Protein AF-0000000087535210 (afdb_homodimer)

Solvent-accessible surface area (backbone atoms only — not comparable to full-atom values): 42787 Å² total; per-residue (Å²): 112,61,63,61,50,54,55,52,67,72,44,55,62,60,44,51,52,52,49,49,52,51,49,53,24,52,53,42,15,54,54,49,54,34,73,76,14,30,31,92,91,56,81,67,54,67,68,58,25,37,41,44,22,41,20,26,31,41,7,11,23,49,53,66,63,44,50,41,72,40,28,27,74,60,23,45,50,48,48,48,48,36,26,51,40,32,22,62,25,63,46,44,47,50,52,48,50,39,50,74,70,70,49,85,81,49,71,66,56,50,51,36,35,25,64,66,44,58,49,93,61,74,80,61,50,68,59,47,48,52,49,50,52,50,52,51,52,49,53,28,50,52,39,16,56,57,36,24,67,60,38,40,77,80,37,56,66,70,57,12,49,52,42,15,45,45,39,18,50,21,27,31,21,10,14,23,52,53,62,78,42,86,78,47,66,44,35,92,48,54,82,39,62,68,57,50,51,52,44,48,50,33,28,52,60,28,18,47,7,52,66,37,51,52,42,47,72,71,52,74,40,80,88,66,40,53,68,64,39,51,47,32,54,50,45,50,49,49,50,36,53,51,35,18,54,51,35,43,72,56,35,100,57,50,72,69,51,18,39,47,54,24,51,19,25,36,4,18,14,51,38,48,60,72,57,58,74,50,41,71,34,36,48,49,51,46,35,55,41,14,41,45,16,11,18,67,37,28,26,25,19,31,40,15,39,47,20,52,49,49,48,53,53,51,55,54,30,62,21,38,51,45,66,60,51,75,66,34,81,55,56,53,70,63,51,49,39,48,30,39,49,47,50,51,49,53,49,48,51,50,51,52,50,33,41,51,41,30,66,69,46,66,86,58,55,57,60,54,46,46,35,42,46,36,15,24,32,9,13,10,15,49,56,56,72,54,65,56,72,51,52,72,69,45,49,51,48,44,46,51,29,26,51,37,22,57,64,28,65,65,45,58,47,36,57,74,21,63,74,74,66,80,78,86,78,80,81,65,72,63,70,62,55,92,111,60,61,60,50,53,55,53,68,72,43,55,64,58,42,51,52,52,49,49,52,51,48,54,25,52,54,41,15,54,56,50,54,34,71,76,14,29,31,92,91,56,81,68,54,68,68,57,24,38,42,44,22,41,21,26,31,41,7,10,24,51,54,66,66,44,50,42,72,40,27,27,73,59,23,46,48,49,48,47,50,36,24,50,42,32,21,63,26,62,46,44,48,49,51,48,50,40,52,74,70,70,47,84,82,50,70,67,58,50,49,37,34,24,64,64,45,58,51,92,62,75,79,60,47,69,59,47,49,52,48,49,50,51,51,53,52,49,53,29,50,53,38,16,57,58,35,25,68,60,39,41,78,81,37,56,65,72,60,12,49,52,43,14,46,46,39,18,49,22,28,30,22,11,15,22,52,52,63,78,41,84,79,46,66,44,35,90,47,55,81,39,62,68,57,49,51,51,44,49,50,32,28,52,60,28,18,48,6,52,65,37,52,52,43,47,70,71,52,74,39,78,88,67,40,52,68,65,39,50,47,32,51,50,46,50,50,49,49,35,53,51,34,18,53,50,35,43,73,56,35,100,58,52,71,69,52,16,39,48,53,24,50,19,26,37,3,19,15,52,39,47,59,71,56,56,74,52,41,71,33,36,49,50,50,44,34,54,42,14,41,44,16,12,18,66,37,29,25,25,22,30,41,15,39,46,19,52,48,48,49,53,54,50,54,53,31,62,21,36,49,46,69,59,52,79,67,34,81,56,56,54,70,64,51,48,39,48,30,39,48,49,50,51,51,52,49,48,50,50,51,53,50,34,41,51,41,29,66,69,46,65,87,56,56,56,58,54,47,46,35,41,46,35,16,25,32,8,13,10,15,48,57,58,71,54,66,56,73,50,52,70,71,45,47,52,50,44,46,52,30,26,50,36,22,56,65,27,64,65,44,59,46,36,55,73,20,60,73,74,65,80,76,86,77,81,81,65,74,62,67,63,59,91

Sequence (868 aa):
MKQIFDSLKKQSPSRIIALGFSAVILVGAVLLMMPFSLKKGVHLSFLNALFTSTSAVCVTGLVVVDTADSFTAIGQAIVAALIQIGGLGIASVGVGFIIAAGKRVSIKSRLMVKEALNVDTYHGMVRLVRIVLAITLGFEAAGAIISFFVFRKDYSPLHAVGISIFHSIAAFNNAGFDNLGGMHNLIPYKDNILLNITTDVLVIVGGIGFLVLVDIVKQKSFKKLCLHSKVAISMTAVLLIGGTLILKATENITWMGAFFQSMTTRTAGFSTYNIGNFSKAGLFAMCILMFIGASPGSTGGGVKTTTIFVMIQALKCMGRKKSAHAFKRSISEENISKAFMITVLSAGILCVATFLMCVFEPEYDFIQIIFEVASALSTAGLSTGITPELGVAARILIILLMFTGRVGAFTLLSVWGKDSTPNARYSEEMISIGMKQIFDSLKKQSPSRIIALGFSAVILVGAVLLMMPFSLKKGVHLSFLNALFTSTSAVCVTGLVVVDTADSFTAIGQAIVAALIQIGGLGIASVGVGFIIAAGKRVSIKSRLMVKEALNVDTYHGMVRLVRIVLAITLGFEAAGAIISFFVFRKDYSPLHAVGISIFHSIAAFNNAGFDNLGGMHNLIPYKDNILLNITTDVLVIVGGIGFLVLVDIVKQKSFKKLCLHSKVAISMTAVLLIGGTLILKATENITWMGAFFQSMTTRTAGFSTYNIGNFSKAGLFAMCILMFIGASPGSTGGGVKTTTIFVMIQALKCMGRKKSAHAFKRSISEENISKAFMITVLSAGILCVATFLMCVFEPEYDFIQIIFEVASALSTAGLSTGITPELGVAARILIILLMFTGRVGAFTLLSVWGKDSTPNARYSEEMISIG

Secondary structure (DSSP, 8-state):
-HHHHHHHHTS-HHHHHHHHHHHHHHHHHHHHHSTTTB-TT----HHHHHHHHHHHHTT----SS-HHHHB-HHHHHHHHHHHHHHHH-HHHHHHHHHHHTTPPPPHHHHHHHHHHHT-S--TTHHHHHHHHHHHHHHHHHHHHHHHHHHHTTTS-HHHHHHHHHHHHHHHHTT-----SSTT-TTGGGTT-HHHHHHHHHHHHHHHH-HHHHHHHHHH-SGGGS-HHHHHHHHHHHHHHHHHHHHHHHHS---HHHHHHHHHHTTTT---SS-GGGS-HHHHHHHHHHHHB---TTSS--SB-HHHHHHHHHHHHHHHTTS-TTTGGGTS-HHHHHHHHHHHHHHHHHHHHHHHHHHHH-TTS-HHHHHHHHHHHHTT----SS-GGG--HHHHHHHHHHHHHHHH-HHHHHHHSS---S-------------/-HHHHHHHHTS-HHHHHHHHHHHHHHHHHHHHHSTTTB-TT----HHHHHHHHHHHHTT----SS-HHHHB-HHHHHHHHHHHHHHHH-HHHHHHHHHHHTTPPPPHHHHHHHHHHHT-S--TTHHHHHHHHHHHHHHHHHHHHHHHHHHHTTTS-HHHHHHHHHHHHHHHHTT-----SSTT-TTGGGTT-HHHHHHHHHHHHHHHH-HHHHHHHHHH-SGGGS-HHHHHHHHHHHHHHHHHHHHHHHHS---HHHHHHHHHHTTTT---SS-GGGS-HHHHHHHHHHHHB---TTSS--SB-HHHHHHHHHHHHHHHTTS-TTTGGGTS-HHHHHHHHHHHHHHHHHHHHHHHHHHHH-TTS-HHHHHHHHHHHHTT----SS-GGG--HHHHHHHHHHHHHHHH-HHHHHHHSS---S-------------

InterPro domains:
  IPR003445 Cation transporter [PF02386] (34-226)
  IPR003445 Cation transporter [PF02386] (235-412)

Foldseek 3Di:
DVVVVVVLVPADLLLNQLVLLVVQLQVQLVVCQDPQFFDPPAHDDSLQSSLLSLLLLLLQAAHLDANQHTTDLVNLVSSLVSNLCNLLGVLLVVLVVCVVVVHDDDPSSLVSQCVQLVHDDSPCSSVLSVQLVVVLVVLLVVQLVQQLVVQVVPDPNVVSSSQSSSLSSSLLLLSQHGNPDDPQFCQVCLPPPSNLVSSLVSNQNQQLASVLVVQCVVPVDLVPGDPLNVQSVVLLVCQLVVQLVQQVVQDVDDSSQSSSLSSLLLQRQGHNDQLLPGDLSNLVSSLVSNQAHGAGNGSWWHFHSLLVVLQVLVVVCVVVVPPVVVCVQAEDPVLNVVSVVQSVLLVVLLVVLLVVQCVQCVPDDSSQSSSLLSSLQRSSNYHNPCSNVGDSVNSVSSSVSSSCRSSGVVSVVCSPPDPPDDPPDDPRNYNSGD/DVVVVVVLVPADLLLNQLVLLVVQLQVQLVVCQDPQFFDPPAHDDSLQSSLLLLLLLLLQAAHLDANQHTTDLVNLVSSLVSNLCNLQGVLLVVLVVCVVVVHDDDPSSLVSQCVQQVHDDSPCSSVLSVQLVVVLVVLLVVQLVQQLVVCVVPDPNVVSSSQSSSLSSSLLLLSQHHNPDDPQFCQVCLPPPSNLVSSLVSNQNQQLASVLVVQCVVPVDLVPGDPLNVQSVVLLVCQLVVQLVQQVVQDVDDSSQSSSLSSLLLQRQGHNDQPLPGDLSNLVSSLVSNQAHGARNGSWWHFHSLLVVLQVLVVVCVVVVPDVVVCVQAEDPVLNVVSVVLSVLLVVLLVVLLVVQCVQCVPDDSSQSSSLLSSLQRSSNYHNPCSNVGDSVNSVSSSVSSSCRSSGVVSVVCSPPDDPDDPPDDDRNYNRGD

Nearest PDB structures (foldseek):
  8k1t-assembly1_I  TM=9.512E-01  e=1.324E-31  Bacillus subtilis
  4j7c-assembly1_I  TM=9.236E-01  e=4.079E-28  Bacillus subtilis subsp. subtilis str. 168
  8k1s-assembly1_I  TM=8.845E-01  e=2.588E-26  Bacillus subtilis
  7zp9-assembly1_I  TM=8.516E-01  e=1.571E-24  Vibrio alginolyticus
  7zpo-assembly1_M  TM=8.617E-01  e=3.355E-24  Vibrio alginolyticus

Radius of gyration: 29.2 Å; Cα contacts (8 Å, |Δi|>4): 1563; chains: 2; bounding box: 55×84×78 Å

Structure (mmCIF, N/CA/C/O backbone):
data_AF-0000000087535210-model_v1
#
loop_
_entity.id
_entity.type
_entity.pdbx_description
1 polymer 'H(+)-transporting ATPase'
#
loop_
_atom_site.group_PDB
_atom_site.id
_atom_site.type_symbol
_atom_site.label_atom_id
_atom_site.label_alt_id
_atom_site.label_comp_id
_atom_site.label_asym_id
_atom_site.label_entity_id
_atom_site.label_seq_id
_atom_site.pdbx_PDB_ins_code
_atom_site.Cartn_x
_atom_site.Cartn_y
_atom_site.Cartn_z
_atom_site.occupancy
_atom_site.B_iso_or_equiv
_atom_site.auth_seq_id
_atom_site.auth_comp_id
_atom_site.auth_asym_id
_atom_site.auth_atom_id
_atom_site.pdbx_PDB_model_num
ATOM 1 N N . MET A 1 1 ? 8.445 -13.539 -42.656 1 42.12 1 MET A N 1
ATOM 2 C CA . MET A 1 1 ? 8.867 -14.25 -41.438 1 42.12 1 MET A CA 1
ATOM 3 C C . MET A 1 1 ? 10.281 -13.852 -41.031 1 42.12 1 MET A C 1
ATOM 5 O O . MET A 1 1 ? 10.594 -13.727 -39.844 1 42.12 1 MET A O 1
ATOM 9 N N . LYS A 1 2 ? 10.977 -13.461 -42 1 52.81 2 LYS A N 1
ATOM 10 C CA . LYS A 1 2 ? 12.367 -13.102 -41.75 1 52.81 2 LYS A CA 1
ATOM 11 C C . LYS A 1 2 ? 12.477 -11.719 -41.125 1 52.81 2 LYS A C 1
ATOM 13 O O . LYS A 1 2 ? 13.281 -11.5 -40.219 1 52.81 2 LYS A O 1
ATOM 18 N N . GLN A 1 3 ? 11.656 -10.953 -41.656 1 50.44 3 GLN A N 1
ATOM 19 C CA . GLN A 1 3 ? 11.727 -9.578 -41.188 1 50.44 3 GLN A CA 1
ATOM 20 C C . GLN A 1 3 ? 11.258 -9.477 -39.719 1 50.44 3 GLN A C 1
ATOM 22 O O . GLN A 1 3 ? 11.82 -8.711 -38.938 1 50.44 3 GLN A O 1
ATOM 27 N N . ILE A 1 4 ? 10.227 -10.234 -39.469 1 51.25 4 ILE A N 1
ATOM 28 C CA . ILE A 1 4 ? 9.75 -10.25 -38.094 1 51.25 4 ILE A CA 1
ATOM 29 C C . ILE A 1 4 ? 10.82 -10.844 -37.188 1 51.25 4 ILE A C 1
ATOM 31 O O . ILE A 1 4 ? 11.07 -10.336 -36.094 1 51.25 4 ILE A O 1
ATOM 35 N N . PHE A 1 5 ? 11.406 -11.852 -37.75 1 55.62 5 PHE A N 1
ATOM 36 C CA . PHE A 1 5 ? 12.477 -12.5 -37 1 55.62 5 PHE A CA 1
ATOM 37 C C . PHE A 1 5 ? 13.672 -11.57 -36.844 1 55.62 5 PHE A C 1
ATOM 39 O O . PHE A 1 5 ? 14.336 -11.562 -35.812 1 55.62 5 PHE A O 1
ATOM 46 N N . ASP A 1 6 ? 13.961 -10.82 -37.906 1 55.06 6 ASP A N 1
ATOM 47 C CA . ASP A 1 6 ? 15.086 -9.891 -37.844 1 55.06 6 ASP A CA 1
ATOM 48 C C . ASP A 1 6 ? 14.797 -8.734 -36.906 1 55.06 6 ASP A C 1
ATOM 50 O O . ASP A 1 6 ? 15.695 -8.273 -36.188 1 55.06 6 ASP A O 1
ATOM 54 N N . SER A 1 7 ? 13.602 -8.32 -36.906 1 55.16 7 SER A N 1
ATOM 55 C CA . SER A 1 7 ? 13.234 -7.23 -36 1 55.16 7 SER A CA 1
ATOM 56 C C . SER A 1 7 ? 13.203 -7.695 -34.562 1 55.16 7 SER A C 1
ATOM 58 O O . SER A 1 7 ? 13.562 -6.945 -33.656 1 55.16 7 SER A O 1
ATOM 60 N N . LEU A 1 8 ? 12.828 -8.891 -34.375 1 60.09 8 LEU A N 1
ATOM 61 C CA . LEU A 1 8 ? 12.789 -9.492 -33.062 1 60.09 8 LEU A CA 1
ATOM 62 C C . LEU A 1 8 ? 14.195 -9.703 -32.5 1 60.09 8 LEU A C 1
ATOM 64 O O . LEU A 1 8 ? 14.414 -9.641 -31.297 1 60.09 8 LEU A O 1
ATOM 68 N N . LYS A 1 9 ? 15.125 -9.969 -33.406 1 57.03 9 LYS A N 1
ATOM 69 C CA . LYS A 1 9 ? 16.516 -10.156 -33 1 57.03 9 LYS A CA 1
ATOM 70 C C . LYS A 1 9 ? 17.094 -8.875 -32.438 1 57.03 9 LYS A C 1
ATOM 72 O O . LYS A 1 9 ? 18.016 -8.922 -31.594 1 57.03 9 LYS A O 1
ATOM 77 N N . LYS A 1 10 ? 16.484 -7.801 -32.719 1 59.72 10 LYS A N 1
ATOM 78 C CA . LYS A 1 10 ? 17.078 -6.535 -32.281 1 59.72 10 LYS A CA 1
ATOM 79 C C . LYS A 1 10 ? 16.438 -6.039 -30.984 1 59.72 10 LYS A C 1
ATOM 81 O O . LYS A 1 10 ? 16.891 -5.051 -30.406 1 59.72 10 LYS A O 1
ATOM 86 N N . GLN A 1 11 ? 15.492 -6.926 -30.672 1 67.06 11 GLN A N 1
ATOM 87 C CA . GLN A 1 11 ? 14.766 -6.441 -29.5 1 67.06 11 GLN A CA 1
ATOM 88 C C . GLN A 1 11 ? 15.406 -6.945 -28.203 1 67.06 11 GLN A C 1
ATOM 90 O O . GLN A 1 11 ? 16.109 -7.961 -28.219 1 67.06 11 GLN A O 1
ATOM 95 N N . SER A 1 12 ? 15.32 -6.211 -27.172 1 71.25 12 SER A N 1
ATOM 96 C CA . SER A 1 12 ? 15.844 -6.582 -25.859 1 71.25 12 SER A CA 1
ATOM 97 C C . SER A 1 12 ? 15.219 -7.883 -25.359 1 71.25 12 SER A C 1
ATOM 99 O O . SER A 1 12 ? 14.078 -8.203 -25.719 1 71.25 12 SER A O 1
ATOM 101 N N . PRO A 1 13 ? 15.984 -8.781 -24.797 1 72.5 13 PRO A N 1
ATOM 102 C CA . PRO A 1 13 ? 15.484 -10.055 -24.266 1 72.5 13 PRO A CA 1
ATOM 103 C C . PRO A 1 13 ? 14.18 -9.898 -23.5 1 72.5 13 PRO A C 1
ATOM 105 O O . PRO A 1 13 ? 13.273 -10.727 -23.625 1 72.5 13 PRO A O 1
ATOM 108 N N . SER A 1 14 ? 14.031 -8.812 -22.781 1 74 14 SER A N 1
ATOM 109 C CA . SER A 1 14 ? 12.82 -8.578 -22 1 74 14 SER A CA 1
ATOM 110 C C . SER A 1 14 ? 11.609 -8.383 -22.922 1 74 14 SER A C 1
ATOM 112 O O . SER A 1 14 ? 10.516 -8.859 -22.609 1 74 14 SER A O 1
ATOM 114 N N . ARG A 1 15 ? 11.773 -7.754 -23.953 1 78.88 15 ARG A N 1
ATOM 115 C CA . ARG A 1 15 ? 10.688 -7.516 -24.906 1 78.88 15 ARG A CA 1
ATOM 116 C C . ARG A 1 15 ? 10.273 -8.812 -25.594 1 78.88 15 ARG A C 1
ATOM 118 O O . ARG A 1 15 ? 9.086 -9.031 -25.844 1 78.88 15 ARG A O 1
ATOM 125 N N . ILE A 1 16 ? 11.195 -9.641 -25.875 1 78.69 16 ILE A N 1
ATOM 126 C CA . ILE A 1 16 ? 10.906 -10.906 -26.547 1 78.69 16 ILE A CA 1
ATOM 127 C C . ILE A 1 16 ? 10.109 -11.812 -25.625 1 78.69 16 ILE A C 1
ATOM 129 O O . ILE A 1 16 ? 9.172 -12.484 -26.062 1 78.69 16 ILE A O 1
ATOM 133 N N . ILE A 1 17 ? 10.477 -11.781 -24.438 1 78.62 17 ILE A N 1
ATOM 134 C CA . ILE A 1 17 ? 9.773 -12.602 -23.453 1 78.62 17 ILE A CA 1
ATOM 135 C C . ILE A 1 17 ? 8.328 -12.125 -23.328 1 78.62 17 ILE A C 1
ATOM 137 O O . ILE A 1 17 ? 7.395 -12.93 -23.359 1 78.62 17 ILE A O 1
ATOM 141 N N . ALA A 1 18 ? 8.141 -10.812 -23.203 1 85.12 18 ALA A N 1
ATOM 142 C CA . ALA A 1 18 ? 6.801 -10.242 -23.078 1 85.12 18 ALA A CA 1
ATOM 143 C C . ALA A 1 18 ? 5.949 -10.539 -24.312 1 85.12 18 ALA A C 1
ATOM 145 O O . ALA A 1 18 ? 4.777 -10.898 -24.188 1 85.12 18 ALA A O 1
ATOM 146 N N . LEU A 1 19 ? 6.539 -10.445 -25.422 1 85.75 19 LEU A N 1
ATOM 147 C CA . LEU A 1 19 ? 5.824 -10.711 -26.656 1 85.75 19 LEU A CA 1
ATOM 148 C C . LEU A 1 19 ? 5.516 -12.195 -26.797 1 85.75 19 LEU A C 1
ATOM 150 O O . LEU A 1 19 ? 4.473 -12.57 -27.344 1 85.75 19 LEU A O 1
ATOM 154 N N . GLY A 1 20 ? 6.465 -12.961 -26.375 1 86.69 20 GLY A N 1
ATOM 155 C CA . GLY A 1 20 ? 6.227 -14.398 -26.391 1 86.69 20 GLY A CA 1
ATOM 156 C C . GLY A 1 20 ? 5.035 -14.805 -25.547 1 86.69 20 GLY A C 1
ATOM 157 O O . GLY A 1 20 ? 4.184 -15.578 -26 1 86.69 20 GLY A O 1
ATOM 158 N N . PHE A 1 21 ? 4.961 -14.258 -24.406 1 89.69 21 PHE A N 1
ATOM 159 C CA . PHE A 1 21 ? 3.828 -14.539 -23.531 1 89.69 21 PHE A CA 1
ATOM 160 C C . PHE A 1 21 ? 2.527 -14.047 -24.156 1 89.69 21 PHE A C 1
ATOM 162 O O . PHE A 1 21 ? 1.513 -14.75 -24.125 1 89.69 21 PHE A O 1
ATOM 169 N N . SER A 1 22 ? 2.594 -12.883 -24.703 1 92.75 22 SER A N 1
ATOM 170 C CA . SER A 1 22 ? 1.401 -12.328 -25.328 1 92.75 22 SER A CA 1
ATOM 171 C C . SER A 1 22 ? 0.935 -13.195 -26.5 1 92.75 22 SER A C 1
ATOM 173 O O . SER A 1 22 ? -0.267 -13.398 -26.688 1 92.75 22 SER A O 1
ATOM 175 N N . ALA A 1 23 ? 1.848 -13.703 -27.219 1 93.38 23 ALA A N 1
ATOM 176 C CA . ALA A 1 23 ? 1.515 -14.547 -28.359 1 93.38 23 ALA A CA 1
ATOM 177 C C . ALA A 1 23 ? 0.875 -15.852 -27.906 1 93.38 23 ALA A C 1
ATOM 179 O O . ALA A 1 23 ? -0.129 -16.297 -28.469 1 93.38 23 ALA A O 1
ATOM 180 N N . VAL A 1 24 ? 1.464 -16.453 -26.938 1 94.19 24 VAL A N 1
ATOM 181 C CA . VAL A 1 24 ? 0.93 -17.719 -26.422 1 94.19 24 VAL A CA 1
ATOM 182 C C . VAL A 1 24 ? -0.478 -17.484 -25.875 1 94.19 24 VAL A C 1
ATOM 184 O O . VAL A 1 24 ? -1.366 -18.328 -26.062 1 94.19 24 VAL A O 1
ATOM 187 N N . ILE A 1 25 ? -0.697 -16.344 -25.234 1 96.88 25 ILE A N 1
ATOM 188 C CA . ILE A 1 25 ? -1.995 -16.016 -24.656 1 96.88 25 ILE A CA 1
ATOM 189 C C . ILE A 1 25 ? -3.027 -15.859 -25.766 1 96.88 25 ILE A C 1
ATOM 191 O O . ILE A 1 25 ? -4.137 -16.391 -25.672 1 96.88 25 ILE A O 1
ATOM 195 N N . LEU A 1 26 ? -2.637 -15.227 -26.781 1 97.19 26 LEU A N 1
ATOM 196 C CA . LEU A 1 26 ? -3.562 -14.992 -27.891 1 97.19 26 LEU A CA 1
ATOM 197 C C . LEU A 1 26 ? -3.889 -16.297 -28.609 1 97.19 26 LEU A C 1
ATOM 199 O O . LEU A 1 26 ? -5.051 -16.562 -28.938 1 97.19 26 LEU A O 1
ATOM 203 N N . VAL A 1 27 ? -2.883 -17.078 -28.859 1 96.56 27 VAL A N 1
ATOM 204 C CA . VAL A 1 27 ? -3.094 -18.375 -29.5 1 96.56 27 VAL A CA 1
ATOM 205 C C . VAL A 1 27 ? -3.975 -19.25 -28.625 1 96.56 27 VAL A C 1
ATOM 207 O O . VAL A 1 27 ? -4.891 -19.922 -29.109 1 96.56 27 VAL A O 1
ATOM 210 N N . GLY A 1 28 ? -3.691 -19.234 -27.344 1 97.56 28 GLY A N 1
ATOM 211 C CA . GLY A 1 28 ? -4.512 -20 -26.422 1 97.56 28 GLY A CA 1
ATOM 212 C C . GLY A 1 28 ? -5.965 -19.562 -26.406 1 97.56 28 GLY A C 1
ATOM 213 O O . GLY A 1 28 ? -6.871 -20.391 -26.359 1 97.56 28 GLY A O 1
ATOM 214 N N . ALA A 1 29 ? -6.172 -18.266 -26.469 1 97.62 29 ALA A N 1
ATOM 215 C CA . ALA A 1 29 ? -7.531 -17.719 -26.484 1 97.62 29 ALA A CA 1
ATOM 216 C C . ALA A 1 29 ? -8.289 -18.203 -27.719 1 97.62 29 ALA A C 1
ATOM 218 O O . ALA A 1 29 ? -9.453 -18.609 -27.609 1 97.62 29 ALA A O 1
ATOM 219 N N . VAL A 1 30 ? -7.676 -18.219 -28.828 1 97 30 VAL A N 1
ATOM 220 C CA . VAL A 1 30 ? -8.305 -18.641 -30.078 1 97 30 VAL A CA 1
ATOM 221 C C . VAL A 1 30 ? -8.602 -20.141 -30.016 1 97 30 VAL A C 1
ATOM 223 O O . VAL A 1 30 ? -9.688 -20.578 -30.406 1 97 30 VAL A O 1
ATOM 226 N N . LEU A 1 31 ? -7.648 -20.891 -29.531 1 97.19 31 LEU A N 1
ATOM 227 C CA . LEU A 1 31 ? -7.84 -22.328 -29.438 1 97.19 31 LEU A CA 1
ATOM 228 C C . LEU A 1 31 ? -8.992 -22.672 -28.5 1 97.19 31 LEU A C 1
ATOM 230 O O . LEU A 1 31 ? -9.758 -23.594 -28.766 1 97.19 31 LEU A O 1
ATOM 234 N N . LEU A 1 32 ? -9.133 -21.906 -27.438 1 96.5 32 LEU A N 1
ATOM 235 C CA . LEU A 1 32 ? -10.164 -22.172 -26.453 1 96.5 32 LEU A CA 1
ATOM 236 C C . LEU A 1 32 ? -11.547 -21.797 -26.984 1 96.5 32 LEU A C 1
ATOM 238 O O . LEU A 1 32 ? -12.562 -22.312 -26.516 1 96.5 32 LEU A O 1
ATOM 242 N N . MET A 1 33 ? -11.594 -20.922 -27.938 1 95.25 33 MET A N 1
ATOM 243 C CA . MET A 1 33 ? -12.859 -20.484 -28.516 1 95.25 33 MET A CA 1
ATOM 244 C C . MET A 1 33 ? -13.352 -21.453 -29.578 1 95.25 33 MET A C 1
ATOM 246 O O . MET A 1 33 ? -14.516 -21.406 -29.984 1 95.25 33 MET A O 1
ATOM 250 N N . MET A 1 34 ? -12.523 -22.312 -30.047 1 94.88 34 MET A N 1
ATOM 251 C CA . MET A 1 34 ? -12.891 -23.25 -31.109 1 94.88 34 MET A CA 1
ATOM 252 C C . MET A 1 34 ? -13.945 -24.234 -30.625 1 94.88 34 MET A C 1
ATOM 254 O O . MET A 1 34 ? -13.953 -24.625 -29.453 1 94.88 34 MET A O 1
ATOM 258 N N . PRO A 1 35 ? -14.789 -24.734 -31.531 1 93.62 35 PRO A N 1
ATOM 259 C CA . PRO A 1 35 ? -15.898 -25.609 -31.156 1 93.62 35 PRO A CA 1
ATOM 260 C C . PRO A 1 35 ? -15.43 -26.953 -30.578 1 93.62 35 PRO A C 1
ATOM 262 O O . PRO A 1 35 ? -16.141 -27.562 -29.766 1 93.62 35 PRO A O 1
ATOM 265 N N . PHE A 1 36 ? -14.266 -27.406 -30.906 1 94.25 36 PHE A N 1
ATOM 266 C CA . PHE A 1 36 ? -13.812 -28.688 -30.391 1 94.25 36 PHE A CA 1
ATOM 267 C C . PHE A 1 36 ? -13.367 -28.562 -28.938 1 94.25 36 PHE A C 1
ATOM 269 O O . PHE A 1 36 ? -13.234 -29.562 -28.234 1 94.25 36 PHE A O 1
ATOM 276 N N . SER A 1 37 ? -13.094 -27.359 -28.516 1 96.06 37 SER A N 1
ATOM 277 C CA . SER A 1 37 ? -12.633 -27.125 -27.156 1 96.06 37 SER A CA 1
ATOM 278 C C . SER A 1 37 ? -13.805 -26.859 -26.219 1 96.06 37 SER A C 1
ATOM 280 O O . SER A 1 37 ? -13.656 -26.906 -25 1 96.06 37 SER A O 1
ATOM 282 N N . LEU A 1 38 ? -14.969 -26.625 -26.75 1 95.44 38 LEU A N 1
ATOM 283 C CA . LEU A 1 38 ? -16.125 -26.234 -25.938 1 95.44 38 LEU A CA 1
ATOM 284 C C . LEU A 1 38 ? -17.156 -27.359 -25.891 1 95.44 38 LEU A C 1
ATOM 286 O O . LEU A 1 38 ? -17.391 -28.031 -26.906 1 95.44 38 LEU A O 1
ATOM 290 N N . LYS A 1 39 ? -17.703 -27.5 -24.734 1 93.56 39 LYS A N 1
ATOM 291 C CA . LYS A 1 39 ? -18.797 -28.469 -24.625 1 93.56 39 LYS A CA 1
ATOM 292 C C . LYS A 1 39 ? -20.016 -28 -25.406 1 93.56 39 LYS A C 1
ATOM 294 O O . LYS A 1 39 ? -20.156 -26.812 -25.703 1 93.56 39 LYS A O 1
ATOM 299 N N . LYS A 1 40 ? -20.922 -28.938 -25.594 1 90.56 40 LYS A N 1
ATOM 300 C CA . LYS A 1 40 ? -22.094 -28.641 -26.391 1 90.56 40 LYS A CA 1
ATOM 301 C C . LYS A 1 40 ? -22.984 -27.594 -25.703 1 90.56 40 LYS A C 1
ATOM 303 O O . LYS A 1 40 ? -23.281 -27.719 -24.516 1 90.56 40 LYS A O 1
ATOM 308 N N . GLY A 1 41 ? -23.25 -26.531 -26.391 1 88.38 41 GLY A N 1
ATOM 309 C CA . GLY A 1 41 ? -24.172 -25.531 -25.875 1 88.38 41 GLY A CA 1
ATOM 310 C C . GLY A 1 41 ? -23.453 -24.391 -25.172 1 88.38 41 GLY A C 1
ATOM 311 O O . GLY A 1 41 ? -24.094 -23.391 -24.797 1 88.38 41 GLY A O 1
ATOM 312 N N . VAL A 1 42 ? -22.203 -24.531 -24.969 1 90.12 42 VAL A N 1
ATOM 313 C CA . VAL A 1 42 ? -21.453 -23.5 -24.281 1 90.12 42 VAL A CA 1
ATOM 314 C C . VAL A 1 42 ? -20.891 -22.5 -25.281 1 90.12 42 VAL A C 1
ATOM 316 O O . VAL A 1 42 ? -20.328 -22.891 -26.312 1 90.12 42 VAL A O 1
ATOM 319 N N . HIS A 1 43 ? -21.188 -21.203 -25.078 1 89.94 43 HIS A N 1
ATOM 320 C CA . HIS A 1 43 ? -20.594 -20.125 -25.875 1 89.94 43 HIS A CA 1
ATOM 321 C C . HIS A 1 43 ? -19.609 -19.312 -25.047 1 89.94 43 HIS A C 1
ATOM 323 O O . HIS A 1 43 ? -19.906 -18.906 -23.922 1 89.94 43 HIS A O 1
ATOM 329 N N . LEU A 1 44 ? -18.453 -19.219 -25.609 1 93 44 LEU A N 1
ATOM 330 C CA . LEU A 1 44 ? -17.391 -18.484 -24.922 1 93 44 LEU A CA 1
ATOM 331 C C . LEU A 1 44 ? -17.016 -17.219 -25.688 1 93 44 LEU A C 1
ATOM 333 O O . LEU A 1 44 ? -16.562 -17.281 -26.828 1 93 44 LEU A O 1
ATOM 337 N N . SER A 1 45 ? -17.266 -16.047 -25.078 1 94.69 45 SER A N 1
ATOM 338 C CA . SER A 1 45 ? -16.859 -14.781 -25.688 1 94.69 45 SER A CA 1
ATOM 339 C C . SER A 1 45 ? -15.344 -14.68 -25.781 1 94.69 45 SER A C 1
ATOM 341 O O . SER A 1 45 ? -14.617 -15.367 -25.062 1 94.69 45 SER A O 1
ATOM 343 N N . PHE A 1 46 ? -14.898 -13.867 -26.625 1 96 46 PHE A N 1
ATOM 344 C CA . PHE A 1 46 ? -13.461 -13.688 -26.781 1 96 46 PHE A CA 1
ATOM 345 C C . PHE A 1 46 ? -12.836 -13.164 -25.5 1 96 46 PHE A C 1
ATOM 347 O O . PHE A 1 46 ? -11.734 -13.578 -25.125 1 96 46 PHE A O 1
ATOM 354 N N . LEU A 1 47 ? -13.516 -12.297 -24.844 1 96.44 47 LEU A N 1
ATOM 355 C CA . LEU A 1 47 ? -12.992 -11.742 -23.594 1 96.44 47 LEU A CA 1
ATOM 356 C C . LEU A 1 47 ? -12.797 -12.836 -22.547 1 96.44 47 LEU A C 1
ATOM 358 O O . LEU A 1 47 ? -11.773 -12.859 -21.859 1 96.44 47 LEU A O 1
ATOM 362 N N . ASN A 1 48 ? -13.734 -13.703 -22.469 1 96.44 48 ASN A N 1
ATOM 363 C CA . ASN A 1 48 ? -13.633 -14.789 -21.5 1 96.44 48 ASN A CA 1
ATOM 364 C C . ASN A 1 48 ? -12.547 -15.789 -21.891 1 96.44 48 ASN A C 1
ATOM 366 O O . ASN A 1 48 ? -11.867 -16.344 -21.031 1 96.44 48 ASN A O 1
ATOM 370 N N . ALA A 1 49 ? -12.414 -16 -23.188 1 97.19 49 ALA A N 1
ATOM 371 C CA . ALA A 1 49 ? -11.344 -16.875 -23.672 1 97.19 49 ALA A CA 1
ATOM 372 C C . ALA A 1 49 ? -9.977 -16.25 -23.375 1 97.19 49 ALA A C 1
ATOM 374 O O . ALA A 1 49 ? -9.062 -16.953 -22.922 1 97.19 49 ALA A O 1
ATOM 375 N N . LEU A 1 50 ? -9.906 -14.977 -23.656 1 97.62 50 LEU A N 1
ATOM 376 C CA . LEU A 1 50 ? -8.672 -14.258 -23.375 1 97.62 50 LEU A CA 1
ATOM 377 C C . LEU A 1 50 ? -8.352 -14.266 -21.891 1 97.62 50 LEU A C 1
ATOM 379 O O . LEU A 1 50 ? -7.191 -14.438 -21.5 1 97.62 50 LEU A O 1
ATOM 383 N N . PHE A 1 51 ? -9.344 -14.055 -21.094 1 98 51 PHE A N 1
ATOM 384 C CA . PHE A 1 51 ? -9.188 -14.086 -19.656 1 98 51 PHE A CA 1
ATOM 385 C C . PHE A 1 51 ? -8.656 -15.445 -19.203 1 98 51 PHE A C 1
ATOM 387 O O . PHE A 1 51 ? -7.68 -15.516 -18.453 1 98 51 PHE A O 1
ATOM 394 N N . THR A 1 52 ? -9.242 -16.484 -19.672 1 97.06 52 THR A N 1
ATOM 395 C CA . THR A 1 52 ? -8.875 -17.844 -19.281 1 97.06 52 THR A CA 1
ATOM 396 C C . THR A 1 52 ? -7.465 -18.188 -19.766 1 97.06 52 THR A C 1
ATOM 398 O O . THR A 1 52 ? -6.664 -18.734 -19 1 97.06 52 THR A O 1
ATOM 401 N N . SER A 1 53 ? -7.207 -17.812 -20.953 1 97.88 53 SER A N 1
ATOM 402 C CA . SER A 1 53 ? -5.879 -18.062 -21.5 1 97.88 53 SER A CA 1
ATOM 403 C C . SER A 1 53 ? -4.809 -17.297 -20.734 1 97.88 53 SER A C 1
ATOM 405 O O . SER A 1 53 ? -3.748 -17.828 -20.422 1 97.88 53 SER A O 1
ATOM 407 N N . THR A 1 54 ? -5.07 -16.031 -20.438 1 97.81 54 THR A N 1
ATOM 408 C CA . THR A 1 54 ? -4.125 -15.219 -19.672 1 97.81 54 THR A CA 1
ATOM 409 C C . THR A 1 54 ? -3.9 -15.812 -18.281 1 97.81 54 THR A C 1
ATOM 411 O O . THR A 1 54 ? -2.76 -15.93 -17.828 1 97.81 54 THR A O 1
ATOM 414 N N . SER A 1 55 ? -4.973 -16.141 -17.641 1 97.44 55 SER A N 1
ATOM 415 C CA . SER A 1 55 ? -4.883 -16.719 -16.297 1 97.44 55 SER A CA 1
ATOM 416 C C . SER A 1 55 ? -4.086 -18.016 -16.312 1 97.44 55 SER A C 1
ATOM 418 O O . SER A 1 55 ? -3.299 -18.281 -15.398 1 97.44 55 SER A O 1
ATOM 420 N N . ALA A 1 56 ? -4.238 -18.812 -17.344 1 96.88 56 ALA A N 1
ATOM 421 C CA . ALA A 1 56 ? -3.533 -20.078 -17.469 1 96.88 56 ALA A CA 1
ATOM 422 C C . ALA A 1 56 ? -2.049 -19.875 -17.75 1 96.88 56 ALA A C 1
ATOM 424 O O . ALA A 1 56 ? -1.191 -20.438 -17.062 1 96.88 56 ALA A O 1
ATOM 425 N N . VAL A 1 57 ? -1.761 -19.016 -18.672 1 95.81 57 VAL A N 1
ATOM 426 C CA . VAL A 1 57 ? -0.378 -18.781 -19.078 1 95.81 57 VAL A CA 1
ATOM 427 C C . VAL A 1 57 ? 0.38 -18.062 -17.969 1 95.81 57 VAL A C 1
ATOM 429 O O . VAL A 1 57 ? 1.558 -18.344 -17.719 1 95.81 57 VAL A O 1
ATOM 432 N N . CYS A 1 58 ? -0.306 -17.172 -17.312 1 94.56 58 CYS A N 1
ATOM 433 C CA . CYS A 1 58 ? 0.334 -16.438 -16.219 1 94.56 58 CYS A CA 1
ATOM 434 C C . CYS A 1 58 ? 0.275 -17.25 -14.93 1 94.56 58 CYS A C 1
ATOM 436 O O . CYS A 1 58 ? 0.738 -16.781 -13.883 1 94.56 58 CYS A O 1
ATOM 438 N N . VAL A 1 59 ? -0.282 -18.406 -14.992 1 94.12 59 VAL A N 1
ATOM 439 C CA . VAL A 1 59 ? -0.389 -19.344 -13.883 1 94.12 59 VAL A CA 1
ATOM 440 C C . VAL A 1 59 ? -1.022 -18.656 -12.68 1 94.12 59 VAL A C 1
ATOM 442 O O . VAL A 1 59 ? -0.483 -18.703 -11.57 1 94.12 59 VAL A O 1
ATOM 445 N N . THR A 1 60 ? -2.084 -17.906 -12.852 1 93.75 60 THR A N 1
ATOM 446 C CA . THR A 1 60 ? -2.744 -17.141 -11.805 1 93.75 60 THR A CA 1
ATOM 447 C C . THR A 1 60 ? -3.871 -17.953 -11.172 1 93.75 60 THR A C 1
ATOM 449 O O . THR A 1 60 ? -3.955 -18.047 -9.945 1 93.75 60 THR A O 1
ATOM 452 N N . GLY A 1 61 ? -4.828 -18.469 -12.023 1 92.56 61 GLY A N 1
ATOM 453 C CA . GLY A 1 61 ? -5.883 -19.312 -11.477 1 92.56 61 GLY A CA 1
ATOM 454 C C . GLY A 1 61 ? -7.203 -18.578 -11.312 1 92.56 61 GLY A C 1
ATOM 455 O O . GLY A 1 61 ? -8.195 -19.172 -10.883 1 92.56 61 GLY A O 1
ATOM 456 N N . LEU A 1 62 ? -7.254 -17.297 -11.633 1 92.94 62 LEU A N 1
ATOM 457 C CA . LEU A 1 62 ? -8.539 -16.625 -11.664 1 92.94 62 LEU A CA 1
ATOM 458 C C . LEU A 1 62 ? -9.391 -17.109 -12.828 1 92.94 62 LEU A C 1
ATOM 460 O O . LEU A 1 62 ? -8.898 -17.266 -13.945 1 92.94 62 LEU A O 1
ATOM 464 N N . VAL A 1 63 ? -10.664 -17.359 -12.539 1 92.44 63 VAL A N 1
ATOM 465 C CA . VAL A 1 63 ? -11.508 -17.969 -13.562 1 92.44 63 VAL A CA 1
ATOM 466 C C . VAL A 1 63 ? -12.789 -17.156 -13.734 1 92.44 63 VAL A C 1
ATOM 468 O O . VAL A 1 63 ? -13.367 -16.688 -12.75 1 92.44 63 VAL A O 1
ATOM 471 N N . VAL A 1 64 ? -13.164 -17 -14.906 1 92.81 64 VAL A N 1
ATOM 472 C CA . VAL A 1 64 ? -14.438 -16.359 -15.219 1 92.81 64 VAL A CA 1
ATOM 473 C C . VAL A 1 64 ? -15.453 -17.422 -15.648 1 92.81 64 VAL A C 1
ATOM 475 O O . VAL A 1 64 ? -16.656 -17.188 -15.555 1 92.81 64 VAL A O 1
ATOM 478 N N . VAL A 1 65 ? -14.938 -18.547 -16.156 1 91.12 65 VAL A N 1
ATOM 479 C CA . VAL A 1 65 ? -15.75 -19.703 -16.516 1 91.12 65 VAL A CA 1
ATOM 480 C C . VAL A 1 65 ? -15.148 -20.969 -15.914 1 91.12 65 VAL A C 1
ATOM 482 O O . VAL A 1 65 ? -13.922 -21.078 -15.805 1 91.12 65 VAL A O 1
ATOM 485 N N . ASP A 1 66 ? -16.016 -21.828 -15.586 1 91.12 66 ASP A N 1
ATOM 486 C CA . ASP A 1 66 ? -15.531 -23.078 -14.992 1 91.12 66 ASP A CA 1
ATOM 487 C C . ASP A 1 66 ? -14.844 -23.953 -16.031 1 91.12 66 ASP A C 1
ATOM 489 O O . ASP A 1 66 ? -15.398 -24.203 -17.109 1 91.12 66 ASP A O 1
ATOM 493 N N . THR A 1 67 ? -13.711 -24.406 -15.719 1 89.88 67 THR A N 1
ATOM 494 C CA . THR A 1 67 ? -12.898 -25.188 -16.656 1 89.88 67 THR A CA 1
ATOM 495 C C . THR A 1 67 ? -13.562 -26.516 -16.969 1 89.88 67 THR A C 1
ATOM 497 O O . THR A 1 67 ? -13.656 -26.906 -18.141 1 89.88 67 THR A O 1
ATOM 500 N N . ALA A 1 68 ? -14.039 -27.188 -15.977 1 90.31 68 ALA A N 1
ATOM 501 C CA . ALA A 1 68 ? -14.641 -28.5 -16.172 1 90.31 68 ALA A CA 1
ATOM 502 C C . ALA A 1 68 ? -15.992 -28.391 -16.875 1 90.31 68 ALA A C 1
ATOM 504 O O . ALA A 1 68 ? -16.328 -29.234 -17.719 1 90.31 68 ALA A O 1
ATOM 505 N N . ASP A 1 69 ? -16.75 -27.359 -16.625 1 91.19 69 ASP A N 1
ATOM 506 C CA . ASP A 1 69 ? -18.109 -27.234 -17.141 1 91.19 69 ASP A CA 1
ATOM 507 C C . ASP A 1 69 ? -18.109 -26.609 -18.547 1 91.19 69 ASP A C 1
ATOM 509 O O . ASP A 1 69 ? -19.047 -26.828 -19.312 1 91.19 69 ASP A O 1
ATOM 513 N N . SER A 1 70 ? -17.094 -25.922 -18.891 1 93.06 70 SER A N 1
ATOM 514 C CA . SER A 1 70 ? -17.125 -25.172 -20.125 1 93.06 70 SER A CA 1
ATOM 515 C C . SER A 1 70 ? -16.312 -25.875 -21.219 1 93.06 70 SER A C 1
ATOM 517 O O . SER A 1 70 ? -16.641 -25.75 -22.406 1 93.06 70 SER A O 1
ATOM 519 N N . PHE A 1 71 ? -15.352 -26.641 -20.828 1 95.06 71 PHE A N 1
ATOM 520 C CA . PHE A 1 71 ? -14.414 -27.141 -21.828 1 95.06 71 PHE A CA 1
ATOM 521 C C . PHE A 1 71 ? -14.5 -28.656 -21.938 1 95.06 71 PHE A C 1
ATOM 523 O O . PHE A 1 71 ? -14.742 -29.344 -20.953 1 95.06 71 PHE A O 1
ATOM 530 N N . THR A 1 72 ? -14.297 -29.156 -23.141 1 95.5 72 THR A N 1
ATOM 531 C CA . THR A 1 72 ? -14.156 -30.594 -23.391 1 95.5 72 THR A CA 1
ATOM 532 C C . THR A 1 72 ? -12.805 -31.094 -22.922 1 95.5 72 THR A C 1
ATOM 534 O O . THR A 1 72 ? -12.008 -30.344 -22.359 1 95.5 72 THR A O 1
ATOM 537 N N . ALA A 1 73 ? -12.57 -32.375 -23.094 1 94.19 73 ALA A N 1
ATOM 538 C CA . ALA A 1 73 ? -11.289 -32.969 -22.703 1 94.19 73 ALA A CA 1
ATOM 539 C C . ALA A 1 73 ? -10.141 -32.281 -23.453 1 94.19 73 ALA A C 1
ATOM 541 O O . ALA A 1 73 ? -9.07 -32.062 -22.891 1 94.19 73 ALA A O 1
ATOM 542 N N . ILE A 1 74 ? -10.422 -32 -24.688 1 95.44 74 ILE A N 1
ATOM 543 C CA . ILE A 1 74 ? -9.414 -31.344 -25.5 1 95.44 74 ILE A CA 1
ATOM 544 C C . ILE A 1 74 ? -9.188 -29.922 -24.984 1 95.44 74 ILE A C 1
ATOM 546 O O . ILE A 1 74 ? -8.047 -29.453 -24.891 1 95.44 74 ILE A O 1
ATOM 550 N N . GLY A 1 75 ? -10.312 -29.25 -24.719 1 95.88 75 GLY A N 1
ATOM 551 C CA . GLY A 1 75 ? -10.195 -27.922 -24.156 1 95.88 75 GLY A CA 1
ATOM 552 C C . GLY A 1 75 ? -9.43 -27.891 -22.844 1 95.88 75 GLY A C 1
ATOM 553 O O . GLY A 1 75 ? -8.602 -27 -22.625 1 95.88 75 GLY A O 1
ATOM 554 N N . GLN A 1 76 ? -9.703 -28.844 -22 1 96.5 76 GLN A N 1
ATOM 555 C CA . GLN A 1 76 ? -9 -28.938 -20.719 1 96.5 76 GLN A CA 1
ATOM 556 C C . GLN A 1 76 ? -7.516 -29.234 -20.922 1 96.5 76 GLN A C 1
ATOM 558 O O . GLN A 1 76 ? -6.672 -28.734 -20.188 1 96.5 76 GLN A O 1
ATOM 563 N N . ALA A 1 77 ? -7.227 -30 -21.906 1 96.38 77 ALA A N 1
ATOM 564 C CA . ALA A 1 77 ? -5.836 -30.297 -22.234 1 96.38 77 ALA A CA 1
ATOM 565 C C . ALA A 1 77 ? -5.105 -29.047 -22.719 1 96.38 77 ALA A C 1
ATOM 567 O O . ALA A 1 77 ? -3.924 -28.859 -22.422 1 96.38 77 ALA A O 1
ATOM 568 N N . ILE A 1 78 ? -5.824 -28.25 -23.453 1 96.75 78 ILE A N 1
ATOM 569 C CA . ILE A 1 78 ? -5.246 -27 -23.922 1 96.75 78 ILE A CA 1
ATOM 570 C C . ILE A 1 78 ? -4.941 -26.094 -22.734 1 96.75 78 ILE A C 1
ATOM 572 O O . ILE A 1 78 ? -3.863 -25.5 -22.656 1 96.75 78 ILE A O 1
ATOM 576 N N . VAL A 1 79 ? -5.871 -25.984 -21.797 1 96.94 79 VAL A N 1
ATOM 577 C CA . VAL A 1 79 ? -5.648 -25.172 -20.609 1 96.94 79 VAL A CA 1
ATOM 578 C C . VAL A 1 79 ? -4.438 -25.703 -19.844 1 96.94 79 VAL A C 1
ATOM 580 O O . VAL A 1 79 ? -3.578 -24.938 -19.406 1 96.94 79 VAL A O 1
ATOM 583 N N . ALA A 1 80 ? -4.344 -27 -19.703 1 96.88 80 ALA A N 1
ATOM 584 C CA . ALA A 1 80 ? -3.215 -27.609 -19.016 1 96.88 80 ALA A CA 1
ATOM 585 C C . ALA A 1 80 ? -1.901 -27.297 -19.719 1 96.88 80 ALA A C 1
ATOM 587 O O . ALA A 1 80 ? -0.884 -27.047 -19.078 1 96.88 80 ALA A O 1
ATOM 588 N N . ALA A 1 81 ? -1.94 -27.359 -21.016 1 95.88 81 ALA A N 1
ATOM 589 C CA . ALA A 1 81 ? -0.749 -27.047 -21.812 1 95.88 81 ALA A CA 1
ATOM 590 C C . ALA A 1 81 ? -0.323 -25.594 -21.609 1 95.88 81 ALA A C 1
ATOM 592 O O . ALA A 1 81 ? 0.87 -25.297 -21.516 1 95.88 81 ALA A O 1
ATOM 593 N N . LEU A 1 82 ? -1.286 -24.734 -21.641 1 96.62 82 LEU A N 1
ATOM 594 C CA . LEU A 1 82 ? -0.998 -23.328 -21.422 1 96.62 82 LEU A CA 1
ATOM 595 C C . LEU A 1 82 ? -0.386 -23.094 -20.031 1 96.62 82 LEU A C 1
ATOM 597 O O . LEU A 1 82 ? 0.557 -22.312 -19.891 1 96.62 82 LEU A O 1
ATOM 601 N N . ILE A 1 83 ? -0.902 -23.766 -19.016 1 96 83 ILE A N 1
ATOM 602 C CA . ILE A 1 83 ? -0.37 -23.688 -17.656 1 96 83 ILE A CA 1
ATOM 603 C C . ILE A 1 83 ? 1.081 -24.156 -17.641 1 96 83 ILE A C 1
ATOM 605 O O . ILE A 1 83 ? 1.944 -23.516 -17.047 1 96 83 ILE A O 1
ATOM 609 N N . GLN A 1 84 ? 1.333 -25.219 -18.344 1 94.31 84 GLN A N 1
ATOM 610 C CA . GLN A 1 84 ? 2.67 -25.797 -18.375 1 94.31 84 GLN A CA 1
ATOM 611 C C . GLN A 1 84 ? 3.662 -24.844 -19.047 1 94.31 84 GLN A C 1
ATOM 613 O O . GLN A 1 84 ? 4.773 -24.656 -18.547 1 94.31 84 GLN A O 1
ATOM 618 N N . ILE A 1 85 ? 3.264 -24.281 -20.109 1 92.31 85 ILE A N 1
ATOM 619 C CA . ILE A 1 85 ? 4.109 -23.328 -20.828 1 92.31 85 ILE A CA 1
ATOM 620 C C . ILE A 1 85 ? 4.371 -22.109 -19.953 1 92.31 85 ILE A C 1
ATOM 622 O O . ILE A 1 85 ? 5.504 -21.625 -19.859 1 92.31 85 ILE A O 1
ATOM 626 N N . GLY A 1 86 ? 3.361 -21.656 -19.344 1 91.38 86 GLY A N 1
ATOM 627 C CA . GLY A 1 86 ? 3.486 -20.516 -18.469 1 91.38 86 GLY A CA 1
ATOM 628 C C . GLY A 1 86 ? 4.375 -20.766 -17.266 1 91.38 86 GLY A C 1
ATOM 629 O O . GLY A 1 86 ? 5.203 -19.922 -16.906 1 91.38 86 GLY A O 1
ATOM 630 N N . GLY A 1 87 ? 4.16 -21.859 -16.625 1 89.75 87 GLY A N 1
ATOM 631 C CA . GLY A 1 87 ? 4.922 -22.203 -15.438 1 89.75 87 GLY A CA 1
ATOM 632 C C . GLY A 1 87 ? 6.41 -22.359 -15.703 1 89.75 87 GLY A C 1
ATOM 633 O O . GLY A 1 87 ? 7.234 -21.781 -14.984 1 89.75 87 GLY A O 1
ATOM 634 N N . LEU A 1 88 ? 6.738 -23.047 -16.703 1 85.62 88 LEU A N 1
ATOM 635 C CA . LEU A 1 88 ? 8.133 -23.297 -17.062 1 85.62 88 LEU A CA 1
ATOM 636 C C . LEU A 1 88 ? 8.75 -22.062 -17.719 1 85.62 88 LEU A C 1
ATOM 638 O O . LEU A 1 88 ? 9.961 -21.859 -17.641 1 85.62 88 LEU A O 1
ATOM 642 N N . GLY A 1 89 ? 7.941 -21.25 -18.266 1 82.06 89 GLY A N 1
ATOM 643 C CA . GLY A 1 89 ? 8.43 -20.109 -19.016 1 82.06 89 GLY A CA 1
ATOM 644 C C . GLY A 1 89 ? 8.609 -20.391 -20.484 1 82.06 89 GLY A C 1
ATOM 645 O O . GLY A 1 89 ? 9.031 -21.484 -20.859 1 82.06 89 GLY A O 1
ATOM 646 N N . ILE A 1 90 ? 8.391 -19.438 -21.141 1 73.38 90 ILE A N 1
ATOM 647 C CA . ILE A 1 90 ? 8.414 -19.594 -22.594 1 73.38 90 ILE A CA 1
ATOM 648 C C . ILE A 1 90 ? 9.836 -19.906 -23.062 1 73.38 90 ILE A C 1
ATOM 650 O O . ILE A 1 90 ? 10.031 -20.734 -23.953 1 73.38 90 ILE A O 1
ATOM 654 N N . ALA A 1 91 ? 10.766 -19.312 -22.422 1 68.88 91 ALA A N 1
ATOM 655 C CA . ALA A 1 91 ? 12.156 -19.547 -22.812 1 68.88 91 ALA A CA 1
ATOM 656 C C . ALA A 1 91 ? 12.578 -20.969 -22.484 1 68.88 91 ALA A C 1
ATOM 658 O O . ALA A 1 91 ? 13.234 -21.625 -23.297 1 68.88 91 ALA A O 1
ATOM 659 N N . SER A 1 92 ? 12.211 -21.375 -21.406 1 76.5 92 SER A N 1
ATOM 660 C CA . SER A 1 92 ? 12.578 -22.734 -21 1 76.5 92 SER A CA 1
ATOM 661 C C . SER A 1 92 ? 11.883 -23.781 -21.875 1 76.5 92 SER A C 1
ATOM 663 O O . SER A 1 92 ? 12.508 -24.766 -22.266 1 76.5 92 SER A O 1
ATOM 665 N N . VAL A 1 93 ? 10.703 -23.453 -22.141 1 74 93 VAL A N 1
ATOM 666 C CA . VAL A 1 93 ? 9.953 -24.391 -22.969 1 74 93 VAL A CA 1
ATOM 667 C C . VAL A 1 93 ? 10.516 -24.375 -24.391 1 74 93 VAL A C 1
ATOM 669 O O . VAL A 1 93 ? 10.672 -25.438 -25 1 74 93 VAL A O 1
ATOM 672 N N . GLY A 1 94 ? 10.773 -23.203 -24.828 1 71.44 94 GLY A N 1
ATOM 673 C CA . GLY A 1 94 ? 11.375 -23.094 -26.156 1 71.44 94 GLY A CA 1
ATOM 674 C C . GLY A 1 94 ? 12.695 -23.844 -26.266 1 71.44 94 GLY A C 1
ATOM 675 O O . GLY A 1 94 ? 12.898 -24.625 -27.203 1 71.44 94 GLY A O 1
ATOM 676 N N . VAL A 1 95 ? 13.523 -23.594 -25.359 1 73 95 VAL A N 1
ATOM 677 C CA . VAL A 1 95 ? 14.828 -24.266 -25.359 1 73 95 VAL A CA 1
ATOM 678 C C . VAL A 1 95 ? 14.633 -25.766 -25.188 1 73 95 VAL A C 1
ATOM 680 O O . VAL A 1 95 ? 15.344 -26.562 -25.812 1 73 95 VAL A O 1
ATOM 683 N N . G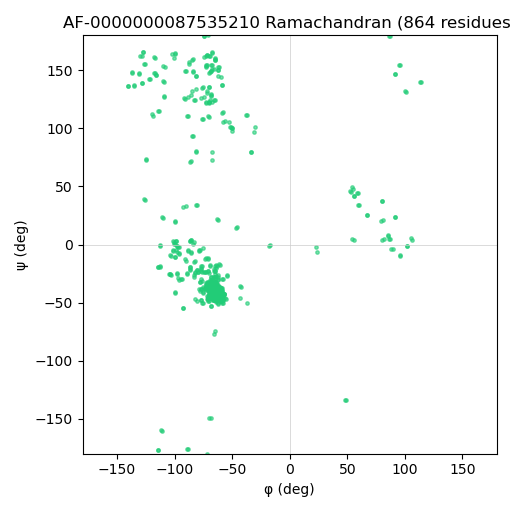LY A 1 96 ? 13.711 -26.109 -24.422 1 71.69 96 GLY A N 1
ATOM 684 C CA . GLY A 1 96 ? 13.398 -27.516 -24.266 1 71.69 96 GLY A CA 1
ATOM 685 C C . GLY A 1 96 ? 13.023 -28.203 -25.578 1 71.69 96 GLY A C 1
ATOM 686 O O . GLY A 1 96 ? 13.477 -29.312 -25.859 1 71.69 96 GLY A O 1
ATOM 687 N N . PHE A 1 97 ? 12.266 -27.516 -26.297 1 72.88 97 PHE A N 1
ATOM 688 C CA . PHE A 1 97 ? 11.852 -28.047 -27.578 1 72.88 97 PHE A CA 1
ATOM 689 C C . PHE A 1 97 ? 13.047 -28.156 -28.531 1 72.88 97 PHE A C 1
ATOM 691 O O . PHE A 1 97 ? 13.156 -29.125 -29.281 1 72.88 97 PHE A O 1
ATOM 698 N N . ILE A 1 98 ? 13.883 -27.203 -28.5 1 72.75 98 ILE A N 1
ATOM 699 C CA . ILE A 1 98 ? 15.07 -27.203 -29.359 1 72.75 98 ILE A CA 1
ATOM 700 C C . ILE A 1 98 ? 15.969 -28.375 -29 1 72.75 98 ILE A C 1
ATOM 702 O O . ILE A 1 98 ? 16.453 -29.078 -29.875 1 72.75 98 ILE A O 1
ATOM 706 N N . ILE A 1 99 ? 16.078 -28.594 -27.75 1 75.5 99 ILE A N 1
ATOM 707 C CA . ILE A 1 99 ? 16.906 -29.703 -27.281 1 75.5 99 ILE A CA 1
ATOM 708 C C . ILE A 1 99 ? 16.266 -31.031 -27.688 1 75.5 99 ILE A C 1
ATOM 710 O O . ILE A 1 99 ? 16.953 -31.938 -28.156 1 75.5 99 ILE A O 1
ATOM 714 N N . ALA A 1 100 ? 15.055 -31.172 -27.562 1 76 100 ALA A N 1
ATOM 715 C CA . ALA A 1 100 ? 14.336 -32.406 -27.906 1 76 100 ALA A CA 1
ATOM 716 C C . ALA A 1 100 ? 14.422 -32.688 -29.406 1 76 100 ALA A C 1
ATOM 718 O O . ALA A 1 100 ? 14.406 -33.844 -29.844 1 76 100 ALA A O 1
ATOM 719 N N . ALA A 1 101 ? 14.477 -31.609 -30.125 1 80.56 101 ALA A N 1
ATOM 720 C CA . ALA A 1 101 ? 14.578 -31.734 -31.578 1 80.56 101 ALA A CA 1
ATOM 721 C C . ALA A 1 101 ? 16 -32.062 -32 1 80.56 101 ALA A C 1
ATOM 723 O O . ALA A 1 101 ? 16.266 -32.312 -33.188 1 80.56 101 ALA A O 1
ATOM 724 N N . GLY A 1 102 ? 16.875 -32.062 -31.078 1 75.44 102 GLY A N 1
ATOM 725 C CA . GLY A 1 102 ? 18.266 -32.406 -31.344 1 75.44 102 GLY A CA 1
ATOM 726 C C . GLY A 1 102 ? 19.078 -31.266 -31.938 1 75.44 102 GLY A C 1
ATOM 727 O O . GLY A 1 102 ? 20.078 -31.484 -32.594 1 75.44 102 GLY A O 1
ATOM 728 N N . LYS A 1 103 ? 18.641 -30.078 -31.766 1 78.38 103 LYS A N 1
ATOM 729 C CA . LYS A 1 103 ? 19.312 -28.922 -32.344 1 78.38 103 LYS A CA 1
ATOM 730 C C . LYS A 1 103 ? 20.141 -28.188 -31.281 1 78.38 103 LYS A C 1
ATOM 732 O O . LYS A 1 103 ? 19.969 -28.422 -30.078 1 78.38 103 LYS A O 1
ATOM 737 N N . ARG A 1 104 ? 21.141 -27.234 -31.734 1 77.06 104 ARG A N 1
ATOM 738 C CA . ARG A 1 104 ? 21.984 -26.453 -30.828 1 77.06 104 ARG A CA 1
ATOM 739 C C . ARG A 1 104 ? 21.281 -25.188 -30.359 1 77.06 104 ARG A C 1
ATOM 741 O O . ARG A 1 104 ? 20.578 -24.547 -31.141 1 77.06 104 ARG A O 1
ATOM 748 N N . VAL A 1 105 ? 21.406 -25.094 -29.141 1 76.25 105 VAL A N 1
ATOM 749 C CA . VAL A 1 105 ? 20.781 -23.906 -28.547 1 76.25 105 VAL A CA 1
ATOM 750 C C . VAL A 1 105 ? 21.609 -22.672 -28.844 1 76.25 105 VAL A C 1
ATOM 752 O O . VAL A 1 105 ? 22.828 -22.656 -28.625 1 76.25 105 VAL A O 1
ATOM 755 N N . SER A 1 106 ? 20.984 -21.656 -29.391 1 74.44 106 SER A N 1
ATOM 756 C CA . SER A 1 106 ? 21.672 -20.438 -29.734 1 74.44 106 SER A CA 1
ATOM 757 C C . SER A 1 106 ? 22 -19.609 -28.5 1 74.44 106 SER A C 1
ATOM 759 O O . SER A 1 106 ? 21.453 -19.844 -27.422 1 74.44 106 SER A O 1
ATOM 761 N N . ILE A 1 107 ? 22.938 -18.703 -28.672 1 70.56 107 ILE A N 1
ATOM 762 C CA . ILE A 1 107 ? 23.359 -17.812 -27.594 1 70.56 107 ILE A CA 1
ATOM 763 C C . ILE A 1 107 ? 22.172 -16.953 -27.141 1 70.56 107 ILE A C 1
ATOM 765 O O . ILE A 1 107 ? 22.016 -16.672 -25.953 1 70.56 107 ILE A O 1
ATOM 769 N N . LYS A 1 108 ? 21.438 -16.594 -28.031 1 69.31 108 LYS A N 1
ATOM 770 C CA . LYS A 1 108 ? 20.281 -15.766 -27.734 1 69.31 108 LYS A CA 1
ATOM 771 C C . LYS A 1 108 ? 19.281 -16.531 -26.859 1 69.31 108 LYS A C 1
ATOM 773 O O . LYS A 1 108 ? 18.719 -15.977 -25.922 1 69.31 108 LYS A O 1
ATOM 778 N N . SER A 1 109 ? 19.109 -17.766 -27.219 1 70 109 SER A N 1
ATOM 779 C CA . SER A 1 109 ? 18.219 -18.609 -26.438 1 70 109 SER A CA 1
ATOM 780 C C . SER A 1 109 ? 18.75 -18.781 -25.016 1 70 109 SER A C 1
ATOM 782 O O . SER A 1 109 ? 17.953 -18.812 -24.062 1 70 109 SER A O 1
ATOM 784 N N . ARG A 1 110 ? 20.031 -18.812 -24.906 1 70.56 110 ARG A N 1
ATOM 785 C CA . ARG A 1 110 ? 20.641 -18.938 -23.594 1 70.56 110 ARG A CA 1
ATOM 786 C C . ARG A 1 110 ? 20.438 -17.672 -22.766 1 70.56 110 ARG A C 1
ATOM 788 O O . ARG A 1 110 ? 20.188 -17.75 -21.562 1 70.56 110 ARG A O 1
ATOM 795 N N . LEU A 1 111 ? 20.438 -16.578 -23.438 1 69.19 111 LEU A N 1
ATOM 796 C CA . LEU A 1 111 ? 20.234 -15.297 -22.766 1 69.19 111 LEU A CA 1
ATOM 797 C C . LEU A 1 111 ? 18.797 -15.148 -22.266 1 69.19 111 LEU A C 1
ATOM 799 O O . LEU A 1 111 ? 18.562 -14.609 -21.188 1 69.19 111 LEU A O 1
ATOM 803 N N . MET A 1 112 ? 17.938 -15.68 -22.984 1 68.06 112 MET A N 1
ATOM 804 C CA . MET A 1 112 ? 16.531 -15.602 -22.594 1 68.06 112 MET A CA 1
ATOM 805 C C . MET A 1 112 ? 16.266 -16.453 -21.359 1 68.06 112 MET A C 1
ATOM 807 O O . MET A 1 112 ? 15.5 -16.047 -20.484 1 68.06 112 MET A O 1
ATOM 811 N N . VAL A 1 113 ? 16.922 -17.531 -21.344 1 68.75 113 VAL A N 1
ATOM 812 C CA . VAL A 1 113 ? 16.766 -18.422 -20.188 1 68.75 113 VAL A CA 1
ATOM 813 C C . VAL A 1 113 ? 17.406 -17.797 -18.953 1 68.75 113 VAL A C 1
ATOM 815 O O . VAL A 1 113 ? 16.844 -17.875 -17.859 1 68.75 113 VAL A O 1
ATOM 818 N N . LYS A 1 114 ? 18.469 -17.172 -19.203 1 67.19 114 LYS A N 1
ATOM 819 C CA . LYS A 1 114 ? 19.156 -16.469 -18.125 1 67.19 114 LYS A CA 1
ATOM 820 C C . LYS A 1 114 ? 18.281 -15.391 -17.516 1 67.19 114 LYS A C 1
ATOM 822 O O . LYS A 1 114 ? 18.188 -15.273 -16.297 1 67.19 114 LYS A O 1
ATOM 827 N N . GLU A 1 115 ? 17.656 -14.656 -18.344 1 63.06 115 GLU A N 1
ATOM 828 C CA . GLU A 1 115 ? 16.781 -13.57 -17.906 1 63.06 115 GLU A CA 1
ATOM 829 C C . GLU A 1 115 ? 15.523 -14.117 -17.219 1 63.06 115 GLU A C 1
ATOM 831 O O . GLU A 1 115 ? 15.078 -13.578 -16.219 1 63.06 115 GLU A O 1
ATOM 836 N N . ALA A 1 116 ? 15.086 -15.188 -17.766 1 59.62 116 ALA A N 1
ATOM 837 C CA . ALA A 1 116 ? 13.836 -15.758 -17.266 1 59.62 116 ALA A CA 1
ATOM 838 C C . ALA A 1 116 ? 14.039 -16.438 -15.914 1 59.62 116 ALA A C 1
ATOM 840 O O . ALA A 1 116 ? 13.18 -16.344 -15.031 1 59.62 116 ALA A O 1
ATOM 841 N N . LEU A 1 117 ? 15.18 -17.062 -15.805 1 60.66 117 LEU A N 1
ATOM 842 C CA . LEU A 1 117 ? 15.43 -17.828 -14.586 1 60.66 117 LEU A CA 1
ATOM 843 C C . LEU A 1 117 ? 16.281 -17.016 -13.609 1 60.66 117 LEU A C 1
ATOM 845 O O . LEU A 1 117 ? 16.547 -17.469 -12.492 1 60.66 117 LEU A O 1
ATOM 849 N N . ASN A 1 118 ? 16.594 -15.781 -13.961 1 58.22 118 ASN A N 1
ATOM 850 C CA . ASN A 1 118 ? 17.312 -14.828 -13.133 1 58.22 118 ASN A CA 1
ATOM 851 C C . ASN A 1 118 ? 18.641 -15.414 -12.641 1 58.22 118 ASN A C 1
ATOM 853 O O . ASN A 1 118 ? 18.938 -15.391 -11.445 1 58.22 118 ASN A O 1
ATOM 857 N N . VAL A 1 119 ? 19.438 -15.984 -13.617 1 58.72 119 VAL A N 1
ATOM 858 C CA . VAL A 1 119 ? 20.734 -16.547 -13.289 1 58.72 119 VAL A CA 1
ATOM 859 C C . VAL A 1 119 ? 21.844 -15.664 -13.875 1 58.72 119 VAL A C 1
ATOM 861 O O . VAL A 1 119 ? 21.609 -14.914 -14.828 1 58.72 119 VAL A O 1
ATOM 864 N N . ASP A 1 120 ? 22.984 -15.727 -13.219 1 56.75 120 ASP A N 1
ATOM 865 C CA . ASP A 1 120 ? 24.062 -14.828 -13.633 1 56.75 120 ASP A CA 1
ATOM 866 C C . ASP A 1 120 ? 25.062 -15.547 -14.531 1 56.75 120 ASP A C 1
ATOM 868 O O . ASP A 1 120 ? 25.984 -14.93 -15.062 1 56.75 120 ASP A O 1
ATOM 872 N N . THR A 1 121 ? 24.938 -16.844 -14.766 1 57.41 121 THR A N 1
ATOM 873 C CA . THR A 1 121 ? 25.969 -17.516 -15.547 1 57.41 121 THR A CA 1
ATOM 874 C C . THR A 1 121 ? 25.375 -18.172 -16.781 1 57.41 121 THR A C 1
ATOM 876 O O . THR A 1 121 ? 24.219 -18.625 -16.76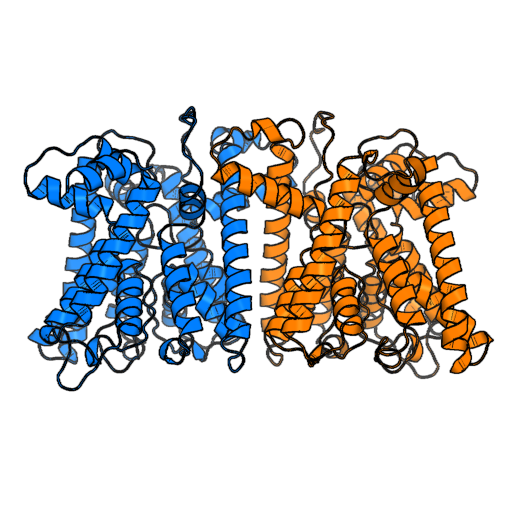6 1 57.41 121 THR A O 1
ATOM 879 N N . TYR A 1 122 ? 26.141 -18.094 -17.828 1 61.66 122 TYR A N 1
ATOM 880 C CA . TYR A 1 122 ? 25.766 -18.688 -19.109 1 61.66 122 TYR A CA 1
ATOM 881 C C . TYR A 1 122 ? 26.109 -20.172 -19.141 1 61.66 122 TYR A C 1
ATOM 883 O O . TYR A 1 122 ? 25.531 -20.922 -19.922 1 61.66 122 TYR A O 1
ATOM 891 N N . HIS A 1 123 ? 27.062 -20.469 -18.406 1 62.72 123 HIS A N 1
ATOM 892 C CA . HIS A 1 123 ? 27.594 -21.828 -18.5 1 62.72 123 HIS A CA 1
ATOM 893 C C . HIS A 1 123 ? 26.641 -22.828 -17.875 1 62.72 123 HIS A C 1
ATOM 895 O O . HIS A 1 123 ? 26.141 -22.625 -16.766 1 62.72 123 HIS A O 1
ATOM 901 N N . GLY A 1 124 ? 26.234 -23.812 -18.719 1 70 124 GLY A N 1
ATOM 902 C CA . GLY A 1 124 ? 25.453 -24.938 -18.203 1 70 124 GLY A CA 1
ATOM 903 C C . GLY A 1 124 ? 23.953 -24.703 -18.266 1 70 124 GLY A C 1
ATOM 904 O O . GLY A 1 124 ? 23.188 -25.328 -17.531 1 70 124 GLY A O 1
ATOM 905 N N . MET A 1 125 ? 23.594 -23.812 -19.172 1 76.31 125 MET A N 1
ATOM 906 C CA . MET A 1 125 ? 22.188 -23.422 -19.25 1 76.31 125 MET A CA 1
ATOM 907 C C . MET A 1 125 ? 21.344 -24.578 -19.781 1 76.31 125 MET A C 1
ATOM 909 O O . MET A 1 125 ? 20.234 -24.828 -19.297 1 76.31 125 MET A O 1
ATOM 913 N N . VAL A 1 126 ? 21.875 -25.266 -20.75 1 78.88 126 VAL A N 1
ATOM 914 C CA . VAL A 1 126 ? 21.156 -26.391 -21.344 1 78.88 126 VAL A CA 1
ATOM 915 C C . VAL A 1 126 ? 20.953 -27.484 -20.297 1 78.88 126 VAL A C 1
ATOM 917 O O . VAL A 1 126 ? 19.859 -28.047 -20.172 1 78.88 126 VAL A O 1
ATOM 920 N N . ARG A 1 127 ? 21.938 -27.703 -19.578 1 79.44 127 ARG A N 1
ATOM 921 C CA . ARG A 1 127 ? 21.844 -28.688 -18.516 1 79.44 127 ARG A CA 1
ATOM 922 C C . ARG A 1 127 ? 20.828 -28.266 -17.453 1 79.44 127 ARG A C 1
ATOM 924 O O . ARG A 1 127 ? 20.078 -29.094 -16.938 1 79.44 127 ARG A O 1
ATOM 931 N N . LEU A 1 128 ? 20.828 -27.016 -17.219 1 79.56 128 LEU A N 1
ATOM 932 C CA . LEU A 1 128 ? 19.891 -26.484 -16.25 1 79.56 128 LEU A CA 1
ATOM 933 C C . LEU A 1 128 ? 18.453 -26.672 -16.703 1 79.56 128 LEU A C 1
ATOM 935 O O . LEU A 1 128 ? 17.594 -27.094 -15.922 1 79.56 128 LEU A O 1
ATOM 939 N N . VAL A 1 129 ? 18.188 -26.391 -17.938 1 82.94 129 VAL A N 1
ATOM 940 C CA . VAL A 1 129 ? 16.844 -26.516 -18.484 1 82.94 129 VAL A CA 1
ATOM 941 C C . VAL A 1 129 ? 16.406 -27.984 -18.453 1 82.94 129 VAL A C 1
ATOM 943 O O . VAL A 1 129 ? 15.266 -28.281 -18.109 1 82.94 129 VAL A O 1
ATOM 946 N N . ARG A 1 130 ? 17.266 -28.875 -18.719 1 83.94 130 ARG A N 1
ATOM 947 C CA . ARG A 1 130 ? 16.969 -30.312 -18.688 1 83.94 130 ARG A CA 1
ATOM 948 C C . ARG A 1 130 ? 16.609 -30.766 -17.281 1 83.94 130 ARG A C 1
ATOM 950 O O . ARG A 1 130 ? 15.688 -31.547 -17.094 1 83.94 130 ARG A O 1
ATOM 957 N N . ILE A 1 131 ? 17.344 -30.281 -16.406 1 84.88 131 ILE A N 1
ATOM 958 C CA . ILE A 1 131 ? 17.125 -30.656 -15.023 1 84.88 131 ILE A CA 1
ATOM 959 C C . ILE A 1 131 ? 15.789 -30.109 -14.547 1 84.88 131 ILE A C 1
ATOM 961 O O . ILE A 1 131 ? 15.023 -30.797 -13.867 1 84.88 131 ILE A O 1
ATOM 965 N N . VAL A 1 132 ? 15.57 -28.875 -14.938 1 85 132 VAL A N 1
ATOM 966 C CA . VAL A 1 132 ? 14.32 -28.234 -14.555 1 85 132 VAL A CA 1
ATOM 967 C C . VAL A 1 132 ? 13.141 -29 -15.141 1 85 132 VAL A C 1
ATOM 969 O O . VAL A 1 132 ? 12.148 -29.25 -14.445 1 85 132 VAL A O 1
ATOM 972 N N . LEU A 1 133 ? 13.25 -29.406 -16.344 1 87.5 133 LEU A N 1
ATOM 973 C CA . LEU A 1 133 ? 12.188 -30.172 -17 1 87.5 133 LEU A CA 1
ATOM 974 C C . LEU A 1 133 ? 12.008 -31.531 -16.344 1 87.5 133 LEU A C 1
ATOM 976 O O . LEU A 1 133 ? 10.883 -31.984 -16.125 1 87.5 133 LEU A O 1
ATOM 980 N N . ALA A 1 134 ? 13.055 -32.156 -16.031 1 89.25 134 ALA A N 1
ATOM 981 C CA . ALA A 1 134 ? 13 -33.469 -15.406 1 89.25 134 ALA A CA 1
ATOM 982 C C . ALA A 1 134 ? 12.344 -33.406 -14.023 1 89.25 134 ALA A C 1
ATOM 984 O O . ALA A 1 134 ? 11.516 -34.25 -13.68 1 89.25 134 ALA A O 1
ATOM 985 N N . ILE A 1 135 ? 12.719 -32.406 -13.305 1 88.62 135 ILE A N 1
ATOM 986 C CA . ILE A 1 135 ? 12.164 -32.219 -11.969 1 88.62 135 ILE A CA 1
ATOM 987 C C . ILE A 1 135 ? 10.672 -31.922 -12.078 1 88.62 135 ILE A C 1
ATOM 989 O O . ILE A 1 135 ? 9.859 -32.469 -11.336 1 88.62 135 ILE A O 1
ATOM 993 N N . THR A 1 136 ? 10.328 -31.016 -13.008 1 91.12 136 THR A N 1
ATOM 994 C CA . THR A 1 136 ? 8.938 -30.625 -13.195 1 91.12 136 THR A CA 1
ATOM 995 C C . THR A 1 136 ? 8.086 -31.828 -13.555 1 91.12 136 THR A C 1
ATOM 997 O O . THR A 1 136 ? 7.074 -32.094 -12.906 1 91.12 136 THR A O 1
ATOM 1000 N N . LEU A 1 137 ? 8.555 -32.594 -14.523 1 92.81 137 LEU A N 1
ATOM 1001 C CA . LEU A 1 137 ? 7.789 -33.75 -14.984 1 92.81 137 LEU A CA 1
ATOM 1002 C C . LEU A 1 137 ? 7.766 -34.844 -13.93 1 92.81 137 LEU A C 1
ATOM 1004 O O . LEU A 1 137 ? 6.777 -35.562 -13.797 1 92.81 137 LEU A O 1
ATOM 1008 N N . GLY A 1 138 ? 8.805 -35 -13.227 1 95 138 GLY A N 1
ATOM 1009 C CA . GLY A 1 138 ? 8.859 -35.969 -12.156 1 95 138 GLY A CA 1
ATOM 1010 C C . GLY A 1 138 ? 7.863 -35.688 -11.047 1 95 138 GLY A C 1
ATOM 1011 O O . GLY A 1 138 ? 7.109 -36.594 -10.648 1 95 138 GLY A O 1
ATOM 1012 N N . PHE A 1 139 ? 7.855 -34.5 -10.57 1 94.88 139 PHE A N 1
ATOM 1013 C CA . PHE A 1 139 ? 6.938 -34.125 -9.5 1 94.88 139 PHE A CA 1
ATOM 1014 C C . PHE A 1 139 ? 5.492 -34.156 -9.992 1 94.88 139 PHE A C 1
ATOM 1016 O O . PHE A 1 139 ? 4.59 -34.562 -9.258 1 94.88 139 PHE A O 1
ATOM 1023 N N . GLU A 1 140 ? 5.273 -33.688 -11.234 1 96.62 140 GLU A N 1
ATOM 1024 C CA . GLU A 1 140 ? 3.924 -33.719 -11.781 1 96.62 140 GLU A CA 1
ATOM 1025 C C . GLU A 1 140 ? 3.42 -35.156 -11.93 1 96.62 140 GLU A C 1
ATOM 1027 O O . GLU A 1 140 ? 2.256 -35.438 -11.641 1 96.62 140 GLU A O 1
ATOM 1032 N N . ALA A 1 141 ? 4.309 -36.062 -12.32 1 97.5 141 ALA A N 1
ATOM 1033 C CA . ALA A 1 141 ? 3.928 -37.469 -12.438 1 97.5 141 ALA A CA 1
ATOM 1034 C C . ALA A 1 141 ? 3.613 -38.062 -11.07 1 97.5 141 ALA A C 1
ATOM 1036 O O . ALA A 1 141 ? 2.613 -38.781 -10.914 1 97.5 141 ALA A O 1
ATOM 1037 N N . ALA A 1 142 ? 4.441 -37.812 -10.148 1 97.38 142 ALA A N 1
ATOM 1038 C CA . ALA A 1 142 ? 4.215 -38.312 -8.797 1 97.38 142 ALA A CA 1
ATOM 1039 C C . ALA A 1 142 ? 2.916 -37.75 -8.219 1 97.38 142 ALA A C 1
ATOM 1041 O O . ALA A 1 142 ? 2.148 -38.5 -7.594 1 97.38 142 ALA A O 1
ATOM 1042 N N . GLY A 1 143 ? 2.703 -36.469 -8.414 1 97.69 143 GLY A N 1
ATOM 1043 C CA . GLY A 1 143 ? 1.476 -35.844 -7.93 1 97.69 143 GLY A CA 1
ATOM 1044 C C . GLY A 1 143 ? 0.23 -36.406 -8.586 1 97.69 143 GLY A C 1
ATOM 1045 O O . GLY A 1 143 ? -0.795 -36.594 -7.926 1 97.69 143 GLY A O 1
ATOM 1046 N N . ALA A 1 144 ? 0.359 -36.688 -9.867 1 97.69 144 ALA A N 1
ATOM 1047 C CA . ALA A 1 144 ? -0.772 -37.25 -10.594 1 97.69 144 ALA A CA 1
ATOM 1048 C C . ALA A 1 144 ? -1.114 -38.625 -10.086 1 97.69 144 ALA A C 1
ATOM 1050 O O . ALA A 1 144 ? -2.289 -38.969 -9.922 1 97.69 144 ALA A O 1
ATOM 1051 N N . ILE A 1 145 ? -0.11 -39.406 -9.781 1 97.56 145 ILE A N 1
ATOM 1052 C CA . ILE A 1 145 ? -0.316 -40.781 -9.305 1 97.56 145 ILE A CA 1
ATOM 1053 C C . ILE A 1 145 ? -0.971 -40.75 -7.926 1 97.56 145 ILE A C 1
ATOM 1055 O O . ILE A 1 145 ? -1.953 -41.438 -7.684 1 97.56 145 ILE A O 1
ATOM 1059 N N . ILE A 1 146 ? -0.533 -39.938 -7.07 1 97.69 146 ILE A N 1
ATOM 1060 C CA . ILE A 1 146 ? -1.059 -39.875 -5.711 1 97.69 146 ILE A CA 1
ATOM 1061 C C . ILE A 1 146 ? -2.48 -39.344 -5.73 1 97.69 146 ILE A C 1
ATOM 1063 O O . ILE A 1 146 ? -3.369 -39.844 -5.055 1 97.69 146 ILE A O 1
ATOM 1067 N N . SER A 1 147 ? -2.695 -38.281 -6.488 1 96.94 147 SER A N 1
ATOM 1068 C CA . SER A 1 147 ? -4.023 -37.656 -6.562 1 96.94 147 SER A CA 1
ATOM 1069 C C . SER A 1 147 ? -5.027 -38.625 -7.203 1 96.94 147 SER A C 1
ATOM 1071 O O . SER A 1 147 ? -6.227 -38.531 -6.926 1 96.94 147 SER A O 1
ATOM 1073 N N . PHE A 1 148 ? -4.539 -39.5 -8.062 1 97.06 148 PHE A N 1
ATOM 1074 C CA . PHE A 1 148 ? -5.406 -40.469 -8.719 1 97.06 148 PHE A CA 1
ATOM 1075 C C . PHE A 1 148 ? -6.113 -41.375 -7.691 1 97.06 148 PHE A C 1
ATOM 1077 O O . PHE A 1 148 ? -7.293 -41.688 -7.844 1 97.06 148 PHE A O 1
ATOM 1084 N N . PHE A 1 149 ? -5.426 -41.719 -6.672 1 96.31 149 PHE A N 1
ATOM 1085 C CA . PHE A 1 149 ? -6.008 -42.562 -5.645 1 96.31 149 PHE A CA 1
ATOM 1086 C C . PHE A 1 149 ? -7.125 -41.844 -4.902 1 96.31 149 PHE A C 1
ATOM 1088 O O . PHE A 1 149 ? -8.055 -42.469 -4.402 1 96.31 149 PHE A O 1
ATOM 1095 N N . VAL A 1 150 ? -7.047 -40.562 -4.836 1 96.19 150 VAL A N 1
ATOM 1096 C CA . VAL A 1 150 ? -8.062 -39.781 -4.141 1 96.19 150 VAL A CA 1
ATOM 1097 C C . VAL A 1 150 ? -9.273 -39.594 -5.051 1 96.19 150 VAL A C 1
ATOM 1099 O O . VAL A 1 150 ? -10.406 -39.844 -4.656 1 96.19 150 VAL A O 1
ATOM 1102 N N . PHE A 1 151 ? -9.031 -39.188 -6.305 1 95.81 151 PHE A N 1
ATOM 1103 C CA . PHE A 1 151 ? -10.117 -38.812 -7.207 1 95.81 151 PHE A CA 1
ATOM 1104 C C . PHE A 1 151 ? -10.805 -40.094 -7.738 1 95.81 151 PHE A C 1
ATOM 1106 O O . PHE A 1 151 ? -11.961 -40.031 -8.164 1 95.81 151 PHE A O 1
ATOM 1113 N N . ARG A 1 152 ? -10.164 -41.219 -7.703 1 95.38 152 ARG A N 1
ATOM 1114 C CA . ARG A 1 152 ? -10.734 -42.5 -8.164 1 95.38 152 ARG A CA 1
ATOM 1115 C C . ARG A 1 152 ? -11.945 -42.875 -7.332 1 95.38 152 ARG A C 1
ATOM 1117 O O . ARG A 1 152 ? -12.844 -43.562 -7.812 1 95.38 152 ARG A O 1
ATOM 1124 N N . LYS A 1 153 ? -12.008 -42.469 -6.156 1 94.94 153 LYS A N 1
ATOM 1125 C CA . LYS A 1 153 ? -13.109 -42.781 -5.258 1 94.94 153 LYS A CA 1
ATOM 1126 C C . LYS A 1 153 ? -14.391 -42.062 -5.664 1 94.94 153 LYS A C 1
ATOM 1128 O O . LYS A 1 153 ? -15.492 -42.531 -5.383 1 94.94 153 LYS A O 1
ATOM 1133 N N . ASP A 1 154 ? -14.266 -40.969 -6.352 1 92.88 154 ASP A N 1
ATOM 1134 C CA . ASP A 1 154 ? -15.43 -40.156 -6.641 1 92.88 154 ASP A CA 1
ATOM 1135 C C . ASP A 1 154 ? -15.734 -40.125 -8.141 1 92.88 154 ASP A C 1
ATOM 1137 O O . ASP A 1 154 ? -16.844 -39.781 -8.547 1 92.88 154 ASP A O 1
ATOM 1141 N N . TYR A 1 155 ? -14.75 -40.469 -8.984 1 93.88 155 TYR A N 1
ATOM 1142 C CA . TYR A 1 155 ? -14.922 -40.375 -10.43 1 93.88 155 TYR A CA 1
ATOM 1143 C C . TYR A 1 155 ? -14.539 -41.688 -11.117 1 93.88 155 TYR A C 1
ATOM 1145 O O . TYR A 1 155 ? -13.875 -42.531 -10.523 1 93.88 155 TYR A O 1
ATOM 1153 N N . SER A 1 156 ? -15 -41.844 -12.383 1 94.62 156 SER A N 1
ATOM 1154 C CA . SER A 1 156 ? -14.602 -43 -13.188 1 94.62 156 SER A CA 1
ATOM 1155 C C . SER A 1 156 ? -13.094 -43 -13.422 1 94.62 156 SER A C 1
ATOM 1157 O O . SER A 1 156 ? -12.445 -41.969 -13.375 1 94.62 156 SER A O 1
ATOM 1159 N N . PRO A 1 157 ? -12.562 -44.156 -13.617 1 94.25 157 PRO A N 1
ATOM 1160 C CA . PRO A 1 157 ? -11.109 -44.281 -13.711 1 94.25 157 PRO A CA 1
ATOM 1161 C C . PRO A 1 157 ? -10.5 -43.375 -14.781 1 94.25 157 PRO A C 1
ATOM 1163 O O . PRO A 1 157 ? -9.5 -42.719 -14.539 1 94.25 157 PRO A O 1
ATOM 1166 N N . LEU A 1 158 ? -11.086 -43.375 -15.938 1 92.75 158 LEU A N 1
ATOM 1167 C CA . LEU A 1 158 ? -10.539 -42.562 -17.016 1 92.75 158 LEU A CA 1
ATOM 1168 C C . LEU A 1 158 ? -10.648 -41.062 -16.703 1 92.75 158 LEU A C 1
ATOM 1170 O O . LEU A 1 158 ? -9.711 -40.312 -16.938 1 92.75 158 LEU A O 1
ATOM 1174 N N . HIS A 1 159 ? -11.789 -40.75 -16.203 1 94.06 159 HIS A N 1
ATOM 1175 C CA . HIS A 1 159 ? -11.984 -39.344 -15.82 1 94.06 159 HIS A CA 1
ATOM 1176 C C . HIS A 1 159 ? -11.086 -38.969 -14.648 1 94.06 159 HIS A C 1
ATOM 1178 O O . HIS A 1 159 ? -10.555 -37.844 -14.609 1 94.06 159 HIS A O 1
ATOM 1184 N N . ALA A 1 160 ? -10.867 -39.844 -13.75 1 96 160 ALA A N 1
ATOM 1185 C CA . ALA A 1 160 ? -10.016 -39.594 -12.586 1 96 160 ALA A CA 1
ATOM 1186 C C . ALA A 1 160 ? -8.562 -39.375 -13.008 1 96 160 ALA A C 1
ATOM 1188 O O . ALA A 1 160 ? -7.855 -38.594 -12.406 1 96 160 ALA A O 1
ATOM 1189 N N . VAL A 1 161 ? -8.133 -40.125 -14.023 1 95.62 161 VAL A N 1
ATOM 1190 C CA . VAL A 1 161 ? -6.777 -39.938 -14.539 1 95.62 161 VAL A CA 1
ATOM 1191 C C . VAL A 1 161 ? -6.621 -38.531 -15.094 1 95.62 161 VAL A C 1
ATOM 1193 O O . VAL A 1 161 ? -5.633 -37.844 -14.805 1 95.62 161 VAL A O 1
ATOM 1196 N N . GLY A 1 162 ? -7.605 -38.125 -15.859 1 95.19 162 GLY A N 1
ATOM 1197 C CA . GLY A 1 162 ? -7.57 -36.781 -16.438 1 95.19 162 GLY A CA 1
ATOM 1198 C C . GLY A 1 162 ? -7.543 -35.688 -15.391 1 95.19 162 GLY A C 1
ATOM 1199 O O . GLY A 1 162 ? -6.734 -34.75 -15.477 1 95.19 162 GLY A O 1
ATOM 1200 N N . ILE A 1 163 ? -8.367 -35.844 -14.398 1 95.44 163 ILE A N 1
ATOM 1201 C CA . ILE A 1 163 ? -8.461 -34.844 -13.336 1 95.44 163 ILE A CA 1
ATOM 1202 C C . ILE A 1 163 ? -7.152 -34.812 -12.547 1 95.44 163 ILE A C 1
ATOM 1204 O O . ILE A 1 163 ? -6.676 -33.75 -12.18 1 95.44 163 ILE A O 1
ATOM 1208 N N . SER A 1 164 ? -6.594 -35.969 -12.312 1 97.38 164 SER A N 1
ATOM 1209 C CA . SER A 1 164 ? -5.375 -36.062 -11.523 1 97.38 164 SER A CA 1
ATOM 1210 C C . SER A 1 164 ? -4.191 -35.438 -12.25 1 97.38 164 SER A C 1
ATOM 1212 O O . SER A 1 164 ? -3.375 -34.719 -11.641 1 97.38 164 SER A O 1
ATOM 1214 N N . ILE A 1 165 ? -4.066 -35.688 -13.539 1 96.75 165 ILE A N 1
ATOM 1215 C CA . ILE A 1 165 ? -3 -35.094 -14.336 1 96.75 165 ILE A CA 1
ATOM 1216 C C . ILE A 1 165 ? -3.154 -33.594 -14.359 1 96.75 165 ILE A C 1
ATOM 1218 O O . ILE A 1 165 ? -2.186 -32.844 -14.148 1 96.75 165 ILE A O 1
ATOM 1222 N N . PHE A 1 166 ? -4.395 -33.156 -14.578 1 96.94 166 PHE A N 1
ATOM 1223 C CA . PHE A 1 166 ? -4.68 -31.719 -14.617 1 96.94 166 PHE A CA 1
ATOM 1224 C C . PHE A 1 166 ? -4.344 -31.062 -13.281 1 96.94 166 PHE A C 1
ATOM 1226 O O . PHE A 1 166 ? -3.678 -30.031 -13.242 1 96.94 166 PHE A O 1
ATOM 1233 N N . HIS A 1 167 ? -4.758 -31.672 -12.25 1 96.31 167 HIS A N 1
ATOM 1234 C CA . HIS A 1 167 ? -4.527 -31.141 -10.914 1 96.31 167 HIS A CA 1
ATOM 1235 C C . HIS A 1 167 ? -3.037 -31.047 -10.609 1 96.31 167 HIS A C 1
ATOM 1237 O O . HIS A 1 167 ? -2.576 -30.031 -10.078 1 96.31 167 HIS A O 1
ATOM 1243 N N . SER A 1 168 ? -2.314 -32.062 -10.891 1 97.44 168 SER A N 1
ATOM 1244 C CA . SER A 1 168 ? -0.883 -32.094 -10.609 1 97.44 168 SER A CA 1
ATOM 1245 C C . SER A 1 168 ? -0.141 -31.016 -11.391 1 97.44 168 SER A C 1
ATOM 1247 O O . SER A 1 168 ? 0.732 -30.328 -10.852 1 97.44 168 SER A O 1
ATOM 1249 N N . ILE A 1 169 ? -0.477 -30.859 -12.656 1 96.25 169 ILE A N 1
ATOM 1250 C CA . ILE A 1 169 ? 0.131 -29.828 -13.492 1 96.25 169 ILE A CA 1
ATOM 1251 C C . ILE A 1 169 ? -0.192 -28.453 -12.93 1 96.25 169 ILE A C 1
ATOM 1253 O O . ILE A 1 169 ? 0.697 -27.609 -12.789 1 96.25 169 ILE A O 1
ATOM 1257 N N . ALA A 1 170 ? -1.428 -28.25 -12.586 1 96.56 170 ALA A N 1
ATOM 1258 C CA . ALA A 1 170 ? -1.864 -26.969 -12.055 1 96.56 170 ALA A CA 1
ATOM 1259 C C . ALA A 1 170 ? -1.217 -26.688 -10.703 1 96.56 170 ALA A C 1
ATOM 1261 O O . ALA A 1 170 ? -0.837 -25.547 -10.414 1 96.56 170 ALA A O 1
ATOM 1262 N N . ALA A 1 171 ? -1.08 -27.672 -9.891 1 96.44 171 ALA A N 1
ATOM 1263 C CA . ALA A 1 171 ? -0.528 -27.5 -8.547 1 96.44 171 ALA A CA 1
ATOM 1264 C C . ALA A 1 171 ? 0.969 -27.203 -8.602 1 96.44 171 ALA A C 1
ATOM 1266 O O . ALA A 1 171 ? 1.445 -26.25 -7.98 1 96.44 171 ALA A O 1
ATOM 1267 N N . PHE A 1 172 ? 1.698 -27.984 -9.359 1 95.69 172 PHE A N 1
ATOM 1268 C CA . PHE A 1 172 ? 3.143 -27.781 -9.43 1 95.69 172 PHE A CA 1
ATOM 1269 C C . PHE A 1 172 ? 3.473 -26.422 -10.031 1 95.69 172 PHE A C 1
ATOM 1271 O O . PHE A 1 172 ? 4.414 -25.766 -9.594 1 95.69 172 PHE A O 1
ATOM 1278 N N . ASN A 1 173 ? 2.699 -26.016 -11.016 1 94.44 173 ASN A N 1
ATOM 1279 C CA . ASN A 1 173 ? 2.961 -24.75 -11.695 1 94.44 173 ASN A CA 1
ATOM 1280 C C . ASN A 1 173 ? 2.293 -23.578 -10.984 1 94.44 173 ASN A C 1
ATOM 1282 O O . ASN A 1 173 ? 2.309 -22.453 -11.484 1 94.44 173 ASN A O 1
ATOM 1286 N N . ASN A 1 174 ? 1.663 -23.844 -9.883 1 94.19 174 ASN A N 1
ATOM 1287 C CA . ASN A 1 174 ? 1.037 -22.797 -9.078 1 94.19 174 ASN A CA 1
ATOM 1288 C C . ASN A 1 174 ? -0.018 -22.031 -9.867 1 94.19 174 ASN A C 1
ATOM 1290 O O . ASN A 1 174 ? -0.075 -20.797 -9.805 1 94.19 174 ASN A O 1
ATOM 1294 N N . ALA A 1 175 ? -0.863 -22.734 -10.609 1 93.31 175 ALA A N 1
ATOM 1295 C CA . ALA A 1 175 ? -1.84 -22.094 -11.484 1 93.31 175 ALA A CA 1
ATOM 1296 C C . ALA A 1 175 ? -3.203 -22 -10.805 1 93.31 175 ALA A C 1
ATOM 1298 O O . ALA A 1 175 ? -4.008 -21.125 -11.133 1 93.31 175 ALA A O 1
ATOM 1299 N N . GLY A 1 176 ? -3.562 -22.859 -9.938 1 92.38 176 GLY A N 1
ATOM 1300 C CA . GLY A 1 176 ? -4.77 -22.75 -9.133 1 92.38 176 GLY A CA 1
ATOM 1301 C C . GLY A 1 176 ? -6.023 -23.188 -9.875 1 92.38 176 GLY A C 1
ATOM 1302 O O . GLY A 1 176 ? -7.129 -23.094 -9.336 1 92.38 176 GLY A O 1
ATOM 1303 N N . PHE A 1 177 ? -5.914 -23.672 -11.086 1 92.12 177 PHE A N 1
ATOM 1304 C CA . PHE A 1 177 ? -7.043 -24.188 -11.859 1 92.12 177 PHE A CA 1
ATOM 1305 C C . PHE A 1 177 ? -7.465 -25.562 -11.352 1 92.12 177 PHE A C 1
ATOM 1307 O O . PHE A 1 177 ? -6.617 -26.391 -11.047 1 92.12 177 PHE A O 1
ATOM 1314 N N . ASP A 1 178 ? -8.719 -25.656 -11.25 1 91.38 178 ASP A N 1
ATOM 1315 C CA . ASP A 1 178 ? -9.234 -27 -10.969 1 91.38 178 ASP A CA 1
ATOM 1316 C C . ASP A 1 178 ? -10.141 -27.484 -12.102 1 91.38 178 ASP A C 1
ATOM 1318 O O . ASP A 1 178 ? -10.531 -26.703 -12.969 1 91.38 178 ASP A O 1
ATOM 1322 N N . ASN A 1 179 ? -10.305 -28.734 -12.117 1 92.06 179 ASN A N 1
ATOM 1323 C CA . ASN A 1 179 ? -11.156 -29.359 -13.125 1 92.06 179 ASN A CA 1
ATOM 1324 C C . ASN A 1 179 ? -12.227 -30.234 -12.492 1 92.06 179 ASN A C 1
ATOM 1326 O O . ASN A 1 179 ? -12.531 -31.312 -13.008 1 92.06 179 ASN A O 1
ATOM 1330 N N . LEU A 1 180 ? -12.758 -29.797 -11.406 1 91.31 180 LEU A N 1
ATOM 1331 C CA . LEU A 1 180 ? -13.75 -30.578 -10.664 1 91.31 180 LEU A CA 1
ATOM 1332 C C . LEU A 1 180 ? -15.164 -30.125 -11.008 1 91.31 180 LEU A C 1
ATOM 1334 O O . LEU A 1 180 ? -16.125 -30.859 -10.797 1 91.31 180 LEU A O 1
ATOM 1338 N N . GLY A 1 181 ? -15.344 -28.953 -11.422 1 89.06 181 GLY A N 1
ATOM 1339 C CA . GLY A 1 181 ? -16.656 -28.453 -11.805 1 89.06 181 GLY A CA 1
ATOM 1340 C C . GLY A 1 181 ? -17.344 -27.688 -10.68 1 89.06 181 GLY A C 1
ATOM 1341 O O . GLY A 1 181 ? -16.969 -27.828 -9.516 1 89.06 181 GLY A O 1
ATOM 1342 N N . GLY A 1 182 ? -18.234 -26.781 -11.039 1 88.19 182 GLY A N 1
ATOM 1343 C CA . GLY A 1 182 ? -19.094 -26.109 -10.078 1 88.19 182 GLY A CA 1
ATOM 1344 C C . GLY A 1 182 ? -18.453 -24.891 -9.438 1 88.19 182 GLY A C 1
ATOM 1345 O O . GLY A 1 182 ? -18.969 -24.359 -8.453 1 88.19 182 GLY A O 1
ATOM 1346 N N . MET A 1 183 ? -17.312 -24.484 -9.898 1 86.88 183 MET A N 1
ATOM 1347 C CA . MET A 1 183 ? -16.609 -23.328 -9.383 1 86.88 183 MET A CA 1
ATOM 1348 C C . MET A 1 183 ? -16.375 -23.453 -7.883 1 86.88 183 MET A C 1
ATOM 1350 O O . MET A 1 183 ? -16.562 -22.5 -7.125 1 86.88 183 MET A O 1
ATOM 1354 N N . HIS A 1 184 ? -16 -24.625 -7.441 1 87.94 184 HIS A N 1
ATOM 1355 C CA . HIS A 1 184 ? -15.812 -24.844 -6.012 1 87.94 184 HIS A CA 1
ATOM 1356 C C . HIS A 1 184 ? -14.344 -25.094 -5.68 1 87.94 184 HIS A C 1
ATOM 1358 O O . HIS A 1 184 ? -13.984 -25.234 -4.508 1 87.94 184 HIS A O 1
ATOM 1364 N N . ASN A 1 185 ? -13.508 -25.109 -6.605 1 92.94 185 ASN A N 1
ATOM 1365 C CA . ASN A 1 185 ? -12.094 -25.391 -6.367 1 92.94 185 ASN A CA 1
ATOM 1366 C C . ASN A 1 185 ? -11.906 -26.641 -5.523 1 92.94 185 ASN A C 1
ATOM 1368 O O . ASN A 1 185 ? -12.508 -27.688 -5.809 1 92.94 185 ASN A O 1
ATOM 1372 N N . LEU A 1 186 ? -11.07 -26.672 -4.488 1 94.38 186 LEU A N 1
ATOM 1373 C CA . LEU A 1 186 ? -10.789 -27.875 -3.713 1 94.38 186 LEU A CA 1
ATOM 1374 C C . LEU A 1 186 ? -11.594 -27.891 -2.416 1 94.38 186 LEU A C 1
ATOM 1376 O O . LEU A 1 186 ? -11.273 -28.641 -1.487 1 94.38 186 LEU A O 1
ATOM 1380 N N . ILE A 1 187 ? -12.68 -27.109 -2.338 1 94 187 ILE A N 1
ATOM 1381 C CA . ILE A 1 187 ? -13.484 -26.953 -1.131 1 94 187 ILE A CA 1
ATOM 1382 C C . ILE A 1 187 ? -14.094 -28.312 -0.75 1 94 187 ILE A C 1
ATOM 1384 O O . ILE A 1 187 ? -14.109 -28.672 0.425 1 94 187 ILE A O 1
ATOM 1388 N N . PRO A 1 188 ? -14.594 -29.156 -1.739 1 93.5 188 PRO A N 1
ATOM 1389 C CA . PRO A 1 188 ? -15.148 -30.453 -1.385 1 93.5 188 PRO A CA 1
ATOM 1390 C C . PRO A 1 188 ? -14.109 -31.391 -0.763 1 93.5 188 PRO A C 1
ATOM 1392 O O . PRO A 1 188 ? -14.477 -32.375 -0.092 1 93.5 188 PRO A O 1
ATOM 1395 N N . TYR A 1 189 ? -12.875 -31.141 -0.926 1 94.88 189 TYR A N 1
ATOM 1396 C CA . TYR A 1 189 ? -11.812 -32 -0.438 1 94.88 189 TYR A CA 1
ATOM 1397 C C . TYR A 1 189 ? -11.055 -31.359 0.714 1 94.88 189 TYR A C 1
ATOM 1399 O O . TYR A 1 189 ? -9.891 -31.688 0.963 1 94.88 189 TYR A O 1
ATOM 1407 N N . LYS A 1 190 ? -11.656 -30.422 1.427 1 94.19 190 LYS A N 1
ATOM 1408 C CA . LYS A 1 190 ? -11.031 -29.656 2.502 1 94.19 190 LYS A CA 1
ATOM 1409 C C . LYS A 1 190 ? -10.508 -30.578 3.598 1 94.19 190 LYS A C 1
ATOM 1411 O O . LYS A 1 190 ? -9.477 -30.297 4.219 1 94.19 190 LYS A O 1
ATOM 1416 N N . ASP A 1 191 ? -11.148 -31.75 3.807 1 93.62 191 ASP A N 1
ATOM 1417 C CA . ASP A 1 191 ? -10.797 -32.625 4.918 1 93.62 191 ASP A CA 1
ATOM 1418 C C . ASP A 1 191 ? -9.938 -33.781 4.441 1 93.62 191 ASP A C 1
ATOM 1420 O O . ASP A 1 191 ? -9.539 -34.656 5.242 1 93.62 191 ASP A O 1
ATOM 1424 N N . ASN A 1 192 ? -9.711 -33.906 3.131 1 96.12 192 ASN A N 1
ATOM 1425 C CA . ASN A 1 192 ? -8.875 -34.969 2.607 1 96.12 192 ASN A CA 1
ATOM 1426 C C . ASN A 1 192 ? -7.391 -34.688 2.84 1 96.12 192 ASN A C 1
ATOM 1428 O O . ASN A 1 192 ? -6.785 -33.906 2.133 1 96.12 192 ASN A O 1
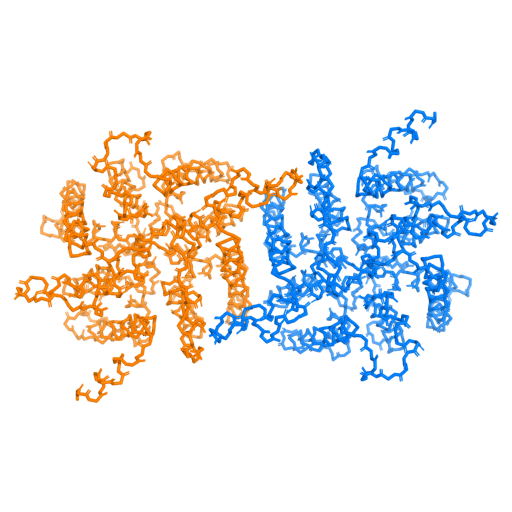ATOM 1432 N N . ILE A 1 193 ? -6.816 -35.375 3.693 1 96.31 193 ILE A N 1
ATOM 1433 C CA . ILE A 1 193 ? -5.457 -35.125 4.148 1 96.31 193 ILE A CA 1
ATOM 1434 C C . ILE A 1 193 ? -4.469 -35.406 3.021 1 96.31 193 ILE A C 1
ATOM 1436 O O . ILE A 1 193 ? -3.562 -34.625 2.764 1 96.31 193 ILE A O 1
ATOM 1440 N N . LEU A 1 194 ? -4.648 -36.5 2.309 1 96.31 194 LEU A N 1
ATOM 1441 C CA . LEU A 1 194 ? -3.715 -36.906 1.27 1 96.31 194 LEU A CA 1
ATOM 1442 C C . LEU A 1 194 ? -3.66 -35.875 0.14 1 96.31 194 LEU A C 1
ATOM 1444 O O . LEU A 1 194 ? -2.574 -35.5 -0.292 1 96.31 194 LEU A O 1
ATOM 1448 N N . LEU A 1 195 ? -4.816 -35.469 -0.321 1 96.62 195 LEU A N 1
ATOM 1449 C CA . LEU A 1 195 ? -4.859 -34.5 -1.414 1 96.62 195 LEU A CA 1
ATOM 1450 C C . LEU A 1 195 ? -4.289 -33.156 -0.977 1 96.62 195 LEU A C 1
ATOM 1452 O O . LEU A 1 195 ? -3.574 -32.5 -1.739 1 96.62 195 LEU A O 1
ATOM 1456 N N . ASN A 1 196 ? -4.637 -32.719 0.228 1 97.25 196 ASN A N 1
ATOM 1457 C CA . ASN A 1 196 ? -4.145 -31.438 0.735 1 97.25 196 ASN A CA 1
ATOM 1458 C C . ASN A 1 196 ? -2.623 -31.438 0.862 1 97.25 196 ASN A C 1
ATOM 1460 O O . ASN A 1 196 ? -1.961 -30.484 0.43 1 97.25 196 ASN A O 1
ATOM 1464 N N . ILE A 1 197 ? -2.074 -32.469 1.371 1 96.88 197 ILE A N 1
ATOM 1465 C CA . ILE A 1 197 ? -0.629 -32.531 1.551 1 96.88 197 ILE A CA 1
ATOM 1466 C C . ILE A 1 197 ? 0.057 -32.625 0.189 1 96.88 197 ILE A C 1
ATOM 1468 O O . ILE A 1 197 ? 1.09 -31.984 -0.03 1 96.88 197 ILE A O 1
ATOM 1472 N N . THR A 1 198 ? -0.511 -33.469 -0.699 1 97.19 198 THR A N 1
ATOM 1473 C CA . THR A 1 198 ? 0.053 -33.594 -2.039 1 97.19 198 THR A CA 1
ATOM 1474 C C . THR A 1 198 ? 0.078 -32.219 -2.744 1 97.19 198 THR A C 1
ATOM 1476 O O . THR A 1 198 ? 1.094 -31.844 -3.328 1 97.19 198 THR A O 1
ATOM 1479 N N . THR A 1 199 ? -1.059 -31.531 -2.678 1 96.94 199 THR A N 1
ATOM 1480 C CA . THR A 1 199 ? -1.151 -30.219 -3.307 1 96.94 199 THR A CA 1
ATOM 1481 C C . THR A 1 199 ? -0.167 -29.234 -2.668 1 96.94 199 THR A C 1
ATOM 1483 O O . THR A 1 199 ? 0.508 -28.484 -3.369 1 96.94 199 THR A O 1
ATOM 1486 N N . ASP A 1 200 ? -0.025 -29.312 -1.335 1 97 200 ASP A N 1
ATOM 1487 C CA . ASP A 1 200 ? 0.898 -28.438 -0.613 1 97 200 ASP A CA 1
ATOM 1488 C C . ASP A 1 200 ? 2.336 -28.656 -1.077 1 97 200 ASP A C 1
ATOM 1490 O O . ASP A 1 200 ? 3.061 -27.703 -1.346 1 97 200 ASP A O 1
ATOM 1494 N N . VAL A 1 201 ? 2.68 -29.859 -1.156 1 96.38 201 VAL A N 1
ATOM 1495 C CA . VAL A 1 201 ? 4.051 -30.203 -1.511 1 96.38 201 VAL A CA 1
ATOM 1496 C C . VAL A 1 201 ? 4.344 -29.75 -2.941 1 96.38 201 VAL A C 1
ATOM 1498 O O . VAL A 1 201 ? 5.395 -29.172 -3.213 1 96.38 201 VAL A O 1
ATOM 1501 N N . LEU A 1 202 ? 3.441 -30.031 -3.832 1 96.38 202 LEU A N 1
ATOM 1502 C CA . LEU A 1 202 ? 3.637 -29.656 -5.227 1 96.38 202 LEU A CA 1
ATOM 1503 C C . LEU A 1 202 ? 3.764 -28.141 -5.367 1 96.38 202 LEU A C 1
ATOM 1505 O O . LEU A 1 202 ? 4.648 -27.656 -6.074 1 96.38 202 LEU A O 1
ATOM 1509 N N . VAL A 1 203 ? 2.92 -27.375 -4.664 1 95.5 203 VAL A N 1
ATOM 1510 C CA . VAL A 1 203 ? 2.908 -25.906 -4.758 1 95.5 203 VAL A CA 1
ATOM 1511 C C . VAL A 1 203 ? 4.195 -25.344 -4.156 1 95.5 203 VAL A C 1
ATOM 1513 O O . VAL A 1 203 ? 4.82 -24.453 -4.742 1 95.5 203 VAL A O 1
ATOM 1516 N N . ILE A 1 204 ? 4.594 -25.859 -3.014 1 95.25 204 ILE A N 1
ATOM 1517 C CA . ILE A 1 204 ? 5.781 -25.359 -2.328 1 95.25 204 ILE A CA 1
ATOM 1518 C C . ILE A 1 204 ? 7.023 -25.641 -3.168 1 95.25 204 ILE A C 1
ATOM 1520 O O . ILE A 1 204 ? 7.871 -24.766 -3.354 1 95.25 204 ILE A O 1
ATOM 1524 N N . VAL A 1 205 ? 7.113 -26.797 -3.725 1 93.5 205 VAL A N 1
ATOM 1525 C CA . VAL A 1 205 ? 8.266 -27.188 -4.531 1 93.5 205 VAL A CA 1
ATOM 1526 C C . VAL A 1 205 ? 8.289 -26.375 -5.824 1 93.5 205 VAL A C 1
ATOM 1528 O O . VAL A 1 205 ? 9.352 -25.938 -6.266 1 93.5 205 VAL A O 1
ATOM 1531 N N . GLY A 1 206 ? 7.191 -26.203 -6.371 1 91.56 206 GLY A N 1
ATOM 1532 C CA . GLY A 1 206 ? 7.117 -25.406 -7.59 1 91.56 206 GLY A CA 1
ATOM 1533 C C . GLY A 1 206 ? 7.414 -23.938 -7.371 1 91.56 206 GLY A C 1
ATOM 1534 O O . GLY A 1 206 ? 7.875 -23.25 -8.289 1 91.56 206 GLY A O 1
ATOM 1535 N N . GLY A 1 207 ? 7.137 -23.469 -6.172 1 91.06 207 GLY A N 1
ATOM 1536 C CA . GLY A 1 207 ? 7.262 -22.047 -5.891 1 91.06 207 GLY A CA 1
ATOM 1537 C C . GLY A 1 207 ? 8.586 -21.672 -5.25 1 91.06 207 GLY A C 1
ATOM 1538 O O . GLY A 1 207 ? 8.906 -20.5 -5.102 1 91.06 207 GLY A O 1
ATOM 1539 N N . ILE A 1 208 ? 9.398 -22.562 -4.875 1 89.12 208 ILE A N 1
ATOM 1540 C CA . ILE A 1 208 ? 10.625 -22.281 -4.141 1 89.12 208 ILE A CA 1
ATOM 1541 C C . ILE A 1 208 ? 11.727 -21.859 -5.113 1 89.12 208 ILE A C 1
ATOM 1543 O O . ILE A 1 208 ? 12.672 -21.172 -4.73 1 89.12 208 ILE A O 1
ATOM 1547 N N . GLY A 1 209 ? 11.641 -22.25 -6.332 1 86.62 209 GLY A N 1
ATOM 1548 C CA . GLY A 1 209 ? 12.633 -21.906 -7.328 1 86.62 209 GLY A CA 1
ATOM 1549 C C . GLY A 1 209 ? 13.406 -23.109 -7.848 1 86.62 209 GLY A C 1
ATOM 1550 O O . GLY A 1 209 ? 13.836 -23.953 -7.07 1 86.62 209 GLY A O 1
ATOM 1551 N N . PHE A 1 210 ? 13.617 -23.078 -9.047 1 85 210 PHE A N 1
ATOM 1552 C CA . PHE A 1 210 ? 14.258 -24.219 -9.695 1 85 210 PHE A CA 1
ATOM 1553 C C . PHE A 1 210 ? 15.727 -24.312 -9.305 1 85 210 PHE A C 1
ATOM 1555 O O . PHE A 1 210 ? 16.25 -25.422 -9.125 1 85 210 PHE A O 1
ATOM 1562 N N . LEU A 1 211 ? 16.312 -23.172 -9.172 1 82.19 211 LEU A N 1
ATOM 1563 C CA . LEU A 1 211 ? 17.719 -23.156 -8.773 1 82.19 211 LEU A CA 1
ATOM 1564 C C . LEU A 1 211 ? 17.891 -23.688 -7.352 1 82.19 211 LEU A C 1
ATOM 1566 O O . LEU A 1 211 ? 18.891 -24.328 -7.035 1 82.19 211 LEU A O 1
ATOM 1570 N N . VAL A 1 212 ? 16.969 -23.359 -6.602 1 87 212 VAL A N 1
ATOM 1571 C CA . VAL A 1 212 ? 17 -23.844 -5.223 1 87 212 VAL A CA 1
ATOM 1572 C C . VAL A 1 212 ? 16.828 -25.359 -5.207 1 87 212 VAL A C 1
ATOM 1574 O O . VAL A 1 212 ? 17.516 -26.062 -4.453 1 87 212 VAL A O 1
ATOM 1577 N N . LEU A 1 213 ? 15.977 -25.875 -6.082 1 87.12 213 LEU A N 1
ATOM 1578 C CA . LEU A 1 213 ? 15.75 -27.312 -6.164 1 87.12 213 LEU A CA 1
ATOM 1579 C C . LEU A 1 213 ? 17.016 -28.031 -6.641 1 87.12 213 LEU A C 1
ATOM 1581 O O . LEU A 1 213 ? 17.359 -29.078 -6.105 1 87.12 213 LEU A O 1
ATOM 1585 N N . VAL A 1 214 ? 17.641 -27.422 -7.559 1 83.75 214 VAL A N 1
ATOM 1586 C CA . VAL A 1 214 ? 18.875 -28 -8.062 1 83.75 214 VAL A CA 1
ATOM 1587 C C . VAL A 1 214 ? 19.938 -27.984 -6.969 1 83.75 214 VAL A C 1
ATOM 1589 O O . VAL A 1 214 ? 20.672 -28.953 -6.793 1 83.75 214 VAL A O 1
ATOM 1592 N N . ASP A 1 215 ? 19.984 -26.922 -6.285 1 85.62 215 ASP A N 1
ATOM 1593 C CA . ASP A 1 215 ? 20.953 -26.766 -5.199 1 85.62 215 ASP A CA 1
ATOM 1594 C C . ASP A 1 215 ? 20.688 -27.781 -4.086 1 85.62 215 ASP A C 1
ATOM 1596 O O . ASP A 1 215 ? 21.625 -28.359 -3.527 1 85.62 215 ASP A O 1
ATOM 1600 N N . ILE A 1 216 ? 19.5 -28.031 -3.791 1 86.25 216 ILE A N 1
ATOM 1601 C CA . ILE A 1 216 ? 19.109 -28.969 -2.738 1 86.25 216 ILE A CA 1
ATOM 1602 C C . ILE A 1 216 ? 19.516 -30.391 -3.137 1 86.25 216 ILE A C 1
ATOM 1604 O O . ILE A 1 216 ? 20.016 -31.141 -2.311 1 86.25 216 ILE A O 1
ATOM 1608 N N . VAL A 1 217 ? 19.266 -30.719 -4.406 1 82.62 217 VAL A N 1
ATOM 1609 C CA . VAL A 1 217 ? 19.562 -32.062 -4.887 1 82.62 217 VAL A CA 1
ATOM 1610 C C . VAL A 1 217 ? 21.078 -32.25 -4.93 1 82.62 217 VAL A C 1
ATOM 1612 O O . VAL A 1 217 ? 21.578 -33.344 -4.633 1 82.62 217 VAL A O 1
ATOM 1615 N N . LYS A 1 218 ? 21.828 -31.188 -5.242 1 81.62 218 LYS A N 1
ATOM 1616 C CA . LYS A 1 218 ? 23.281 -31.266 -5.375 1 81.62 218 LYS A CA 1
ATOM 1617 C C . LYS A 1 218 ? 23.953 -31.344 -4.004 1 81.62 218 LYS A C 1
ATOM 1619 O O . LYS A 1 218 ? 24.844 -32.156 -3.787 1 81.62 218 LYS A O 1
ATOM 1624 N N . GLN A 1 219 ? 23.641 -30.484 -3.098 1 83.25 219 GLN A N 1
ATOM 1625 C CA . GLN A 1 219 ? 24.375 -30.328 -1.843 1 83.25 219 GLN A CA 1
ATOM 1626 C C . GLN A 1 219 ? 23.797 -31.25 -0.767 1 83.25 219 GLN A C 1
ATOM 1628 O O . GLN A 1 219 ? 24.531 -31.703 0.12 1 83.25 219 GLN A O 1
ATOM 1633 N N . LYS A 1 220 ? 22.625 -31.672 -0.745 1 80.44 220 LYS A N 1
ATOM 1634 C CA . LYS A 1 220 ? 21.906 -32.594 0.146 1 80.44 220 LYS A CA 1
ATOM 1635 C C . LYS A 1 220 ? 22.031 -32.156 1.6 1 80.44 220 LYS A C 1
ATOM 1637 O O . LYS A 1 220 ? 21.844 -32.938 2.52 1 80.44 220 LYS A O 1
ATOM 1642 N N . SER A 1 221 ? 22.656 -30.984 1.964 1 81.5 221 SER A N 1
ATOM 1643 C CA . SER A 1 221 ? 22.766 -30.406 3.301 1 81.5 221 SER A CA 1
ATOM 1644 C C . SER A 1 221 ? 22.484 -28.906 3.285 1 81.5 221 SER A C 1
ATOM 1646 O O . SER A 1 221 ? 22.938 -28.203 2.391 1 81.5 221 SER A O 1
ATOM 1648 N N . PHE A 1 222 ? 21.734 -28.547 4.254 1 82.19 222 PHE A N 1
ATOM 1649 C CA . PHE A 1 222 ? 21.328 -27.141 4.336 1 82.19 222 PHE A CA 1
ATOM 1650 C C . PHE A 1 222 ? 22.547 -26.234 4.535 1 82.19 222 PHE A C 1
ATOM 1652 O O . PHE A 1 222 ? 22.609 -25.141 3.984 1 82.19 222 PHE A O 1
ATOM 1659 N N . LYS A 1 223 ? 23.469 -26.578 5.227 1 81.31 223 LYS A N 1
ATOM 1660 C CA . LYS A 1 223 ? 24.656 -25.781 5.547 1 81.31 223 LYS A CA 1
ATOM 1661 C C . LYS A 1 223 ? 25.5 -25.531 4.301 1 81.31 223 LYS A C 1
ATOM 1663 O O . LYS A 1 223 ? 26.188 -24.5 4.207 1 81.31 223 LYS A O 1
ATOM 1668 N N . LYS A 1 224 ? 25.328 -26.391 3.32 1 82.12 224 LYS A N 1
ATOM 1669 C CA . LYS A 1 224 ? 26.172 -26.297 2.137 1 82.12 224 LYS A CA 1
ATOM 1670 C C . LYS A 1 224 ? 25.438 -25.594 0.994 1 82.12 224 LYS A C 1
ATOM 1672 O O . LYS A 1 224 ? 26.016 -25.375 -0.074 1 82.12 224 LYS A O 1
ATOM 1677 N N . LEU A 1 225 ? 24.266 -25.219 1.279 1 83 225 LEU A N 1
ATOM 1678 C CA . LEU A 1 225 ? 23.484 -24.547 0.246 1 83 225 LEU A CA 1
ATOM 1679 C C . LEU A 1 225 ? 24 -23.141 0.003 1 83 225 LEU A C 1
ATOM 1681 O O . LEU A 1 225 ? 24.625 -22.547 0.883 1 83 225 LEU A O 1
ATOM 1685 N N . CYS A 1 226 ? 23.812 -22.625 -1.093 1 80.94 226 CYS A N 1
ATOM 1686 C CA . CYS A 1 226 ? 24.188 -21.266 -1.419 1 80.94 226 CYS A CA 1
ATOM 1687 C C . CYS A 1 226 ? 23.312 -20.266 -0.677 1 80.94 226 CYS A C 1
ATOM 1689 O O . CYS A 1 226 ? 22.25 -20.625 -0.15 1 80.94 226 CYS A O 1
ATOM 1691 N N . LEU A 1 227 ? 23.703 -19.109 -0.576 1 79 227 LEU A N 1
ATOM 1692 C CA . LEU A 1 227 ? 22.984 -18.062 0.155 1 79 227 LEU A CA 1
ATOM 1693 C C . LEU A 1 227 ? 21.594 -17.844 -0.426 1 79 227 LEU A C 1
ATOM 1695 O O . LEU A 1 227 ? 20.625 -17.703 0.318 1 79 227 LEU A O 1
ATOM 1699 N N . HIS A 1 228 ? 21.562 -17.906 -1.716 1 81.75 228 HIS A N 1
ATOM 1700 C CA . HIS A 1 228 ? 20.281 -17.734 -2.393 1 81.75 228 HIS A CA 1
ATOM 1701 C C . HIS A 1 228 ? 19.281 -18.797 -1.949 1 81.75 228 HIS A C 1
ATOM 1703 O O . HIS A 1 228 ? 18.125 -18.484 -1.624 1 81.75 228 HIS A O 1
ATOM 1709 N N . SER A 1 229 ? 19.719 -19.953 -1.901 1 87 229 SER A N 1
ATOM 1710 C CA . SER A 1 229 ? 18.844 -21.078 -1.522 1 87 229 SER A CA 1
ATOM 1711 C C . SER A 1 229 ? 18.453 -20.984 -0.051 1 87 229 SER A C 1
ATOM 1713 O O . SER A 1 229 ? 17.312 -21.25 0.306 1 87 229 SER A O 1
ATOM 1715 N N . LYS A 1 230 ? 19.359 -20.594 0.759 1 88.75 230 LYS A N 1
ATOM 1716 C CA . LYS A 1 230 ? 19.078 -20.484 2.186 1 88.75 230 LYS A CA 1
ATOM 1717 C C . LYS A 1 230 ? 18.031 -19.406 2.445 1 88.75 230 LYS A C 1
ATOM 1719 O O . LYS A 1 230 ? 17.109 -19.594 3.244 1 88.75 230 LYS A O 1
ATOM 1724 N N . VAL A 1 231 ? 18.172 -18.312 1.69 1 87.06 231 VAL A N 1
ATOM 1725 C CA . VAL A 1 231 ? 17.266 -17.188 1.858 1 87.06 231 VAL A CA 1
ATOM 1726 C C . VAL A 1 231 ? 15.875 -17.578 1.345 1 87.06 231 VAL A C 1
ATOM 1728 O O . VAL A 1 231 ? 14.867 -17.312 2.008 1 87.06 231 VAL A O 1
ATOM 1731 N N . ALA A 1 232 ? 15.852 -18.203 0.214 1 89.38 232 ALA A N 1
ATOM 1732 C CA . ALA A 1 232 ? 14.578 -18.594 -0.385 1 89.38 232 ALA A CA 1
ATOM 1733 C C . ALA A 1 232 ? 13.82 -19.578 0.519 1 89.38 232 ALA A C 1
ATOM 1735 O O . ALA A 1 232 ? 12.625 -19.406 0.753 1 89.38 232 ALA A O 1
ATOM 1736 N N . ILE A 1 233 ? 14.539 -20.5 1.06 1 92.25 233 ILE A N 1
ATOM 1737 C CA . ILE A 1 233 ? 13.922 -21.531 1.891 1 92.25 233 ILE A CA 1
ATOM 1738 C C . ILE A 1 233 ? 13.477 -20.922 3.219 1 92.25 233 ILE A C 1
ATOM 1740 O O . ILE A 1 233 ? 12.359 -21.172 3.68 1 92.25 233 ILE A O 1
ATOM 1744 N N . SER A 1 234 ? 14.305 -20.141 3.793 1 93 234 SER A N 1
ATOM 1745 C CA . SER A 1 234 ? 13.984 -19.562 5.094 1 93 234 SER A CA 1
ATOM 1746 C C . SER A 1 234 ? 12.82 -18.578 4.996 1 93 234 SER A C 1
ATOM 1748 O O . SER A 1 234 ? 11.914 -18.609 5.828 1 93 234 SER A O 1
ATOM 1750 N N . MET A 1 235 ? 12.859 -17.75 3.988 1 92.25 235 MET A N 1
ATOM 1751 C CA . MET A 1 235 ? 11.773 -16.797 3.818 1 92.25 235 MET A CA 1
ATOM 1752 C C . MET A 1 235 ? 10.453 -17.5 3.543 1 92.25 235 MET A C 1
ATOM 1754 O O . MET A 1 235 ? 9.414 -17.109 4.066 1 92.25 235 MET A O 1
ATOM 1758 N N . THR A 1 236 ? 10.531 -18.516 2.721 1 93.81 236 THR A N 1
ATOM 1759 C CA . THR A 1 236 ? 9.328 -19.281 2.438 1 93.81 236 THR A CA 1
ATOM 1760 C C . THR A 1 236 ? 8.773 -19.922 3.713 1 93.81 236 THR A C 1
ATOM 1762 O O . THR A 1 236 ? 7.566 -19.891 3.955 1 93.81 236 THR A O 1
ATOM 1765 N N . ALA A 1 237 ? 9.656 -20.406 4.504 1 95.31 237 ALA A N 1
ATOM 1766 C CA . ALA A 1 237 ? 9.25 -21.031 5.762 1 95.31 237 ALA A CA 1
ATOM 1767 C C . ALA A 1 237 ? 8.602 -20 6.688 1 95.31 237 ALA A C 1
ATOM 1769 O O . ALA A 1 237 ? 7.547 -20.266 7.277 1 95.31 237 ALA A O 1
ATOM 1770 N N . VAL A 1 238 ? 9.148 -18.891 6.781 1 95.56 238 VAL A N 1
ATOM 1771 C CA . VAL A 1 238 ? 8.648 -17.828 7.656 1 95.56 238 VAL A CA 1
ATOM 1772 C C . VAL A 1 238 ? 7.27 -17.375 7.18 1 95.56 238 VAL A C 1
ATOM 1774 O O . VAL A 1 238 ? 6.359 -17.188 7.988 1 95.56 238 VAL A O 1
ATOM 1777 N N . LEU A 1 239 ? 7.125 -17.219 5.934 1 95.81 239 LEU A N 1
ATOM 1778 C CA . LEU A 1 239 ? 5.859 -16.75 5.379 1 95.81 239 LEU A CA 1
ATOM 1779 C C . LEU A 1 239 ? 4.777 -17.812 5.527 1 95.81 239 LEU A C 1
ATOM 1781 O O . LEU A 1 239 ? 3.625 -17.5 5.832 1 95.81 239 LEU A O 1
ATOM 1785 N N . LEU A 1 240 ? 5.168 -19.078 5.316 1 97 240 LEU A N 1
ATOM 1786 C CA . LEU A 1 240 ? 4.207 -20.156 5.461 1 97 240 LEU A CA 1
ATOM 1787 C C . LEU A 1 240 ? 3.738 -20.281 6.91 1 97 240 LEU A C 1
ATOM 1789 O O . LEU A 1 240 ? 2.535 -20.344 7.172 1 97 240 LEU A O 1
ATOM 1793 N N . ILE A 1 241 ? 4.656 -20.281 7.824 1 97.62 241 ILE A N 1
ATOM 1794 C CA . ILE A 1 241 ? 4.332 -20.453 9.234 1 97.62 241 ILE A CA 1
ATOM 1795 C C . ILE A 1 241 ? 3.629 -19.188 9.75 1 97.62 241 ILE A C 1
ATOM 1797 O O . ILE A 1 241 ? 2.615 -19.281 10.445 1 97.62 241 ILE A O 1
ATOM 1801 N N . GLY A 1 242 ? 4.199 -18.047 9.398 1 97.19 242 GLY A N 1
ATOM 1802 C CA . GLY A 1 242 ? 3.566 -16.797 9.789 1 97.19 242 GLY A CA 1
ATOM 1803 C C . GLY A 1 242 ? 2.15 -16.656 9.266 1 97.19 242 GLY A C 1
ATOM 1804 O O . GLY A 1 242 ? 1.245 -16.266 10 1 97.19 242 GLY A O 1
ATOM 1805 N N . GLY A 1 243 ? 1.974 -16.984 7.984 1 97.69 243 GLY A N 1
ATOM 1806 C CA . GLY A 1 243 ? 0.637 -16.953 7.41 1 97.69 243 GLY A CA 1
ATOM 1807 C C . GLY A 1 243 ? -0.327 -17.906 8.086 1 97.69 243 GLY A C 1
ATOM 1808 O O . GLY A 1 243 ? -1.493 -17.578 8.305 1 97.69 243 GLY A O 1
ATOM 1809 N N . THR A 1 244 ? 0.174 -19.078 8.445 1 98.19 244 THR A N 1
ATOM 1810 C CA . THR A 1 244 ? -0.657 -20.062 9.109 1 98.19 244 THR A CA 1
ATOM 1811 C C . THR A 1 244 ? -1.129 -19.562 10.469 1 98.19 244 THR A C 1
ATOM 1813 O O . THR A 1 244 ? -2.311 -19.672 10.805 1 98.19 244 THR A O 1
ATOM 1816 N N . LEU A 1 245 ? -0.272 -19 11.195 1 98 245 LEU A N 1
ATOM 1817 C CA . LEU A 1 245 ? -0.602 -18.5 12.523 1 98 245 LEU A CA 1
ATOM 1818 C C . LEU A 1 245 ? -1.588 -17.344 12.445 1 98 245 LEU A C 1
ATOM 1820 O O . LEU A 1 245 ? -2.549 -17.281 13.219 1 98 245 LEU A O 1
ATOM 1824 N N . ILE A 1 246 ? -1.386 -16.469 11.539 1 97.69 246 ILE A N 1
ATOM 1825 C CA . ILE A 1 246 ? -2.242 -15.297 11.398 1 97.69 246 ILE A CA 1
ATOM 1826 C C . ILE A 1 246 ? -3.643 -15.727 10.969 1 97.69 246 ILE A C 1
ATOM 1828 O O . ILE A 1 246 ? -4.641 -15.258 11.531 1 97.69 246 ILE A O 1
ATOM 1832 N N . LEU A 1 247 ? -3.719 -16.625 10 1 97.75 247 LEU A N 1
ATOM 1833 C CA . LEU A 1 247 ? -5.016 -17.047 9.492 1 97.75 247 LEU A CA 1
ATOM 1834 C C . LEU A 1 247 ? -5.75 -17.906 10.523 1 97.75 247 LEU A C 1
ATOM 1836 O O . LEU A 1 247 ? -6.98 -17.859 10.609 1 97.75 247 LEU A O 1
ATOM 1840 N N . LYS A 1 248 ? -4.969 -18.688 11.289 1 97.88 248 LYS A N 1
ATOM 1841 C CA . LYS A 1 248 ? -5.605 -19.453 12.352 1 97.88 248 LYS A CA 1
ATOM 1842 C C . LYS A 1 248 ? -6.172 -18.531 13.43 1 97.88 248 LYS A C 1
ATOM 1844 O O . LYS A 1 248 ? -7.219 -18.828 14.016 1 97.88 248 LYS A O 1
ATOM 1849 N N . ALA A 1 249 ? -5.551 -17.438 13.672 1 96.5 249 ALA A N 1
ATOM 1850 C CA . ALA A 1 249 ? -5.969 -16.5 14.703 1 96.5 249 ALA A CA 1
ATOM 1851 C C . ALA A 1 249 ? -7.164 -15.664 14.234 1 96.5 249 ALA A C 1
ATOM 1853 O O . ALA A 1 249 ? -8.016 -15.289 15.039 1 96.5 249 ALA A O 1
ATOM 1854 N N . THR A 1 250 ? -7.238 -15.398 12.992 1 96.12 250 THR A N 1
ATOM 1855 C CA . THR A 1 250 ? -8.273 -14.5 12.492 1 96.12 250 THR A CA 1
ATOM 1856 C C . THR A 1 250 ? -9.5 -15.281 12.031 1 96.12 250 THR A C 1
ATOM 1858 O O . THR A 1 250 ? -10.609 -14.75 12.016 1 96.12 250 THR A O 1
ATOM 1861 N N . GLU A 1 251 ? -9.227 -16.547 11.555 1 96.62 251 GLU A N 1
ATOM 1862 C CA . GLU A 1 251 ? -10.328 -17.328 11.008 1 96.62 251 GLU A CA 1
ATOM 1863 C C . GLU A 1 251 ? -10.555 -18.594 11.828 1 96.62 251 GLU A C 1
ATOM 1865 O O . GLU A 1 251 ? -9.625 -19.125 12.43 1 96.62 251 GLU A O 1
ATOM 1870 N N . ASN A 1 252 ? -11.883 -18.984 11.859 1 94.94 252 ASN A N 1
ATOM 1871 C CA . ASN A 1 252 ? -12.234 -20.25 12.523 1 94.94 252 ASN A CA 1
ATOM 1872 C C . ASN A 1 252 ? -12.102 -21.438 11.578 1 94.94 252 ASN A C 1
ATOM 1874 O O . ASN A 1 252 ? -13.102 -22.031 11.172 1 94.94 252 ASN A O 1
ATOM 1878 N N . ILE A 1 253 ? -10.914 -21.812 11.25 1 96.44 253 ILE A N 1
ATOM 1879 C CA . ILE A 1 253 ? -10.625 -22.922 10.359 1 96.44 253 ILE A CA 1
ATOM 1880 C C . ILE A 1 253 ? -9.641 -23.875 11.039 1 96.44 253 ILE A C 1
ATOM 1882 O O . ILE A 1 253 ? -9.086 -23.562 12.094 1 96.44 253 ILE A O 1
ATOM 1886 N N . THR A 1 254 ? -9.492 -25.062 10.5 1 96.94 254 THR A N 1
ATOM 1887 C CA . THR A 1 254 ? -8.586 -26.062 11.047 1 96.94 254 THR A CA 1
ATOM 1888 C C . THR A 1 254 ? -7.133 -25.672 10.781 1 96.94 254 THR A C 1
ATOM 1890 O O . THR A 1 254 ? -6.859 -24.781 9.969 1 96.94 254 THR A O 1
ATOM 1893 N N . TRP A 1 255 ? -6.211 -26.25 11.477 1 97.19 255 TRP A N 1
ATOM 1894 C CA . TRP A 1 255 ? -4.789 -26.016 11.266 1 97.19 255 TRP A CA 1
ATOM 1895 C C . TRP A 1 255 ? -4.379 -26.391 9.852 1 97.19 255 TRP A C 1
ATOM 1897 O O . TRP A 1 255 ? -3.586 -25.703 9.211 1 97.19 255 TRP A O 1
ATOM 1907 N N . MET A 1 256 ? -4.969 -27.5 9.359 1 96.69 256 MET A N 1
ATOM 1908 C CA . MET A 1 256 ? -4.695 -27.922 7.988 1 96.69 256 MET A CA 1
ATOM 1909 C C . MET A 1 256 ? -5.219 -26.891 6.992 1 96.69 256 MET A C 1
ATOM 1911 O O . MET A 1 256 ? -4.543 -26.562 6.016 1 96.69 256 MET A O 1
ATOM 1915 N N . GLY A 1 257 ? -6.406 -26.359 7.301 1 96.81 257 GLY A N 1
ATOM 1916 C CA . GLY A 1 257 ? -6.973 -25.312 6.461 1 96.81 257 GLY A CA 1
ATOM 1917 C C . GLY A 1 257 ? -6.16 -24.031 6.477 1 96.81 257 GLY A C 1
ATOM 1918 O O . GLY A 1 257 ? -5.973 -23.406 5.434 1 96.81 257 GLY A O 1
ATOM 1919 N N . ALA A 1 258 ? -5.699 -23.688 7.66 1 97.94 258 ALA A N 1
ATOM 1920 C CA . ALA A 1 258 ? -4.902 -22.469 7.801 1 97.94 258 ALA A CA 1
ATOM 1921 C C . ALA A 1 258 ? -3.58 -22.594 7.047 1 97.94 258 ALA A C 1
ATOM 1923 O O . ALA A 1 258 ? -3.152 -21.641 6.379 1 97.94 258 ALA A O 1
ATOM 1924 N N . PHE A 1 259 ? -2.98 -23.734 7.16 1 97.81 259 PHE A N 1
ATOM 1925 C CA . PHE A 1 259 ? -1.731 -23.969 6.441 1 97.81 259 PHE A CA 1
ATOM 1926 C C . PHE A 1 259 ? -1.962 -23.938 4.934 1 97.81 259 PHE A C 1
ATOM 1928 O O . PHE A 1 259 ? -1.184 -23.328 4.191 1 97.81 259 PHE A O 1
ATOM 1935 N N . PHE A 1 260 ? -3.02 -24.594 4.512 1 97.69 260 PHE A N 1
ATOM 1936 C CA . PHE A 1 260 ? -3.354 -24.641 3.094 1 97.69 260 PHE A CA 1
ATOM 1937 C C . PHE A 1 260 ? -3.594 -23.234 2.553 1 97.69 260 PHE A C 1
ATOM 1939 O O . PHE A 1 260 ? -3.09 -22.891 1.484 1 97.69 260 PHE A O 1
ATOM 1946 N N . GLN A 1 261 ? -4.324 -22.438 3.32 1 96.56 261 GLN A N 1
ATOM 1947 C CA . GLN A 1 261 ? -4.652 -21.078 2.869 1 96.56 261 GLN A CA 1
ATOM 1948 C C . GLN A 1 261 ? -3.422 -20.188 2.902 1 96.56 261 GLN A C 1
ATOM 1950 O O . GLN A 1 261 ? -3.309 -19.25 2.104 1 96.56 261 GLN A O 1
ATOM 1955 N N . SER A 1 262 ? -2.537 -20.422 3.83 1 97.19 262 SER A N 1
ATOM 1956 C CA . SER A 1 262 ? -1.269 -19.703 3.83 1 97.19 262 SER A CA 1
ATOM 1957 C C . SER A 1 262 ? -0.416 -20.078 2.625 1 97.19 262 SER A C 1
ATOM 1959 O O . SER A 1 262 ? 0.13 -19.203 1.941 1 97.19 262 SER A O 1
ATOM 1961 N N . MET A 1 263 ? -0.344 -21.359 2.367 1 95.81 263 MET A N 1
ATOM 1962 C CA . MET A 1 263 ? 0.446 -21.875 1.255 1 95.81 263 MET A CA 1
ATOM 1963 C C . MET A 1 263 ? -0.077 -21.359 -0.078 1 95.81 263 MET A C 1
ATOM 1965 O O . MET A 1 263 ? 0.707 -20.984 -0.951 1 95.81 263 MET A O 1
ATOM 1969 N N . THR A 1 264 ? -1.337 -21.25 -0.179 1 95.5 264 THR A N 1
ATOM 1970 C CA . THR A 1 264 ? -1.926 -20.875 -1.459 1 95.5 264 THR A CA 1
ATOM 1971 C C . THR A 1 264 ? -1.635 -19.406 -1.777 1 95.5 264 THR A C 1
ATOM 1973 O O . THR A 1 264 ? -1.67 -19 -2.939 1 95.5 264 THR A O 1
ATOM 1976 N N . THR A 1 265 ? -1.341 -18.578 -0.737 1 95 265 THR A N 1
ATOM 1977 C CA . THR A 1 265 ? -1.013 -17.172 -0.964 1 95 265 THR A CA 1
ATOM 1978 C C . THR A 1 265 ? 0.363 -17.031 -1.609 1 95 265 THR A C 1
ATOM 1980 O O . THR A 1 265 ? 0.728 -15.953 -2.082 1 95 265 THR A O 1
ATOM 1983 N N . ARG A 1 266 ? 1.067 -18.125 -1.613 1 91.75 266 ARG A N 1
ATOM 1984 C CA . ARG A 1 266 ? 2.338 -18.156 -2.332 1 91.75 266 ARG A CA 1
ATOM 1985 C C . ARG A 1 266 ? 2.117 -18.391 -3.824 1 91.75 266 ARG A C 1
ATOM 1987 O O . ARG A 1 266 ? 2.826 -19.188 -4.441 1 91.75 266 ARG A O 1
ATOM 1994 N N . THR A 1 267 ? 1.041 -17.875 -4.34 1 89.44 267 THR A N 1
ATOM 1995 C CA . THR A 1 267 ? 0.727 -17.781 -5.762 1 89.44 267 THR A CA 1
ATOM 1996 C C . THR A 1 267 ? 0.193 -19.125 -6.281 1 89.44 267 THR A C 1
ATOM 1998 O O . THR A 1 267 ? 0.53 -19.547 -7.391 1 89.44 267 THR A O 1
ATOM 2001 N N . ALA A 1 268 ? -0.582 -19.812 -5.473 1 90.81 268 ALA A N 1
ATOM 2002 C CA . ALA A 1 268 ? -1.047 -21.125 -5.914 1 90.81 268 ALA A CA 1
ATOM 2003 C C . ALA A 1 268 ? -2.471 -21.047 -6.457 1 90.81 268 ALA A C 1
ATOM 2005 O O . ALA A 1 268 ? -2.842 -21.812 -7.355 1 90.81 268 ALA A O 1
ATOM 2006 N N . GLY A 1 269 ? -3.346 -20.297 -5.801 1 92 269 GLY A N 1
ATOM 2007 C CA . GLY A 1 269 ? -4.68 -20.062 -6.328 1 92 269 GLY A CA 1
ATOM 2008 C C . GLY A 1 269 ? -5.691 -21.094 -5.895 1 92 269 GLY A C 1
ATOM 2009 O O . GLY A 1 269 ? -6.879 -20.984 -6.211 1 92 269 GLY A O 1
ATOM 2010 N N . PHE A 1 270 ? -5.305 -22.094 -5.199 1 94.19 270 PHE A N 1
ATOM 2011 C CA . PHE A 1 270 ? -6.223 -23.109 -4.691 1 94.19 270 PHE A CA 1
ATOM 2012 C C . PHE A 1 270 ? -6.855 -22.656 -3.379 1 94.19 270 PHE A C 1
ATOM 2014 O O . PHE A 1 270 ? -6.25 -21.906 -2.623 1 94.19 270 PHE A O 1
ATOM 2021 N N . SER A 1 271 ? -8.031 -23.094 -3.18 1 94.69 271 SER A N 1
ATOM 2022 C CA . SER A 1 271 ? -8.68 -22.797 -1.906 1 94.69 271 SER A CA 1
ATOM 2023 C C . SER A 1 271 ? -9.477 -24 -1.407 1 94.69 271 SER A C 1
ATOM 2025 O O . SER A 1 271 ? -10.102 -24.719 -2.199 1 94.69 271 SER A O 1
ATOM 2027 N N . THR A 1 272 ? -9.359 -24.266 -0.177 1 95.81 272 THR A N 1
ATOM 2028 C CA . THR A 1 272 ? -10.133 -25.328 0.45 1 95.81 272 THR A CA 1
ATOM 2029 C C . THR A 1 272 ? -11.289 -24.766 1.263 1 95.81 272 THR A C 1
ATOM 2031 O O . THR A 1 272 ? -12.141 -25.5 1.758 1 95.81 272 THR A O 1
ATOM 2034 N N . TYR A 1 273 ? -11.305 -23.484 1.442 1 95.69 273 TYR A N 1
ATOM 2035 C CA . TYR A 1 273 ? -12.391 -22.75 2.082 1 95.69 273 TYR A CA 1
ATOM 2036 C C . TYR A 1 273 ? -12.883 -21.625 1.185 1 95.69 273 TYR A C 1
ATOM 2038 O O . TYR A 1 273 ? -12.156 -21.156 0.303 1 95.69 273 TYR A O 1
ATOM 2046 N N . ASN A 1 274 ? -14.117 -21.266 1.414 1 95.19 274 ASN A N 1
ATOM 2047 C CA . ASN A 1 274 ? -14.633 -20.109 0.7 1 95.19 274 ASN A CA 1
ATOM 2048 C C . ASN A 1 274 ? -13.992 -18.812 1.202 1 95.19 274 ASN A C 1
ATOM 2050 O O . ASN A 1 274 ? -14.328 -18.328 2.287 1 95.19 274 ASN A O 1
ATOM 2054 N N . ILE A 1 275 ? -13.164 -18.219 0.388 1 95.06 275 ILE A N 1
ATOM 2055 C CA . ILE A 1 275 ? -12.359 -17.062 0.765 1 95.06 275 ILE A CA 1
ATOM 2056 C C . ILE A 1 275 ? -13.273 -15.859 1.013 1 95.06 275 ILE A C 1
ATOM 2058 O O . ILE A 1 275 ? -12.969 -15 1.842 1 95.06 275 ILE A O 1
ATOM 2062 N N . GLY A 1 276 ? -14.406 -15.805 0.308 1 94.12 276 GLY A N 1
ATOM 2063 C CA . GLY A 1 276 ? -15.352 -14.711 0.469 1 94.12 276 GLY A CA 1
ATOM 2064 C C . GLY A 1 276 ? -15.922 -14.617 1.873 1 94.12 276 GLY A C 1
ATOM 2065 O O . GLY A 1 276 ? -16.422 -13.562 2.271 1 94.12 276 GLY A O 1
ATOM 2066 N N . ASN A 1 277 ? -15.789 -15.672 2.654 1 94.44 277 ASN A N 1
ATOM 2067 C CA . ASN A 1 277 ? -16.359 -15.711 3.998 1 94.44 277 ASN A CA 1
ATOM 2068 C C . ASN A 1 277 ? -15.312 -15.352 5.055 1 94.44 277 ASN A C 1
ATOM 2070 O O . ASN A 1 277 ? -15.625 -15.305 6.246 1 94.44 277 ASN A O 1
ATOM 2074 N N . PHE A 1 278 ? -14.141 -15.117 4.66 1 96.88 278 PHE A N 1
ATOM 2075 C CA . PHE A 1 278 ? -13.086 -14.789 5.605 1 96.88 278 PHE A CA 1
ATOM 2076 C C . PHE A 1 278 ? -13.273 -13.383 6.16 1 96.88 278 PHE A C 1
ATOM 2078 O O . PHE A 1 278 ? -13.945 -12.555 5.547 1 96.88 278 PHE A O 1
ATOM 2085 N N . SER A 1 279 ? -12.766 -13.141 7.367 1 97.19 279 SER A N 1
ATOM 2086 C CA . SER A 1 279 ? -12.82 -11.828 8.008 1 97.19 279 SER A CA 1
ATOM 2087 C C . SER A 1 279 ? -12 -10.805 7.238 1 97.19 279 SER A C 1
ATOM 2089 O O . SER A 1 279 ? -11.156 -11.164 6.414 1 97.19 279 SER A O 1
ATOM 2091 N N . LYS A 1 280 ? -12.266 -9.531 7.457 1 97.12 280 LYS A N 1
ATOM 2092 C CA . LYS A 1 280 ? -11.508 -8.461 6.816 1 97.12 280 LYS A CA 1
ATOM 2093 C C . LYS A 1 280 ? -10.023 -8.547 7.164 1 97.12 280 LYS A C 1
ATOM 2095 O O . LYS A 1 280 ? -9.164 -8.328 6.309 1 97.12 280 LYS A O 1
ATOM 2100 N N . ALA A 1 281 ? -9.789 -8.859 8.445 1 97.38 281 ALA A N 1
ATOM 2101 C CA . ALA A 1 281 ? -8.406 -9.016 8.875 1 97.38 281 ALA A CA 1
ATOM 2102 C C . ALA A 1 281 ? -7.719 -10.156 8.133 1 97.38 281 ALA A C 1
ATOM 2104 O O . ALA A 1 281 ? -6.578 -10.023 7.684 1 97.38 281 ALA A O 1
ATOM 2105 N N . GLY A 1 282 ? -8.453 -11.273 8.023 1 97.69 282 GLY A N 1
ATOM 2106 C CA . GLY A 1 282 ? -7.914 -12.414 7.301 1 97.69 282 GLY A CA 1
ATOM 2107 C C . GLY A 1 282 ? -7.676 -12.133 5.828 1 97.69 282 GLY A C 1
ATOM 2108 O O . GLY A 1 282 ? -6.625 -12.477 5.289 1 97.69 282 GLY A O 1
ATOM 2109 N N . LEU A 1 283 ? -8.664 -11.5 5.168 1 98.06 283 LEU A N 1
ATOM 2110 C CA . LEU A 1 283 ? -8.547 -11.156 3.752 1 98.06 283 LEU A CA 1
ATOM 2111 C C . LEU A 1 283 ? -7.379 -10.203 3.518 1 98.06 283 LEU A C 1
ATOM 2113 O O . LEU A 1 283 ? -6.629 -10.352 2.551 1 98.06 283 LEU A O 1
ATOM 2117 N N . PHE A 1 284 ? -7.25 -9.227 4.406 1 98.06 284 PHE A N 1
ATOM 2118 C CA . PHE A 1 284 ? -6.168 -8.266 4.234 1 98.06 284 PHE A CA 1
ATOM 2119 C C . PHE A 1 284 ? -4.816 -8.922 4.484 1 98.06 284 PHE A C 1
ATOM 2121 O O . PHE A 1 284 ? -3.836 -8.617 3.805 1 98.06 284 PHE A O 1
ATOM 2128 N N . ALA A 1 285 ? -4.734 -9.797 5.477 1 97.38 285 ALA A N 1
ATOM 2129 C CA . ALA A 1 285 ? -3.504 -10.555 5.703 1 97.38 285 ALA A CA 1
ATOM 2130 C C . ALA A 1 285 ? -3.117 -11.352 4.465 1 97.38 285 ALA A C 1
ATOM 2132 O O . ALA A 1 285 ? -1.943 -11.398 4.09 1 97.38 285 ALA A O 1
ATOM 2133 N N . MET A 1 286 ? -4.082 -11.961 3.85 1 97.56 286 MET A N 1
ATOM 2134 C CA . MET A 1 286 ? -3.828 -12.727 2.631 1 97.56 286 MET A CA 1
ATOM 2135 C C . MET A 1 286 ? -3.352 -11.812 1.506 1 97.56 286 MET A C 1
ATOM 2137 O O . MET A 1 286 ? -2.514 -12.211 0.692 1 97.56 286 MET A O 1
ATOM 2141 N N . CYS A 1 287 ? -3.879 -10.555 1.474 1 97.56 287 CYS A N 1
ATOM 2142 C CA . CYS A 1 287 ? -3.428 -9.594 0.478 1 97.56 287 CYS A CA 1
ATOM 2143 C C . CYS A 1 287 ? -1.938 -9.312 0.63 1 97.56 287 CYS A C 1
ATOM 2145 O O . CYS A 1 287 ? -1.199 -9.297 -0.357 1 97.56 287 CYS A O 1
ATOM 2147 N N . ILE A 1 288 ? -1.539 -9.125 1.86 1 96.69 288 ILE A N 1
ATOM 2148 C CA . ILE A 1 288 ? -0.139 -8.828 2.141 1 96.69 288 ILE A CA 1
ATOM 2149 C C . ILE A 1 288 ? 0.727 -10.031 1.775 1 96.69 288 ILE A C 1
ATOM 2151 O O . ILE A 1 288 ? 1.777 -9.883 1.146 1 96.69 288 ILE A O 1
ATOM 2155 N N . LEU A 1 289 ? 0.266 -11.195 2.141 1 96.56 289 LEU A N 1
ATOM 2156 C CA . LEU A 1 289 ? 1.01 -12.422 1.846 1 96.56 289 LEU A CA 1
ATOM 2157 C C . LEU A 1 289 ? 1.108 -12.648 0.341 1 96.56 289 LEU A C 1
ATOM 2159 O O . LEU A 1 289 ? 2.156 -13.062 -0.161 1 96.56 289 LEU A O 1
ATOM 2163 N N . MET A 1 290 ? -0.007 -12.383 -0.362 1 96.75 290 MET A N 1
ATOM 2164 C CA . MET A 1 290 ? 0.007 -12.539 -1.812 1 96.75 290 MET A CA 1
ATOM 2165 C C . MET A 1 290 ? 0.969 -11.555 -2.461 1 96.75 290 MET A C 1
ATOM 2167 O O . MET A 1 290 ? 1.638 -11.883 -3.441 1 96.75 290 MET A O 1
ATOM 2171 N N . PHE A 1 291 ? 0.97 -10.383 -1.898 1 96.19 291 PHE A N 1
ATOM 2172 C CA . PHE A 1 291 ? 1.861 -9.367 -2.443 1 96.19 291 PHE A CA 1
ATOM 2173 C C . PHE A 1 291 ? 3.312 -9.828 -2.381 1 96.19 291 PHE A C 1
ATOM 2175 O O . PHE A 1 291 ? 4.086 -9.586 -3.307 1 96.19 291 PHE A O 1
ATOM 2182 N N . ILE A 1 292 ? 3.633 -10.508 -1.161 1 92.5 292 ILE A N 1
ATOM 2183 C CA . ILE A 1 292 ? 4.949 -11.117 -1.02 1 92.5 292 ILE A CA 1
ATOM 2184 C C . ILE A 1 292 ? 4.961 -12.477 -1.71 1 92.5 292 ILE A C 1
ATOM 2186 O O . ILE A 1 292 ? 4.461 -13.469 -1.161 1 92.5 292 ILE A O 1
ATOM 2190 N N . GLY A 1 293 ? 5.09 -12.633 -2.834 1 84.31 293 GLY A N 1
ATOM 2191 C CA . GLY A 1 293 ? 4.898 -13.797 -3.693 1 84.31 293 GLY A CA 1
ATOM 2192 C C . GLY A 1 293 ? 5.938 -14.875 -3.473 1 84.31 293 GLY A C 1
ATOM 2193 O O . GLY A 1 293 ? 6.336 -15.141 -2.336 1 84.31 293 GLY A O 1
ATOM 2194 N N . ALA A 1 294 ? 6.254 -15.609 -4.492 1 86.31 294 ALA A N 1
ATOM 2195 C CA . ALA A 1 294 ? 7.141 -16.766 -4.461 1 86.31 294 ALA A CA 1
ATOM 2196 C C . ALA A 1 294 ? 8.594 -16.359 -4.68 1 86.31 294 ALA A C 1
ATOM 2198 O O . ALA A 1 294 ? 8.93 -15.172 -4.57 1 86.31 294 ALA A O 1
ATOM 2199 N N . SER A 1 295 ? 9.445 -17.312 -4.746 1 87.12 295 SER A N 1
ATOM 2200 C CA . SER A 1 295 ? 10.875 -17.062 -4.887 1 87.12 295 SER A CA 1
ATOM 2201 C C . SER A 1 295 ? 11.266 -16.859 -6.348 1 87.12 295 SER A C 1
ATOM 2203 O O . SER A 1 295 ? 10.508 -17.219 -7.25 1 87.12 295 SER A O 1
ATOM 2205 N N . PRO A 1 296 ? 12.375 -16.234 -6.57 1 83.44 296 PRO A N 1
ATOM 2206 C CA . PRO A 1 296 ? 12.812 -16.016 -7.953 1 83.44 296 PRO A CA 1
ATOM 2207 C C . PRO A 1 296 ? 13.062 -17.312 -8.711 1 83.44 296 PRO A C 1
ATOM 2209 O O . PRO A 1 296 ? 13.523 -18.297 -8.125 1 83.44 296 PRO A O 1
ATOM 2212 N N . GLY A 1 297 ? 12.852 -17.234 -9.992 1 80.56 297 GLY A N 1
ATOM 2213 C CA . GLY A 1 297 ? 13.094 -18.406 -10.812 1 80.56 297 GLY A CA 1
ATOM 2214 C C . GLY A 1 297 ? 12.117 -19.531 -10.523 1 80.56 297 GLY A C 1
ATOM 2215 O O . GLY A 1 297 ? 12.492 -20.719 -10.555 1 80.56 297 GLY A O 1
ATOM 2216 N N . SER A 1 298 ? 11.055 -19.172 -10.078 1 82.88 298 SER A N 1
ATOM 2217 C CA . SER A 1 298 ? 9.992 -20.141 -9.781 1 82.88 298 SER A CA 1
ATOM 2218 C C . SER A 1 298 ? 8.789 -19.938 -10.688 1 82.88 298 SER A C 1
ATOM 2220 O O . SER A 1 298 ? 8.844 -19.125 -11.625 1 82.88 298 SER A O 1
ATOM 2222 N N . THR A 1 299 ? 7.824 -20.719 -10.406 1 77.31 299 THR A N 1
ATOM 2223 C CA . THR A 1 299 ? 6.609 -20.625 -11.211 1 77.31 299 THR A CA 1
ATOM 2224 C C . THR A 1 299 ? 5.68 -19.547 -10.672 1 77.31 299 THR A C 1
ATOM 2226 O O . THR A 1 299 ? 4.668 -19.219 -11.305 1 77.31 299 THR A O 1
ATOM 2229 N N . GLY A 1 300 ? 6.016 -19.016 -9.594 1 77.88 300 GLY A N 1
ATOM 2230 C CA . GLY A 1 300 ? 5.117 -18.078 -8.953 1 77.88 300 GLY A CA 1
ATOM 2231 C C . GLY A 1 300 ? 5.496 -16.625 -9.203 1 77.88 300 GLY A C 1
ATOM 2232 O O . GLY A 1 300 ? 6.598 -16.344 -9.68 1 77.88 300 GLY A O 1
ATOM 2233 N N . GLY A 1 301 ? 4.551 -15.727 -8.938 1 83.19 301 GLY A N 1
ATOM 2234 C CA . GLY A 1 301 ? 4.73 -14.297 -9.141 1 83.19 301 GLY A CA 1
ATOM 2235 C C . GLY A 1 301 ? 4.793 -13.508 -7.844 1 83.19 301 GLY A C 1
ATOM 2236 O O . GLY A 1 301 ? 5.27 -14.016 -6.824 1 83.19 301 GLY A O 1
ATOM 2237 N N . GLY A 1 302 ? 4.531 -12.125 -7.973 1 85.75 302 GLY A N 1
ATOM 2238 C CA . GLY A 1 302 ? 4.602 -11.242 -6.82 1 85.75 302 GLY A CA 1
ATOM 2239 C C . GLY A 1 302 ? 6 -10.711 -6.559 1 85.75 302 GLY A C 1
ATOM 2240 O O . GLY A 1 302 ? 6.938 -11.031 -7.293 1 85.75 302 GLY A O 1
ATOM 2241 N N . VAL A 1 303 ? 6.066 -9.906 -5.527 1 90 303 VAL A N 1
ATOM 2242 C CA . VAL A 1 303 ? 7.391 -9.469 -5.102 1 90 303 VAL A CA 1
ATOM 2243 C C . VAL A 1 303 ? 8.156 -10.633 -4.48 1 90 303 VAL A C 1
ATOM 2245 O O . VAL A 1 303 ? 7.691 -11.242 -3.512 1 90 303 VAL A O 1
ATOM 2248 N N . LYS A 1 304 ? 9.211 -10.906 -4.98 1 89.62 304 LYS A N 1
ATOM 2249 C CA . LYS A 1 304 ? 9.914 -12.141 -4.664 1 89.62 304 LYS A CA 1
ATOM 2250 C C . LYS A 1 304 ? 10.414 -12.141 -3.223 1 89.62 304 LYS A C 1
ATOM 2252 O O . LYS A 1 304 ? 10.68 -11.078 -2.656 1 89.62 304 LYS A O 1
ATOM 2257 N N . THR A 1 305 ? 10.562 -13.297 -2.709 1 89.19 305 THR A N 1
ATOM 2258 C CA . THR A 1 305 ? 10.961 -13.477 -1.318 1 89.19 305 THR A CA 1
ATOM 2259 C C . THR A 1 305 ? 12.352 -12.898 -1.072 1 89.19 305 THR A C 1
ATOM 2261 O O . THR A 1 305 ? 12.594 -12.281 -0.037 1 89.19 305 THR A O 1
ATOM 2264 N N . THR A 1 306 ? 13.227 -13.047 -2 1 86.62 306 THR A N 1
ATOM 2265 C CA . THR A 1 306 ? 14.594 -12.547 -1.838 1 86.62 306 THR A CA 1
ATOM 2266 C C . THR A 1 306 ? 14.602 -11.023 -1.812 1 86.62 306 THR A C 1
ATOM 2268 O O . THR A 1 306 ? 15.422 -10.414 -1.114 1 86.62 306 THR A O 1
ATOM 2271 N N . THR A 1 307 ? 13.672 -10.484 -2.592 1 88.31 307 THR A N 1
ATOM 2272 C CA . THR A 1 307 ? 13.547 -9.031 -2.6 1 88.31 307 THR A CA 1
ATOM 2273 C C . THR A 1 307 ? 13.148 -8.516 -1.221 1 88.31 307 THR A C 1
ATOM 2275 O O . THR A 1 307 ? 13.734 -7.559 -0.714 1 88.31 307 THR A O 1
ATOM 2278 N N . ILE A 1 308 ? 12.227 -9.156 -0.633 1 90.12 308 ILE A N 1
ATOM 2279 C CA . ILE A 1 308 ? 11.758 -8.773 0.694 1 90.12 308 ILE A CA 1
ATOM 2280 C C . ILE A 1 308 ? 12.883 -8.969 1.714 1 90.12 308 ILE A C 1
ATOM 2282 O O . ILE A 1 308 ? 13.062 -8.141 2.611 1 90.12 308 ILE A O 1
ATOM 2286 N N . PHE A 1 309 ? 13.594 -10.016 1.546 1 89 309 PHE A N 1
ATOM 2287 C CA . PHE A 1 309 ? 14.703 -10.297 2.449 1 89 309 PHE A CA 1
ATOM 2288 C C . PHE A 1 309 ? 15.734 -9.18 2.393 1 89 309 PHE A C 1
ATOM 2290 O O . PHE A 1 309 ? 16.188 -8.688 3.43 1 89 309 PHE A O 1
ATOM 2297 N N . VAL A 1 310 ? 16.094 -8.773 1.223 1 86.88 310 VAL A N 1
ATOM 2298 C CA . VAL A 1 310 ? 17.094 -7.719 1.03 1 86.88 310 VAL A CA 1
ATOM 2299 C C . VAL A 1 310 ? 16.594 -6.418 1.66 1 86.88 310 VAL A C 1
ATOM 2301 O O . VAL A 1 310 ? 17.359 -5.699 2.301 1 86.88 310 VAL A O 1
ATOM 2304 N N . MET A 1 311 ? 15.375 -6.156 1.495 1 90.12 311 MET A N 1
ATOM 2305 C CA . MET A 1 311 ? 14.789 -4.938 2.053 1 90.12 311 MET A CA 1
ATOM 2306 C C . MET A 1 311 ? 14.836 -4.965 3.576 1 90.12 311 MET A C 1
ATOM 2308 O O . MET A 1 311 ? 15.164 -3.961 4.211 1 90.12 311 MET A O 1
ATOM 2312 N N . ILE A 1 312 ? 14.469 -6.07 4.16 1 87.81 312 ILE A N 1
ATOM 2313 C CA . ILE A 1 312 ? 14.469 -6.203 5.613 1 87.81 312 ILE A CA 1
ATOM 2314 C C . ILE A 1 312 ? 15.891 -6.008 6.145 1 87.81 312 ILE A C 1
ATOM 2316 O O . ILE A 1 312 ? 16.094 -5.312 7.141 1 87.81 312 ILE A O 1
ATOM 2320 N N . GLN A 1 313 ? 16.844 -6.59 5.457 1 84.5 313 GLN A N 1
ATOM 2321 C CA . GLN A 1 313 ? 18.234 -6.445 5.871 1 84.5 313 GLN A CA 1
ATOM 2322 C C . GLN A 1 313 ? 18.703 -5 5.746 1 84.5 313 GLN A C 1
ATOM 2324 O O . GLN A 1 313 ? 19.438 -4.5 6.609 1 84.5 313 GLN A O 1
ATOM 2329 N N . ALA A 1 314 ? 18.281 -4.406 4.648 1 84.12 314 ALA A N 1
ATOM 2330 C CA . ALA A 1 314 ? 18.656 -3.01 4.438 1 84.12 314 ALA A CA 1
ATOM 2331 C C . ALA A 1 314 ? 18.062 -2.113 5.52 1 84.12 314 ALA A C 1
ATOM 2333 O O . ALA A 1 314 ? 18.734 -1.21 6.023 1 84.12 314 ALA A O 1
ATOM 2334 N N . LEU A 1 315 ? 16.875 -2.311 5.945 1 83.69 315 LEU A N 1
ATOM 2335 C CA . LEU A 1 315 ? 16.188 -1.514 6.961 1 83.69 315 LEU A CA 1
ATOM 2336 C C . LEU A 1 315 ? 16.812 -1.749 8.336 1 83.69 315 LEU A C 1
ATOM 2338 O O . LEU A 1 315 ? 16.891 -0.825 9.148 1 83.69 315 LEU A O 1
ATOM 2342 N N . LYS A 1 316 ? 17.219 -2.928 8.586 1 80.69 316 LYS A N 1
ATOM 2343 C CA . LYS A 1 316 ? 17.859 -3.242 9.852 1 80.69 316 LYS A CA 1
ATOM 2344 C C . LYS A 1 316 ? 19.219 -2.543 9.961 1 80.69 316 LYS A C 1
ATOM 2346 O O . LYS A 1 316 ? 19.594 -2.086 11.039 1 80.69 316 LYS A O 1
ATOM 2351 N N . CYS A 1 317 ? 19.922 -2.473 8.82 1 75.12 317 CYS A N 1
ATOM 2352 C CA . CYS A 1 317 ? 21.219 -1.819 8.797 1 75.12 317 CYS A CA 1
ATOM 2353 C C . CYS A 1 317 ? 21.078 -0.313 8.984 1 75.12 317 CYS A C 1
ATOM 2355 O O . CYS A 1 317 ? 21.906 0.313 9.641 1 75.12 317 CYS A O 1
ATOM 2357 N N . MET A 1 318 ? 20.203 0.214 8.422 1 69 318 MET A N 1
ATOM 2358 C CA . MET A 1 318 ? 19.984 1.651 8.547 1 69 318 MET A CA 1
ATOM 2359 C C . MET A 1 318 ? 19.656 2.027 9.992 1 69 318 MET A C 1
ATOM 2361 O O . MET A 1 318 ? 20.094 3.072 10.477 1 69 318 MET A O 1
ATOM 2365 N N . GLY A 1 319 ? 19.016 1.285 10.68 1 62.94 319 GLY A N 1
ATOM 2366 C CA . GLY A 1 319 ? 18.719 1.548 12.086 1 62.94 319 GLY A CA 1
ATOM 2367 C C . GLY A 1 319 ? 19.938 1.433 12.977 1 62.94 319 GLY A C 1
ATOM 2368 O O . GLY A 1 319 ? 20.031 2.109 14.008 1 62.94 319 GLY A O 1
ATOM 2369 N N . ARG A 1 320 ? 20.828 0.491 12.695 1 58.84 320 ARG A N 1
ATOM 2370 C CA . ARG A 1 320 ? 22 0.278 13.531 1 58.84 320 ARG A CA 1
ATOM 2371 C C . ARG A 1 320 ? 23.172 1.129 13.055 1 58.84 320 ARG A C 1
ATOM 2373 O O . ARG A 1 320 ? 24.219 1.168 13.703 1 58.84 320 ARG A O 1
ATOM 2380 N N . LYS A 1 321 ? 23.047 2.381 12.477 1 51.72 321 LYS A N 1
ATOM 2381 C CA . LYS A 1 321 ? 24.094 3.229 11.922 1 51.72 321 LYS A CA 1
ATOM 2382 C C . LYS A 1 321 ? 25.312 2.402 11.523 1 51.72 321 LYS A C 1
ATOM 2384 O O . LYS A 1 321 ? 26.438 2.91 11.5 1 51.72 321 LYS A O 1
ATOM 2389 N N . LYS A 1 322 ? 25.344 1.061 11.742 1 47.62 322 LYS A N 1
ATOM 2390 C CA . LYS A 1 322 ? 26.547 0.32 11.344 1 47.62 322 LYS A CA 1
ATOM 2391 C C . LYS A 1 322 ? 26.672 0.254 9.828 1 47.62 322 LYS A C 1
ATOM 2393 O O . LYS A 1 322 ? 25.656 0.27 9.109 1 47.62 322 LYS A O 1
ATOM 2398 N N . SER A 1 323 ? 27.859 0.745 9.359 1 41.25 323 SER A N 1
ATOM 2399 C CA . SER A 1 323 ? 28.203 0.625 7.953 1 41.25 323 SER A CA 1
ATOM 2400 C C . SER A 1 323 ? 27.594 -0.621 7.328 1 41.25 323 SER A C 1
ATOM 2402 O O . SER A 1 323 ? 27.625 -1.702 7.922 1 41.25 323 SER A O 1
ATOM 2404 N N . ALA A 1 324 ? 26.484 -0.473 6.582 1 42.38 324 ALA A N 1
ATOM 2405 C CA . ALA A 1 324 ? 26.078 -1.564 5.703 1 42.38 324 ALA A CA 1
ATOM 2406 C C . ALA A 1 324 ? 27.219 -2.533 5.449 1 42.38 324 ALA A C 1
ATOM 2408 O O . ALA A 1 324 ? 27.109 -3.447 4.633 1 42.38 324 ALA A O 1
ATOM 2409 N N . HIS A 1 325 ? 28.344 -2.207 6.031 1 39.84 325 HIS A N 1
ATOM 2410 C CA . HIS A 1 325 ? 29.547 -2.916 5.633 1 39.84 325 HIS A CA 1
ATOM 2411 C C . HIS A 1 325 ? 29.469 -4.398 5.988 1 39.84 325 HIS A C 1
ATOM 2413 O O . HIS A 1 325 ? 30.125 -5.23 5.367 1 39.84 325 HIS A O 1
ATOM 2419 N N . ALA A 1 326 ? 29 -4.559 7.102 1 38.59 326 ALA A N 1
ATOM 2420 C CA . ALA A 1 326 ? 29.156 -5.973 7.426 1 38.59 326 ALA A CA 1
ATOM 2421 C C . ALA A 1 326 ? 28.344 -6.848 6.473 1 38.59 326 ALA A C 1
ATOM 2423 O O . ALA A 1 326 ? 28.75 -7.965 6.152 1 38.59 326 ALA A O 1
ATOM 2424 N N . PHE A 1 327 ? 27.141 -6.418 6.371 1 42.97 327 PHE A N 1
ATOM 2425 C CA . PHE A 1 327 ? 26.422 -7.172 5.348 1 42.97 327 PHE A CA 1
ATOM 2426 C C . PHE A 1 327 ? 26.859 -6.734 3.951 1 42.97 327 PHE A C 1
ATOM 2428 O O . PHE A 1 327 ? 26.172 -7.016 2.969 1 42.97 327 PHE A O 1
ATOM 2435 N N . LYS A 1 328 ? 27.672 -5.801 3.904 1 44.22 328 LYS A N 1
ATOM 2436 C CA . LYS A 1 328 ? 28.406 -5.18 2.803 1 44.22 328 LYS A CA 1
ATOM 2437 C C . LYS A 1 328 ? 28.844 -6.223 1.778 1 44.22 328 LYS A C 1
ATOM 2439 O O . LYS A 1 328 ? 28.844 -5.953 0.575 1 44.22 328 LYS A O 1
ATOM 2444 N N . ARG A 1 329 ? 29.469 -7.266 2.35 1 44.09 329 ARG A N 1
ATOM 2445 C CA . ARG A 1 329 ? 30.156 -7.941 1.255 1 44.09 329 ARG A CA 1
ATOM 2446 C C . ARG A 1 329 ? 29.156 -8.516 0.252 1 44.09 329 ARG A C 1
ATOM 2448 O O . ARG A 1 329 ? 29.531 -8.867 -0.868 1 44.09 329 ARG A O 1
ATOM 2455 N N . SER A 1 330 ? 27.859 -8.789 0.661 1 51.94 330 SER A N 1
ATOM 2456 C CA . SER A 1 330 ? 27.219 -9.68 -0.296 1 51.94 330 SER A CA 1
ATOM 2457 C C . SER A 1 330 ? 26.094 -8.969 -1.038 1 51.94 330 SER A C 1
ATOM 2459 O O . SER A 1 330 ? 25.703 -9.383 -2.129 1 51.94 330 SER A O 1
ATOM 2461 N N . ILE A 1 331 ? 25.578 -7.797 -0.414 1 63.75 331 ILE A N 1
ATOM 2462 C CA . ILE A 1 331 ? 24.484 -7.254 -1.21 1 63.75 331 ILE A CA 1
ATOM 2463 C C . ILE A 1 331 ? 24.828 -5.84 -1.674 1 63.75 331 ILE A C 1
ATOM 2465 O O . ILE A 1 331 ? 25.047 -4.949 -0.852 1 63.75 331 ILE A O 1
ATOM 2469 N N . SER A 1 332 ? 25.062 -5.648 -2.953 1 68.88 332 SER A N 1
ATOM 2470 C CA . SER A 1 332 ? 25.422 -4.379 -3.572 1 68.88 332 SER A CA 1
ATOM 2471 C C . SER A 1 332 ? 24.344 -3.322 -3.355 1 68.88 332 SER A C 1
ATOM 2473 O O . SER A 1 332 ? 23.172 -3.65 -3.205 1 68.88 332 SER A O 1
ATOM 2475 N N . GLU A 1 333 ? 24.688 -2.109 -3.18 1 71.31 333 GLU A N 1
ATOM 2476 C CA . GLU A 1 333 ? 23.766 -0.975 -3.039 1 71.31 333 GLU A CA 1
ATOM 2477 C C . GLU A 1 333 ? 22.797 -0.905 -4.207 1 71.31 333 GLU A C 1
ATOM 2479 O O . GLU A 1 333 ? 21.641 -0.494 -4.035 1 71.31 333 GLU A O 1
ATOM 2484 N N . GLU A 1 334 ? 23.25 -1.416 -5.234 1 72.75 334 GLU A N 1
ATOM 2485 C CA . GLU A 1 334 ? 22.406 -1.415 -6.422 1 72.75 334 GLU A CA 1
ATOM 2486 C C . GLU A 1 334 ? 21.234 -2.385 -6.27 1 72.75 334 GLU A C 1
ATOM 2488 O O . GLU A 1 334 ? 20.109 -2.064 -6.641 1 72.75 334 GLU A O 1
ATOM 2493 N N . ASN A 1 335 ? 21.562 -3.535 -5.66 1 75.06 335 ASN A N 1
ATOM 2494 C CA . ASN A 1 335 ? 20.516 -4.531 -5.445 1 75.06 335 ASN A CA 1
ATOM 2495 C C . ASN A 1 335 ? 19.5 -4.059 -4.41 1 75.06 335 ASN A C 1
ATOM 2497 O O . ASN A 1 335 ? 18.297 -4.348 -4.531 1 75.06 335 ASN A O 1
ATOM 2501 N N . ILE A 1 336 ? 20.031 -3.307 -3.553 1 81.88 336 ILE A N 1
ATOM 2502 C CA . ILE A 1 336 ? 19.156 -2.781 -2.518 1 81.88 336 ILE A CA 1
ATOM 2503 C C . ILE A 1 336 ? 18.203 -1.751 -3.123 1 81.88 336 ILE A C 1
ATOM 2505 O O . ILE A 1 336 ? 16.984 -1.821 -2.916 1 81.88 336 ILE A O 1
ATOM 2509 N N . SER A 1 337 ? 18.734 -0.875 -3.926 1 82.56 337 SER A N 1
ATOM 2510 C CA . SER A 1 337 ? 17.922 0.157 -4.555 1 82.56 337 SER A CA 1
ATOM 2511 C C . SER A 1 337 ? 16.875 -0.455 -5.496 1 82.56 337 SER A C 1
ATOM 2513 O O . SER A 1 337 ? 15.719 -0.034 -5.512 1 82.56 337 SER A O 1
ATOM 2515 N N . LYS A 1 338 ? 17.281 -1.443 -6.148 1 82.69 338 LYS A N 1
ATOM 2516 C CA . LYS A 1 338 ? 16.391 -2.104 -7.098 1 82.69 338 LYS A CA 1
ATOM 2517 C C . LYS A 1 338 ? 15.242 -2.811 -6.371 1 82.69 338 LYS A C 1
ATOM 2519 O O . LYS A 1 338 ? 14.102 -2.805 -6.844 1 82.69 338 LYS A O 1
ATOM 2524 N N . ALA A 1 339 ? 15.609 -3.408 -5.281 1 87.12 339 ALA A N 1
ATOM 2525 C CA . ALA A 1 339 ? 14.602 -4.117 -4.492 1 87.12 339 ALA A CA 1
ATOM 2526 C C . ALA A 1 339 ? 13.5 -3.17 -4.027 1 87.12 339 ALA A C 1
ATOM 2528 O O . ALA A 1 339 ? 12.312 -3.48 -4.152 1 87.12 339 ALA A O 1
ATOM 2529 N N . PHE A 1 340 ? 13.906 -2.049 -3.631 1 89.56 340 PHE A N 1
ATOM 2530 C CA . PHE A 1 340 ? 12.938 -1.071 -3.15 1 89.56 340 PHE A CA 1
ATOM 2531 C C . PHE A 1 340 ? 12.141 -0.479 -4.312 1 89.56 340 PHE A C 1
ATOM 2533 O O . PHE A 1 340 ? 10.938 -0.24 -4.191 1 89.56 340 PHE A O 1
ATOM 2540 N N . MET A 1 341 ? 12.805 -0.293 -5.379 1 88.12 341 MET A N 1
ATOM 2541 C CA . MET A 1 341 ? 12.156 0.284 -6.555 1 88.12 341 MET A CA 1
ATOM 2542 C C . MET A 1 341 ? 11.055 -0.637 -7.078 1 88.12 341 MET A C 1
ATOM 2544 O O . MET A 1 341 ? 9.945 -0.187 -7.363 1 88.12 341 MET A O 1
ATOM 2548 N N . ILE A 1 342 ? 11.359 -1.879 -7.137 1 87.81 342 ILE A N 1
ATOM 2549 C CA . ILE A 1 342 ? 10.406 -2.855 -7.648 1 87.81 342 ILE A CA 1
ATOM 2550 C C . ILE A 1 342 ? 9.195 -2.928 -6.723 1 87.81 342 ILE A C 1
ATOM 2552 O O . ILE A 1 342 ? 8.055 -3 -7.188 1 87.81 342 ILE A O 1
ATOM 2556 N N . THR A 1 343 ? 9.461 -2.867 -5.492 1 91.81 343 THR A N 1
ATOM 2557 C CA . THR A 1 343 ? 8.391 -2.965 -4.504 1 91.81 343 THR A CA 1
ATOM 2558 C C . THR A 1 343 ? 7.477 -1.747 -4.582 1 91.81 343 THR A C 1
ATOM 2560 O O . THR A 1 343 ? 6.25 -1.886 -4.57 1 91.81 343 THR A O 1
ATOM 2563 N N . VAL A 1 344 ? 8.031 -0.585 -4.715 1 92.94 344 VAL A N 1
ATOM 2564 C CA . VAL A 1 344 ? 7.242 0.642 -4.777 1 92.94 344 VAL A CA 1
ATOM 2565 C C . VAL A 1 344 ? 6.465 0.69 -6.09 1 92.94 344 VAL A C 1
ATOM 2567 O O . VAL A 1 344 ? 5.309 1.116 -6.117 1 92.94 344 VAL A O 1
ATOM 2570 N N . LEU A 1 345 ? 7.098 0.231 -7.094 1 91.38 345 LEU A N 1
ATOM 2571 C CA . LEU A 1 345 ? 6.422 0.191 -8.391 1 91.38 345 LEU A CA 1
ATOM 2572 C C . LEU A 1 345 ? 5.223 -0.75 -8.344 1 91.38 345 LEU A C 1
ATOM 2574 O O . LEU A 1 345 ? 4.133 -0.397 -8.812 1 91.38 345 LEU A O 1
ATOM 2578 N N . SER A 1 346 ? 5.453 -1.903 -7.805 1 93.94 346 SER A N 1
ATOM 2579 C CA . SER A 1 346 ? 4.367 -2.875 -7.691 1 93.94 346 SER A CA 1
ATOM 2580 C C . SER A 1 346 ? 3.24 -2.342 -6.816 1 93.94 346 SER A C 1
ATOM 2582 O O . SER A 1 346 ? 2.062 -2.508 -7.141 1 93.94 346 SER A O 1
ATOM 2584 N N . ALA A 1 347 ? 3.596 -1.715 -5.758 1 94.94 347 ALA A N 1
ATOM 2585 C CA . ALA A 1 347 ? 2.594 -1.123 -4.879 1 94.94 347 ALA A CA 1
ATOM 2586 C C . ALA A 1 347 ? 1.834 -0.004 -5.586 1 94.94 347 ALA A C 1
ATOM 2588 O O . ALA A 1 347 ? 0.627 0.156 -5.391 1 94.94 347 ALA A O 1
ATOM 2589 N N . GLY A 1 348 ? 2.549 0.772 -6.355 1 94.81 348 GLY A N 1
ATOM 2590 C CA . GLY A 1 348 ? 1.915 1.831 -7.125 1 94.81 348 GLY A CA 1
ATOM 2591 C C . GLY A 1 348 ? 0.895 1.315 -8.125 1 94.81 348 GLY A C 1
ATOM 2592 O O . GLY A 1 348 ? -0.205 1.86 -8.234 1 94.81 348 GLY A O 1
ATOM 2593 N N . ILE A 1 349 ? 1.279 0.264 -8.805 1 95.81 349 ILE A N 1
ATOM 2594 C CA . ILE A 1 349 ? 0.364 -0.344 -9.766 1 95.81 349 ILE A CA 1
ATOM 2595 C C . ILE A 1 349 ? -0.86 -0.893 -9.031 1 95.81 349 ILE A C 1
ATOM 2597 O O . ILE A 1 349 ? -1.99 -0.741 -9.5 1 95.81 349 ILE A O 1
ATOM 2601 N N . LEU A 1 350 ? -0.588 -1.515 -7.93 1 97.25 350 LEU A N 1
ATOM 2602 C CA . LEU A 1 350 ? -1.676 -2.047 -7.113 1 97.25 350 LEU A CA 1
ATOM 2603 C C . LEU A 1 350 ? -2.646 -0.941 -6.715 1 97.25 350 LEU A C 1
ATOM 2605 O O . LEU A 1 350 ? -3.865 -1.119 -6.797 1 97.25 350 LEU A O 1
ATOM 2609 N N . CYS A 1 351 ? -2.148 0.215 -6.332 1 96.88 351 CYS A N 1
ATOM 2610 C CA . CYS A 1 351 ? -2.979 1.334 -5.902 1 96.88 351 CYS A CA 1
ATOM 2611 C C . CYS A 1 351 ? -3.791 1.891 -7.066 1 96.88 351 CYS A C 1
ATOM 2613 O O . CYS A 1 351 ? -5 2.102 -6.941 1 96.88 351 CYS A O 1
ATOM 2615 N N . VAL A 1 352 ? -3.174 2.074 -8.172 1 96.75 352 VAL A N 1
ATOM 2616 C CA . VAL A 1 352 ? -3.854 2.635 -9.328 1 96.75 352 VAL A CA 1
ATOM 2617 C C . VAL A 1 352 ? -4.934 1.671 -9.812 1 96.75 352 VAL A C 1
ATOM 2619 O O . VAL A 1 352 ? -6.055 2.086 -10.117 1 96.75 352 VAL A O 1
ATOM 2622 N N . ALA A 1 353 ? -4.562 0.419 -9.883 1 98.25 353 ALA A N 1
ATOM 2623 C CA . ALA A 1 353 ? -5.52 -0.589 -10.328 1 98.25 353 ALA A CA 1
ATOM 2624 C C . ALA A 1 353 ? -6.703 -0.686 -9.367 1 98.25 353 ALA A C 1
ATOM 2626 O O . ALA A 1 353 ? -7.848 -0.853 -9.805 1 98.25 353 ALA A O 1
ATOM 2627 N N . THR A 1 354 ? -6.395 -0.642 -8.086 1 98.31 354 THR A N 1
ATOM 2628 C CA . THR A 1 354 ? -7.469 -0.684 -7.098 1 98.31 354 THR A CA 1
ATOM 2629 C C . THR A 1 354 ? -8.398 0.511 -7.266 1 98.31 354 THR A C 1
ATOM 2631 O O . THR A 1 354 ? -9.625 0.362 -7.203 1 98.31 354 THR A O 1
ATOM 2634 N N . PHE A 1 355 ? -7.836 1.686 -7.512 1 97.69 355 PHE A N 1
ATOM 2635 C CA . PHE A 1 355 ? -8.641 2.881 -7.742 1 97.69 355 PHE A CA 1
ATOM 2636 C C . PHE A 1 355 ? -9.547 2.701 -8.953 1 97.69 355 PHE A C 1
ATOM 2638 O O . PHE A 1 355 ? -10.75 2.963 -8.883 1 97.69 355 PHE A O 1
ATOM 2645 N N . LEU A 1 356 ? -8.992 2.244 -10.016 1 97.81 356 LEU A N 1
ATOM 2646 C CA . LEU A 1 356 ? -9.758 2.049 -11.242 1 97.81 356 LEU A CA 1
ATOM 2647 C C . LEU A 1 356 ? -10.867 1.018 -11.031 1 97.81 356 LEU A C 1
ATOM 2649 O O . LEU A 1 356 ? -11.984 1.198 -11.508 1 97.81 356 LEU A O 1
ATOM 2653 N N . MET A 1 357 ? -10.523 -0.048 -10.328 1 98.19 357 MET A N 1
ATOM 2654 C CA . MET A 1 357 ? -11.508 -1.089 -10.062 1 98.19 357 MET A CA 1
ATOM 2655 C C . MET A 1 357 ? -12.664 -0.541 -9.234 1 98.19 357 MET A C 1
ATOM 2657 O O . MET A 1 357 ? -13.812 -0.96 -9.398 1 98.19 357 MET A O 1
ATOM 2661 N N . CYS A 1 358 ? -12.359 0.39 -8.281 1 97.38 358 CYS A N 1
ATOM 2662 C CA . CYS A 1 358 ? -13.406 1.018 -7.488 1 97.38 358 CYS A CA 1
ATOM 2663 C C . CYS A 1 358 ? -14.344 1.832 -8.375 1 97.38 358 CYS A C 1
ATOM 2665 O O . CYS A 1 358 ? -15.539 1.922 -8.102 1 97.38 358 CYS A O 1
ATOM 2667 N N . VAL A 1 359 ? -13.805 2.457 -9.406 1 96.31 359 VAL A N 1
ATOM 2668 C CA . VAL A 1 359 ? -14.594 3.271 -10.32 1 96.31 359 VAL A CA 1
ATOM 2669 C C . VAL A 1 359 ? -15.438 2.367 -11.219 1 96.31 359 VAL A C 1
ATOM 2671 O O . VAL A 1 359 ? -16.625 2.645 -11.445 1 96.31 359 VAL A O 1
ATOM 2674 N N . PHE A 1 360 ? -14.852 1.206 -11.648 1 96.81 360 PHE A N 1
ATOM 2675 C CA . PHE A 1 360 ? -15.531 0.297 -12.562 1 96.81 360 PHE A CA 1
ATOM 2676 C C . PHE A 1 360 ? -16.609 -0.491 -11.836 1 96.81 360 PHE A C 1
ATOM 2678 O O . PHE A 1 360 ? -17.672 -0.773 -12.406 1 96.81 360 PHE A O 1
ATOM 2685 N N . GLU A 1 361 ? -16.281 -0.933 -10.609 1 96.94 361 GLU A N 1
ATOM 2686 C CA . GLU A 1 361 ? -17.172 -1.815 -9.859 1 96.94 361 GLU A CA 1
ATOM 2687 C C . GLU A 1 361 ? -17.484 -1.231 -8.484 1 96.94 361 GLU A C 1
ATOM 2689 O O . GLU A 1 361 ? -17.109 -1.801 -7.457 1 96.94 361 GLU A O 1
ATOM 2694 N N . PRO A 1 362 ? -18.328 -0.187 -8.406 1 94.81 362 PRO A N 1
ATOM 2695 C CA . PRO A 1 362 ? -18.609 0.487 -7.137 1 94.81 362 PRO A CA 1
ATOM 2696 C C . PRO A 1 362 ? -19.5 -0.34 -6.215 1 94.81 362 PRO A C 1
ATOM 2698 O O . PRO A 1 362 ? -19.594 -0.046 -5.02 1 94.81 362 PRO A O 1
ATOM 2701 N N . GLU A 1 363 ? -20.094 -1.361 -6.652 1 95.19 363 GLU A N 1
ATOM 2702 C CA . GLU A 1 363 ? -21.062 -2.125 -5.875 1 95.19 363 GLU A CA 1
ATOM 2703 C C . GLU A 1 363 ? -20.359 -3.078 -4.906 1 95.19 363 GLU A C 1
ATOM 2705 O O . GLU A 1 363 ? -20.953 -3.486 -3.9 1 95.19 363 GLU A O 1
ATOM 2710 N N . TYR A 1 364 ? -19.125 -3.432 -5.168 1 96.25 364 TYR A N 1
ATOM 2711 C CA . TYR A 1 364 ? -18.438 -4.402 -4.328 1 96.25 364 TYR A CA 1
ATOM 2712 C C . TYR A 1 364 ? -17.75 -3.713 -3.156 1 96.25 364 TYR A C 1
ATOM 2714 O O . TYR A 1 364 ? -17.422 -2.525 -3.229 1 96.25 364 TYR A O 1
ATOM 2722 N N . ASP A 1 365 ? -17.516 -4.473 -2.1 1 96.31 365 ASP A N 1
ATOM 2723 C CA . ASP A 1 365 ? -16.781 -3.963 -0.943 1 96.31 365 ASP A CA 1
ATOM 2724 C C . ASP A 1 365 ? -15.32 -3.705 -1.29 1 96.31 365 ASP A C 1
ATOM 2726 O O . ASP A 1 365 ? -14.742 -4.414 -2.113 1 96.31 365 ASP A O 1
ATOM 2730 N N . PHE A 1 366 ? -14.766 -2.73 -0.614 1 97.31 366 PHE A N 1
ATOM 2731 C CA . PHE A 1 366 ? -13.391 -2.33 -0.922 1 97.31 366 PHE A CA 1
ATOM 2732 C C . PHE A 1 366 ? -12.43 -3.488 -0.695 1 97.31 366 PHE A C 1
ATOM 2734 O O . PHE A 1 366 ? -11.477 -3.664 -1.455 1 97.31 366 PHE A O 1
ATOM 2741 N N . ILE A 1 367 ? -12.664 -4.25 0.348 1 97.12 367 ILE A N 1
ATOM 2742 C CA . ILE A 1 367 ? -11.766 -5.355 0.669 1 97.12 367 ILE A CA 1
ATOM 2743 C C . ILE A 1 367 ? -11.812 -6.395 -0.447 1 97.12 367 ILE A C 1
ATOM 2745 O O . ILE A 1 367 ? -10.797 -7.02 -0.763 1 97.12 367 ILE A O 1
ATOM 2749 N N . GLN A 1 368 ? -12.969 -6.605 -1.062 1 97.44 368 GLN A N 1
ATOM 2750 C CA . GLN A 1 368 ? -13.094 -7.535 -2.178 1 97.44 368 GLN A CA 1
ATOM 2751 C C . GLN A 1 368 ? -12.328 -7.031 -3.4 1 97.44 368 GLN A C 1
ATOM 2753 O O . GLN A 1 368 ? -11.664 -7.812 -4.086 1 97.44 368 GLN A O 1
ATOM 2758 N N . ILE A 1 369 ? -12.398 -5.766 -3.58 1 97.75 369 ILE A N 1
ATOM 2759 C CA . ILE A 1 369 ? -11.766 -5.141 -4.738 1 97.75 369 ILE A CA 1
ATOM 2760 C C . ILE A 1 369 ? -10.25 -5.238 -4.613 1 97.75 369 ILE A C 1
ATOM 2762 O O . ILE A 1 369 ? -9.57 -5.727 -5.523 1 97.75 369 ILE A O 1
ATOM 2766 N N . ILE A 1 370 ? -9.75 -4.781 -3.465 1 97.81 370 ILE A N 1
ATOM 2767 C CA . ILE A 1 370 ? -8.297 -4.781 -3.301 1 97.81 370 ILE A CA 1
ATOM 2768 C C . ILE A 1 370 ? -7.777 -6.215 -3.299 1 97.81 370 ILE A C 1
ATOM 2770 O O . ILE A 1 370 ? -6.676 -6.48 -3.783 1 97.81 370 ILE A O 1
ATOM 2774 N N . PHE A 1 371 ? -8.555 -7.16 -2.805 1 98 371 PHE A N 1
ATOM 2775 C CA . PHE A 1 371 ? -8.172 -8.57 -2.781 1 98 371 PHE A CA 1
ATOM 2776 C C . PHE A 1 371 ? -8.016 -9.109 -4.199 1 98 371 PHE A C 1
ATOM 2778 O O . PHE A 1 371 ? -7.004 -9.742 -4.512 1 98 371 PHE A O 1
ATOM 2785 N N . GLU A 1 372 ? -8.992 -8.828 -5.066 1 98.06 372 GLU A N 1
ATOM 2786 C CA . GLU A 1 372 ? -8.953 -9.305 -6.441 1 98.06 372 GLU A CA 1
ATOM 2787 C C . GLU A 1 372 ? -7.789 -8.695 -7.211 1 98.06 372 GLU A C 1
ATOM 2789 O O . GLU A 1 372 ? -7.133 -9.367 -8.008 1 98.06 372 GLU A O 1
ATOM 2794 N N . VAL A 1 373 ? -7.535 -7.434 -6.98 1 98.06 373 VAL A N 1
ATOM 2795 C CA . VAL A 1 373 ? -6.453 -6.727 -7.664 1 98.06 373 VAL A CA 1
ATOM 2796 C C . VAL A 1 373 ? -5.105 -7.277 -7.203 1 98.06 373 VAL A C 1
ATOM 2798 O O . VAL A 1 373 ? -4.223 -7.543 -8.023 1 98.06 373 VAL A O 1
ATOM 2801 N N . ALA A 1 374 ? -4.973 -7.441 -5.879 1 97.56 374 ALA A N 1
ATOM 2802 C CA . ALA A 1 374 ? -3.736 -8 -5.34 1 97.56 374 ALA A CA 1
ATOM 2803 C C . ALA A 1 374 ? -3.502 -9.414 -5.852 1 97.56 374 ALA A C 1
ATOM 2805 O O . ALA A 1 374 ? -2.369 -9.789 -6.172 1 97.56 374 ALA A O 1
ATOM 2806 N N . SER A 1 375 ? -4.551 -10.188 -5.941 1 97.5 375 SER A N 1
ATOM 2807 C CA . SER A 1 375 ? -4.473 -11.562 -6.426 1 97.5 375 SER A CA 1
ATOM 2808 C C . SER A 1 375 ? -4.039 -11.609 -7.887 1 97.5 375 SER A C 1
ATOM 2810 O O . SER A 1 375 ? -3.195 -12.43 -8.266 1 97.5 375 SER A O 1
ATOM 2812 N N . ALA A 1 376 ? -4.57 -10.727 -8.672 1 97.5 376 ALA A N 1
ATOM 2813 C CA . ALA A 1 376 ? -4.242 -10.688 -10.094 1 97.5 376 ALA A CA 1
ATOM 2814 C C . ALA A 1 376 ? -2.809 -10.211 -10.312 1 97.5 376 ALA A C 1
ATOM 2816 O O . ALA A 1 376 ? -2.049 -10.828 -11.062 1 97.5 376 ALA A O 1
ATOM 2817 N N . LEU A 1 377 ? -2.43 -9.172 -9.609 1 96.31 377 LEU A N 1
ATOM 2818 C CA . LEU A 1 377 ? -1.104 -8.594 -9.805 1 96.31 377 LEU A CA 1
ATOM 2819 C C . LEU A 1 377 ? -0.018 -9.555 -9.336 1 96.31 377 LEU A C 1
ATOM 2821 O O . LEU A 1 377 ? 1.055 -9.633 -9.938 1 96.31 377 LEU A O 1
ATOM 2825 N N . SER A 1 378 ? -0.296 -10.242 -8.266 1 95.44 378 SER A N 1
ATOM 2826 C CA . SER A 1 378 ? 0.683 -11.18 -7.723 1 95.44 378 SER A CA 1
ATOM 2827 C C . SER A 1 378 ? 0.531 -12.562 -8.352 1 95.44 378 SER A C 1
ATOM 2829 O O . SER A 1 378 ? 1.261 -13.492 -8.008 1 95.44 378 SER A O 1
ATOM 2831 N N . THR A 1 379 ? -0.468 -12.75 -9.188 1 94.69 379 THR A N 1
ATOM 2832 C CA . THR A 1 379 ? -0.796 -14.008 -9.844 1 94.69 379 THR A CA 1
ATOM 2833 C C . THR A 1 379 ? -1.08 -15.102 -8.82 1 94.69 379 THR A C 1
ATOM 2835 O O . THR A 1 379 ? -0.685 -16.25 -9 1 94.69 379 THR A O 1
ATOM 2838 N N . ALA A 1 380 ? -1.667 -14.695 -7.707 1 94.94 380 ALA A N 1
ATOM 2839 C CA . ALA A 1 380 ? -2.014 -15.664 -6.668 1 94.94 380 ALA A CA 1
ATOM 2840 C C . ALA A 1 380 ? -3.266 -16.453 -7.043 1 94.94 380 ALA A C 1
ATOM 2842 O O . ALA A 1 380 ? -3.402 -17.625 -6.684 1 94.94 380 ALA A O 1
ATOM 2843 N N . GLY A 1 381 ? -4.266 -15.828 -7.66 1 94.88 381 GLY A N 1
ATOM 2844 C CA . GLY A 1 381 ? -5.406 -16.516 -8.242 1 94.88 381 GLY A CA 1
ATOM 2845 C C . GLY A 1 381 ? -6.527 -16.766 -7.25 1 94.88 381 GLY A C 1
ATOM 2846 O O . GLY A 1 381 ? -7.504 -17.438 -7.562 1 94.88 381 GLY A O 1
ATOM 2847 N N . LEU A 1 382 ? -6.383 -16.266 -6.07 1 95.62 382 LEU A N 1
ATOM 2848 C CA . LEU A 1 382 ? -7.461 -16.375 -5.094 1 95.62 382 LEU A CA 1
ATOM 2849 C C . LEU A 1 382 ? -8.516 -15.297 -5.336 1 95.62 382 LEU A C 1
ATOM 2851 O O . LEU A 1 382 ? -8.188 -14.18 -5.746 1 95.62 382 LEU A O 1
ATOM 2855 N N . SER A 1 383 ? -9.727 -15.648 -5.094 1 96 383 SER A N 1
ATOM 2856 C CA . SER A 1 383 ? -10.836 -14.727 -5.324 1 96 383 SER A CA 1
ATOM 2857 C C . SER A 1 383 ? -11.844 -14.781 -4.18 1 96 383 SER A C 1
ATOM 2859 O O . SER A 1 383 ? -12.016 -15.82 -3.541 1 96 383 SER A O 1
ATOM 2861 N N . THR A 1 384 ? -12.438 -13.68 -3.939 1 95.88 384 THR A N 1
ATOM 2862 C CA . THR A 1 384 ? -13.523 -13.633 -2.973 1 95.88 384 THR A CA 1
ATOM 2863 C C . THR A 1 384 ? -14.852 -13.992 -3.635 1 95.88 384 THR A C 1
ATOM 2865 O O . THR A 1 384 ? -15.914 -13.852 -3.023 1 95.88 384 THR A O 1
ATOM 2868 N N . GLY A 1 385 ? -14.797 -14.359 -4.895 1 93.81 385 GLY A N 1
ATOM 2869 C CA . GLY A 1 385 ? -15.977 -14.828 -5.59 1 93.81 385 GLY A CA 1
ATOM 2870 C C . GLY A 1 385 ? -16.547 -13.812 -6.566 1 93.81 385 GLY A C 1
ATOM 2871 O O . GLY A 1 385 ? -17.516 -14.086 -7.262 1 93.81 385 GLY A O 1
ATOM 2872 N N . ILE A 1 386 ? -15.867 -12.68 -6.762 1 94.81 386 ILE A N 1
ATOM 2873 C CA . ILE A 1 386 ? -16.469 -11.625 -7.562 1 94.81 386 ILE A CA 1
ATOM 2874 C C . ILE A 1 386 ? -15.914 -11.656 -8.984 1 94.81 386 ILE A C 1
ATOM 2876 O O . ILE A 1 386 ? -16.469 -11.023 -9.891 1 94.81 386 ILE A O 1
ATOM 2880 N N . THR A 1 387 ? -14.891 -12.398 -9.297 1 94.62 387 THR A N 1
ATOM 2881 C CA . THR A 1 387 ? -14.172 -12.391 -10.57 1 94.62 387 THR A CA 1
ATOM 2882 C C . THR A 1 387 ? -15.109 -12.719 -11.727 1 94.62 387 THR A C 1
ATOM 2884 O O . THR A 1 387 ? -15.117 -12.023 -12.742 1 94.62 387 THR A O 1
ATOM 2887 N N . PRO A 1 388 ? -15.984 -13.742 -11.594 1 93.81 388 PRO A N 1
ATOM 2888 C CA . PRO A 1 388 ? -16.859 -14.086 -12.719 1 93.81 388 PRO A CA 1
ATOM 2889 C C . PRO A 1 388 ? -17.922 -13.023 -12.984 1 93.81 388 PRO A C 1
ATOM 2891 O O . PRO A 1 388 ? -18.484 -12.969 -14.078 1 93.81 388 PRO A O 1
ATOM 2894 N N . GLU A 1 389 ? -18.188 -12.164 -12.039 1 94.94 389 GLU A N 1
ATOM 2895 C CA . GLU A 1 389 ? -19.281 -11.203 -12.141 1 94.94 389 GLU A CA 1
ATOM 2896 C C . GLU A 1 389 ? -18.75 -9.82 -12.531 1 94.94 389 GLU A C 1
ATOM 2898 O O . GLU A 1 389 ? -19.531 -8.883 -12.688 1 94.94 389 GLU A O 1
ATOM 2903 N N . LEU A 1 390 ? -17.484 -9.734 -12.75 1 96.19 390 LEU A N 1
ATOM 2904 C CA . LEU A 1 390 ? -16.906 -8.438 -13.07 1 96.19 390 LEU A CA 1
ATOM 2905 C C . LEU A 1 390 ? -17.328 -7.969 -14.453 1 96.19 390 LEU A C 1
ATOM 2907 O O . LEU A 1 390 ? -17.578 -8.789 -15.344 1 96.19 390 LEU A O 1
ATOM 2911 N N . GLY A 1 391 ? -17.453 -6.68 -14.609 1 96.75 391 GLY A N 1
ATOM 2912 C CA . GLY A 1 391 ? -17.766 -6.09 -15.906 1 96.75 391 GLY A CA 1
ATOM 2913 C C . GLY A 1 391 ? -16.625 -6.172 -16.891 1 96.75 391 GLY A C 1
ATOM 2914 O O . GLY A 1 391 ? -15.547 -6.691 -16.578 1 96.75 391 GLY A O 1
ATOM 2915 N N . VAL A 1 392 ? -16.812 -5.656 -18.125 1 97.31 392 VAL A N 1
ATOM 2916 C CA . VAL A 1 392 ? -15.867 -5.762 -19.219 1 97.31 392 VAL A CA 1
ATOM 2917 C C . VAL A 1 392 ? -14.594 -4.992 -18.891 1 97.31 392 VAL A C 1
ATOM 2919 O O . VAL A 1 392 ? -13.492 -5.527 -19 1 97.31 392 VAL A O 1
ATOM 2922 N N . ALA A 1 393 ? -14.75 -3.75 -18.422 1 97.69 393 ALA A N 1
ATOM 2923 C CA . ALA A 1 393 ? -13.594 -2.912 -18.109 1 97.69 393 ALA A CA 1
ATOM 2924 C C . ALA A 1 393 ? -12.758 -3.518 -16.984 1 97.69 393 ALA A C 1
ATOM 2926 O O . ALA A 1 393 ? -11.523 -3.52 -17.047 1 97.69 393 ALA A O 1
ATOM 2927 N N . ALA A 1 394 ? -13.438 -4.008 -15.992 1 98 394 ALA A N 1
ATOM 2928 C CA . ALA A 1 394 ? -12.758 -4.629 -14.852 1 98 394 ALA A CA 1
ATOM 2929 C C . ALA A 1 394 ? -12.023 -5.895 -15.281 1 98 394 ALA A C 1
ATOM 2931 O O . ALA A 1 394 ? -10.898 -6.152 -14.836 1 98 394 ALA A O 1
ATOM 2932 N N . ARG A 1 395 ? -12.617 -6.703 -16.172 1 97.94 395 ARG A N 1
ATOM 2933 C CA . ARG A 1 395 ? -11.984 -7.93 -16.656 1 97.94 395 ARG A CA 1
ATOM 2934 C C . ARG A 1 395 ? -10.734 -7.617 -17.469 1 97.94 395 ARG A C 1
ATOM 2936 O O . ARG A 1 395 ? -9.719 -8.305 -17.344 1 97.94 395 ARG A O 1
ATOM 2943 N N . ILE A 1 396 ? -10.797 -6.617 -18.25 1 98.06 396 ILE A N 1
ATOM 2944 C CA . ILE A 1 396 ? -9.633 -6.211 -19.031 1 98.06 396 ILE A CA 1
ATOM 2945 C C . ILE A 1 396 ? -8.508 -5.77 -18.109 1 98.06 396 ILE A C 1
ATOM 2947 O O . ILE A 1 396 ? -7.344 -6.113 -18.312 1 98.06 396 ILE A O 1
ATOM 2951 N N . LEU A 1 397 ? -8.898 -5.035 -17.078 1 98.19 397 LEU A N 1
ATOM 2952 C CA . LEU A 1 397 ? -7.91 -4.582 -16.109 1 98.19 397 LEU A CA 1
ATOM 2953 C C . LEU A 1 397 ? -7.242 -5.766 -15.422 1 98.19 397 LEU A C 1
ATOM 2955 O O . LEU A 1 397 ? -6.02 -5.781 -15.25 1 98.19 397 LEU A O 1
ATOM 2959 N N . ILE A 1 398 ? -8.016 -6.719 -15.031 1 98.31 398 ILE A N 1
ATOM 2960 C CA . ILE A 1 398 ? -7.488 -7.895 -14.352 1 98.31 398 ILE A CA 1
ATOM 2961 C C . ILE A 1 398 ? -6.559 -8.656 -15.289 1 98.31 398 ILE A C 1
ATOM 2963 O O . ILE A 1 398 ? -5.516 -9.164 -14.867 1 98.31 398 ILE A O 1
ATOM 2967 N N . ILE A 1 399 ? -6.883 -8.734 -16.578 1 98.12 399 ILE A N 1
ATOM 2968 C CA . ILE A 1 399 ? -6.047 -9.391 -17.578 1 98.12 399 ILE A CA 1
ATOM 2969 C C . ILE A 1 399 ? -4.688 -8.695 -17.641 1 98.12 399 ILE A C 1
ATOM 2971 O O . ILE A 1 399 ? -3.646 -9.359 -17.609 1 98.12 399 ILE A O 1
ATOM 2975 N N . LEU A 1 400 ? -4.738 -7.406 -17.672 1 97.25 400 LEU A N 1
ATOM 2976 C CA . LEU A 1 400 ? -3.506 -6.629 -17.766 1 97.25 400 LEU A CA 1
ATOM 2977 C C . LEU A 1 400 ? -2.668 -6.789 -16.5 1 97.25 400 LEU A C 1
ATOM 2979 O O . LEU A 1 400 ? -1.437 -6.816 -16.562 1 97.25 400 LEU A O 1
ATOM 2983 N N . LEU A 1 401 ? -3.346 -6.859 -15.398 1 97.5 401 LEU A N 1
ATOM 2984 C CA . LEU A 1 401 ? -2.646 -7.016 -14.125 1 97.5 401 LEU A CA 1
ATOM 2985 C C . LEU A 1 401 ? -1.953 -8.375 -14.055 1 97.5 401 LEU A C 1
ATOM 2987 O O . LEU A 1 401 ? -0.805 -8.461 -13.617 1 97.5 401 LEU A O 1
ATOM 2991 N N . MET A 1 402 ? -2.674 -9.43 -14.469 1 97.06 402 MET A N 1
ATOM 2992 C CA . MET A 1 402 ? -2.061 -10.758 -14.469 1 97.06 402 MET A CA 1
ATOM 2993 C C . MET A 1 402 ? -0.827 -10.781 -15.367 1 97.06 402 MET A C 1
ATOM 2995 O O . MET A 1 402 ? 0.211 -11.328 -14.984 1 97.06 402 MET A O 1
ATOM 2999 N N . PHE A 1 403 ? -0.978 -10.164 -16.469 1 95.19 403 PHE A N 1
ATOM 3000 C CA . PHE A 1 403 ? 0.127 -10.102 -17.422 1 95.19 403 PHE A CA 1
ATOM 3001 C C . PHE A 1 403 ? 1.307 -9.344 -16.828 1 95.19 403 PHE A C 1
ATOM 3003 O O . PHE A 1 403 ? 2.451 -9.789 -16.922 1 95.19 403 PHE A O 1
ATOM 3010 N N . THR A 1 404 ? 1.013 -8.227 -16.219 1 93.56 404 THR A N 1
ATOM 3011 C CA . THR A 1 404 ? 2.047 -7.418 -15.586 1 93.56 404 THR A CA 1
ATOM 3012 C C . THR A 1 404 ? 2.715 -8.18 -14.445 1 93.56 404 THR A C 1
ATOM 3014 O O . THR A 1 404 ? 3.93 -8.078 -14.25 1 93.56 404 THR A O 1
ATOM 3017 N N . GLY A 1 405 ? 1.944 -8.875 -13.734 1 92.12 405 GLY A N 1
ATOM 3018 C CA . GLY A 1 405 ? 2.484 -9.656 -12.633 1 92.12 405 GLY A CA 1
ATOM 3019 C C . GLY A 1 405 ? 3.441 -10.742 -13.086 1 92.12 405 GLY A C 1
ATOM 3020 O O . GLY A 1 405 ? 4.461 -10.992 -12.438 1 92.12 405 GLY A O 1
ATOM 3021 N N . ARG A 1 406 ? 3.16 -11.32 -14.141 1 89.19 406 ARG A N 1
ATOM 3022 C CA . ARG A 1 406 ? 3.963 -12.43 -14.641 1 89.19 406 ARG A CA 1
ATOM 3023 C C . ARG A 1 406 ? 5.258 -11.93 -15.273 1 89.19 406 ARG A C 1
ATOM 3025 O O . ARG A 1 406 ? 6.336 -12.445 -14.992 1 89.19 406 ARG A O 1
ATOM 3032 N N . VAL A 1 407 ? 5.113 -10.953 -16.094 1 85.62 407 VAL A N 1
ATOM 3033 C CA . VAL A 1 407 ? 6.27 -10.453 -16.828 1 85.62 407 VAL A CA 1
ATOM 3034 C C . VAL A 1 407 ? 7.133 -9.586 -15.922 1 85.62 407 VAL A C 1
ATOM 3036 O O . VAL A 1 407 ? 8.359 -9.555 -16.062 1 85.62 407 VAL A O 1
ATOM 3039 N N . GLY A 1 408 ? 6.5 -8.984 -15.016 1 83.88 408 GLY A N 1
ATOM 3040 C CA . GLY A 1 408 ? 7.203 -8.07 -14.133 1 83.88 408 GLY A CA 1
ATOM 3041 C C . GLY A 1 408 ? 7.023 -6.617 -14.516 1 83.88 408 GLY A C 1
ATOM 3042 O O . GLY A 1 408 ? 7.16 -6.254 -15.688 1 83.88 408 GLY A O 1
ATOM 30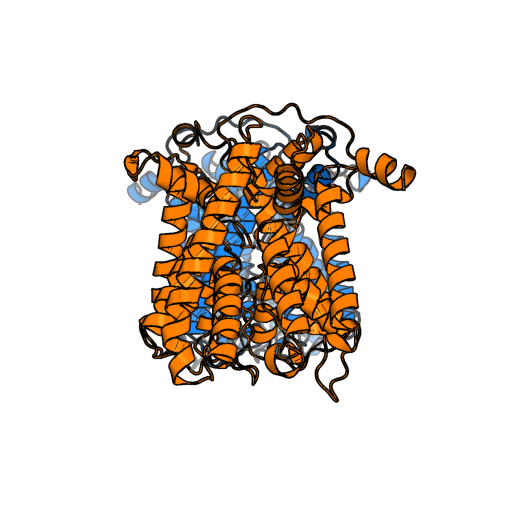43 N N . ALA A 1 409 ? 6.711 -5.887 -13.508 1 80.19 409 ALA A N 1
ATOM 3044 C CA . ALA A 1 409 ? 6.457 -4.469 -13.742 1 80.19 409 ALA A CA 1
ATOM 3045 C C . ALA A 1 409 ? 7.703 -3.766 -14.266 1 80.19 409 ALA A C 1
ATOM 3047 O O . ALA A 1 409 ? 7.617 -2.912 -15.156 1 80.19 409 ALA A O 1
ATOM 3048 N N . PHE A 1 410 ? 8.781 -4.164 -13.805 1 72.69 410 PHE A N 1
ATOM 3049 C CA . PHE A 1 410 ? 10.039 -3.555 -14.203 1 72.69 410 PHE A CA 1
ATOM 3050 C C . PHE A 1 410 ? 10.375 -3.896 -15.648 1 72.69 410 PHE A C 1
ATOM 3052 O O . PHE A 1 410 ? 10.867 -3.047 -16.391 1 72.69 410 PHE A O 1
ATOM 3059 N N . THR A 1 411 ? 10.117 -5.094 -16 1 72.81 411 THR A N 1
ATOM 3060 C CA . THR A 1 411 ? 10.375 -5.535 -17.375 1 72.81 411 THR A CA 1
ATOM 3061 C C . THR A 1 411 ? 9.484 -4.785 -18.359 1 72.81 411 THR A C 1
ATOM 3063 O O . THR A 1 411 ? 9.945 -4.375 -19.422 1 72.81 411 THR A O 1
ATOM 3066 N N . LEU A 1 412 ? 8.336 -4.547 -17.922 1 76.31 412 LEU A N 1
ATOM 3067 C CA . LEU A 1 412 ? 7.406 -3.852 -18.812 1 76.31 412 LEU A CA 1
ATOM 3068 C C . LEU A 1 412 ? 7.789 -2.381 -18.953 1 76.31 412 LEU A C 1
ATOM 3070 O O . LEU A 1 412 ? 7.566 -1.775 -20 1 76.31 412 LEU A O 1
ATOM 3074 N N . LEU A 1 413 ? 8.289 -1.872 -17.859 1 71.62 413 LEU A N 1
ATOM 3075 C CA . LEU A 1 413 ? 8.742 -0.486 -17.922 1 71.62 413 LEU A CA 1
ATOM 3076 C C . LEU A 1 413 ? 9.969 -0.354 -18.828 1 71.62 413 LEU A C 1
ATOM 3078 O O . LEU A 1 413 ? 10.141 0.665 -19.5 1 71.62 413 LEU A O 1
ATOM 3082 N N . SER A 1 414 ? 10.797 -1.317 -18.891 1 66.25 414 SER A N 1
ATOM 3083 C CA . SER A 1 414 ? 12.039 -1.285 -19.656 1 66.25 414 SER A CA 1
ATOM 3084 C C . SER A 1 414 ? 11.781 -1.535 -21.125 1 66.25 414 SER A C 1
ATOM 3086 O O . SER A 1 414 ? 12.625 -1.215 -21.969 1 66.25 414 SER A O 1
ATOM 3088 N N . VAL A 1 415 ? 10.695 -2.18 -21.391 1 63.66 415 VAL A N 1
ATOM 3089 C CA . VAL A 1 415 ? 10.352 -2.465 -22.766 1 63.66 415 VAL A CA 1
ATOM 3090 C C . VAL A 1 415 ? 10.156 -1.156 -23.531 1 63.66 415 VAL A C 1
ATOM 3092 O O . VAL A 1 415 ? 10.453 -1.079 -24.734 1 63.66 415 VAL A O 1
ATOM 3095 N N . TRP A 1 416 ? 9.719 -0.195 -22.781 1 57.81 416 TRP A N 1
ATOM 3096 C CA . TRP A 1 416 ? 9.414 1.072 -23.438 1 57.81 416 TRP A CA 1
ATOM 3097 C C . TRP A 1 416 ? 10.664 1.946 -23.531 1 57.81 416 TRP A C 1
ATOM 3099 O O . TRP A 1 416 ? 10.672 2.957 -24.234 1 57.81 416 TRP A O 1
ATOM 3109 N N . GLY A 1 417 ? 11.68 1.637 -22.688 1 55.84 417 GLY A N 1
ATOM 3110 C CA . GLY A 1 417 ? 12.891 2.447 -22.734 1 55.84 417 GLY A CA 1
ATOM 3111 C C . GLY A 1 417 ? 13.844 2.027 -23.828 1 55.84 417 GLY A C 1
ATOM 3112 O O . GLY A 1 417 ? 13.883 0.857 -24.219 1 55.84 417 GLY A O 1
ATOM 3113 N N . LYS A 1 418 ? 14.195 2.891 -24.656 1 47.34 418 LYS A N 1
ATOM 3114 C CA . LYS A 1 418 ? 15.148 2.678 -25.75 1 47.34 418 LYS A CA 1
ATOM 3115 C C . LYS A 1 418 ? 16.5 2.213 -25.219 1 47.34 418 LYS A C 1
ATOM 3117 O O . LYS A 1 418 ? 17 2.744 -24.219 1 47.34 418 LYS A O 1
ATOM 3122 N N . ASP A 1 419 ? 16.969 0.985 -25.5 1 43.09 419 ASP A N 1
ATOM 3123 C CA . ASP A 1 419 ? 18.094 0.115 -25.188 1 43.09 419 ASP A CA 1
ATOM 3124 C C . ASP A 1 419 ? 19.422 0.87 -25.281 1 43.09 419 ASP A C 1
ATOM 3126 O O . ASP A 1 419 ? 20.484 0.258 -25.344 1 43.09 419 ASP A O 1
ATOM 3130 N N . SER A 1 420 ? 19.734 2.158 -25.328 1 39.06 420 SER A N 1
ATOM 3131 C CA . SER A 1 420 ? 21.047 2.127 -25.969 1 39.06 420 SER A CA 1
ATOM 3132 C C . SER A 1 420 ? 22.078 1.438 -25.078 1 39.06 420 SER A C 1
ATOM 3134 O O . SER A 1 420 ? 23 0.783 -25.578 1 39.06 420 SER A O 1
ATOM 3136 N N . THR A 1 421 ? 22.625 2.107 -23.984 1 38.41 421 THR A N 1
ATOM 3137 C CA . THR A 1 421 ? 24.016 1.857 -23.641 1 38.41 421 THR A CA 1
ATOM 3138 C C . THR A 1 421 ? 24.141 0.638 -22.734 1 38.41 421 THR A C 1
ATOM 3140 O O . THR A 1 421 ? 23.328 0.453 -21.812 1 38.41 421 THR A O 1
ATOM 3143 N N . PRO A 1 422 ? 25.031 -0.35 -23.078 1 36.91 422 PRO A N 1
ATOM 3144 C CA . PRO A 1 422 ? 25.391 -1.63 -22.469 1 36.91 422 PRO A CA 1
ATOM 3145 C C . PRO A 1 422 ? 25.766 -1.499 -21 1 36.91 422 PRO A C 1
ATOM 3147 O O . PRO A 1 422 ? 26.484 -0.57 -20.609 1 36.91 422 PRO A O 1
ATOM 3150 N N . ASN A 1 423 ? 24.984 -1.873 -20.141 1 36.06 423 ASN A N 1
ATOM 3151 C CA . ASN A 1 423 ? 25.219 -1.954 -18.703 1 36.06 423 ASN A CA 1
ATOM 3152 C C . ASN A 1 423 ? 26.516 -2.705 -18.391 1 36.06 423 ASN A C 1
ATOM 3154 O O . ASN A 1 423 ? 26.703 -3.838 -18.844 1 36.06 423 ASN A O 1
ATOM 3158 N N . ALA A 1 424 ? 27.688 -2.066 -18.078 1 30.62 424 ALA A N 1
ATOM 3159 C CA . ALA A 1 424 ? 28.859 -2.699 -17.516 1 30.62 424 ALA A CA 1
ATOM 3160 C C . ALA A 1 424 ? 28.516 -3.531 -16.281 1 30.62 424 ALA A C 1
ATOM 3162 O O . ALA A 1 424 ? 27.984 -3.002 -15.297 1 30.62 424 ALA A O 1
ATOM 3163 N N . ARG A 1 425 ? 28.391 -4.934 -16.297 1 33.72 425 ARG A N 1
ATOM 3164 C CA . ARG A 1 425 ? 27.984 -6.059 -15.461 1 33.72 425 ARG A CA 1
ATOM 3165 C C . ARG A 1 425 ? 28.953 -6.254 -14.297 1 33.72 425 ARG A C 1
ATOM 3167 O O . ARG A 1 425 ? 30.062 -6.734 -14.484 1 33.72 425 ARG A O 1
ATOM 3174 N N . TYR A 1 426 ? 29.047 -5.508 -13.273 1 28.34 426 TYR A N 1
ATOM 3175 C CA . TYR A 1 426 ? 29.953 -6.016 -12.258 1 28.34 426 TYR A CA 1
ATOM 3176 C C . TYR A 1 426 ? 29.375 -7.246 -11.57 1 28.34 426 TYR A C 1
ATOM 3178 O O . TYR A 1 426 ? 28.172 -7.305 -11.297 1 28.34 426 TYR A O 1
ATOM 3186 N N . SER A 1 427 ? 30.016 -8.516 -11.547 1 28.61 427 SER A N 1
ATOM 3187 C CA . SER A 1 427 ? 29.797 -9.906 -11.172 1 28.61 427 SER A CA 1
ATOM 3188 C C . SER A 1 427 ? 29.562 -10.047 -9.672 1 28.61 427 SER A C 1
ATOM 3190 O O . SER A 1 427 ? 29.75 -11.125 -9.102 1 28.61 427 SER A O 1
ATOM 3192 N N . GLU A 1 428 ? 29.172 -9.227 -8.789 1 30.67 428 GLU A N 1
ATOM 3193 C CA . GLU A 1 428 ? 29.031 -9.648 -7.398 1 30.67 428 GLU A CA 1
ATOM 3194 C C . GLU A 1 428 ? 27.891 -10.641 -7.23 1 30.67 428 GLU A C 1
ATOM 3196 O O . GLU A 1 428 ? 26.938 -10.633 -8.016 1 30.67 428 GLU A O 1
ATOM 3201 N N . GLU A 1 429 ? 28.125 -11.789 -6.594 1 31.59 429 GLU A N 1
ATOM 3202 C CA . GLU A 1 429 ? 27.094 -12.781 -6.27 1 31.59 429 GLU A CA 1
ATOM 3203 C C . GLU A 1 429 ? 25.766 -12.117 -5.953 1 31.59 429 GLU A C 1
ATOM 3205 O O . GLU A 1 429 ? 25.641 -11.391 -4.969 1 31.59 429 GLU A O 1
ATOM 3210 N N . MET A 1 430 ? 25.125 -11.766 -6.934 1 38.47 430 MET A N 1
ATOM 3211 C CA . MET A 1 430 ? 24 -10.844 -6.887 1 38.47 430 MET A CA 1
ATOM 3212 C C . MET A 1 430 ? 22.703 -11.57 -6.527 1 38.47 430 MET A C 1
ATOM 3214 O O . MET A 1 430 ? 22.406 -12.633 -7.078 1 38.47 430 MET A O 1
ATOM 3218 N N . ILE A 1 431 ? 22.344 -11.609 -5.211 1 31.16 431 ILE A N 1
ATOM 3219 C CA . ILE A 1 431 ? 21 -12.039 -4.859 1 31.16 431 ILE A CA 1
ATOM 3220 C C . ILE A 1 431 ? 20 -11.523 -5.898 1 31.16 431 ILE A C 1
ATOM 3222 O O . ILE A 1 431 ? 19.969 -10.328 -6.203 1 31.16 431 ILE A O 1
ATOM 3226 N N . SER A 1 432 ? 19.453 -12.484 -6.641 1 30.48 432 SER A N 1
ATOM 3227 C CA . SER A 1 432 ? 18.5 -12.102 -7.672 1 30.48 432 SER A CA 1
ATOM 3228 C C . SER A 1 432 ? 17.328 -11.336 -7.078 1 30.48 432 SER A C 1
ATOM 3230 O O . SER A 1 432 ? 16.734 -11.766 -6.09 1 30.48 432 SER A O 1
ATOM 3232 N N . ILE A 1 433 ? 17.266 -9.883 -7.289 1 33.47 433 ILE A N 1
ATOM 3233 C CA . ILE A 1 433 ? 16.172 -9.008 -6.871 1 33.47 433 ILE A CA 1
ATOM 3234 C C . ILE A 1 433 ? 15.109 -8.945 -7.965 1 33.47 433 ILE A C 1
ATOM 3236 O O . ILE A 1 433 ? 15.438 -8.977 -9.156 1 33.47 433 ILE A O 1
ATOM 3240 N N . GLY A 1 434 ? 13.797 -9.43 -8.055 1 37 434 GLY A N 1
ATOM 3241 C CA . GLY A 1 434 ? 12.711 -9.391 -9.023 1 37 434 GLY A CA 1
ATOM 3242 C C . GLY A 1 434 ? 11.477 -8.68 -8.508 1 37 434 GLY A C 1
ATOM 3243 O O . GLY A 1 434 ? 11.281 -8.562 -7.293 1 37 434 GLY A O 1
ATOM 3244 N N . MET B 1 1 ? 18.109 16.844 38 1 42.69 1 MET B N 1
ATOM 3245 C CA . MET B 1 1 ? 17.875 17.594 36.781 1 42.69 1 MET B CA 1
ATOM 3246 C C . MET B 1 1 ? 19.125 17.594 35.906 1 42.69 1 MET B C 1
ATOM 3248 O O . MET B 1 1 ? 19.047 17.516 34.688 1 42.69 1 MET B O 1
ATOM 3252 N N . LYS B 1 2 ? 20.172 17.469 36.562 1 52.88 2 LYS B N 1
ATOM 3253 C CA . LYS B 1 2 ? 21.438 17.516 35.844 1 52.88 2 LYS B CA 1
ATOM 3254 C C . LYS B 1 2 ? 21.719 16.188 35.156 1 52.88 2 LYS B C 1
ATOM 3256 O O . LYS B 1 2 ? 22.203 16.172 34 1 52.88 2 LYS B O 1
ATOM 3261 N N . GLN B 1 3 ? 21.359 15.266 35.875 1 50.03 3 GLN B N 1
ATOM 3262 C CA . GLN B 1 3 ? 21.656 13.938 35.312 1 50.03 3 GLN B CA 1
ATOM 3263 C C . GLN B 1 3 ? 20.781 13.641 34.094 1 50.03 3 GLN B C 1
ATOM 3265 O O . GLN B 1 3 ? 21.234 13.039 33.125 1 50.03 3 GLN B O 1
ATOM 3270 N N . ILE B 1 4 ? 19.531 14.055 34.25 1 51.31 4 ILE B N 1
ATOM 3271 C CA . ILE B 1 4 ? 18.641 13.875 33.125 1 51.31 4 ILE B CA 1
ATOM 3272 C C . ILE B 1 4 ? 19.141 14.703 31.938 1 51.31 4 ILE B C 1
ATOM 3274 O O . ILE B 1 4 ? 19.125 14.234 30.797 1 51.31 4 ILE B O 1
ATOM 3278 N N . PHE B 1 5 ? 19.578 15.867 32.344 1 55.38 5 PHE B N 1
ATOM 3279 C CA . PHE B 1 5 ? 20.109 16.75 31.297 1 55.38 5 PHE B CA 1
ATOM 3280 C C . PHE B 1 5 ? 21.391 16.188 30.703 1 55.38 5 PHE B C 1
ATOM 3282 O O . PHE B 1 5 ? 21.641 16.312 29.5 1 55.38 5 PHE B O 1
ATOM 3289 N N . ASP B 1 6 ? 22.203 15.586 31.578 1 54.88 6 ASP B N 1
ATOM 3290 C CA . ASP B 1 6 ? 23.453 15.008 31.109 1 54.88 6 ASP B CA 1
ATOM 3291 C C . ASP B 1 6 ? 23.203 13.773 30.234 1 54.88 6 ASP B C 1
ATOM 3293 O O . ASP B 1 6 ? 23.891 13.562 29.25 1 54.88 6 ASP B O 1
ATOM 3297 N N . SER B 1 7 ? 22.234 13.047 30.609 1 55.34 7 SER B N 1
ATOM 3298 C CA . SER B 1 7 ? 21.922 11.859 29.812 1 55.34 7 SER B CA 1
ATOM 3299 C C . SER B 1 7 ? 21.266 12.234 28.484 1 55.34 7 SER B C 1
ATOM 3301 O O . SER B 1 7 ? 21.5 11.57 27.469 1 55.34 7 SER B O 1
ATOM 3303 N N . LEU B 1 8 ? 20.531 13.266 28.531 1 60.12 8 LEU B N 1
ATOM 3304 C CA . LEU B 1 8 ? 19.891 13.766 27.328 1 60.12 8 LEU B CA 1
ATOM 3305 C C . LEU B 1 8 ? 20.922 14.336 26.359 1 60.12 8 LEU B C 1
ATOM 3307 O O . LEU B 1 8 ? 20.734 14.273 25.141 1 60.12 8 LEU B O 1
ATOM 3311 N N . LYS B 1 9 ? 21.969 14.883 26.922 1 57.22 9 LYS B N 1
ATOM 3312 C CA . LYS B 1 9 ? 23.047 15.43 26.094 1 57.22 9 LYS B CA 1
ATOM 3313 C C . LYS B 1 9 ? 23.734 14.336 25.281 1 57.22 9 LYS B C 1
ATOM 3315 O O . LYS B 1 9 ? 24.266 14.594 24.203 1 57.22 9 LYS B O 1
ATOM 3320 N N . LYS B 1 10 ? 23.578 13.133 25.703 1 59.78 10 LYS B N 1
ATOM 3321 C CA . LYS B 1 10 ? 24.312 12.062 25.031 1 59.78 10 LYS B CA 1
ATOM 3322 C C . LYS B 1 10 ? 23.453 11.352 24 1 59.78 10 LYS B C 1
ATOM 3324 O O . LYS B 1 10 ? 23.938 10.508 23.25 1 59.78 10 LYS B O 1
ATOM 3329 N N . GLN B 1 11 ? 22.234 11.93 24.047 1 67.31 11 GLN B N 1
ATOM 3330 C CA . GLN B 1 11 ? 21.328 11.211 23.172 1 67.31 11 GLN B CA 1
ATOM 3331 C C . GLN B 1 11 ? 21.328 11.805 21.766 1 67.31 11 GLN B C 1
ATOM 3333 O O . GLN B 1 11 ? 21.688 12.969 21.578 1 67.31 11 GLN B O 1
ATOM 3338 N N . SER B 1 12 ? 21.109 11.023 20.781 1 71.06 12 SER B N 1
ATOM 3339 C CA . SER B 1 12 ? 21.047 11.461 19.391 1 71.06 12 SER B CA 1
ATOM 3340 C C . SER B 1 12 ? 19.953 12.508 19.188 1 71.06 12 SER B C 1
ATOM 3342 O O . SER B 1 12 ? 18.953 12.516 19.922 1 71.06 12 SER B O 1
ATOM 3344 N N . PRO B 1 13 ? 20.203 13.547 18.453 1 72.38 13 PRO B N 1
ATOM 3345 C CA . PRO B 1 13 ? 19.219 14.602 18.188 1 72.38 13 PRO B CA 1
ATOM 3346 C C . PRO B 1 13 ? 17.828 14.055 17.875 1 72.38 13 PRO B C 1
ATOM 3348 O O . PRO B 1 13 ? 16.828 14.609 18.328 1 72.38 13 PRO B O 1
ATOM 3351 N N . SER B 1 14 ? 17.766 12.938 17.188 1 74 14 SER B N 1
ATOM 3352 C CA . SER B 1 14 ? 16.484 12.336 16.859 1 74 14 SER B CA 1
ATOM 3353 C C . SER B 1 14 ? 15.742 11.867 18.109 1 74 14 SER B C 1
ATOM 3355 O O . SER B 1 14 ? 14.523 12.008 18.203 1 74 14 SER B O 1
ATOM 3357 N N . ARG B 1 15 ? 16.422 11.359 19 1 78.81 15 ARG B N 1
ATOM 3358 C CA . ARG B 1 15 ? 15.82 10.875 20.234 1 78.81 15 ARG B CA 1
ATOM 3359 C C . ARG B 1 15 ? 15.312 12.039 21.094 1 78.81 15 ARG B C 1
ATOM 3361 O O . ARG B 1 15 ? 14.266 11.938 21.734 1 78.81 15 ARG B O 1
ATOM 3368 N N . ILE B 1 16 ? 16 13.109 21.094 1 78.56 16 ILE B N 1
ATOM 3369 C CA . ILE B 1 16 ? 15.625 14.273 21.875 1 78.56 16 ILE B CA 1
ATOM 3370 C C . ILE B 1 16 ? 14.336 14.883 21.312 1 78.56 16 ILE B C 1
ATOM 3372 O O . ILE B 1 16 ? 13.453 15.289 22.062 1 78.56 16 ILE B O 1
ATOM 3376 N N . ILE B 1 17 ? 14.289 14.891 20.062 1 78.62 17 ILE B N 1
ATOM 3377 C CA . ILE B 1 17 ? 13.102 15.438 19.406 1 78.62 17 ILE B CA 1
ATOM 3378 C C . ILE B 1 17 ? 11.891 14.57 19.734 1 78.62 17 ILE B C 1
ATOM 3380 O O . ILE B 1 17 ? 10.836 15.078 20.125 1 78.62 17 ILE B O 1
ATOM 3384 N N . ALA B 1 18 ? 12.047 13.25 19.625 1 85.06 18 ALA B N 1
ATOM 3385 C CA . ALA B 1 18 ? 10.953 12.32 19.922 1 85.06 18 ALA B CA 1
ATOM 3386 C C . ALA B 1 18 ? 10.516 12.438 21.375 1 85.06 18 ALA B C 1
ATOM 3388 O O . ALA B 1 18 ? 9.32 12.461 21.672 1 85.06 18 ALA B O 1
ATOM 3389 N N . LEU B 1 19 ? 11.438 12.57 22.234 1 85.75 19 LEU B N 1
ATOM 3390 C CA . LEU B 1 19 ? 11.133 12.695 23.656 1 85.75 19 LEU B CA 1
ATOM 3391 C C . LEU B 1 19 ? 10.484 14.039 23.953 1 85.75 19 LEU B C 1
ATOM 3393 O O . LEU B 1 19 ? 9.617 14.141 24.812 1 85.75 19 LEU B O 1
ATOM 3397 N N . GLY B 1 20 ? 10.984 15.016 23.281 1 86.56 20 GLY B N 1
ATOM 3398 C CA . GLY B 1 20 ? 10.375 16.328 23.438 1 86.56 20 GLY B CA 1
ATOM 3399 C C . GLY B 1 20 ? 8.906 16.344 23.047 1 86.56 20 GLY B C 1
ATOM 3400 O O . GLY B 1 20 ? 8.078 16.875 23.797 1 86.56 20 GLY B O 1
ATOM 3401 N N . PHE B 1 21 ? 8.625 15.742 21.969 1 89.56 21 PHE B N 1
ATOM 3402 C CA . PHE B 1 21 ? 7.234 15.656 21.531 1 89.56 21 PHE B CA 1
ATOM 3403 C C . PHE B 1 21 ? 6.402 14.859 22.531 1 89.56 21 PHE B C 1
ATOM 3405 O O . PHE B 1 21 ? 5.281 15.25 22.875 1 89.56 21 PHE B O 1
ATOM 3412 N N . SER B 1 22 ? 6.973 13.789 22.969 1 92.62 22 SER B N 1
ATOM 3413 C CA . SER B 1 22 ? 6.258 12.961 23.938 1 92.62 22 SER B CA 1
ATOM 3414 C C . SER B 1 22 ? 5.98 13.727 25.219 1 92.62 22 SER B C 1
ATOM 3416 O O . SER B 1 22 ? 4.902 13.594 25.812 1 92.62 22 SER B O 1
ATOM 3418 N N . ALA B 1 23 ? 6.895 14.492 25.641 1 93.31 23 ALA B N 1
ATOM 3419 C CA . ALA B 1 23 ? 6.738 15.266 26.859 1 93.31 23 ALA B CA 1
ATOM 3420 C C . ALA B 1 23 ? 5.648 16.328 26.703 1 93.31 23 ALA B C 1
ATOM 3422 O O . ALA B 1 23 ? 4.812 16.5 27.594 1 93.31 23 ALA B O 1
ATOM 3423 N N . VAL B 1 24 ? 5.688 17.016 25.609 1 94.12 24 VAL B N 1
ATOM 3424 C CA . VAL B 1 24 ? 4.691 18.047 25.359 1 94.12 24 VAL B CA 1
ATOM 3425 C C . VAL B 1 24 ? 3.299 17.422 25.297 1 94.12 24 VAL B C 1
ATOM 3427 O O . VAL B 1 24 ? 2.332 17.984 25.812 1 94.12 24 VAL B O 1
ATOM 3430 N N . ILE B 1 25 ? 3.207 16.234 24.719 1 96.81 25 ILE B N 1
ATOM 3431 C CA . ILE B 1 25 ? 1.939 15.523 24.594 1 96.81 25 ILE B CA 1
ATOM 3432 C C . ILE B 1 25 ? 1.419 15.141 25.969 1 96.81 25 ILE B C 1
ATOM 3434 O O . ILE B 1 25 ? 0.241 15.344 26.281 1 96.81 25 ILE B O 1
ATOM 3438 N N . LEU B 1 26 ? 2.277 14.695 26.781 1 97.19 26 LEU B N 1
ATOM 3439 C CA . LEU B 1 26 ? 1.871 14.258 28.109 1 97.19 26 LEU B CA 1
ATOM 3440 C C . LEU B 1 26 ? 1.456 15.453 28.969 1 97.19 26 LEU B C 1
ATOM 3442 O O . LEU B 1 26 ? 0.443 15.398 29.656 1 97.19 26 LEU B O 1
ATOM 3446 N N . VAL B 1 27 ? 2.23 16.5 28.906 1 96.5 27 VAL B N 1
ATOM 3447 C CA . VAL B 1 27 ? 1.893 17.719 29.641 1 96.5 27 VAL B CA 1
ATOM 3448 C C . VAL B 1 27 ? 0.562 18.281 29.141 1 96.5 27 VAL B C 1
ATOM 3450 O O . VAL B 1 27 ? -0.285 18.688 29.938 1 96.5 27 VAL B O 1
ATOM 3453 N N . GLY B 1 28 ? 0.402 18.281 27.859 1 97.5 28 GLY B N 1
ATOM 3454 C CA . GLY B 1 28 ? -0.857 18.734 27.281 1 97.5 28 GLY B CA 1
ATOM 3455 C C . GLY B 1 28 ? -2.047 17.906 27.734 1 97.5 28 GLY B C 1
ATOM 3456 O O . GLY B 1 28 ? -3.111 18.453 28.031 1 97.5 28 GLY B O 1
ATOM 3457 N N . ALA B 1 29 ? -1.858 16.609 27.781 1 97.62 29 ALA B N 1
ATOM 3458 C CA . ALA B 1 29 ? -2.932 15.719 28.219 1 97.62 29 ALA B CA 1
ATOM 3459 C C . ALA B 1 29 ? -3.346 16.031 29.656 1 97.62 29 ALA B C 1
ATOM 3461 O O . ALA B 1 29 ? -4.539 16.094 29.969 1 97.62 29 ALA B O 1
ATOM 3462 N N . VAL B 1 30 ? -2.422 16.281 30.516 1 97 30 VAL B N 1
ATOM 3463 C CA . VAL B 1 30 ? -2.695 16.562 31.906 1 97 30 VAL B CA 1
ATOM 3464 C C . VAL B 1 30 ? -3.391 17.922 32.031 1 97 30 VAL B C 1
ATOM 3466 O O . VAL B 1 30 ? -4.359 18.062 32.781 1 97 30 VAL B O 1
ATOM 3469 N N . LEU B 1 31 ? -2.906 18.875 31.297 1 97.19 31 LEU B N 1
ATOM 3470 C CA . LEU B 1 31 ? -3.504 20.203 31.344 1 97.19 31 LEU B CA 1
ATOM 3471 C C . LEU B 1 31 ? -4.949 20.172 30.859 1 97.19 31 LEU B C 1
ATOM 3473 O O . LEU B 1 31 ? -5.812 20.859 31.406 1 97.19 31 LEU B O 1
ATOM 3477 N N . LEU B 1 32 ? -5.215 19.328 29.859 1 96.44 32 LEU B N 1
ATOM 3478 C CA . LEU B 1 32 ? -6.551 19.266 29.281 1 96.44 32 LEU B CA 1
ATOM 3479 C C . LEU B 1 32 ? -7.512 18.547 30.219 1 96.44 32 LEU B C 1
ATOM 3481 O O . LEU B 1 32 ? -8.727 18.75 30.141 1 96.44 32 LEU B O 1
ATOM 3485 N N . MET B 1 33 ? -7.012 17.734 31.078 1 95.19 33 MET B N 1
ATOM 3486 C CA . MET B 1 33 ? -7.84 16.984 32.031 1 95.19 33 MET B CA 1
ATOM 3487 C C . MET B 1 33 ? -8.203 17.828 33.25 1 95.19 33 MET B C 1
ATOM 3489 O O . MET B 1 33 ? -9.109 17.484 34 1 95.19 33 MET B O 1
ATOM 3493 N N . MET B 1 34 ? -7.543 18.922 33.438 1 94.81 34 MET B N 1
ATOM 3494 C CA . MET B 1 34 ? -7.777 19.766 34.625 1 94.81 34 MET B CA 1
ATOM 3495 C C . MET B 1 34 ? -9.164 20.391 34.562 1 94.81 34 MET B C 1
ATOM 3497 O O . MET B 1 34 ? -9.664 20.703 33.469 1 94.81 34 MET B O 1
ATOM 3501 N N . PRO B 1 35 ? -9.766 20.672 35.719 1 93.56 35 PRO B N 1
ATOM 3502 C CA . PRO B 1 35 ? -11.133 21.188 35.781 1 93.56 35 PRO B CA 1
ATOM 3503 C C . PRO B 1 35 ? -11.273 22.578 35.125 1 93.56 35 PRO B C 1
ATOM 3505 O O . PRO B 1 35 ? -12.344 22.922 34.656 1 93.56 35 PRO B O 1
ATOM 3508 N N . PHE B 1 36 ? -10.227 23.359 35.094 1 94.06 36 PHE B N 1
ATOM 3509 C CA . PHE B 1 36 ? -10.344 24.688 34.531 1 94.06 36 PHE B CA 1
ATOM 3510 C C . PHE B 1 36 ? -10.383 24.625 33 1 94.06 36 PHE B C 1
ATOM 3512 O O . PHE B 1 36 ? -10.773 25.578 32.344 1 94.06 36 PHE B O 1
ATOM 3519 N N . SER B 1 37 ? -9.938 23.531 32.438 1 96 37 SER B N 1
ATOM 3520 C CA . SER B 1 37 ? -9.906 23.359 31 1 96 37 SER B CA 1
ATOM 3521 C C . SER B 1 37 ? -11.203 22.75 30.5 1 96 37 SER B C 1
ATOM 3523 O O . SER B 1 37 ? -11.484 22.766 29.297 1 96 37 SER B O 1
ATOM 3525 N N . LEU B 1 38 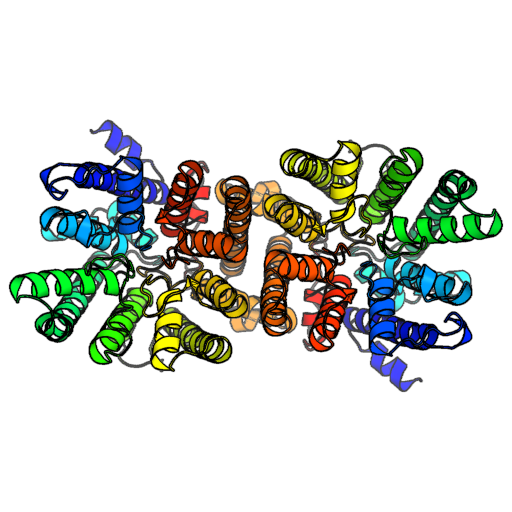? -12.008 22.219 31.359 1 95.38 38 LEU B N 1
ATOM 3526 C CA . LEU B 1 38 ? -13.203 21.484 30.969 1 95.38 38 LEU B CA 1
ATOM 3527 C C . LEU B 1 38 ? -14.461 22.281 31.312 1 95.38 38 LEU B C 1
ATOM 3529 O O . LEU B 1 38 ? -14.523 22.906 32.375 1 95.38 38 LEU B O 1
ATOM 3533 N N . LYS B 1 39 ? -15.383 22.219 30.406 1 93.44 39 LYS B N 1
ATOM 3534 C CA . LYS B 1 39 ? -16.672 22.828 30.703 1 93.44 39 LYS B CA 1
ATOM 3535 C C . LYS B 1 39 ? -17.391 22.078 31.812 1 93.44 39 LYS B C 1
ATOM 3537 O O . LYS B 1 39 ? -17.094 20.906 32.094 1 93.44 39 LYS B O 1
ATOM 3542 N N . LYS B 1 40 ? -18.406 22.766 32.344 1 90.25 40 LYS B N 1
ATOM 3543 C CA . LYS B 1 40 ? -19.125 22.188 33.469 1 90.25 40 LYS B CA 1
ATOM 3544 C C . LYS B 1 40 ? -19.859 20.906 33.062 1 90.25 40 LYS B C 1
ATOM 3546 O O . LYS B 1 40 ? -20.562 20.891 32.062 1 90.25 40 LYS B O 1
ATOM 3551 N N . GLY B 1 41 ? -19.594 19.828 33.75 1 88.06 41 GLY B N 1
ATOM 3552 C CA . GLY B 1 41 ? -20.312 18.594 33.5 1 88.06 41 GLY B CA 1
ATOM 3553 C C . GLY B 1 41 ? -19.578 17.656 32.562 1 88.06 41 GLY B C 1
ATOM 3554 O O . GLY B 1 41 ? -20 16.516 32.375 1 88.06 41 GLY B O 1
ATOM 3555 N N . VAL B 1 42 ? -18.547 18.125 31.969 1 90 42 VAL B N 1
ATOM 3556 C CA . VAL B 1 42 ? -17.812 17.312 31 1 90 42 VAL B CA 1
ATOM 3557 C C . VAL B 1 42 ? -16.703 16.562 31.719 1 90 42 VAL B C 1
ATOM 3559 O O . VAL B 1 42 ? -15.961 17.141 32.531 1 90 42 VAL B O 1
ATOM 3562 N N . HIS B 1 43 ? -16.672 15.227 31.562 1 89.88 43 HIS B N 1
ATOM 3563 C CA . HIS B 1 43 ? -15.586 14.398 32.062 1 89.88 43 HIS B CA 1
ATOM 3564 C C . HIS B 1 43 ? -14.727 13.859 30.922 1 89.88 43 HIS B C 1
ATOM 3566 O O . HIS B 1 43 ? -15.258 13.344 29.938 1 89.88 43 HIS B O 1
ATOM 3572 N N . LEU B 1 44 ? -13.477 14.094 31.078 1 92.94 44 LEU B N 1
ATOM 3573 C CA . LEU B 1 44 ? -12.539 13.656 30.047 1 92.94 44 LEU B CA 1
ATOM 3574 C C . LEU B 1 44 ? -11.609 12.578 30.578 1 92.94 44 LEU B C 1
ATOM 3576 O O . LEU B 1 44 ? -10.836 12.82 31.5 1 92.94 44 LEU B O 1
ATOM 3580 N N . SER B 1 45 ? -11.703 11.359 30.031 1 94.62 45 SER B N 1
ATOM 3581 C CA . SER B 1 45 ? -10.789 10.281 30.406 1 94.62 45 SER B CA 1
ATOM 3582 C C . SER B 1 45 ? -9.352 10.609 29.984 1 94.62 45 SER B C 1
ATOM 3584 O O . SER B 1 45 ? -9.133 11.438 29.109 1 94.62 45 SER B O 1
ATOM 3586 N N . PHE B 1 46 ? -8.453 9.992 30.594 1 95.94 46 PHE B N 1
ATOM 3587 C CA . PHE B 1 46 ? -7.051 10.219 30.266 1 95.94 46 PHE B CA 1
ATOM 3588 C C . PHE B 1 46 ? -6.766 9.836 28.812 1 95.94 46 PHE B C 1
ATOM 3590 O O . PHE B 1 46 ? -6.008 10.516 28.125 1 95.94 46 PHE B O 1
ATOM 3597 N N . LEU B 1 47 ? -7.363 8.789 28.391 1 96.38 47 LEU B N 1
ATOM 3598 C CA . LEU B 1 47 ? -7.156 8.336 27.016 1 96.38 47 LEU B CA 1
ATOM 3599 C C . LEU B 1 47 ? -7.621 9.391 26.016 1 96.38 47 LEU B C 1
ATOM 3601 O O . LEU B 1 47 ? -6.938 9.664 25.031 1 96.38 47 LEU B O 1
ATOM 3605 N N . ASN B 1 48 ? -8.734 9.961 26.297 1 96.44 48 ASN B N 1
ATOM 3606 C CA . ASN B 1 48 ? -9.266 10.984 25.406 1 96.44 48 ASN B CA 1
ATOM 3607 C C . ASN B 1 48 ? -8.43 12.258 25.469 1 96.44 48 ASN B C 1
ATOM 3609 O O . ASN B 1 48 ? -8.258 12.938 24.453 1 96.44 48 ASN B O 1
ATOM 3613 N N . ALA B 1 49 ? -7.949 12.57 26.641 1 97.19 49 ALA B N 1
ATOM 3614 C CA . ALA B 1 49 ? -7.059 13.719 26.781 1 97.19 49 ALA B CA 1
ATOM 3615 C C . ALA B 1 49 ? -5.75 13.5 26.031 1 97.19 49 ALA B C 1
ATOM 3617 O O . ALA B 1 49 ? -5.27 14.398 25.328 1 97.19 49 ALA B O 1
ATOM 3618 N N . LEU B 1 50 ? -5.246 12.297 26.203 1 97.56 50 LEU B N 1
ATOM 3619 C CA . LEU B 1 50 ? -4.02 11.938 25.5 1 97.56 50 LEU B CA 1
ATOM 3620 C C . LEU B 1 50 ? -4.227 11.961 24 1 97.56 50 LEU B C 1
ATOM 3622 O O . LEU B 1 50 ? -3.355 12.422 23.25 1 97.56 50 LEU B O 1
ATOM 3626 N N . PHE B 1 51 ? -5.324 11.445 23.578 1 98 51 PHE B N 1
ATOM 3627 C CA . PHE B 1 51 ? -5.668 11.453 22.156 1 98 51 PHE B CA 1
ATOM 3628 C C . PHE B 1 51 ? -5.719 12.883 21.609 1 98 51 PHE B C 1
ATOM 3630 O O . PHE B 1 51 ? -5.102 13.188 20.594 1 98 51 PHE B O 1
ATOM 3637 N N . THR B 1 52 ? -6.371 13.742 22.328 1 97.06 52 THR B N 1
ATOM 3638 C CA . THR B 1 52 ? -6.543 15.125 21.891 1 97.06 52 THR B CA 1
ATOM 3639 C C . THR B 1 52 ? -5.207 15.867 21.891 1 97.06 52 THR B C 1
ATOM 3641 O O . THR B 1 52 ? -4.887 16.578 20.953 1 97.06 52 THR B O 1
ATOM 3644 N N . SER B 1 53 ? -4.477 15.641 22.906 1 97.88 53 SER B N 1
ATOM 3645 C CA . SER B 1 53 ? -3.164 16.281 23 1 97.88 53 SER B CA 1
ATOM 3646 C C . SER B 1 53 ? -2.24 15.789 21.891 1 97.88 53 SER B C 1
ATOM 3648 O O . SER B 1 53 ? -1.53 16.594 21.281 1 97.88 53 SER B O 1
ATOM 3650 N N . THR B 1 54 ? -2.229 14.5 21.641 1 97.81 54 THR B N 1
ATOM 3651 C CA . THR B 1 54 ? -1.402 13.945 20.562 1 97.81 54 THR B CA 1
ATOM 3652 C C . THR B 1 54 ? -1.822 14.5 19.203 1 97.81 54 THR B C 1
ATOM 3654 O O . THR B 1 54 ? -0.976 14.906 18.406 1 97.81 54 THR B O 1
ATOM 3657 N N . SER B 1 55 ? -3.098 14.492 18.969 1 97.44 55 SER B N 1
ATOM 3658 C CA . SER B 1 55 ? -3.617 15.008 17.703 1 97.44 55 SER B CA 1
ATOM 3659 C C . SER B 1 55 ? -3.252 16.484 17.516 1 97.44 55 SER B C 1
ATOM 3661 O O . SER B 1 55 ? -2.922 16.906 16.406 1 97.44 55 SER B O 1
ATOM 3663 N N . ALA B 1 56 ? -3.26 17.25 18.578 1 96.88 56 ALA B N 1
ATOM 3664 C CA . ALA B 1 56 ? -2.939 18.672 18.516 1 96.88 56 ALA B CA 1
ATOM 3665 C C . ALA B 1 56 ? -1.446 18.891 18.281 1 96.88 56 ALA B C 1
ATOM 3667 O O . ALA B 1 56 ? -1.054 19.641 17.391 1 96.88 56 ALA B O 1
ATOM 3668 N N . VAL B 1 57 ? -0.647 18.188 19.016 1 95.75 57 VAL B N 1
ATOM 3669 C CA . VAL B 1 57 ? 0.798 18.375 18.938 1 95.75 57 VAL B CA 1
ATOM 3670 C C . VAL B 1 57 ? 1.313 17.844 17.594 1 95.75 57 VAL B C 1
ATOM 3672 O O . VAL B 1 57 ? 2.221 18.438 17 1 95.75 57 VAL B O 1
ATOM 3675 N N . CYS B 1 58 ? 0.734 16.75 17.172 1 94.5 58 CYS B N 1
ATOM 3676 C CA . CYS B 1 58 ? 1.151 16.188 15.898 1 94.5 58 CYS B CA 1
ATOM 3677 C C . CYS B 1 58 ? 0.448 16.875 14.742 1 94.5 58 CYS B C 1
ATOM 3679 O O . CYS B 1 58 ? 0.648 16.516 13.578 1 94.5 58 CYS B O 1
ATOM 3681 N N . VAL B 1 59 ? -0.359 17.859 15.047 1 94.06 59 VAL B N 1
ATOM 3682 C CA . VAL B 1 59 ? -1.085 18.672 14.078 1 94.06 59 VAL B CA 1
ATOM 3683 C C . VAL B 1 59 ? -1.859 17.766 13.117 1 94.06 59 VAL B C 1
ATOM 3685 O O . VAL B 1 59 ? -1.751 17.922 11.898 1 94.06 59 VAL B O 1
ATOM 3688 N N . THR B 1 60 ? -2.549 16.766 13.602 1 93.75 60 THR B N 1
ATOM 3689 C CA . THR B 1 60 ? -3.279 15.797 12.789 1 93.75 60 THR B CA 1
ATOM 3690 C C . THR B 1 60 ? -4.73 16.234 12.602 1 93.75 60 THR B C 1
ATOM 3692 O O . THR B 1 60 ? -5.242 16.25 11.484 1 93.75 60 THR B O 1
ATOM 3695 N N . GLY B 1 61 ? -5.457 16.5 13.75 1 92.69 61 GLY B N 1
ATOM 3696 C CA . GLY B 1 61 ? -6.82 17 13.625 1 92.69 61 GLY B CA 1
ATOM 3697 C C . GLY B 1 61 ? -7.867 15.922 13.867 1 92.69 61 GLY B C 1
ATOM 3698 O O . GLY B 1 61 ? -9.07 16.203 13.812 1 92.69 61 GLY B O 1
ATOM 3699 N N . LEU B 1 62 ? -7.461 14.695 14.125 1 92.94 62 LEU B N 1
ATOM 3700 C CA . LEU B 1 62 ? -8.422 13.688 14.539 1 92.94 62 LEU B CA 1
ATOM 3701 C C . LEU B 1 62 ? -8.945 13.977 15.945 1 92.94 62 LEU B C 1
ATOM 3703 O O . LEU B 1 62 ? -8.172 14.312 16.844 1 92.94 62 LEU B O 1
ATOM 3707 N N . VAL B 1 63 ? -10.25 13.852 16.094 1 92.5 63 VAL B N 1
ATOM 3708 C CA . VAL B 1 63 ? -10.836 14.25 17.375 1 92.5 63 VAL B CA 1
ATOM 3709 C C . VAL B 1 63 ? -11.711 13.125 17.922 1 92.5 63 VAL B C 1
ATOM 3711 O O . VAL B 1 63 ? -12.422 12.461 17.156 1 92.5 63 VAL B O 1
ATOM 3714 N N . VAL B 1 64 ? -11.625 12.922 19.141 1 92.88 64 VAL B N 1
ATOM 3715 C CA . VAL B 1 64 ? -12.492 11.969 19.828 1 92.88 64 VAL B CA 1
ATOM 3716 C C . VAL B 1 64 ? -13.562 12.719 20.609 1 92.88 64 VAL B C 1
ATOM 3718 O O . VAL B 1 64 ? -14.617 12.164 20.922 1 92.88 64 VAL B O 1
ATOM 3721 N N . VAL B 1 65 ? -13.234 13.977 20.969 1 91.06 65 VAL B N 1
ATOM 3722 C CA . VAL B 1 65 ? -14.18 14.875 21.641 1 91.06 65 VAL B CA 1
ATOM 3723 C C . VAL B 1 65 ? -14.18 16.234 20.922 1 91.06 65 VAL B C 1
ATOM 3725 O O . VAL B 1 65 ? -13.141 16.672 20.422 1 91.06 65 VAL B O 1
ATOM 3728 N N . ASP B 1 66 ? -15.305 16.797 20.953 1 91.12 66 ASP B N 1
ATOM 3729 C CA . ASP B 1 66 ? -15.406 18.094 20.297 1 91.12 66 ASP B CA 1
ATOM 3730 C C . ASP B 1 66 ? -14.688 19.172 21.094 1 91.12 66 ASP B C 1
ATOM 3732 O O . ASP B 1 66 ? -14.906 19.312 22.297 1 91.12 66 ASP B O 1
ATOM 3736 N N . THR B 1 67 ? -13.906 19.922 20.438 1 90 67 THR B N 1
ATOM 3737 C CA . THR B 1 67 ? -13.078 20.922 21.094 1 90 67 THR B CA 1
ATOM 3738 C C . THR B 1 67 ? -13.938 22.047 21.688 1 90 67 THR B C 1
ATOM 3740 O O . THR B 1 67 ? -13.742 22.438 22.828 1 90 67 THR B O 1
ATOM 3743 N N . ALA B 1 68 ? -14.883 22.5 20.938 1 90.38 68 ALA B N 1
ATOM 3744 C CA . ALA B 1 68 ? -15.719 23.609 21.375 1 90.38 68 ALA B CA 1
ATOM 3745 C C . ALA B 1 68 ? -16.672 23.172 22.484 1 90.38 68 ALA B C 1
ATOM 3747 O O . ALA B 1 68 ? -16.938 23.922 23.422 1 90.38 68 ALA B O 1
ATOM 3748 N N . ASP B 1 69 ? -17.156 21.953 22.453 1 91.25 69 ASP B N 1
ATOM 3749 C CA . ASP B 1 69 ? -18.172 21.484 23.375 1 91.25 69 ASP B CA 1
ATOM 3750 C C . ASP B 1 69 ? -17.547 20.953 24.656 1 91.25 69 ASP B C 1
ATOM 3752 O O . ASP B 1 69 ? -18.203 20.922 25.703 1 91.25 69 ASP B O 1
ATOM 3756 N N . SER B 1 70 ? -16.312 20.594 24.609 1 93 70 SER B N 1
ATOM 3757 C CA . SER B 1 70 ? -15.727 19.922 25.766 1 93 70 SER B CA 1
ATOM 3758 C C . SER B 1 70 ? -14.828 20.859 26.562 1 93 70 SER B C 1
ATOM 3760 O O . SER B 1 70 ? -14.68 20.719 27.766 1 93 70 SER B O 1
ATOM 3762 N N . PHE B 1 71 ? -14.305 21.859 25.906 1 95 71 PHE B N 1
ATOM 3763 C CA . PHE B 1 71 ? -13.273 22.641 26.562 1 95 71 PHE B CA 1
ATOM 3764 C C . PHE B 1 71 ? -13.727 24.078 26.781 1 95 71 PHE B C 1
ATOM 3766 O O . PHE B 1 71 ? -14.461 24.625 25.953 1 95 71 PHE B O 1
ATOM 3773 N N . THR B 1 72 ? -13.289 24.688 27.875 1 95.44 72 THR B N 1
ATOM 3774 C CA . THR B 1 72 ? -13.484 26.109 28.141 1 95.44 72 THR B CA 1
ATOM 3775 C C . THR B 1 72 ? -12.555 26.953 27.266 1 95.44 72 THR B C 1
ATOM 3777 O O . THR B 1 72 ? -11.812 26.406 26.438 1 95.44 72 THR B O 1
ATOM 3780 N N . ALA B 1 73 ? -12.641 28.25 27.406 1 94.06 73 ALA B N 1
ATOM 3781 C CA . ALA B 1 73 ? -11.766 29.141 26.641 1 94.06 73 ALA B CA 1
ATOM 3782 C C . ALA B 1 73 ? -10.297 28.844 26.938 1 94.06 73 ALA B C 1
ATOM 3784 O O . ALA B 1 73 ? -9.453 28.875 26.047 1 94.06 73 ALA B O 1
ATOM 3785 N N . ILE B 1 74 ? -10.07 28.531 28.188 1 95.44 74 ILE B N 1
ATOM 3786 C CA . ILE B 1 74 ? -8.703 28.219 28.594 1 95.44 74 ILE B CA 1
ATOM 3787 C C . ILE B 1 74 ? -8.281 26.891 27.953 1 95.44 74 ILE B C 1
ATOM 3789 O O . ILE B 1 74 ? -7.16 26.766 27.469 1 95.44 74 ILE B O 1
ATOM 3793 N N . GLY B 1 75 ? -9.195 25.922 28.047 1 95.81 75 GLY B N 1
ATOM 3794 C CA . GLY B 1 75 ? -8.914 24.656 27.406 1 95.81 75 GLY B CA 1
ATOM 3795 C C . GLY B 1 75 ? -8.648 24.781 25.906 1 95.81 75 GLY B C 1
ATOM 3796 O O . GLY B 1 75 ? -7.727 24.141 25.391 1 95.81 75 GLY B O 1
ATOM 3797 N N . GLN B 1 76 ? -9.438 25.578 25.25 1 96.44 76 GLN B N 1
ATOM 3798 C CA . GLN B 1 76 ? -9.25 25.812 23.812 1 96.44 76 GLN B CA 1
ATOM 3799 C C . GLN B 1 76 ? -7.926 26.5 23.547 1 96.44 76 GLN B C 1
ATOM 3801 O O . GLN B 1 76 ? -7.27 26.219 22.531 1 96.44 76 GLN B O 1
ATOM 3806 N N . ALA B 1 77 ? -7.543 27.359 24.406 1 96.31 77 ALA B N 1
ATOM 3807 C CA . ALA B 1 77 ? -6.262 28.047 24.266 1 96.31 77 ALA B CA 1
ATOM 3808 C C . ALA B 1 77 ? -5.098 27.078 24.422 1 96.31 77 ALA B C 1
ATOM 3810 O O . ALA B 1 77 ? -4.074 27.203 23.75 1 96.31 77 ALA B O 1
ATOM 3811 N N . ILE B 1 78 ? -5.285 26.156 25.328 1 96.69 78 ILE B N 1
ATOM 3812 C CA . ILE B 1 78 ? -4.262 25.141 25.516 1 96.69 78 ILE B CA 1
ATOM 3813 C C . ILE B 1 78 ? -4.133 24.297 24.234 1 96.69 78 ILE B C 1
ATOM 3815 O O . ILE B 1 78 ? -3.023 24.016 23.781 1 96.69 78 ILE B O 1
ATOM 3819 N N . VAL B 1 79 ? -5.25 23.891 23.672 1 96.88 79 VAL B N 1
ATOM 3820 C CA . VAL B 1 79 ? -5.23 23.125 22.422 1 96.88 79 VAL B CA 1
ATOM 3821 C C . VAL B 1 79 ? -4.531 23.922 21.328 1 96.88 79 VAL B C 1
ATOM 3823 O O . VAL B 1 79 ? -3.684 23.391 20.609 1 96.88 79 VAL B O 1
ATOM 3826 N N . ALA B 1 80 ? -4.848 25.172 21.234 1 96.88 80 ALA B N 1
A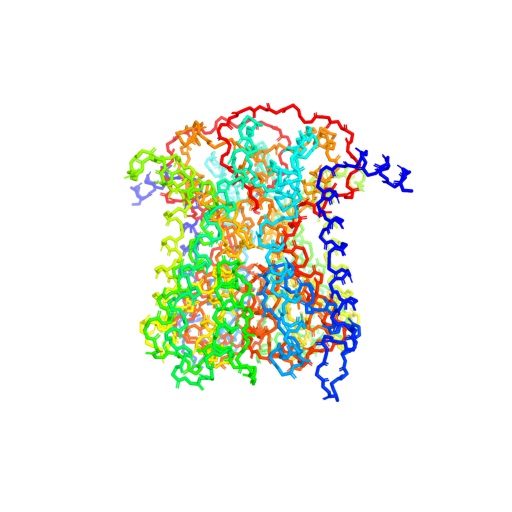TOM 3827 C CA . ALA B 1 80 ? -4.227 26.047 20.234 1 96.88 80 ALA B CA 1
ATOM 3828 C C . ALA B 1 80 ? -2.719 26.156 20.469 1 96.88 80 ALA B C 1
ATOM 3830 O O . ALA B 1 80 ? -1.943 26.156 19.5 1 96.88 80 ALA B O 1
ATOM 3831 N N . ALA B 1 81 ? -2.34 26.25 21.703 1 95.81 81 ALA B N 1
ATOM 3832 C CA . ALA B 1 81 ? -0.92 26.328 22.031 1 95.81 81 ALA B CA 1
ATOM 3833 C C . ALA B 1 81 ? -0.198 25.031 21.641 1 95.81 81 ALA B C 1
ATOM 3835 O O . ALA B 1 81 ? 0.929 25.078 21.141 1 95.81 81 ALA B O 1
ATOM 3836 N N . LEU B 1 82 ? -0.82 23.953 21.938 1 96.5 82 LEU B N 1
ATOM 3837 C CA . LEU B 1 82 ? -0.242 22.672 21.562 1 96.5 82 LEU B CA 1
ATOM 3838 C C . LEU B 1 82 ? -0.083 22.562 20.047 1 96.5 82 LEU B C 1
ATOM 3840 O O . LEU B 1 82 ? 0.936 22.062 19.562 1 96.5 82 LEU B O 1
ATOM 3844 N N . ILE B 1 83 ? -1.077 23 19.281 1 96 83 ILE B N 1
ATOM 3845 C CA . ILE B 1 83 ? -1.021 23 17.828 1 96 83 ILE B CA 1
ATOM 3846 C C . ILE B 1 83 ? 0.153 23.859 17.359 1 96 83 ILE B C 1
ATOM 3848 O O . ILE B 1 83 ? 0.914 23.453 16.484 1 96 83 ILE B O 1
ATOM 3852 N N . GLN B 1 84 ? 0.312 24.984 17.984 1 94.19 84 GLN B N 1
ATOM 3853 C CA . GLN B 1 84 ? 1.371 25.906 17.609 1 94.19 84 GLN B CA 1
ATOM 3854 C C . GLN B 1 84 ? 2.75 25.312 17.875 1 94.19 84 GLN B C 1
ATOM 3856 O O . GLN B 1 84 ? 3.643 25.406 17.031 1 94.19 84 GLN B O 1
ATOM 3861 N N . ILE B 1 85 ? 2.904 24.703 18.969 1 92.06 85 ILE B N 1
ATOM 3862 C CA . ILE B 1 85 ? 4.168 24.062 19.328 1 92.06 85 ILE B CA 1
ATOM 3863 C C . ILE B 1 85 ? 4.453 22.922 18.359 1 92.06 85 ILE B C 1
ATOM 3865 O O . ILE B 1 85 ? 5.578 22.766 17.875 1 92.06 85 ILE B O 1
ATOM 3869 N N . GLY B 1 86 ? 3.465 22.188 18.094 1 91.19 86 GLY B N 1
ATOM 3870 C CA . GLY B 1 86 ? 3.607 21.078 17.172 1 91.19 86 GLY B CA 1
ATOM 3871 C C . GLY B 1 86 ? 3.941 21.516 15.758 1 91.19 86 GLY B C 1
ATOM 3872 O O . GLY B 1 86 ? 4.801 20.922 15.102 1 91.19 86 GLY B O 1
ATOM 3873 N N . GLY B 1 87 ? 3.238 22.453 15.281 1 89.62 87 GLY B N 1
ATOM 3874 C CA . GLY B 1 87 ? 3.434 22.953 13.922 1 89.62 87 GLY B CA 1
ATOM 3875 C C . GLY B 1 87 ? 4.816 23.516 13.688 1 89.62 87 GLY B C 1
ATOM 3876 O O . GLY B 1 87 ? 5.48 23.172 12.711 1 89.62 87 GLY B O 1
ATOM 3877 N N . LEU B 1 88 ? 5.254 24.328 14.57 1 85.44 88 LEU B N 1
ATOM 3878 C CA . LEU B 1 88 ? 6.562 24.969 14.438 1 85.44 88 LEU B CA 1
ATOM 3879 C C . LEU B 1 88 ? 7.676 23.984 14.797 1 85.44 88 LEU B C 1
ATOM 3881 O O . LEU B 1 88 ? 8.805 24.125 14.32 1 85.44 88 LEU B O 1
ATOM 3885 N N . GLY B 1 89 ? 7.359 23.016 15.531 1 81.69 89 GLY B N 1
ATOM 3886 C CA . GLY B 1 89 ? 8.367 22.078 16.016 1 81.69 89 GLY B CA 1
ATOM 3887 C C . GLY B 1 89 ? 8.938 22.484 17.375 1 81.69 89 GLY B C 1
ATOM 3888 O O . GLY B 1 89 ? 9.141 23.672 17.641 1 81.69 89 GLY B O 1
ATOM 3889 N N . ILE B 1 90 ? 9.211 21.547 18.016 1 72.75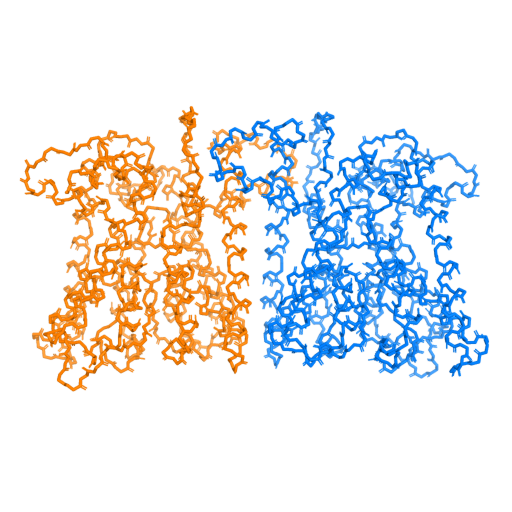 90 ILE B N 1
ATOM 3890 C CA . ILE B 1 90 ? 9.672 21.75 19.391 1 72.75 90 ILE B CA 1
ATOM 3891 C C . ILE B 1 90 ? 11.023 22.469 19.375 1 72.75 90 ILE B C 1
ATOM 3893 O O . ILE B 1 90 ? 11.266 23.375 20.188 1 72.75 90 ILE B O 1
ATOM 3897 N N . ALA B 1 91 ? 11.797 22.125 18.438 1 68.19 91 ALA B N 1
ATOM 3898 C CA . ALA B 1 91 ? 13.117 22.75 18.344 1 68.19 91 ALA B CA 1
ATOM 3899 C C . ALA B 1 91 ? 13.008 24.219 17.969 1 68.19 91 ALA B C 1
ATOM 3901 O O . ALA B 1 91 ? 13.68 25.078 18.547 1 68.19 91 ALA B O 1
ATOM 3902 N N . SER B 1 92 ? 12.203 24.469 17.094 1 75.94 92 SER B N 1
ATOM 3903 C CA . SER B 1 92 ? 12.031 25.844 16.656 1 75.94 92 SER B CA 1
ATOM 3904 C C . SER B 1 92 ? 11.406 26.703 17.766 1 75.94 92 SER B C 1
ATOM 3906 O O . SER B 1 92 ? 11.828 27.828 17.984 1 75.94 92 SER B O 1
ATOM 3908 N N . VAL B 1 93 ? 10.523 26.078 18.391 1 73.06 93 VAL B N 1
ATOM 3909 C CA . VAL B 1 93 ? 9.859 26.797 19.469 1 73.06 93 VAL B CA 1
ATOM 3910 C C . VAL B 1 93 ? 10.844 27 20.625 1 73.06 93 VAL B C 1
ATOM 3912 O O . VAL B 1 93 ? 10.898 28.094 21.219 1 73.06 93 VAL B O 1
ATOM 3915 N N . GLY B 1 94 ? 11.547 25.969 20.891 1 70.88 94 GLY B N 1
ATOM 3916 C CA . GLY B 1 94 ? 12.555 26.094 21.938 1 70.88 94 GLY B CA 1
ATOM 3917 C C . GLY B 1 94 ? 13.578 27.172 21.641 1 70.88 94 GLY B C 1
ATOM 3918 O O . GLY B 1 94 ? 13.859 28.016 22.484 1 70.88 94 GLY B O 1
ATOM 3919 N N . VAL B 1 95 ? 14.102 27.125 20.5 1 72.38 95 VAL B N 1
ATOM 3920 C CA . VAL B 1 95 ? 15.086 28.125 20.094 1 72.38 95 VAL B CA 1
ATOM 3921 C C . VAL B 1 95 ? 14.445 29.5 20.078 1 72.38 95 VAL B C 1
ATOM 3923 O O . VAL B 1 95 ? 15.07 30.5 20.469 1 72.38 95 VAL B O 1
ATOM 3926 N N . GLY B 1 96 ? 13.258 29.531 19.688 1 71.25 96 GLY B N 1
ATOM 3927 C CA . GLY B 1 96 ? 12.539 30.797 19.703 1 71.25 96 GLY B CA 1
ATOM 3928 C C . GLY B 1 96 ? 12.445 31.406 21.094 1 71.25 96 GLY B C 1
ATOM 3929 O O . GLY B 1 96 ? 12.641 32.594 21.266 1 71.25 96 GLY B O 1
ATOM 3930 N N . PHE B 1 97 ? 12.195 30.578 22 1 72.31 97 PHE B N 1
ATOM 3931 C CA . PHE B 1 97 ? 12.109 31.031 23.375 1 72.31 97 PHE B CA 1
ATOM 3932 C C . PHE B 1 97 ? 13.469 31.516 23.875 1 72.31 97 PHE B C 1
ATOM 3934 O O . PHE B 1 97 ? 13.555 32.5 24.609 1 72.31 97 PHE B O 1
ATOM 3941 N N . ILE B 1 98 ? 14.469 30.828 23.516 1 72 98 ILE B N 1
ATOM 3942 C CA . ILE B 1 98 ? 15.82 31.188 23.938 1 72 98 ILE B CA 1
ATOM 3943 C C . ILE B 1 98 ? 16.188 32.562 23.344 1 72 98 ILE B C 1
ATOM 3945 O O . ILE B 1 98 ? 16.734 33.406 24.047 1 72 98 ILE B O 1
ATOM 3949 N N . ILE B 1 99 ? 15.828 32.75 22.156 1 74.69 99 ILE B N 1
ATOM 3950 C CA . ILE B 1 99 ? 16.109 34 21.484 1 74.69 99 ILE B CA 1
ATOM 3951 C C . ILE B 1 99 ? 15.305 35.125 22.156 1 74.69 99 ILE B C 1
ATOM 3953 O O . ILE B 1 99 ? 15.828 36.219 22.406 1 74.69 99 ILE B O 1
ATOM 3957 N N . ALA B 1 100 ? 14.141 34.906 22.438 1 74.81 100 ALA B N 1
ATOM 3958 C CA . ALA B 1 100 ? 13.266 35.906 23.078 1 74.81 100 ALA B CA 1
ATOM 3959 C C . ALA B 1 100 ? 13.766 36.25 24.469 1 74.81 100 ALA B C 1
ATOM 3961 O O . ALA B 1 100 ? 13.578 37.406 24.922 1 74.81 100 ALA B O 1
ATOM 3962 N N . ALA B 1 101 ? 14.336 35.281 25.078 1 78.75 101 ALA B N 1
ATOM 3963 C CA . ALA B 1 101 ? 14.875 35.5 26.422 1 78.75 101 ALA B CA 1
ATOM 3964 C C . ALA B 1 101 ? 16.219 36.219 26.359 1 78.75 101 ALA B C 1
ATOM 3966 O O . ALA B 1 101 ? 16.781 36.594 27.391 1 78.75 101 ALA B O 1
ATOM 3967 N N . GLY B 1 102 ? 16.703 36.438 25.203 1 73.88 102 GLY B N 1
ATOM 3968 C CA . GLY B 1 102 ? 17.953 37.156 25 1 73.88 102 GLY B CA 1
ATOM 3969 C C . GLY B 1 102 ? 19.188 36.312 25.234 1 73.88 102 GLY B C 1
ATOM 3970 O O . GLY B 1 102 ? 20.25 36.844 25.531 1 73.88 102 GLY B O 1
ATOM 3971 N N . LYS B 1 103 ? 19.047 35.094 25.188 1 78.06 103 LYS B N 1
ATOM 3972 C CA . LYS B 1 103 ? 20.172 34.188 25.438 1 78.06 103 LYS B CA 1
ATOM 3973 C C . LYS B 1 103 ? 20.766 33.656 24.125 1 78.06 103 LYS B C 1
ATOM 3975 O O . LYS B 1 103 ? 20.141 33.781 23.078 1 78.06 103 LYS B O 1
ATOM 3980 N N . ARG B 1 104 ? 22.031 33.156 24.234 1 77.75 104 ARG B N 1
ATOM 3981 C CA . ARG B 1 104 ? 22.734 32.594 23.062 1 77.75 104 ARG B CA 1
ATOM 3982 C C . ARG B 1 104 ? 22.297 31.172 22.797 1 77.75 104 ARG B C 1
ATOM 3984 O O . ARG B 1 104 ? 22.094 30.391 23.734 1 77.75 104 ARG B O 1
ATOM 3991 N N . VAL B 1 105 ? 22.031 30.938 21.531 1 76.31 105 VAL B N 1
ATOM 3992 C CA . VAL B 1 105 ? 21.609 29.609 21.125 1 76.31 105 VAL B CA 1
ATOM 3993 C C . VAL B 1 105 ? 22.797 28.656 21.062 1 76.31 105 VAL B C 1
ATOM 3995 O O . VAL B 1 105 ? 23.828 29 20.469 1 76.31 105 VAL B O 1
ATOM 3998 N N . SER B 1 106 ? 22.719 27.531 21.75 1 73.94 106 SER B N 1
ATOM 3999 C CA . SER B 1 106 ? 23.797 26.547 21.781 1 73.94 106 SER B CA 1
ATOM 4000 C C . SER B 1 106 ? 23.906 25.797 20.469 1 73.94 106 SER B C 1
ATOM 4002 O O . SER B 1 106 ? 22.984 25.812 19.656 1 73.94 106 SER B O 1
ATOM 4004 N N . ILE B 1 107 ? 25.031 25.172 20.25 1 70.31 107 ILE B N 1
ATOM 4005 C CA . ILE B 1 107 ? 25.281 24.375 19.062 1 70.31 107 ILE B CA 1
ATOM 4006 C C . ILE B 1 107 ? 24.312 23.203 18.984 1 70.31 107 ILE B C 1
ATOM 4008 O O . ILE B 1 107 ? 23.844 22.844 17.906 1 70.31 107 ILE B O 1
ATOM 4012 N N . LYS B 1 108 ? 24.031 22.703 20.062 1 68.81 108 LYS B N 1
ATOM 4013 C CA . LYS B 1 108 ? 23.109 21.578 20.109 1 68.81 108 LYS B CA 1
ATOM 4014 C C . LYS B 1 108 ? 21.703 22 19.656 1 68.81 108 LYS B C 1
ATOM 4016 O O . LYS B 1 108 ? 21.031 21.266 18.938 1 68.81 108 LYS B O 1
ATOM 4021 N N . SER B 1 109 ? 21.344 23.156 20.109 1 69.88 109 SER B N 1
ATOM 4022 C CA . SER B 1 109 ? 20.047 23.688 19.703 1 69.88 109 SER B CA 1
ATOM 4023 C C . SER B 1 109 ? 20 23.938 18.203 1 69.88 109 SER B C 1
ATOM 4025 O O . SER B 1 109 ? 18.969 23.703 17.562 1 69.88 109 SER B O 1
ATOM 4027 N N . ARG B 1 110 ? 21.109 24.297 17.688 1 70.5 110 ARG B N 1
ATOM 4028 C CA . ARG B 1 110 ? 21.203 24.531 16.25 1 70.5 110 ARG B CA 1
ATOM 4029 C C . ARG B 1 110 ? 21.094 23.219 15.469 1 70.5 110 ARG B C 1
ATOM 4031 O O . ARG B 1 110 ? 20.438 23.172 14.422 1 70.5 110 ARG B O 1
ATOM 4038 N N . LEU B 1 111 ? 21.609 22.203 16.047 1 68.69 111 LEU B N 1
ATOM 4039 C CA . LEU B 1 111 ? 21.562 20.891 15.43 1 68.69 111 LEU B CA 1
ATOM 4040 C C . LEU B 1 111 ? 20.141 20.328 15.43 1 68.69 111 LEU B C 1
ATOM 4042 O O . LEU B 1 111 ? 19.719 19.688 14.469 1 68.69 111 LEU B O 1
ATOM 4046 N N . MET B 1 112 ? 19.453 20.625 16.422 1 67.62 112 MET B N 1
ATOM 4047 C CA . MET B 1 112 ? 18.078 20.156 16.516 1 67.62 112 MET B CA 1
ATOM 4048 C C . MET B 1 112 ? 17.188 20.844 15.484 1 67.62 112 MET B C 1
ATOM 4050 O O . MET B 1 112 ? 16.328 20.203 14.875 1 67.62 112 MET B O 1
ATOM 4054 N N . VAL B 1 113 ? 17.484 22.062 15.289 1 68.38 113 VAL B N 1
ATOM 4055 C CA . VAL B 1 113 ? 16.719 22.812 14.312 1 68.38 113 VAL B CA 1
ATOM 4056 C C . VAL B 1 113 ? 17.062 22.328 12.906 1 68.38 113 VAL B C 1
ATOM 4058 O O . VAL B 1 113 ? 16.172 22.203 12.055 1 68.38 113 VAL B O 1
ATOM 4061 N N . LYS B 1 114 ? 18.281 22.047 12.758 1 66.69 114 LYS B N 1
ATOM 4062 C CA . LYS B 1 114 ? 18.734 21.516 11.477 1 66.69 114 LYS B CA 1
ATOM 4063 C C . LYS B 1 114 ? 18.031 20.203 11.141 1 66.69 114 LYS B C 1
ATOM 4065 O O . LYS B 1 114 ? 17.578 20 10.008 1 66.69 114 LYS B O 1
ATOM 4070 N N . GLU B 1 115 ? 17.938 19.359 12.086 1 62.22 115 GLU B N 1
ATOM 4071 C CA . GLU B 1 115 ? 17.297 18.062 11.906 1 62.22 115 GLU B CA 1
ATOM 4072 C C . GLU B 1 115 ? 15.797 18.203 11.711 1 62.22 115 GLU B C 1
ATOM 4074 O O . GLU B 1 115 ? 15.203 17.516 10.875 1 62.22 115 GLU B O 1
ATOM 4079 N N . ALA B 1 116 ? 15.289 19.141 12.422 1 59.16 116 ALA B N 1
ATOM 4080 C CA . ALA B 1 116 ? 13.836 19.312 12.391 1 59.16 116 ALA B CA 1
ATOM 4081 C C . ALA B 1 116 ? 13.391 19.969 11.078 1 59.16 116 ALA B C 1
ATOM 4083 O O . ALA B 1 116 ? 12.352 19.609 10.523 1 59.16 116 ALA B O 1
ATOM 4084 N N . LEU B 1 117 ? 14.227 20.875 10.625 1 60.06 117 LEU B N 1
ATOM 4085 C CA . LEU B 1 117 ? 13.836 21.609 9.43 1 60.06 117 LEU B CA 1
ATOM 4086 C C . LEU B 1 117 ? 14.5 21.016 8.188 1 60.06 117 LEU B C 1
ATOM 4088 O O . LEU B 1 117 ? 14.25 21.469 7.066 1 60.06 117 LEU B O 1
ATOM 4092 N N . ASN B 1 118 ? 15.25 19.938 8.367 1 57.72 118 ASN B N 1
ATOM 4093 C CA . ASN B 1 118 ? 15.891 19.188 7.297 1 57.72 118 ASN B CA 1
ATOM 4094 C C . ASN B 1 118 ? 16.766 20.078 6.426 1 57.72 118 ASN B C 1
ATOM 4096 O O . ASN B 1 118 ? 16.641 20.078 5.199 1 57.72 118 ASN B O 1
ATOM 4100 N N . VAL B 1 119 ? 17.625 20.906 7.105 1 57.97 119 VAL B N 1
ATOM 4101 C CA . VAL B 1 119 ? 18.547 21.797 6.391 1 57.97 119 VAL B CA 1
ATOM 4102 C C . VAL B 1 119 ? 19.984 21.281 6.539 1 57.97 119 VAL B C 1
ATOM 4104 O O . VAL B 1 119 ? 20.297 20.547 7.477 1 57.97 119 VAL B O 1
ATOM 4107 N N . ASP B 1 120 ? 20.766 21.609 5.551 1 56.25 120 ASP B N 1
ATOM 4108 C CA . ASP B 1 120 ? 22.125 21.078 5.539 1 56.25 120 ASP B CA 1
ATOM 4109 C C . ASP B 1 120 ? 23.125 22.078 6.094 1 56.25 120 ASP B C 1
ATOM 4111 O O . ASP B 1 120 ? 24.297 21.766 6.262 1 56.25 120 ASP B O 1
ATOM 4115 N N . THR B 1 121 ? 22.75 23.297 6.402 1 56.88 121 THR B N 1
ATOM 4116 C CA . THR B 1 121 ? 23.75 24.266 6.828 1 56.88 121 THR B CA 1
ATOM 4117 C C . THR B 1 121 ? 23.438 24.797 8.227 1 56.88 121 THR B C 1
ATOM 4119 O O . THR B 1 121 ? 22.266 24.938 8.594 1 56.88 121 THR B O 1
ATOM 4122 N N . TYR B 1 122 ? 24.5 24.984 8.961 1 61.28 122 TYR B N 1
ATOM 4123 C CA . TYR B 1 122 ? 24.406 25.516 10.312 1 61.28 122 TYR B CA 1
ATOM 4124 C C . TYR B 1 122 ? 24.328 27.047 10.297 1 61.28 122 TYR B C 1
ATOM 4126 O O . TYR B 1 122 ? 23.844 27.656 11.258 1 61.28 122 TYR B O 1
ATOM 4134 N N . HIS B 1 123 ? 24.859 27.562 9.289 1 62.5 123 HIS B N 1
ATOM 4135 C CA . HIS B 1 123 ? 25 29 9.273 1 62.5 123 HIS B CA 1
ATOM 4136 C C . HIS B 1 123 ? 23.656 29.688 9.062 1 62.5 123 HIS B C 1
ATOM 4138 O O . HIS B 1 123 ? 22.891 29.312 8.164 1 62.5 123 HIS B O 1
ATOM 4144 N N . GLY B 1 124 ? 23.297 30.547 10.039 1 69.62 124 GLY B N 1
ATOM 4145 C CA . GLY B 1 124 ? 22.109 31.391 9.875 1 69.62 124 GLY B CA 1
ATOM 4146 C C . GLY B 1 124 ? 20.859 30.75 10.414 1 69.62 124 GLY B C 1
ATOM 4147 O O . GLY B 1 124 ? 19.75 31.109 10.008 1 69.62 124 GLY B O 1
ATOM 4148 N N . MET B 1 125 ? 21.078 29.828 11.336 1 76 125 MET B N 1
ATOM 4149 C CA . MET B 1 125 ? 19.938 29.078 11.859 1 76 125 MET B CA 1
ATOM 4150 C C . MET B 1 125 ? 19.031 29.984 12.695 1 76 125 MET B C 1
ATOM 4152 O O . MET B 1 125 ? 17.812 29.891 12.609 1 76 125 MET B O 1
ATOM 4156 N N . VAL B 1 126 ? 19.656 30.828 13.469 1 78.69 126 VAL B N 1
ATOM 4157 C CA . VAL B 1 126 ? 18.891 31.734 14.32 1 78.69 126 VAL B CA 1
ATOM 4158 C C . VAL B 1 126 ? 18.047 32.688 13.453 1 78.69 126 VAL B C 1
ATOM 4160 O O . VAL B 1 126 ? 16.875 32.906 13.742 1 78.69 126 VAL B O 1
ATOM 4163 N N . ARG B 1 127 ? 18.641 33.125 12.477 1 79.25 127 ARG B N 1
ATOM 4164 C CA . ARG B 1 127 ? 17.922 34 11.547 1 79.25 127 ARG B CA 1
ATOM 4165 C C . ARG B 1 127 ? 16.781 33.25 10.867 1 79.25 127 ARG B C 1
ATOM 4167 O O . ARG B 1 127 ? 15.703 33.812 10.672 1 79.25 127 ARG B O 1
ATOM 4174 N N . LEU B 1 128 ? 17.047 32.062 10.578 1 79 128 LEU B N 1
ATOM 4175 C CA . LEU B 1 128 ? 16.031 31.234 9.945 1 79 128 LEU B CA 1
ATOM 4176 C C . LEU B 1 128 ? 14.828 31.031 10.867 1 79 128 LEU B C 1
ATOM 4178 O O . LEU B 1 128 ? 13.68 31.156 10.43 1 79 128 LEU B O 1
ATOM 4182 N N . VAL B 1 129 ? 15.078 30.75 12.094 1 82.56 129 VAL B N 1
ATOM 4183 C CA . VAL B 1 129 ? 14.016 30.531 13.055 1 82.56 129 VAL B CA 1
ATOM 4184 C C . VAL B 1 129 ? 13.203 31.812 13.242 1 82.56 129 VAL B C 1
ATOM 4186 O O . VAL B 1 129 ? 11.969 31.766 13.328 1 82.56 129 VAL B O 1
ATOM 4189 N N . ARG B 1 130 ? 13.828 32.906 13.258 1 83.62 130 ARG B N 1
ATOM 4190 C CA . ARG B 1 130 ? 13.148 34.219 13.406 1 83.62 130 ARG B CA 1
ATOM 4191 C C . ARG B 1 130 ? 12.234 34.469 12.219 1 83.62 130 ARG B C 1
ATOM 4193 O O . ARG B 1 130 ? 11.117 34.969 12.383 1 83.62 130 ARG B O 1
ATOM 4200 N N . ILE B 1 131 ? 12.727 34.188 11.133 1 84.5 131 ILE B N 1
ATOM 4201 C CA . ILE B 1 131 ? 11.961 34.406 9.914 1 84.5 131 ILE B CA 1
ATOM 4202 C C . ILE B 1 131 ? 10.75 33.5 9.875 1 84.5 131 ILE B C 1
ATOM 4204 O O . ILE B 1 131 ? 9.648 33.906 9.516 1 84.5 131 ILE B O 1
ATOM 4208 N N . VAL B 1 132 ? 11.023 32.281 10.266 1 84.62 132 VAL B N 1
ATOM 4209 C CA . VAL B 1 132 ? 9.945 31.281 10.281 1 84.62 132 VAL B CA 1
ATOM 4210 C C . VAL B 1 132 ? 8.859 31.734 11.258 1 84.62 132 VAL B C 1
ATOM 4212 O O . VAL B 1 132 ? 7.672 31.656 10.945 1 84.62 132 VAL B O 1
ATOM 4215 N N . LEU B 1 133 ? 9.25 32.219 12.375 1 87.31 133 LEU B N 1
ATOM 4216 C CA . LEU B 1 133 ? 8.297 32.688 13.383 1 87.31 133 LEU B CA 1
ATOM 4217 C C . LEU B 1 133 ? 7.539 33.906 12.891 1 87.31 133 LEU B C 1
ATOM 4219 O O . LEU B 1 133 ? 6.328 34 13.086 1 87.31 133 LEU B O 1
ATOM 4223 N N . ALA B 1 134 ? 8.211 34.781 12.289 1 89 134 ALA B N 1
ATOM 4224 C CA . ALA B 1 134 ? 7.59 36 11.781 1 89 134 ALA B CA 1
ATOM 4225 C C . ALA B 1 134 ? 6.566 35.688 10.695 1 89 134 ALA B C 1
ATOM 4227 O O . ALA B 1 134 ? 5.469 36.25 10.68 1 89 134 ALA B O 1
ATOM 4228 N N . ILE B 1 135 ? 6.941 34.781 9.844 1 88.38 135 ILE B N 1
ATOM 4229 C CA . ILE B 1 135 ? 6.043 34.406 8.758 1 88.38 135 ILE B CA 1
ATOM 4230 C C . ILE B 1 135 ? 4.816 33.688 9.336 1 88.38 135 ILE B C 1
ATOM 4232 O O . ILE B 1 135 ? 3.686 33.969 8.93 1 88.38 135 ILE B O 1
ATOM 4236 N N . THR B 1 136 ? 5.066 32.781 10.273 1 90.94 136 THR B N 1
ATOM 4237 C CA . THR B 1 136 ? 3.982 32.031 10.891 1 90.94 136 THR B CA 1
ATOM 4238 C C . THR B 1 136 ? 2.994 32.969 11.578 1 90.94 136 THR B C 1
ATOM 4240 O O . THR B 1 136 ? 1.792 32.906 11.305 1 90.94 136 THR B O 1
ATOM 4243 N N . LEU B 1 137 ? 3.531 33.875 12.367 1 92.56 137 LEU B N 1
ATOM 4244 C CA . LEU B 1 137 ? 2.674 34.781 13.117 1 92.56 137 LEU B CA 1
ATOM 4245 C C . LEU B 1 137 ? 2.002 35.781 12.18 1 92.56 137 LEU B C 1
ATOM 4247 O O . LEU B 1 137 ? 0.865 36.188 12.414 1 92.56 137 LEU B O 1
ATOM 4251 N N . GLY B 1 138 ? 2.66 36.188 11.188 1 94.94 138 GLY B N 1
ATOM 4252 C CA . GLY B 1 138 ? 2.082 37.094 10.203 1 94.94 138 GLY B CA 1
ATOM 4253 C C . GLY B 1 138 ? 0.891 36.5 9.477 1 94.94 138 GLY B C 1
ATOM 4254 O O . GLY B 1 138 ? -0.165 37.125 9.383 1 94.94 138 GLY B O 1
ATOM 4255 N N . PHE B 1 139 ? 1.055 35.344 8.969 1 94.69 139 PHE B N 1
ATOM 4256 C CA . PHE B 1 139 ? -0.023 34.656 8.25 1 94.69 139 PHE B CA 1
ATOM 4257 C C . PHE B 1 139 ? -1.172 34.312 9.188 1 94.69 139 PHE B C 1
ATOM 4259 O O . PHE B 1 139 ? -2.342 34.406 8.805 1 94.69 139 PHE B O 1
ATOM 4266 N N . GLU B 1 140 ? -0.822 33.875 10.406 1 96.56 140 GLU B N 1
ATOM 4267 C CA . GLU B 1 140 ? -1.868 33.562 11.375 1 96.56 140 GLU B CA 1
ATOM 4268 C C . GLU B 1 140 ? -2.674 34.781 11.742 1 96.56 140 GLU B C 1
ATOM 4270 O O . GLU B 1 140 ? -3.898 34.719 11.867 1 96.56 140 GLU B O 1
ATOM 4275 N N . ALA B 1 141 ? -1.998 35.906 11.867 1 97.44 141 ALA B N 1
ATOM 4276 C CA . ALA B 1 141 ? -2.691 37.156 12.172 1 97.44 141 ALA B CA 1
ATOM 4277 C C . ALA B 1 141 ? -3.592 37.594 11.023 1 97.44 141 ALA B C 1
ATOM 4279 O O . ALA B 1 141 ? -4.742 38 11.234 1 97.44 141 ALA B O 1
ATOM 4280 N N . ALA B 1 142 ? -3.076 37.531 9.859 1 97.31 142 ALA B N 1
ATOM 4281 C CA . ALA B 1 142 ? -3.865 37.906 8.68 1 97.31 142 ALA B CA 1
ATOM 4282 C C . ALA B 1 142 ? -5.078 36.969 8.539 1 97.31 142 ALA B C 1
ATOM 4284 O O . ALA B 1 142 ? -6.18 37.438 8.234 1 97.31 142 ALA B O 1
ATOM 4285 N N . GLY B 1 143 ? -4.848 35.688 8.727 1 97.62 143 GLY B N 1
ATOM 4286 C CA . GLY B 1 143 ? -5.945 34.719 8.648 1 97.62 143 GLY B CA 1
ATOM 4287 C C . GLY B 1 143 ? -7.008 34.969 9.711 1 97.62 143 GLY B C 1
ATOM 4288 O O . GLY B 1 143 ? -8.203 34.812 9.438 1 97.62 143 GLY B O 1
ATOM 4289 N N . ALA B 1 144 ? -6.539 35.312 10.891 1 97.62 144 ALA B N 1
ATOM 4290 C CA . ALA B 1 144 ? -7.473 35.562 11.977 1 97.62 144 ALA B CA 1
ATOM 4291 C C . ALA B 1 144 ? -8.336 36.781 11.68 1 97.62 144 ALA B C 1
ATOM 4293 O O . ALA B 1 144 ? -9.539 36.781 11.93 1 97.62 144 ALA B O 1
ATOM 4294 N N . ILE B 1 145 ? -7.746 37.781 11.102 1 97.5 145 ILE B N 1
ATOM 4295 C CA . ILE B 1 145 ? -8.461 39.031 10.781 1 97.5 145 ILE B CA 1
ATOM 4296 C C . ILE B 1 145 ? -9.5 38.75 9.695 1 97.5 145 ILE B C 1
ATOM 4298 O O . ILE B 1 145 ? -10.664 39.156 9.828 1 97.5 145 ILE B O 1
ATOM 4302 N N . ILE B 1 146 ? -9.164 38.062 8.703 1 97.62 146 ILE B N 1
ATOM 4303 C CA . ILE B 1 146 ? -10.07 37.781 7.594 1 97.62 146 ILE B CA 1
ATOM 4304 C C . ILE B 1 146 ? -11.195 36.875 8.055 1 97.62 146 ILE B C 1
ATOM 4306 O O . ILE B 1 146 ? -12.367 37.094 7.73 1 97.62 146 ILE B O 1
ATOM 4310 N N . SER B 1 147 ? -10.852 35.844 8.781 1 96.88 147 SER B N 1
ATOM 4311 C CA . SER B 1 147 ? -11.859 34.875 9.258 1 96.88 147 SER B CA 1
ATOM 4312 C C . SER B 1 147 ? -12.812 35.562 10.242 1 96.88 147 SER B C 1
ATOM 4314 O O . SER B 1 147 ? -13.969 35.125 10.375 1 96.88 147 SER B O 1
ATOM 4316 N N . PHE B 1 148 ? -12.336 36.594 10.938 1 97 148 PHE B N 1
ATOM 4317 C CA . PHE B 1 148 ? -13.164 37.312 11.891 1 97 148 PHE B CA 1
ATOM 4318 C C . PHE B 1 148 ? -14.383 37.906 11.195 1 97 148 PHE B C 1
ATOM 4320 O O . PHE B 1 148 ? -15.484 37.906 11.75 1 97 148 PHE B O 1
ATOM 4327 N N . PHE B 1 149 ? -14.203 38.406 10.023 1 96.25 149 PHE B N 1
ATOM 4328 C CA . PHE B 1 149 ? -15.305 39 9.289 1 96.25 149 PHE B CA 1
ATOM 4329 C C . PHE B 1 149 ? -16.359 37.969 8.93 1 96.25 149 PHE B C 1
ATOM 4331 O O . PHE B 1 149 ? -17.531 38.281 8.797 1 96.25 149 PHE B O 1
ATOM 4338 N N . VAL B 1 150 ? -15.953 36.75 8.781 1 96.12 150 VAL B N 1
ATOM 4339 C CA . VAL B 1 150 ? -16.891 35.688 8.422 1 96.12 150 VAL B CA 1
ATOM 4340 C C . VAL B 1 150 ? -17.625 35.188 9.672 1 96.12 150 VAL B C 1
ATOM 4342 O O . VAL B 1 150 ? -18.844 35.125 9.688 1 96.12 150 VAL B O 1
ATOM 4345 N N . PHE B 1 151 ? -16.875 34.938 10.75 1 95.75 151 PHE B N 1
ATOM 4346 C CA . PHE B 1 151 ? -17.469 34.344 11.945 1 95.75 151 PHE B CA 1
ATOM 4347 C C . PHE B 1 151 ? -18.25 35.406 12.734 1 95.75 151 PHE B C 1
ATOM 4349 O O . PHE B 1 151 ? -19.125 35.031 13.523 1 95.75 151 PHE B O 1
ATOM 4356 N N . ARG B 1 152 ? -17.984 36.656 12.539 1 95.31 152 ARG B N 1
ATOM 4357 C CA . ARG B 1 152 ? -18.703 37.75 13.227 1 95.31 152 ARG B CA 1
ATOM 4358 C C . ARG B 1 152 ? -20.188 37.75 12.859 1 95.31 152 ARG B C 1
ATOM 4360 O O . ARG B 1 152 ? -21.016 38.188 13.648 1 95.31 152 ARG B O 1
ATOM 4367 N N . LYS B 1 153 ? -20.516 37.25 11.75 1 94.88 153 LYS B N 1
ATOM 4368 C CA . LYS B 1 153 ? -21.906 37.219 11.281 1 94.88 153 LYS B CA 1
ATOM 4369 C C . LYS B 1 153 ? -22.719 36.188 12.055 1 94.88 153 LYS B C 1
ATOM 4371 O O . LYS B 1 153 ? -23.938 36.344 12.188 1 94.88 153 LYS B O 1
ATOM 4376 N N . ASP B 1 154 ? -22.078 35.219 12.609 1 92.75 154 ASP B N 1
ATOM 4377 C CA . ASP B 1 154 ? -22.797 34.125 13.227 1 92.75 154 ASP B CA 1
ATOM 4378 C C . ASP B 1 154 ? -22.578 34.094 14.742 1 92.75 154 ASP B C 1
ATOM 4380 O O . ASP B 1 154 ? -23.344 33.469 15.477 1 92.75 154 ASP B O 1
ATOM 4384 N N . TYR B 1 155 ? -21.5 34.75 15.227 1 93.75 155 TYR B N 1
ATOM 4385 C CA . TYR B 1 155 ? -21.156 34.656 16.641 1 93.75 155 TYR B CA 1
ATOM 4386 C C . TYR B 1 155 ? -20.938 36.062 17.234 1 93.75 155 TYR B C 1
ATOM 4388 O O . TYR B 1 155 ? -20.781 37.031 16.484 1 93.75 155 TYR B O 1
ATOM 4396 N N . SER B 1 156 ? -20.984 36.156 18.594 1 94.5 156 SER B N 1
ATOM 4397 C CA . SER B 1 156 ? -20.688 37.406 19.281 1 94.5 156 SER B CA 1
ATOM 4398 C C . SER B 1 156 ? -19.25 37.844 19 1 94.5 156 SER B C 1
ATOM 4400 O O . SER B 1 156 ? -18.391 37.031 18.688 1 94.5 156 SER B O 1
ATOM 4402 N N . PRO B 1 157 ? -19 39.094 19.062 1 94.12 157 PRO B N 1
ATOM 4403 C CA . PRO B 1 157 ? -17.703 39.625 18.672 1 94.12 157 PRO B CA 1
ATOM 4404 C C . PRO B 1 157 ? -16.547 38.969 19.453 1 94.12 157 PRO B C 1
ATOM 4406 O O . PRO B 1 157 ? -15.539 38.594 18.844 1 94.12 157 PRO B O 1
ATOM 4409 N N . LEU B 1 158 ? -16.703 38.844 20.734 1 92.62 158 LEU B N 1
ATOM 4410 C CA . LEU B 1 158 ? -15.625 38.281 21.531 1 92.62 158 LEU B CA 1
ATOM 4411 C C . LEU B 1 158 ? -15.422 36.812 21.188 1 92.62 158 LEU B C 1
ATOM 4413 O O . LEU B 1 158 ? -14.281 36.344 21.078 1 92.62 158 LEU B O 1
ATOM 4417 N N . HIS B 1 159 ? -16.516 36.156 21.062 1 93.94 159 HIS B N 1
ATOM 4418 C CA . HIS B 1 159 ? -16.453 34.719 20.703 1 93.94 159 HIS B CA 1
ATOM 4419 C C . HIS B 1 159 ? -15.914 34.562 19.281 1 93.94 159 HIS B C 1
ATOM 4421 O O . HIS B 1 159 ? -15.148 33.625 19.016 1 93.94 159 HIS B O 1
ATOM 4427 N N . ALA B 1 160 ? -16.25 35.438 18.406 1 95.94 160 ALA B N 1
ATOM 4428 C CA . ALA B 1 160 ? -15.805 35.375 17.016 1 95.94 160 ALA B CA 1
ATOM 4429 C C . ALA B 1 160 ? -14.297 35.594 16.922 1 95.94 160 ALA B C 1
ATOM 4431 O O . ALA B 1 160 ? -13.625 35 16.078 1 95.94 160 ALA B O 1
ATOM 4432 N N . VAL B 1 161 ? -13.766 36.469 17.781 1 95.5 161 VAL B N 1
ATOM 4433 C CA . VAL B 1 161 ? -12.328 36.688 17.812 1 95.5 161 VAL B CA 1
ATOM 4434 C C . VAL B 1 161 ? -11.609 35.406 18.219 1 95.5 161 VAL B C 1
ATOM 4436 O O . VAL B 1 161 ? -10.633 35 17.578 1 95.5 161 VAL B O 1
ATOM 4439 N N . GLY B 1 162 ? -12.141 34.781 19.234 1 95.19 162 GLY B N 1
ATOM 4440 C CA . GLY B 1 162 ? -11.547 33.531 19.703 1 95.19 162 GLY B CA 1
ATOM 4441 C C . GLY B 1 162 ? -11.562 32.438 18.656 1 95.19 162 GLY B C 1
ATOM 4442 O O . GLY B 1 162 ? -10.547 31.781 18.422 1 95.19 162 GLY B O 1
ATOM 4443 N N . ILE B 1 163 ? -12.672 32.312 18 1 95.38 163 ILE B N 1
ATOM 4444 C CA . ILE B 1 163 ? -12.836 31.281 16.969 1 95.38 163 ILE B CA 1
ATOM 4445 C C . ILE B 1 163 ? -11.906 31.578 15.805 1 95.38 163 ILE B C 1
ATOM 4447 O O . ILE B 1 163 ? -11.297 30.656 15.242 1 95.38 163 ILE B O 1
ATOM 4451 N N . SER B 1 164 ? -11.797 32.812 15.453 1 97.31 164 SER B N 1
ATOM 4452 C CA . SER B 1 164 ? -10.984 33.219 14.305 1 97.31 164 SER B CA 1
ATOM 4453 C C . SER B 1 164 ? -9.5 32.969 14.578 1 97.31 164 SER B C 1
ATOM 4455 O O . SER B 1 164 ? -8.773 32.5 13.695 1 97.31 164 SER B O 1
ATOM 4457 N N . ILE B 1 165 ? -9.039 33.312 15.766 1 96.69 165 ILE B N 1
ATOM 4458 C CA . ILE B 1 165 ? -7.648 33.094 16.141 1 96.69 165 ILE B CA 1
ATOM 4459 C C . ILE B 1 165 ? -7.355 31.578 16.141 1 96.69 165 ILE B C 1
ATOM 4461 O O . ILE B 1 165 ? -6.352 31.141 15.578 1 96.69 165 ILE B O 1
ATOM 4465 N N . PHE B 1 166 ? -8.289 30.844 16.734 1 96.88 166 PHE B N 1
ATOM 4466 C CA . PHE B 1 166 ? -8.133 29.391 16.781 1 96.88 166 PHE B CA 1
ATOM 4467 C C . PHE B 1 166 ? -8.086 28.797 15.383 1 96.88 166 PHE B C 1
ATOM 4469 O O . PHE B 1 166 ? -7.211 27.984 15.078 1 96.88 166 PHE B O 1
ATOM 4476 N N . HIS B 1 167 ? -8.977 29.203 14.578 1 96.25 167 HIS B N 1
ATOM 4477 C CA . HIS B 1 167 ? -9.062 28.703 13.219 1 96.25 167 HIS B CA 1
ATOM 4478 C C . HIS B 1 167 ? -7.789 29 12.43 1 96.25 167 HIS B C 1
ATOM 4480 O O . HIS B 1 167 ? -7.27 28.125 11.727 1 96.25 167 HIS B O 1
ATOM 4486 N N . SER B 1 168 ? -7.324 30.188 12.516 1 97.44 168 SER B N 1
ATOM 4487 C CA . SER B 1 168 ? -6.133 30.594 11.781 1 97.44 168 SER B CA 1
ATOM 4488 C C . SER B 1 168 ? -4.906 29.812 12.227 1 97.44 168 SER B C 1
ATOM 4490 O O . SER B 1 168 ? -4.109 29.375 11.391 1 97.44 168 SER B O 1
ATOM 4492 N N . ILE B 1 169 ? -4.758 29.625 13.5 1 96.19 169 ILE B N 1
ATOM 4493 C CA . ILE B 1 169 ? -3.646 28.859 14.039 1 96.19 169 ILE B CA 1
ATOM 4494 C C . ILE B 1 169 ? -3.74 27.406 13.555 1 96.19 169 ILE B C 1
ATOM 4496 O O . ILE B 1 169 ? -2.752 26.844 13.086 1 96.19 169 ILE B O 1
ATOM 4500 N N . ALA B 1 170 ? -4.91 26.875 13.625 1 96.5 170 ALA B N 1
ATOM 4501 C CA . ALA B 1 170 ? -5.121 25.484 13.203 1 96.5 170 ALA B CA 1
ATOM 4502 C C . ALA B 1 170 ? -4.906 25.328 11.703 1 96.5 170 ALA B C 1
ATOM 4504 O O . ALA B 1 170 ? -4.344 24.328 11.25 1 96.5 170 ALA B O 1
ATOM 4505 N N . ALA B 1 171 ? -5.336 26.281 10.945 1 96.44 171 ALA B N 1
ATOM 4506 C CA . ALA B 1 171 ? -5.23 26.203 9.492 1 96.44 171 ALA B CA 1
ATOM 4507 C C . ALA B 1 171 ? -3.781 26.328 9.039 1 96.44 171 ALA B C 1
ATOM 4509 O O . ALA B 1 171 ? -3.297 25.516 8.242 1 96.44 171 ALA B O 1
ATOM 4510 N N . PHE B 1 172 ? -3.086 27.312 9.539 1 95.62 172 PHE B N 1
ATOM 4511 C CA . PHE B 1 172 ? -1.704 27.531 9.125 1 95.62 172 PHE B CA 1
ATOM 4512 C C . PHE B 1 172 ? -0.831 26.344 9.516 1 95.62 172 PHE B C 1
ATOM 4514 O O . PHE B 1 172 ? 0.061 25.953 8.766 1 95.62 172 PHE B O 1
ATOM 4521 N N . ASN B 1 173 ? -1.093 25.797 10.68 1 94.44 173 ASN B N 1
ATOM 4522 C CA . ASN B 1 173 ? -0.283 24.688 11.18 1 94.44 173 ASN B CA 1
ATOM 4523 C C . ASN B 1 173 ? -0.796 23.344 10.664 1 94.44 173 ASN B C 1
ATOM 4525 O O . ASN B 1 173 ? -0.307 22.297 11.078 1 94.44 173 ASN B O 1
ATOM 4529 N N . ASN B 1 174 ? -1.79 23.359 9.852 1 94.12 174 ASN B N 1
ATOM 4530 C CA . ASN B 1 174 ? -2.336 22.156 9.242 1 94.12 174 ASN B CA 1
ATOM 4531 C C . ASN B 1 174 ? -2.814 21.156 10.297 1 94.12 174 ASN B C 1
ATOM 4533 O O . ASN B 1 174 ? -2.555 19.969 10.188 1 94.12 174 ASN B O 1
ATOM 4537 N N . ALA B 1 175 ? -3.523 21.656 11.305 1 93.31 175 ALA B N 1
ATOM 4538 C CA . ALA B 1 175 ? -3.938 20.797 12.414 1 93.31 175 ALA B CA 1
ATOM 4539 C C . ALA B 1 175 ? -5.363 20.281 12.211 1 93.31 175 ALA B C 1
ATOM 4541 O O . ALA B 1 175 ? -5.738 19.234 12.742 1 93.31 175 ALA B O 1
ATOM 4542 N N . GLY B 1 176 ? -6.215 20.984 11.57 1 92.38 176 GLY B N 1
ATOM 4543 C CA . GLY B 1 176 ? -7.539 20.5 11.195 1 92.38 176 GLY B CA 1
ATOM 4544 C C . GLY B 1 176 ? -8.547 20.594 12.328 1 92.38 176 GLY B C 1
ATOM 4545 O O . GLY B 1 176 ? -9.695 20.172 12.188 1 92.38 176 GLY B O 1
ATOM 4546 N N . PHE B 1 177 ? -8.195 21.156 13.461 1 92.06 177 PHE B N 1
ATOM 4547 C CA . PHE B 1 177 ? -9.102 21.375 14.586 1 92.06 177 PHE B CA 1
ATOM 4548 C C . PHE B 1 177 ? -10.031 22.547 14.32 1 92.06 177 PHE B C 1
ATOM 4550 O O . PHE B 1 177 ? -9.602 23.578 13.789 1 92.06 177 PHE B O 1
ATOM 4557 N N . ASP B 1 178 ? -11.219 22.281 14.617 1 91.25 178 ASP B N 1
ATOM 4558 C CA . ASP B 1 178 ? -12.148 23.406 14.594 1 91.25 178 ASP B CA 1
ATOM 4559 C C . ASP B 1 178 ? -12.719 23.672 15.984 1 91.25 178 ASP B C 1
ATOM 4561 O O . ASP B 1 178 ? -12.555 22.859 16.891 1 91.25 178 ASP B O 1
ATOM 4565 N N . ASN B 1 179 ? -13.211 24.844 16.125 1 91.94 179 ASN B N 1
ATOM 4566 C CA . ASN B 1 179 ? -13.812 25.234 17.406 1 91.94 179 ASN B CA 1
ATOM 4567 C C . ASN B 1 179 ? -15.234 25.766 17.203 1 91.94 179 ASN B C 1
ATOM 4569 O O . ASN B 1 179 ? -15.625 26.734 17.844 1 91.94 179 ASN B O 1
ATOM 4573 N N . LEU B 1 180 ? -15.961 25.156 16.328 1 91.25 180 LEU B N 1
ATOM 4574 C CA . LEU B 1 180 ? -17.312 25.594 16 1 91.25 180 LEU B CA 1
ATOM 4575 C C . LEU B 1 180 ? -18.344 24.781 16.766 1 91.25 180 LEU B C 1
ATOM 4577 O O . LEU B 1 180 ? -19.484 25.219 16.938 1 91.25 180 LEU B O 1
ATOM 4581 N N . GLY B 1 181 ? -18.047 23.641 17.156 1 89 181 GLY B N 1
ATOM 4582 C CA . GLY B 1 181 ? -18.969 22.797 17.922 1 89 181 GLY B CA 1
ATOM 4583 C C . GLY B 1 181 ? -19.75 21.828 17.062 1 89 181 GLY B C 1
ATOM 4584 O O . GLY B 1 181 ? -19.859 22.016 15.844 1 89 181 GLY B O 1
ATOM 4585 N N . GLY B 1 182 ? -20.188 20.719 17.641 1 88.06 182 GLY B N 1
ATOM 4586 C CA . GLY B 1 182 ? -21.094 19.797 16.984 1 88.06 182 GLY B CA 1
ATOM 4587 C C . GLY B 1 182 ? -20.391 18.781 16.109 1 88.06 182 GLY B C 1
ATOM 4588 O O . GLY B 1 182 ? -21.031 18.062 15.344 1 88.06 182 GLY B O 1
ATOM 4589 N N . MET B 1 183 ? -19.109 18.719 16.156 1 86.75 183 MET B N 1
ATOM 4590 C CA . MET B 1 183 ? -18.312 17.766 15.383 1 86.75 183 MET B CA 1
ATOM 4591 C C . MET B 1 183 ? -18.625 17.891 13.898 1 86.75 183 MET B C 1
ATOM 4593 O O . MET B 1 183 ? -18.797 16.875 13.211 1 86.75 183 MET B O 1
ATOM 4597 N N . HIS B 1 184 ? -18.766 19.094 13.414 1 87.75 184 HIS B N 1
ATOM 4598 C CA . HIS B 1 184 ? -19.141 19.281 12.016 1 87.75 184 HIS B CA 1
ATOM 4599 C C . HIS B 1 184 ? -17.984 19.922 11.234 1 87.75 184 HIS B C 1
ATOM 4601 O O . HIS B 1 184 ? -18.094 20.125 10.023 1 87.75 184 HIS B O 1
ATOM 4607 N N . ASN B 1 185 ? -16.922 20.203 11.82 1 92.94 185 ASN B N 1
ATOM 4608 C CA . ASN B 1 185 ? -15.812 20.859 11.148 1 92.94 185 ASN B CA 1
ATOM 4609 C C . ASN B 1 185 ? -16.266 22.078 10.352 1 92.94 185 ASN B C 1
ATOM 4611 O O . ASN B 1 185 ? -17.031 22.906 10.859 1 92.94 185 ASN B O 1
ATOM 4615 N N . LEU B 1 186 ? -15.859 22.297 9.109 1 94.19 186 LEU B N 1
ATOM 4616 C CA . LEU B 1 186 ? -16.188 23.5 8.344 1 94.19 186 LEU B CA 1
ATOM 4617 C C . LEU B 1 186 ? -17.344 23.219 7.387 1 94.19 186 LEU B C 1
ATOM 4619 O O . LEU B 1 186 ? -17.578 23.984 6.445 1 94.19 186 LEU B O 1
ATOM 4623 N N . ILE B 1 187 ? -18.141 22.172 7.633 1 93.88 187 ILE B N 1
ATOM 4624 C CA . ILE B 1 187 ? -19.219 21.734 6.754 1 93.88 187 ILE B CA 1
ATOM 4625 C C . ILE B 1 187 ? -20.281 22.844 6.66 1 93.88 187 ILE B C 1
ATOM 4627 O O . ILE B 1 187 ? -20.781 23.141 5.574 1 93.88 187 ILE B O 1
ATOM 4631 N N . PRO B 1 188 ? -20.625 23.562 7.797 1 93.38 188 PRO B N 1
ATOM 4632 C CA . PRO B 1 188 ? -21.609 24.656 7.707 1 93.38 188 PRO B CA 1
ATOM 4633 C C . PRO B 1 188 ? -21.125 25.812 6.824 1 93.38 188 PRO B C 1
ATOM 4635 O O . PRO B 1 188 ? -21.938 26.609 6.359 1 93.38 188 PRO B O 1
ATOM 4638 N N . TYR B 1 189 ? -19.891 25.906 6.555 1 94.75 189 TYR B N 1
ATOM 4639 C CA . TYR B 1 189 ? -19.328 27.016 5.785 1 94.75 189 TYR B CA 1
ATOM 4640 C C . TYR B 1 189 ? -18.844 26.547 4.418 1 94.75 189 TYR B C 1
ATOM 4642 O O . TYR B 1 189 ? -17.969 27.172 3.816 1 94.75 189 TYR B O 1
ATOM 4650 N N . LYS B 1 190 ? -19.375 25.453 3.902 1 94.12 190 LYS B N 1
ATOM 4651 C CA . LYS B 1 190 ? -18.953 24.828 2.646 1 94.12 190 LYS B CA 1
ATOM 4652 C C . LYS B 1 190 ? -19.094 25.812 1.484 1 94.12 190 LYS B C 1
ATOM 4654 O O . LYS B 1 190 ? -18.281 25.797 0.547 1 94.12 190 LYS B O 1
ATOM 4659 N N . ASP B 1 191 ? -20.062 26.75 1.557 1 93.44 191 ASP B N 1
ATOM 4660 C CA . ASP B 1 191 ? -20.359 27.641 0.438 1 93.44 191 ASP B CA 1
ATOM 4661 C C . ASP B 1 191 ? -19.734 29.016 0.656 1 93.44 191 ASP B C 1
ATOM 4663 O O . ASP B 1 191 ? -19.875 29.906 -0.19 1 93.44 191 ASP B O 1
ATOM 4667 N N . ASN B 1 192 ? -19.141 29.25 1.818 1 96.06 192 ASN B N 1
ATOM 4668 C CA . ASN B 1 192 ? -18.5 30.531 2.088 1 96.06 192 ASN B CA 1
ATOM 4669 C C . ASN B 1 192 ? -17.172 30.656 1.366 1 96.06 192 ASN B C 1
ATOM 4671 O O . ASN B 1 192 ? -16.172 30.094 1.801 1 96.06 192 ASN B O 1
ATOM 4675 N N . ILE B 1 193 ? -17.125 31.438 0.405 1 96.19 193 ILE B N 1
ATOM 4676 C CA . ILE B 1 193 ? -15.969 31.531 -0.486 1 96.19 193 ILE B CA 1
ATOM 4677 C C . ILE B 1 193 ? -14.789 32.125 0.265 1 96.19 193 ILE B C 1
ATOM 4679 O O . ILE B 1 193 ? -13.664 31.641 0.166 1 96.19 193 ILE B O 1
ATOM 4683 N N . LEU B 1 194 ? -15.016 33.156 1.057 1 96.19 194 LEU B N 1
ATOM 4684 C CA . LEU B 1 194 ? -13.945 33.875 1.749 1 96.19 194 LEU B CA 1
ATOM 4685 C C . LEU B 1 194 ? -13.242 32.938 2.746 1 96.19 194 LEU B C 1
ATOM 4687 O O . LEU B 1 194 ? -12.008 32.906 2.781 1 96.19 194 LEU B O 1
ATOM 4691 N N . LEU B 1 195 ? -14.008 32.25 3.533 1 96.56 195 LEU B N 1
ATOM 4692 C CA . LEU B 1 195 ? -13.422 31.375 4.531 1 96.56 195 LEU B CA 1
ATOM 4693 C C . LEU B 1 195 ? -12.68 30.219 3.865 1 96.56 195 LEU B C 1
ATOM 4695 O O . LEU B 1 195 ? -11.602 29.828 4.316 1 96.56 195 LEU B O 1
ATOM 4699 N N . ASN B 1 196 ? -13.266 29.641 2.822 1 97.25 196 ASN B N 1
ATOM 4700 C CA . ASN B 1 196 ? -12.633 28.531 2.117 1 97.25 196 ASN B CA 1
ATOM 4701 C C . ASN B 1 196 ? -11.305 28.938 1.496 1 97.25 196 ASN B C 1
ATOM 4703 O O . ASN B 1 196 ? -10.305 28.234 1.637 1 97.25 196 ASN B O 1
ATOM 4707 N N . ILE B 1 197 ? -11.266 30.047 0.893 1 96.81 197 ILE B N 1
ATOM 4708 C CA . ILE B 1 197 ? -10.039 30.516 0.249 1 96.81 197 ILE B CA 1
ATOM 4709 C C . ILE B 1 197 ? -8.992 30.844 1.31 1 96.81 197 ILE B C 1
ATOM 4711 O O . ILE B 1 197 ? -7.812 30.531 1.143 1 96.81 197 ILE B O 1
ATOM 4715 N N . THR B 1 198 ? -9.445 31.531 2.375 1 97.12 198 THR B N 1
ATOM 4716 C CA . THR B 1 198 ? -8.531 31.875 3.457 1 97.12 198 THR B CA 1
ATOM 4717 C C . THR B 1 198 ? -7.895 30.625 4.051 1 97.12 198 THR B C 1
ATOM 4719 O O . THR B 1 198 ? -6.68 30.562 4.246 1 97.12 198 THR B O 1
ATOM 4722 N N . THR B 1 199 ? -8.75 29.641 4.324 1 96.81 199 THR B N 1
ATOM 4723 C CA . THR B 1 199 ? -8.258 28.375 4.883 1 96.81 199 THR B CA 1
ATOM 4724 C C . THR B 1 199 ? -7.312 27.688 3.906 1 96.81 199 THR B C 1
ATOM 4726 O O . THR B 1 199 ? -6.262 27.172 4.309 1 96.81 199 THR B O 1
ATOM 4729 N N . ASP B 1 200 ? -7.652 27.719 2.604 1 96.94 200 ASP B N 1
ATOM 4730 C CA . ASP B 1 200 ? -6.816 27.109 1.576 1 96.94 200 ASP B CA 1
ATOM 4731 C C . ASP B 1 200 ? -5.426 27.734 1.549 1 96.94 200 ASP B C 1
ATOM 4733 O O . ASP B 1 200 ? -4.418 27.031 1.514 1 96.94 200 ASP B O 1
ATOM 4737 N N . VAL B 1 201 ? -5.422 28.984 1.565 1 96.31 201 VAL B N 1
ATOM 4738 C CA . VAL B 1 201 ? -4.16 29.719 1.464 1 96.31 201 VAL B CA 1
ATOM 4739 C C . VAL B 1 201 ? -3.303 29.438 2.695 1 96.31 201 VAL B C 1
ATOM 4741 O O . VAL B 1 201 ? -2.104 29.172 2.576 1 96.31 201 VAL B O 1
ATOM 4744 N N . LEU B 1 202 ? -3.896 29.5 3.848 1 96.31 202 LEU B N 1
ATOM 4745 C CA . LEU B 1 202 ? -3.156 29.25 5.082 1 96.31 202 LEU B CA 1
ATOM 4746 C C . LEU B 1 202 ? -2.576 27.844 5.102 1 96.31 202 LEU B C 1
ATOM 4748 O O . LEU B 1 202 ? -1.408 27.656 5.445 1 96.31 202 LEU B O 1
ATOM 4752 N N . VAL B 1 203 ? -3.355 26.844 4.68 1 95.44 203 VAL B N 1
ATOM 4753 C CA . VAL B 1 203 ? -2.932 25.438 4.699 1 95.44 203 VAL B CA 1
ATOM 4754 C C . VAL B 1 203 ? -1.814 25.219 3.682 1 95.44 203 VAL B C 1
ATOM 4756 O O . VAL B 1 203 ? -0.81 24.578 3.982 1 95.44 203 VAL B O 1
ATOM 4759 N N . ILE B 1 204 ? -1.976 25.766 2.496 1 95.19 204 ILE B N 1
ATOM 4760 C CA . ILE B 1 204 ? -0.994 25.578 1.433 1 95.19 204 ILE B CA 1
ATOM 4761 C C . ILE B 1 204 ? 0.326 26.25 1.829 1 95.19 204 ILE B C 1
ATOM 4763 O O . ILE B 1 204 ? 1.395 25.641 1.678 1 95.19 204 ILE B O 1
ATOM 4767 N N . VAL B 1 205 ? 0.275 27.406 2.377 1 93.44 205 VAL B N 1
ATOM 4768 C CA . VAL B 1 205 ? 1.471 28.141 2.777 1 93.44 205 VAL B CA 1
ATOM 4769 C C . VAL B 1 205 ? 2.146 27.438 3.947 1 93.44 205 VAL B C 1
ATOM 4771 O O . VAL B 1 205 ? 3.373 27.328 3.992 1 93.44 205 VAL B O 1
ATOM 4774 N N . GLY B 1 206 ? 1.384 26.984 4.82 1 91.44 206 GLY B N 1
ATOM 4775 C CA . GLY B 1 206 ? 1.937 26.266 5.961 1 91.44 206 GLY B CA 1
ATOM 4776 C C . GLY B 1 206 ? 2.541 24.922 5.582 1 91.44 206 GLY B C 1
ATOM 4777 O O . GLY B 1 206 ? 3.449 24.422 6.258 1 91.44 206 GLY B O 1
ATOM 4778 N N . GLY B 1 207 ? 2.029 24.328 4.516 1 90.88 207 GLY B N 1
ATOM 4779 C CA . GLY B 1 207 ? 2.443 22.984 4.137 1 90.88 207 GLY B CA 1
ATOM 4780 C C . GLY B 1 207 ? 3.529 22.969 3.078 1 90.88 207 GLY B C 1
ATOM 4781 O O . GLY B 1 207 ? 4.094 21.922 2.771 1 90.88 207 GLY B O 1
ATOM 4782 N N . ILE B 1 208 ? 3.889 24.031 2.504 1 89 208 ILE B N 1
ATOM 4783 C CA . ILE B 1 208 ? 4.828 24.078 1.389 1 89 208 ILE B CA 1
ATOM 4784 C C . ILE B 1 208 ? 6.262 24.031 1.918 1 89 208 ILE B C 1
ATOM 4786 O O . ILE B 1 208 ? 7.176 23.594 1.21 1 89 208 ILE B O 1
ATOM 4790 N N . GLY B 1 209 ? 6.473 24.422 3.121 1 86.44 209 GLY B N 1
ATOM 4791 C CA . GLY B 1 209 ? 7.801 24.406 3.715 1 86.44 209 GLY B CA 1
ATOM 4792 C C . GLY B 1 209 ? 8.336 25.797 4.008 1 86.44 209 GLY B C 1
ATOM 4793 O O . GLY B 1 209 ? 8.227 26.703 3.174 1 86.44 209 GLY B O 1
ATOM 4794 N N . PHE B 1 210 ? 8.938 25.891 5.066 1 84.88 210 PHE B N 1
ATOM 4795 C CA . PHE B 1 210 ? 9.414 27.203 5.523 1 84.88 210 PHE B CA 1
ATOM 4796 C C . PHE B 1 210 ? 10.578 27.672 4.672 1 84.88 210 PHE B C 1
ATOM 4798 O O . PHE B 1 210 ? 10.695 28.875 4.379 1 84.88 210 PHE B O 1
ATOM 4805 N N . LEU B 1 211 ? 11.375 26.734 4.289 1 82 211 LEU B N 1
ATOM 4806 C CA . LEU B 1 211 ? 12.516 27.094 3.447 1 82 211 LEU B CA 1
ATOM 4807 C C . LEU B 1 211 ? 12.047 27.578 2.078 1 82 211 LEU B C 1
ATOM 4809 O O . LEU B 1 211 ? 12.672 28.453 1.481 1 82 211 LEU B O 1
ATOM 4813 N N . VAL B 1 212 ? 11.07 26.984 1.665 1 86.81 212 VAL B N 1
ATOM 4814 C CA . VAL B 1 212 ? 10.5 27.391 0.383 1 86.81 212 VAL B CA 1
ATOM 4815 C C . VAL B 1 212 ? 9.93 28.797 0.494 1 86.81 212 VAL B C 1
ATOM 4817 O O . VAL B 1 212 ? 10.102 29.625 -0.41 1 86.81 212 VAL B O 1
ATOM 4820 N N . LEU B 1 213 ? 9.305 29.094 1.628 1 86.94 213 LEU B N 1
ATOM 4821 C CA . LEU B 1 213 ? 8.734 30.406 1.848 1 86.94 213 LEU B CA 1
ATOM 4822 C C . LEU B 1 213 ? 9.828 31.469 1.916 1 86.94 213 LEU B C 1
ATOM 4824 O O . LEU B 1 213 ? 9.68 32.562 1.348 1 86.94 213 LEU B O 1
ATOM 4828 N N . VAL B 1 214 ? 10.859 31.094 2.537 1 83.38 214 VAL B N 1
ATOM 4829 C CA . VAL B 1 214 ? 11.984 32.031 2.635 1 83.38 214 VAL B CA 1
ATOM 4830 C C . VAL B 1 214 ? 12.586 32.25 1.25 1 83.38 214 VAL B C 1
ATOM 4832 O O . VAL B 1 214 ? 12.93 33.375 0.893 1 83.38 214 VAL B O 1
ATOM 4835 N N . ASP B 1 215 ? 12.703 31.219 0.538 1 85.38 215 ASP B N 1
ATOM 4836 C CA . ASP B 1 215 ? 13.258 31.297 -0.811 1 85.38 215 ASP B CA 1
ATOM 4837 C C . ASP B 1 215 ? 12.367 32.156 -1.722 1 85.38 215 ASP B C 1
ATOM 4839 O O . ASP B 1 215 ? 12.867 32.938 -2.531 1 85.38 215 ASP B O 1
ATOM 4843 N N . ILE B 1 216 ? 11.133 32.031 -1.591 1 85.88 216 ILE B N 1
ATOM 4844 C CA . ILE B 1 216 ? 10.18 32.781 -2.41 1 85.88 216 ILE B CA 1
ATOM 4845 C C . ILE B 1 216 ? 10.281 34.25 -2.096 1 85.88 216 ILE B C 1
ATOM 4847 O O . ILE B 1 216 ? 10.258 35.094 -3.004 1 85.88 216 ILE B O 1
ATOM 4851 N N . VAL B 1 217 ? 10.383 34.562 -0.806 1 82.31 217 VAL B N 1
ATOM 4852 C CA . VAL B 1 217 ? 10.438 35.969 -0.386 1 82.31 217 VAL B CA 1
ATOM 4853 C C . VAL B 1 217 ? 11.766 36.594 -0.833 1 82.31 217 VAL B C 1
ATOM 4855 O O . VAL B 1 217 ? 11.812 37.75 -1.218 1 82.31 217 VAL B O 1
ATOM 4858 N N . LYS B 1 218 ? 12.844 35.781 -0.839 1 81.31 218 LYS B N 1
ATOM 4859 C CA . LYS B 1 218 ? 14.172 36.281 -1.189 1 81.31 218 LYS B CA 1
ATOM 4860 C C . LYS B 1 218 ? 14.305 36.469 -2.697 1 81.31 218 LYS B C 1
ATOM 4862 O O . LYS B 1 218 ? 14.812 37.5 -3.152 1 81.31 218 LYS B O 1
ATOM 4867 N N . GLN B 1 219 ? 13.969 35.5 -3.486 1 82.81 219 GLN B N 1
ATOM 4868 C CA . GLN B 1 219 ? 14.25 35.531 -4.918 1 82.81 219 GLN B CA 1
ATOM 4869 C C . GLN B 1 219 ? 13.125 36.188 -5.699 1 82.81 219 GLN B C 1
ATOM 4871 O O . GLN B 1 219 ? 13.367 36.781 -6.75 1 82.81 219 GLN B O 1
ATOM 4876 N N . LYS B 1 220 ? 11.945 36.25 -5.309 1 80.12 220 LYS B N 1
ATOM 4877 C CA . LYS B 1 220 ? 10.75 36.906 -5.867 1 80.12 220 LYS B CA 1
ATOM 4878 C C . LYS B 1 220 ? 10.5 36.438 -7.297 1 80.12 220 LYS B C 1
ATOM 4880 O O . LYS B 1 220 ? 9.797 37.094 -8.055 1 80.12 220 LYS B O 1
ATOM 4885 N N . SER B 1 221 ? 11.266 35.469 -7.898 1 81.12 221 SER B N 1
ATOM 4886 C CA . SER B 1 221 ? 11.078 34.875 -9.219 1 81.12 221 SER B CA 1
ATOM 4887 C C . SER B 1 221 ? 11.234 33.375 -9.18 1 81.12 221 SER B C 1
ATOM 4889 O O . SER B 1 221 ? 12.141 32.844 -8.523 1 81.12 221 SER B O 1
ATOM 4891 N N . PHE B 1 222 ? 10.336 32.75 -9.875 1 82 222 PHE B N 1
ATOM 4892 C CA . PHE B 1 222 ? 10.336 31.297 -9.883 1 82 222 PHE B CA 1
ATOM 4893 C C . PHE B 1 222 ? 11.617 30.766 -10.516 1 82 222 PHE B C 1
ATOM 4895 O O . PHE B 1 222 ? 12.156 29.75 -10.07 1 82 222 PHE B O 1
ATOM 4902 N N . LYS B 1 223 ? 12.125 31.297 -11.469 1 81 223 LYS B N 1
ATOM 4903 C CA . LYS B 1 223 ? 13.305 30.844 -12.195 1 81 223 LYS B CA 1
ATOM 4904 C C . LYS B 1 223 ? 14.547 30.891 -11.312 1 81 223 LYS B C 1
ATOM 4906 O O . LYS B 1 223 ? 15.484 30.109 -11.5 1 81 223 LYS B O 1
ATOM 4911 N N . LYS B 1 224 ? 14.477 31.734 -10.289 1 81.31 224 LYS B N 1
ATOM 4912 C CA . LYS B 1 224 ? 15.656 31.938 -9.461 1 81.31 224 LYS B CA 1
ATOM 4913 C C . LYS B 1 224 ? 15.578 31.109 -8.172 1 81.31 224 LYS B C 1
ATOM 4915 O O . LYS B 1 224 ? 16.516 31.109 -7.375 1 81.31 224 LYS B O 1
ATOM 4920 N N . LEU B 1 225 ? 14.523 30.406 -8.07 1 82.5 225 LEU B N 1
ATOM 4921 C CA . LEU B 1 225 ? 14.352 29.594 -6.875 1 82.5 225 LEU B CA 1
ATOM 4922 C C . LEU B 1 225 ? 15.297 28.406 -6.891 1 82.5 225 LEU B C 1
ATOM 4924 O O . LEU B 1 225 ? 15.734 27.969 -7.957 1 82.5 225 LEU B O 1
ATOM 4928 N N . CYS B 1 226 ? 15.625 27.922 -5.824 1 80.75 226 CYS B N 1
ATOM 4929 C CA . CYS B 1 226 ? 16.453 26.719 -5.711 1 80.75 226 CYS B CA 1
ATOM 4930 C C . CYS B 1 226 ? 15.688 25.484 -6.164 1 80.75 226 CYS B C 1
ATOM 4932 O O . CYS B 1 226 ? 14.461 25.516 -6.277 1 80.75 226 CYS B O 1
ATOM 4934 N N . LEU B 1 227 ? 16.328 24.484 -6.438 1 78.94 227 LEU B N 1
ATOM 4935 C CA . LEU B 1 227 ? 15.727 23.25 -6.945 1 78.94 227 LEU B CA 1
ATOM 4936 C C . LEU B 1 227 ? 14.727 22.672 -5.949 1 78.94 227 LEU B C 1
ATOM 4938 O O . LEU B 1 227 ? 13.641 22.234 -6.336 1 78.94 227 LEU B O 1
ATOM 4942 N N . HIS B 1 228 ? 15.109 22.797 -4.711 1 81.62 228 HIS B N 1
ATOM 4943 C CA . HIS B 1 228 ? 14.227 22.297 -3.66 1 81.62 228 HIS B CA 1
ATOM 4944 C C . HIS B 1 228 ? 12.875 23.016 -3.695 1 81.62 228 HIS B C 1
ATOM 4946 O O . HIS B 1 228 ? 11.828 22.375 -3.641 1 81.62 228 HIS B O 1
ATOM 4952 N N . SER B 1 229 ? 12.93 24.25 -3.826 1 86.88 229 SER B N 1
ATOM 4953 C CA . SER B 1 229 ? 11.719 25.062 -3.842 1 86.88 229 SER B CA 1
ATOM 4954 C C . SER B 1 229 ? 10.898 24.812 -5.105 1 86.88 229 SER B C 1
ATOM 4956 O O . SER B 1 229 ? 9.672 24.734 -5.047 1 86.88 229 SER B O 1
ATOM 4958 N N . LYS B 1 230 ? 11.555 24.656 -6.191 1 88.75 230 LYS B N 1
ATOM 4959 C CA . LYS B 1 230 ? 10.852 24.391 -7.445 1 88.75 230 LYS B CA 1
ATOM 4960 C C . LYS B 1 230 ? 10.125 23.047 -7.402 1 88.75 230 LYS B C 1
ATOM 4962 O O . LYS B 1 230 ? 8.977 22.953 -7.844 1 88.75 230 LYS B O 1
ATOM 4967 N N . VAL B 1 231 ? 10.812 22.078 -6.793 1 86.94 231 VAL B N 1
ATOM 4968 C CA . VAL B 1 231 ? 10.25 20.75 -6.703 1 86.94 231 VAL B CA 1
ATOM 4969 C C . VAL B 1 231 ? 9.062 20.75 -5.742 1 86.94 231 VAL B C 1
ATOM 4971 O O . VAL B 1 231 ? 8.008 20.188 -6.047 1 86.94 231 VAL B O 1
ATOM 4974 N N . ALA B 1 232 ? 9.234 21.391 -4.637 1 89.38 232 ALA B N 1
ATOM 4975 C CA . ALA B 1 232 ? 8.172 21.453 -3.633 1 89.38 232 ALA B CA 1
ATOM 4976 C C . ALA B 1 232 ? 6.922 22.125 -4.188 1 89.38 232 ALA B C 1
ATOM 4978 O O . ALA B 1 232 ? 5.809 21.625 -4.023 1 89.38 232 ALA B O 1
ATOM 4979 N N . ILE B 1 233 ? 7.133 23.203 -4.887 1 92.25 233 ILE B N 1
ATOM 4980 C CA . ILE B 1 233 ? 6.016 23.984 -5.414 1 92.25 233 ILE B CA 1
ATOM 4981 C C . ILE B 1 233 ? 5.348 23.203 -6.551 1 92.25 233 ILE B C 1
ATOM 4983 O O . ILE B 1 233 ? 4.121 23.109 -6.605 1 92.25 233 ILE B O 1
ATOM 4987 N N . SER B 1 234 ? 6.121 22.656 -7.406 1 92.94 234 SER B N 1
ATOM 4988 C CA . SER B 1 234 ? 5.566 21.953 -8.555 1 92.94 234 SER B CA 1
ATOM 4989 C C . SER B 1 234 ? 4.816 20.703 -8.125 1 92.94 234 SER B C 1
ATOM 4991 O O . SER B 1 234 ? 3.715 20.422 -8.617 1 92.94 234 SER B O 1
ATOM 4993 N N . MET B 1 235 ? 5.414 19.969 -7.23 1 92.19 235 MET B N 1
ATOM 4994 C CA . MET B 1 235 ? 4.762 18.75 -6.762 1 92.19 235 MET B CA 1
ATOM 4995 C C . MET B 1 235 ? 3.463 19.078 -6.031 1 92.19 235 MET B C 1
ATOM 4997 O O . MET B 1 235 ? 2.459 18.375 -6.199 1 92.19 235 MET B O 1
ATOM 5001 N N . THR B 1 236 ? 3.52 20.094 -5.227 1 93.81 236 THR B N 1
ATOM 5002 C CA . THR B 1 236 ? 2.312 20.516 -4.523 1 93.81 236 THR B CA 1
ATOM 5003 C C . THR B 1 236 ? 1.22 20.906 -5.516 1 93.81 236 THR B C 1
ATOM 5005 O O . THR B 1 236 ? 0.058 20.531 -5.348 1 93.81 236 THR B O 1
ATOM 5008 N N . ALA B 1 237 ? 1.619 21.594 -6.531 1 95.31 237 ALA B N 1
ATOM 5009 C CA . ALA B 1 237 ? 0.659 22.016 -7.551 1 95.31 237 ALA B CA 1
ATOM 5010 C C . ALA B 1 237 ? 0.049 20.812 -8.258 1 95.31 237 ALA B C 1
ATOM 5012 O O . ALA B 1 237 ? -1.167 20.75 -8.453 1 95.31 237 ALA B O 1
ATOM 5013 N N . VAL B 1 238 ? 0.833 19.891 -8.594 1 95.5 238 VAL B N 1
ATOM 5014 C CA . VAL B 1 238 ? 0.379 18.688 -9.305 1 95.5 238 VAL B CA 1
ATOM 5015 C C . VAL B 1 238 ? -0.58 17.891 -8.422 1 95.5 238 VAL B C 1
ATOM 5017 O O . VAL B 1 238 ? -1.613 17.422 -8.891 1 95.5 238 VAL B O 1
ATOM 5020 N N . LEU B 1 239 ? -0.249 17.766 -7.199 1 95.81 239 LEU B N 1
ATOM 5021 C CA . LEU B 1 239 ? -1.08 17 -6.285 1 95.81 239 LEU B CA 1
ATOM 5022 C C . LEU B 1 239 ? -2.402 17.703 -6.016 1 95.81 239 LEU B C 1
ATOM 5024 O O . LEU B 1 239 ? -3.451 17.062 -5.934 1 95.81 239 LEU B O 1
ATOM 5028 N N . LEU B 1 240 ? -2.334 19.031 -5.887 1 97 240 LEU B N 1
ATOM 5029 C CA . LEU B 1 240 ? -3.549 19.797 -5.652 1 97 240 LEU B CA 1
ATOM 5030 C C . LEU B 1 240 ? -4.484 19.719 -6.855 1 97 240 LEU B C 1
ATOM 5032 O O . LEU B 1 240 ? -5.672 19.422 -6.703 1 97 240 LEU B O 1
ATOM 5036 N N . ILE B 1 241 ? -3.947 19.922 -8.023 1 97.62 241 ILE B N 1
ATOM 5037 C CA . ILE B 1 241 ? -4.75 19.922 -9.242 1 97.62 241 ILE B CA 1
ATOM 5038 C C . ILE B 1 241 ? -5.207 18.5 -9.547 1 97.62 241 ILE B C 1
ATOM 5040 O O . ILE B 1 241 ? -6.375 18.266 -9.867 1 97.62 241 ILE B O 1
ATOM 5044 N N . GLY B 1 242 ? -4.262 17.578 -9.469 1 97.19 242 GLY B N 1
ATOM 5045 C CA . GLY B 1 242 ? -4.617 16.188 -9.688 1 97.19 242 GLY B CA 1
ATOM 5046 C C . GLY B 1 242 ? -5.68 15.688 -8.734 1 97.19 242 GLY B C 1
ATOM 5047 O O . GLY B 1 242 ? -6.629 15.016 -9.148 1 97.19 242 GLY B O 1
ATOM 5048 N N . GLY B 1 243 ? -5.512 16.016 -7.453 1 97.69 243 GLY B N 1
ATOM 5049 C CA . GLY B 1 243 ? -6.52 15.633 -6.473 1 97.69 243 GLY B CA 1
ATOM 5050 C C . GLY B 1 243 ? -7.875 16.25 -6.746 1 97.69 243 GLY B C 1
ATOM 5051 O O . GLY B 1 243 ? -8.906 15.594 -6.586 1 97.69 243 GLY B O 1
ATOM 5052 N N . THR B 1 244 ? -7.863 17.5 -7.188 1 98.19 244 THR B N 1
ATOM 5053 C CA . THR B 1 244 ? -9.109 18.188 -7.488 1 98.19 244 THR B CA 1
ATOM 5054 C C . THR B 1 244 ? -9.844 17.516 -8.641 1 98.19 244 THR B C 1
ATOM 5056 O O . THR B 1 244 ? -11.055 17.266 -8.555 1 98.19 244 THR B O 1
ATOM 5059 N N . LEU B 1 245 ? -9.156 17.172 -9.625 1 98 245 LEU B N 1
ATOM 5060 C CA . LEU B 1 245 ? -9.758 16.531 -10.797 1 98 245 LEU B CA 1
ATOM 5061 C C . LEU B 1 245 ? -10.297 15.156 -10.453 1 98 245 LEU B C 1
ATOM 5063 O O . LEU B 1 245 ? -11.406 14.797 -10.867 1 98 245 LEU B O 1
ATOM 5067 N N . ILE B 1 246 ? -9.578 14.406 -9.711 1 97.69 246 ILE B N 1
ATOM 5068 C CA . ILE B 1 246 ? -9.977 13.055 -9.344 1 97.69 246 ILE B CA 1
ATOM 5069 C C . ILE B 1 246 ? -11.219 13.102 -8.461 1 97.69 246 ILE B C 1
ATOM 5071 O O . ILE B 1 246 ? -12.172 12.352 -8.68 1 97.69 246 ILE B O 1
ATOM 5075 N N . LEU B 1 247 ? -11.211 14 -7.473 1 97.75 247 LEU B N 1
ATOM 5076 C CA . LEU B 1 247 ? -12.336 14.07 -6.543 1 97.75 247 LEU B CA 1
ATOM 5077 C C . LEU B 1 247 ? -13.57 14.641 -7.23 1 97.75 247 LEU B C 1
ATOM 5079 O O . LEU B 1 247 ? -14.703 14.25 -6.91 1 97.75 247 LEU B O 1
ATOM 5083 N N . LYS B 1 248 ? -13.336 15.57 -8.18 1 97.88 248 LYS B N 1
ATOM 5084 C CA . LYS B 1 248 ? -14.477 16.078 -8.938 1 97.88 248 LYS B CA 1
ATOM 5085 C C . LYS B 1 248 ? -15.094 14.984 -9.805 1 97.88 248 LYS B C 1
ATOM 5087 O O . LYS B 1 248 ? -16.312 14.945 -10.008 1 97.88 248 LYS B O 1
ATOM 5092 N N . ALA B 1 249 ? -14.305 14.086 -10.289 1 96.44 249 ALA B N 1
ATOM 5093 C CA . ALA B 1 249 ? -14.758 13.016 -11.172 1 96.44 249 ALA B CA 1
ATOM 5094 C C . ALA B 1 249 ? -15.453 11.914 -10.375 1 96.44 249 ALA B C 1
ATOM 5096 O O . ALA B 1 249 ? -16.391 11.273 -10.867 1 96.44 249 ALA B O 1
ATOM 5097 N N . THR B 1 250 ? -15.047 11.703 -9.195 1 96.12 250 THR B N 1
ATOM 5098 C CA . THR B 1 250 ? -15.562 10.57 -8.43 1 96.12 250 THR B CA 1
ATOM 5099 C C . THR B 1 250 ? -16.734 11.008 -7.551 1 96.12 250 THR B C 1
ATOM 5101 O O . THR B 1 250 ? -17.578 10.188 -7.191 1 96.12 250 THR B O 1
ATOM 5104 N N . GLU B 1 251 ? -16.688 12.312 -7.137 1 96.69 251 GLU B N 1
ATOM 5105 C CA . GLU B 1 251 ? -17.719 12.797 -6.223 1 96.69 251 GLU B CA 1
ATOM 5106 C C . GLU B 1 251 ? -18.547 13.914 -6.855 1 96.69 251 GLU B C 1
ATOM 5108 O O . GLU B 1 251 ? -18.031 14.656 -7.703 1 96.69 251 GLU B O 1
ATOM 5113 N N . ASN B 1 252 ? -19.859 13.922 -6.434 1 95 252 ASN B N 1
ATOM 5114 C CA . ASN B 1 252 ? -20.734 14.992 -6.883 1 95 252 ASN B CA 1
ATOM 5115 C C . ASN B 1 252 ? -20.641 16.219 -5.977 1 95 252 ASN B C 1
ATOM 5117 O O . ASN B 1 252 ? -21.578 16.531 -5.234 1 95 252 ASN B O 1
ATOM 5121 N N . ILE B 1 253 ? -19.562 16.922 -6.031 1 96.44 253 ILE B N 1
ATOM 5122 C CA . ILE B 1 253 ? -19.312 18.109 -5.234 1 96.44 253 ILE B CA 1
ATOM 5123 C C . ILE B 1 253 ? -18.906 19.266 -6.148 1 96.44 253 ILE B C 1
ATOM 5125 O O . ILE B 1 253 ? -18.672 19.062 -7.34 1 96.44 253 ILE B O 1
ATOM 5129 N N . THR B 1 254 ? -18.922 20.469 -5.637 1 96.94 254 THR B N 1
ATOM 5130 C CA . THR B 1 254 ? -18.562 21.656 -6.402 1 96.94 254 THR B CA 1
ATOM 5131 C C . THR B 1 254 ? -17.062 21.688 -6.652 1 96.94 254 THR B C 1
ATOM 5133 O O . THR B 1 254 ? -16.297 20.953 -6.02 1 96.94 254 THR B O 1
ATOM 5136 N N . TRP B 1 255 ? -16.625 22.469 -7.582 1 97.12 255 TRP B N 1
ATOM 5137 C CA . TRP B 1 255 ? -15.203 22.641 -7.859 1 97.12 255 TRP B CA 1
ATOM 5138 C C . TRP B 1 255 ? -14.469 23.188 -6.641 1 97.12 255 TRP B C 1
ATOM 5140 O O . TRP B 1 255 ? -13.352 22.766 -6.336 1 97.12 255 TRP B O 1
ATOM 5150 N N . MET B 1 256 ? -15.148 24.109 -5.922 1 96.69 256 MET B N 1
ATOM 5151 C CA . MET B 1 256 ? -14.562 24.641 -4.699 1 96.69 256 MET B CA 1
ATOM 5152 C C . MET B 1 256 ? -14.422 23.562 -3.639 1 96.69 256 MET B C 1
ATOM 5154 O O . MET B 1 256 ? -13.398 23.484 -2.957 1 96.69 256 MET B O 1
ATOM 5158 N N . GLY B 1 257 ? -15.445 22.719 -3.576 1 96.75 257 GLY B N 1
ATOM 5159 C CA . GLY B 1 257 ? -15.391 21.609 -2.646 1 96.75 257 GLY B CA 1
ATOM 5160 C C . GLY B 1 257 ? -14.312 20.594 -2.99 1 96.75 257 GLY B C 1
ATOM 5161 O O . GLY B 1 257 ? -13.625 20.078 -2.104 1 96.75 257 GLY B O 1
ATOM 5162 N N . ALA B 1 258 ? -14.188 20.328 -4.273 1 97.94 258 ALA B N 1
ATOM 5163 C CA . ALA B 1 258 ? -13.18 19.375 -4.727 1 97.94 258 ALA B CA 1
ATOM 5164 C C . ALA B 1 258 ? -11.773 19.906 -4.445 1 97.94 258 ALA B C 1
ATOM 5166 O O . ALA B 1 258 ? -10.906 19.141 -4 1 97.94 258 ALA B O 1
ATOM 5167 N N . PHE B 1 259 ? -11.578 21.156 -4.699 1 97.75 259 PHE B N 1
ATOM 5168 C CA . PHE B 1 259 ? -10.281 21.75 -4.422 1 97.75 259 PHE B CA 1
ATOM 5169 C C . PHE B 1 259 ? -9.984 21.734 -2.928 1 97.75 259 PHE B C 1
ATOM 5171 O O . PHE B 1 259 ? -8.867 21.422 -2.512 1 97.75 259 PHE B O 1
ATOM 5178 N N . PHE B 1 260 ? -10.992 22.094 -2.148 1 97.69 260 PHE B N 1
ATOM 5179 C CA . PHE B 1 260 ? -10.828 22.109 -0.7 1 97.69 260 PHE B CA 1
ATOM 5180 C C . PHE B 1 260 ? -10.477 20.734 -0.176 1 97.69 260 PHE B C 1
ATOM 5182 O O . PHE B 1 260 ? -9.578 20.578 0.651 1 97.69 260 PHE B O 1
ATOM 5189 N N . GLN B 1 261 ? -11.164 19.719 -0.695 1 96.56 261 GLN B N 1
ATOM 5190 C CA . GLN B 1 261 ? -10.938 18.359 -0.227 1 96.56 261 GLN B CA 1
ATOM 5191 C C . GLN B 1 261 ? -9.586 17.828 -0.708 1 96.56 261 GLN B C 1
ATOM 5193 O O . GLN B 1 261 ? -8.961 17 -0.038 1 96.56 261 GLN B O 1
ATOM 5198 N N . SER B 1 262 ? -9.164 18.25 -1.865 1 97.19 262 SER B N 1
ATOM 5199 C CA . SER B 1 262 ? -7.82 17.906 -2.32 1 97.19 262 SER B CA 1
ATOM 5200 C C . SER B 1 262 ? -6.758 18.578 -1.447 1 97.19 262 SER B C 1
ATOM 5202 O O . SER B 1 262 ? -5.801 17.922 -1.027 1 97.19 262 SER B O 1
ATOM 5204 N N . MET B 1 263 ? -6.957 19.844 -1.167 1 95.81 263 MET B N 1
ATOM 5205 C CA . MET B 1 263 ? -6.02 20.609 -0.353 1 95.81 263 MET B CA 1
ATOM 5206 C C . MET B 1 263 ? -5.906 20.016 1.05 1 95.81 263 MET B C 1
ATOM 5208 O O . MET B 1 263 ? -4.809 19.922 1.597 1 95.81 263 MET B O 1
ATOM 5212 N N . THR B 1 264 ? -6.984 19.562 1.554 1 95.44 264 THR B N 1
ATOM 5213 C CA . THR B 1 264 ? -6.992 19.094 2.936 1 95.44 264 THR B CA 1
ATOM 5214 C C . THR B 1 264 ? -6.215 17.797 3.068 1 95.44 264 THR B C 1
ATOM 5216 O O . THR B 1 264 ? -5.75 17.438 4.156 1 95.44 264 THR B O 1
ATOM 5219 N N . THR B 1 265 ? -6.062 17.031 1.954 1 94.94 265 THR B N 1
ATOM 5220 C CA . THR B 1 265 ? -5.305 15.781 1.992 1 94.94 265 THR B CA 1
ATOM 5221 C C . THR B 1 265 ? -3.811 16.062 2.146 1 94.94 265 THR B C 1
ATOM 5223 O O . THR B 1 265 ? -3.029 15.156 2.432 1 94.94 265 THR B O 1
ATOM 5226 N N . ARG B 1 266 ? -3.471 17.312 1.96 1 91.69 266 ARG B N 1
ATOM 5227 C CA . ARG B 1 266 ? -2.096 17.734 2.223 1 91.69 266 ARG B CA 1
ATOM 5228 C C . ARG B 1 266 ? -1.871 17.969 3.711 1 91.69 266 ARG B C 1
ATOM 5230 O O . ARG B 1 266 ? -1.258 18.969 4.098 1 91.69 266 ARG B O 1
ATOM 5237 N N . THR B 1 267 ? -2.529 17.203 4.527 1 89.62 267 THR B N 1
ATOM 5238 C CA . THR B 1 267 ? -2.32 17.109 5.969 1 89.62 267 THR B CA 1
ATOM 5239 C C . THR B 1 267 ? -3.004 18.266 6.691 1 89.62 267 THR B C 1
ATOM 5241 O O . THR B 1 267 ? -2.447 18.828 7.633 1 89.62 267 THR B O 1
ATOM 5244 N N . ALA B 1 268 ? -4.172 18.672 6.23 1 90.88 268 ALA B N 1
ATOM 5245 C CA . ALA B 1 268 ? -4.816 19.812 6.859 1 90.88 268 ALA B CA 1
ATOM 5246 C C . ALA B 1 268 ? -5.902 19.375 7.836 1 90.88 268 ALA B C 1
ATOM 5248 O O . ALA B 1 268 ? -6.148 20.047 8.844 1 90.88 268 ALA B O 1
ATOM 5249 N N . GLY B 1 269 ? -6.688 18.375 7.477 1 91.88 269 GLY B N 1
ATOM 5250 C CA . GLY B 1 269 ? -7.652 17.797 8.398 1 91.88 269 GLY B CA 1
ATOM 5251 C C . GLY B 1 269 ? -8.992 18.5 8.375 1 91.88 269 GLY B C 1
ATOM 5252 O O . GLY B 1 269 ? -9.938 18.078 9.055 1 91.88 269 GLY B O 1
ATOM 5253 N N . PHE B 1 270 ? -9.148 19.531 7.645 1 94.19 270 PHE B N 1
ATOM 5254 C CA . PHE B 1 270 ? -10.422 20.234 7.52 1 94.19 270 PHE B CA 1
ATOM 5255 C C . PHE B 1 270 ? -11.305 19.562 6.469 1 94.19 270 PHE B C 1
ATOM 5257 O O . PHE B 1 270 ? -10.797 18.953 5.52 1 94.19 270 PHE B O 1
ATOM 5264 N N . SER B 1 271 ? -12.547 19.641 6.691 1 94.56 271 SER B N 1
ATOM 5265 C CA . SER B 1 271 ? -13.477 19.125 5.695 1 94.56 271 SER B CA 1
ATOM 5266 C C . SER B 1 271 ? -14.695 20.031 5.547 1 94.56 271 SER B C 1
ATOM 5268 O O . SER B 1 271 ? -15.188 20.578 6.531 1 94.56 271 SER B O 1
ATOM 5270 N N . THR B 1 272 ? -15.07 20.25 4.359 1 95.81 272 THR B N 1
ATOM 5271 C CA . THR B 1 272 ? -16.266 21.031 4.07 1 95.81 272 THR B CA 1
ATOM 5272 C C . THR B 1 272 ? -17.422 20.125 3.658 1 95.81 272 THR B C 1
ATOM 5274 O O . THR B 1 272 ? -18.562 20.578 3.508 1 95.81 272 THR B O 1
ATOM 5277 N N . TYR B 1 273 ? -17.141 18.875 3.443 1 95.62 273 TYR B N 1
ATOM 5278 C CA . TYR B 1 273 ? -18.125 17.844 3.162 1 95.62 273 TYR B CA 1
ATOM 5279 C C . TYR B 1 273 ? -17.969 16.672 4.117 1 95.62 273 TYR B C 1
ATOM 5281 O O . TYR B 1 273 ? -16.891 16.469 4.688 1 95.62 273 TYR B O 1
ATOM 5289 N N . ASN B 1 274 ? -19.062 15.977 4.281 1 95.25 274 ASN B N 1
ATOM 5290 C CA . ASN B 1 274 ? -18.953 14.75 5.07 1 95.25 274 ASN B CA 1
ATOM 5291 C C . ASN B 1 274 ? -18.188 13.664 4.32 1 95.25 274 ASN B C 1
ATOM 5293 O O . ASN B 1 274 ? -18.719 13.062 3.387 1 95.25 274 ASN B O 1
ATOM 5297 N N . ILE B 1 275 ? -17.016 13.359 4.785 1 95.06 275 ILE B N 1
ATOM 5298 C CA . ILE B 1 275 ? -16.094 12.453 4.109 1 95.06 275 ILE B CA 1
ATOM 5299 C C . ILE B 1 275 ? -16.672 11.039 4.117 1 95.06 275 ILE B C 1
ATOM 5301 O O . ILE B 1 275 ? -16.422 10.258 3.193 1 95.06 275 ILE B O 1
ATOM 5305 N N . GLY B 1 276 ? -17.438 10.703 5.148 1 94.06 276 GLY B N 1
ATOM 5306 C CA . GLY B 1 276 ? -18.047 9.383 5.262 1 94.06 276 GLY B CA 1
ATOM 5307 C C . GLY B 1 276 ? -18.984 9.062 4.117 1 94.06 276 GLY B C 1
ATOM 5308 O O . GLY B 1 276 ? -19.297 7.898 3.859 1 94.06 276 GLY B O 1
ATOM 5309 N N . ASN B 1 277 ? -19.422 10.078 3.389 1 94.44 277 ASN B N 1
ATOM 5310 C CA . ASN B 1 277 ? -20.391 9.898 2.307 1 94.44 277 ASN B CA 1
ATOM 5311 C C . ASN B 1 277 ? -19.688 9.789 0.951 1 94.44 277 ASN B C 1
ATOM 5313 O O . ASN B 1 277 ? -20.344 9.594 -0.072 1 94.44 277 ASN B O 1
ATOM 5317 N N . PHE B 1 278 ? -18.453 9.898 0.926 1 96.94 278 PHE B N 1
ATOM 5318 C CA . PHE B 1 278 ? -17.703 9.836 -0.33 1 96.94 278 PHE B CA 1
ATOM 5319 C C . PHE B 1 278 ? -17.672 8.406 -0.862 1 96.94 278 PHE B C 1
ATOM 5321 O O . PHE B 1 278 ? -17.844 7.453 -0.103 1 96.94 278 PHE B O 1
ATOM 5328 N N . SER B 1 279 ? -17.547 8.266 -2.176 1 97.19 279 SER B N 1
ATOM 5329 C CA . SER B 1 279 ? -17.438 6.961 -2.824 1 97.19 279 SER B CA 1
ATOM 5330 C C . SER B 1 279 ? -16.156 6.238 -2.42 1 97.19 279 SER B C 1
ATOM 5332 O O . SER B 1 279 ? -15.234 6.859 -1.898 1 97.19 279 SER B O 1
ATOM 5334 N N . LYS B 1 280 ? -16.141 4.926 -2.602 1 97.12 280 LYS B N 1
ATOM 5335 C CA . LYS B 1 280 ? -14.945 4.137 -2.297 1 97.12 280 LYS B CA 1
ATOM 5336 C C . LYS B 1 280 ? -13.742 4.613 -3.115 1 97.12 280 LYS B C 1
ATOM 5338 O O . LYS B 1 280 ? -12.625 4.684 -2.604 1 97.12 280 LYS B O 1
ATOM 5343 N N . ALA B 1 281 ? -14.031 4.93 -4.387 1 97.38 281 ALA B N 1
ATOM 5344 C CA . ALA B 1 281 ? -12.969 5.445 -5.246 1 97.38 281 ALA B CA 1
ATOM 5345 C C . ALA B 1 281 ? -12.422 6.766 -4.711 1 97.38 281 ALA B C 1
ATOM 5347 O O . ALA B 1 281 ? -11.211 6.973 -4.676 1 97.38 281 ALA B O 1
ATOM 5348 N N . GLY B 1 282 ? -13.352 7.629 -4.305 1 97.69 282 GLY B N 1
ATOM 5349 C CA . GLY B 1 282 ? -12.945 8.906 -3.748 1 97.69 282 GLY B CA 1
ATOM 5350 C C . GLY B 1 282 ? -12.164 8.773 -2.453 1 97.69 282 GLY B C 1
ATOM 5351 O O . GLY B 1 282 ? -11.133 9.422 -2.273 1 97.69 282 GLY B O 1
ATOM 5352 N N . LEU B 1 283 ? -12.656 7.922 -1.535 1 98.06 283 LEU B N 1
ATOM 5353 C CA . LEU B 1 283 ? -11.992 7.699 -0.258 1 98.06 283 LEU B CA 1
ATOM 5354 C C . LEU B 1 283 ? -10.594 7.113 -0.467 1 98.06 283 LEU B C 1
ATOM 5356 O O . LEU B 1 283 ? -9.641 7.516 0.205 1 98.06 283 LEU B O 1
ATOM 5360 N N . PHE B 1 284 ? -10.508 6.176 -1.395 1 98.06 284 PHE B N 1
ATOM 5361 C CA . PHE B 1 284 ? -9.211 5.562 -1.638 1 98.06 284 PHE B CA 1
ATOM 5362 C C . PHE B 1 284 ? -8.25 6.555 -2.289 1 98.06 284 PHE B C 1
ATOM 5364 O O . PHE B 1 284 ? -7.059 6.566 -1.985 1 98.06 284 PHE B O 1
ATOM 5371 N N . ALA B 1 285 ? -8.742 7.363 -3.211 1 97.38 285 ALA B N 1
ATOM 5372 C CA . ALA B 1 285 ? -7.918 8.422 -3.795 1 97.38 285 ALA B CA 1
ATOM 5373 C C . ALA B 1 285 ? -7.383 9.359 -2.717 1 97.38 285 ALA B C 1
ATOM 5375 O O . ALA B 1 285 ? -6.211 9.742 -2.748 1 97.38 285 ALA B O 1
ATOM 5376 N N . MET B 1 286 ? -8.219 9.703 -1.787 1 97.56 286 MET B N 1
ATOM 5377 C CA . MET B 1 286 ? -7.797 10.562 -0.685 1 97.56 286 MET B CA 1
ATOM 5378 C C . MET B 1 286 ? -6.742 9.875 0.174 1 97.56 286 MET B C 1
ATOM 5380 O O . MET B 1 286 ? -5.828 10.531 0.685 1 97.56 286 MET B O 1
ATOM 5384 N N . CYS B 1 287 ? -6.863 8.531 0.313 1 97.56 287 CYS B N 1
ATOM 5385 C CA . CYS B 1 287 ? -5.859 7.777 1.058 1 97.56 287 CYS B CA 1
ATOM 5386 C C . CYS B 1 287 ? -4.484 7.91 0.409 1 97.56 287 CYS B C 1
ATOM 5388 O O . CYS B 1 287 ? -3.49 8.148 1.095 1 97.56 287 CYS B O 1
ATOM 5390 N N . ILE B 1 288 ? -4.484 7.781 -0.89 1 96.69 288 ILE B N 1
ATOM 5391 C CA . ILE B 1 288 ? -3.23 7.871 -1.63 1 96.69 288 ILE B CA 1
ATOM 5392 C C . ILE B 1 288 ? -2.662 9.281 -1.514 1 96.69 288 ILE B C 1
ATOM 5394 O O . ILE B 1 288 ? -1.465 9.461 -1.275 1 96.69 288 ILE B O 1
ATOM 5398 N N . LEU B 1 289 ? -3.52 10.258 -1.647 1 96.56 289 LEU B N 1
ATOM 5399 C CA . LEU B 1 289 ? -3.09 11.648 -1.559 1 96.56 289 LEU B CA 1
ATOM 5400 C C . LEU B 1 289 ? -2.568 11.969 -0.162 1 96.56 289 LEU B C 1
ATOM 5402 O O . LEU B 1 289 ? -1.574 12.68 -0.014 1 96.56 289 LEU B O 1
ATOM 5406 N N . MET B 1 290 ? -3.27 11.43 0.852 1 96.75 290 MET B N 1
ATOM 5407 C CA . MET B 1 290 ? -2.826 11.656 2.223 1 96.75 290 MET B CA 1
ATOM 5408 C C . MET B 1 290 ? -1.469 11.008 2.471 1 96.75 290 MET B C 1
ATOM 5410 O O . MET B 1 290 ? -0.634 11.562 3.193 1 96.75 290 MET B O 1
ATOM 5414 N N . PHE B 1 291 ? -1.327 9.867 1.883 1 96.06 291 PHE B N 1
ATOM 5415 C CA . PHE B 1 291 ? -0.061 9.164 2.055 1 96.06 291 PHE B CA 1
ATOM 5416 C C . PHE B 1 291 ? 1.1 10.008 1.541 1 96.06 291 PHE B C 1
ATOM 5418 O O . PHE B 1 291 ? 2.174 10.023 2.145 1 96.06 291 PHE B O 1
ATOM 5425 N N . ILE B 1 292 ? 0.808 10.695 0.319 1 92.31 292 ILE B N 1
ATOM 5426 C CA . ILE B 1 292 ? 1.78 11.641 -0.22 1 92.31 292 ILE B CA 1
ATOM 5427 C C . ILE B 1 292 ? 1.646 12.984 0.493 1 92.31 292 ILE B C 1
ATOM 5429 O O . ILE B 1 292 ? 0.752 13.773 0.178 1 92.31 292 ILE B O 1
ATOM 5433 N N . GLY B 1 293 ? 2.072 13.219 1.521 1 84 293 GLY B N 1
ATOM 5434 C CA . GLY B 1 293 ? 1.867 14.32 2.449 1 84 293 GLY B CA 1
ATOM 5435 C C . GLY B 1 293 ? 2.426 15.633 1.945 1 84 293 GLY B C 1
ATOM 5436 O O . GLY B 1 293 ? 2.326 15.945 0.756 1 84 293 GLY B O 1
ATOM 5437 N N . ALA B 1 294 ? 2.857 16.469 2.834 1 86.25 294 ALA B N 1
ATOM 5438 C CA . ALA B 1 294 ? 3.324 17.828 2.566 1 86.25 294 ALA B CA 1
ATOM 5439 C C . ALA B 1 294 ? 4.82 17.844 2.275 1 86.25 294 ALA B C 1
ATOM 5441 O O . ALA B 1 294 ? 5.422 16.797 2.002 1 86.25 294 ALA B O 1
ATOM 5442 N N . SER B 1 295 ? 5.355 19 2.107 1 87 295 SER B N 1
ATOM 5443 C CA . SER B 1 295 ? 6.762 19.172 1.757 1 87 295 SER B CA 1
ATOM 5444 C C . SER B 1 295 ? 7.648 19.141 2.998 1 87 295 SER B C 1
ATOM 5446 O O . SER B 1 295 ? 7.164 19.328 4.117 1 87 295 SER B O 1
ATOM 5448 N N . PRO B 1 296 ? 8.891 18.875 2.812 1 83.19 296 PRO B N 1
ATOM 5449 C CA . PRO B 1 296 ? 9.805 18.844 3.961 1 83.19 296 PRO B CA 1
ATOM 5450 C C . PRO B 1 296 ? 9.914 20.203 4.656 1 83.19 296 PRO B C 1
ATOM 5452 O O . PRO B 1 296 ? 9.867 21.25 4 1 83.19 296 PRO B O 1
ATOM 5455 N N . GLY B 1 297 ? 10.172 20.109 5.93 1 80.38 297 GLY B N 1
ATOM 5456 C CA . GLY B 1 297 ? 10.328 21.359 6.68 1 80.38 297 GLY B CA 1
ATOM 5457 C C . GLY B 1 297 ? 9.039 22.156 6.785 1 80.38 297 GLY B C 1
ATOM 5458 O O . GLY B 1 297 ? 9.062 23.375 6.742 1 80.38 297 GLY B O 1
ATOM 5459 N N . SER B 1 298 ? 8.031 21.484 6.691 1 82.81 298 SER B N 1
ATOM 5460 C CA . SER B 1 298 ? 6.715 22.109 6.809 1 82.81 298 SER B CA 1
ATOM 5461 C C . SER B 1 298 ? 5.984 21.609 8.055 1 82.81 298 SER B C 1
ATOM 5463 O O . SER B 1 298 ? 6.566 20.906 8.883 1 82.81 298 SER B O 1
ATOM 5465 N N . THR B 1 299 ? 4.801 22.078 8.156 1 76.88 299 THR B N 1
ATOM 5466 C CA . THR B 1 299 ? 3.996 21.703 9.312 1 76.88 299 THR B CA 1
ATOM 5467 C C . THR B 1 299 ? 3.281 20.375 9.055 1 76.88 299 THR B C 1
ATOM 5469 O O . THR B 1 299 ? 2.668 19.812 9.969 1 76.88 299 THR B O 1
ATOM 5472 N N . GLY B 1 300 ? 3.377 19.906 7.902 1 77.94 300 GLY B N 1
ATOM 5473 C CA . GLY B 1 300 ? 2.615 18.719 7.551 1 77.94 300 GLY B CA 1
ATOM 5474 C C . GLY B 1 300 ? 3.443 17.438 7.59 1 77.94 300 GLY B C 1
ATOM 5475 O O . GLY B 1 300 ? 4.672 17.5 7.668 1 77.94 300 GLY B O 1
ATOM 5476 N N . GLY B 1 301 ? 2.752 16.297 7.594 1 83.12 301 GLY B N 1
ATOM 5477 C CA . GLY B 1 301 ? 3.379 14.992 7.656 1 83.12 301 GLY B CA 1
ATOM 5478 C C . GLY B 1 301 ? 3.225 14.195 6.371 1 83.12 301 GLY B C 1
ATOM 5479 O O . GLY B 1 301 ? 3.193 14.773 5.281 1 83.12 301 GLY B O 1
ATOM 5480 N N . GLY B 1 302 ? 3.406 12.805 6.516 1 85.75 302 GLY B N 1
ATOM 5481 C CA . GLY B 1 302 ? 3.334 11.922 5.363 1 85.75 302 GLY B CA 1
ATOM 5482 C C . GLY B 1 302 ? 4.656 11.789 4.629 1 85.75 302 GLY B C 1
ATOM 5483 O O . GL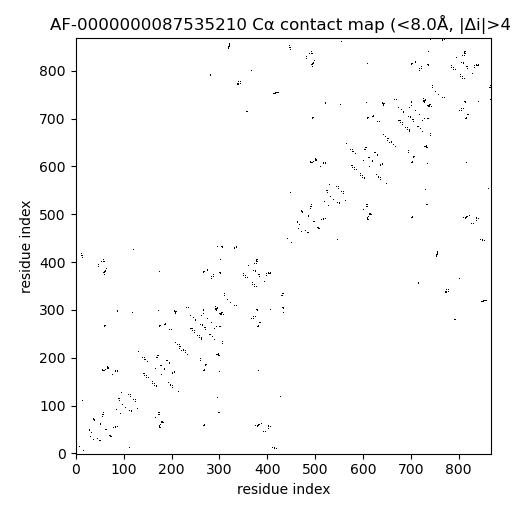Y B 1 302 ? 5.652 12.398 5.02 1 85.75 302 GLY B O 1
ATOM 5484 N N . VAL B 1 303 ? 4.598 10.992 3.6 1 89.94 303 VAL B N 1
ATOM 5485 C CA . VAL B 1 303 ? 5.773 10.914 2.74 1 89.94 303 VAL B CA 1
ATOM 5486 C C . VAL B 1 303 ? 5.934 12.219 1.959 1 89.94 303 VAL B C 1
ATOM 5488 O O . VAL B 1 303 ? 5.027 12.625 1.227 1 89.94 303 VAL B O 1
ATOM 5491 N N . LYS B 1 304 ? 6.98 12.805 2.09 1 89.56 304 LYS B N 1
ATOM 5492 C CA . LYS B 1 304 ? 7.16 14.18 1.62 1 89.56 304 LYS B CA 1
ATOM 5493 C C . LYS B 1 304 ? 7.137 14.242 0.096 1 89.56 304 LYS B C 1
ATOM 5495 O O . LYS B 1 304 ? 7.48 13.273 -0.579 1 89.56 304 LYS B O 1
ATOM 5500 N N . THR B 1 305 ? 6.773 15.359 -0.381 1 89.12 305 THR B N 1
ATOM 5501 C CA . THR B 1 305 ? 6.625 15.586 -1.815 1 89.12 305 THR B CA 1
ATOM 5502 C C . THR B 1 305 ? 7.961 15.398 -2.533 1 89.12 305 THR B C 1
ATOM 5504 O O . THR B 1 305 ? 8.008 14.82 -3.619 1 89.12 305 THR B O 1
ATOM 5507 N N . THR B 1 306 ? 9.016 15.836 -1.939 1 86.62 306 THR B N 1
ATOM 5508 C CA . THR B 1 306 ? 10.328 15.727 -2.564 1 86.62 306 THR B CA 1
ATOM 5509 C C . THR B 1 306 ? 10.758 14.266 -2.666 1 86.62 306 THR B C 1
ATOM 5511 O O . THR B 1 306 ? 11.438 13.875 -3.621 1 86.62 306 THR B O 1
ATOM 5514 N N . THR B 1 307 ? 10.328 13.523 -1.655 1 88.38 307 THR B N 1
ATOM 5515 C CA . THR B 1 307 ? 10.625 12.094 -1.677 1 88.38 307 THR B CA 1
ATOM 5516 C C . THR B 1 307 ? 9.953 11.422 -2.871 1 88.38 307 THR B C 1
ATOM 5518 O O . THR B 1 307 ? 10.586 10.641 -3.59 1 88.38 307 THR B O 1
ATOM 5521 N N . ILE B 1 308 ? 8.75 11.75 -3.094 1 90.06 308 ILE B N 1
ATOM 5522 C CA . ILE B 1 308 ? 8 11.188 -4.211 1 90.06 308 ILE B CA 1
ATOM 5523 C C . ILE B 1 308 ? 8.625 11.633 -5.531 1 90.06 308 ILE B C 1
ATOM 5525 O O . ILE B 1 308 ? 8.727 10.852 -6.477 1 90.06 308 ILE B O 1
ATOM 5529 N N . PHE B 1 309 ? 9.016 12.844 -5.547 1 88.94 309 PHE B N 1
ATOM 5530 C CA . PHE B 1 309 ? 9.641 13.383 -6.75 1 88.94 309 PHE B CA 1
ATOM 5531 C C . PHE B 1 309 ? 10.906 12.602 -7.094 1 88.94 309 PHE B C 1
ATOM 5533 O O . PHE B 1 309 ? 11.109 12.219 -8.25 1 88.94 309 PHE B O 1
ATOM 5540 N N . VAL B 1 310 ? 11.742 12.375 -6.125 1 86.75 310 VAL B N 1
ATOM 5541 C CA . VAL B 1 310 ? 12.992 11.648 -6.32 1 86.75 310 VAL B CA 1
ATOM 5542 C C . VAL B 1 310 ? 12.695 10.234 -6.812 1 86.75 310 VAL B C 1
ATOM 5544 O O . VAL B 1 310 ? 13.375 9.727 -7.703 1 86.75 310 VAL B O 1
ATOM 5547 N N . MET B 1 311 ? 11.727 9.648 -6.273 1 90.19 311 MET B N 1
ATOM 5548 C CA . MET B 1 311 ? 11.359 8.289 -6.668 1 90.19 311 MET B CA 1
ATOM 5549 C C . MET B 1 311 ? 10.891 8.25 -8.117 1 90.19 311 MET B C 1
ATOM 5551 O O . MET B 1 311 ? 11.258 7.352 -8.875 1 90.19 311 MET B O 1
ATOM 5555 N N . ILE B 1 312 ? 10.055 9.188 -8.492 1 87.88 312 ILE B N 1
ATOM 5556 C CA . ILE B 1 312 ? 9.547 9.242 -9.859 1 87.88 312 ILE B CA 1
ATOM 5557 C C . ILE B 1 312 ? 10.711 9.43 -10.836 1 87.88 312 ILE B C 1
ATOM 5559 O O . ILE B 1 312 ? 10.758 8.766 -11.875 1 87.88 312 ILE B O 1
ATOM 5563 N N . GLN B 1 313 ? 11.633 10.281 -10.469 1 84.5 313 GLN B N 1
ATOM 5564 C CA . GLN B 1 313 ? 12.797 10.516 -11.328 1 84.5 313 GLN B CA 1
ATOM 5565 C C . GLN B 1 313 ? 13.664 9.266 -11.43 1 84.5 313 GLN B C 1
ATOM 5567 O O . GLN B 1 313 ? 14.172 8.945 -12.508 1 84.5 313 GLN B O 1
ATOM 5572 N N . ALA B 1 314 ? 13.797 8.641 -10.289 1 84.06 314 ALA B N 1
ATOM 5573 C CA . ALA B 1 314 ? 14.594 7.414 -10.273 1 84.06 314 ALA B CA 1
ATOM 5574 C C . ALA B 1 314 ? 13.953 6.336 -11.148 1 84.06 314 ALA B C 1
ATOM 5576 O O . ALA B 1 314 ? 14.648 5.633 -11.891 1 84.06 314 ALA B O 1
ATOM 5577 N N . LEU B 1 315 ? 12.688 6.172 -11.148 1 83.62 315 LEU B N 1
ATOM 5578 C CA . LEU B 1 315 ? 11.969 5.172 -11.922 1 83.62 315 LEU B CA 1
ATOM 5579 C C . LEU B 1 315 ? 12.008 5.504 -13.414 1 83.62 315 LEU B C 1
ATOM 5581 O O . LEU B 1 315 ? 12.078 4.605 -14.25 1 83.62 315 LEU B O 1
ATOM 5585 N N . LYS B 1 316 ? 11.953 6.727 -13.711 1 80.81 316 LYS B N 1
ATOM 5586 C CA . LYS B 1 316 ? 12.039 7.152 -15.109 1 80.81 316 LYS B CA 1
ATOM 5587 C C . LYS B 1 316 ? 13.422 6.855 -15.688 1 80.81 316 LYS B C 1
ATOM 5589 O O . LYS B 1 316 ? 13.539 6.473 -16.859 1 80.81 316 LYS B O 1
ATOM 5594 N N . CYS B 1 317 ? 14.445 7.039 -14.844 1 75 317 CYS B N 1
ATOM 5595 C CA . CYS B 1 317 ? 15.812 6.781 -15.281 1 75 317 CYS B CA 1
ATOM 5596 C C . CYS B 1 317 ? 16.047 5.289 -15.492 1 75 317 CYS B C 1
ATOM 5598 O O . CYS B 1 317 ? 16.75 4.891 -16.422 1 75 317 CYS B O 1
ATOM 5600 N N . MET B 1 318 ? 15.586 4.559 -14.719 1 68.88 318 MET B N 1
ATOM 5601 C CA . MET B 1 318 ? 15.75 3.111 -14.828 1 68.88 318 MET B CA 1
ATOM 5602 C C . MET B 1 318 ? 15.086 2.592 -16.109 1 68.88 318 MET B C 1
ATOM 5604 O O . MET B 1 318 ? 15.617 1.695 -16.766 1 68.88 318 MET B O 1
ATOM 5608 N N . GLY B 1 319 ? 14.047 3.068 -16.531 1 62.25 319 GLY B N 1
ATOM 5609 C CA . GLY B 1 319 ? 13.383 2.674 -17.766 1 62.25 319 GLY B CA 1
ATOM 5610 C C . GLY B 1 319 ? 14.148 3.09 -19 1 62.25 319 GLY B C 1
ATOM 5611 O O . GLY B 1 319 ? 14.062 2.428 -20.047 1 62.25 319 GLY B O 1
ATOM 5612 N N . ARG B 1 320 ? 14.805 4.242 -18.906 1 59.62 320 ARG B N 1
ATOM 5613 C CA . ARG B 1 320 ? 15.523 4.73 -20.094 1 59.62 320 ARG B CA 1
ATOM 5614 C C . ARG B 1 320 ? 16.969 4.266 -20.078 1 59.62 320 ARG B C 1
ATOM 5616 O O . ARG B 1 320 ? 17.734 4.559 -21 1 59.62 320 ARG B O 1
ATOM 5623 N N . LYS B 1 321 ? 17.344 3.096 -19.547 1 50.34 321 LYS B N 1
ATOM 5624 C CA . LYS B 1 321 ? 18.719 2.631 -19.438 1 50.34 321 LYS B CA 1
ATOM 5625 C C . LYS B 1 321 ? 19.703 3.801 -19.438 1 50.34 321 LYS B C 1
ATOM 5627 O O . LYS B 1 321 ? 20.875 3.637 -19.797 1 50.34 321 LYS B O 1
ATOM 5632 N N . LYS B 1 322 ? 19.312 5.098 -19.656 1 47.19 322 LYS B N 1
ATOM 5633 C CA . LYS B 1 322 ? 20.297 6.18 -19.688 1 47.19 322 LYS B CA 1
ATOM 5634 C C . LYS B 1 322 ? 20.906 6.406 -18.312 1 47.19 322 LYS B C 1
ATOM 5636 O O . LYS B 1 322 ? 20.25 6.145 -17.281 1 47.19 322 LYS B O 1
ATOM 5641 N N . SER B 1 323 ? 22.297 6.391 -18.297 1 40.44 323 SER B N 1
ATOM 5642 C CA . SER B 1 323 ? 23.078 6.723 -17.125 1 40.44 323 SER B CA 1
ATOM 5643 C C . SER B 1 323 ? 22.359 7.75 -16.25 1 40.44 323 SER B C 1
ATOM 5645 O O . SER B 1 323 ? 21.891 8.773 -16.75 1 40.44 323 SER B O 1
ATOM 5647 N N . ALA B 1 324 ? 21.641 7.328 -15.203 1 42.19 324 ALA B N 1
ATOM 5648 C CA . ALA B 1 324 ? 21.25 8.273 -14.164 1 42.19 324 ALA B CA 1
ATOM 5649 C C . ALA B 1 324 ? 22.094 9.547 -14.227 1 42.19 324 ALA B C 1
ATOM 5651 O O . ALA B 1 324 ? 22 10.406 -13.352 1 42.19 324 ALA B O 1
ATOM 5652 N N . HIS B 1 325 ? 23 9.539 -15.18 1 38.97 325 HIS B N 1
ATOM 5653 C CA . HIS B 1 325 ? 24.031 10.578 -15.156 1 38.97 325 HIS B CA 1
ATOM 5654 C C . HIS B 1 325 ? 23.422 11.961 -15.367 1 38.97 325 HIS B C 1
ATOM 5656 O O . HIS B 1 325 ? 23.984 12.969 -14.945 1 38.97 325 HIS B O 1
ATOM 5662 N N . ALA B 1 326 ? 22.562 11.969 -16.25 1 38.06 326 ALA B N 1
ATOM 5663 C CA . ALA B 1 326 ? 22.219 13.359 -16.531 1 38.06 326 ALA B CA 1
ATOM 5664 C C . ALA B 1 326 ? 21.531 14.008 -15.336 1 38.06 326 ALA B C 1
ATOM 5666 O O . ALA B 1 326 ? 21.703 15.203 -15.094 1 38.06 326 ALA B O 1
ATOM 5667 N N . PHE B 1 327 ? 20.594 13.258 -14.859 1 42.5 327 PHE B N 1
ATOM 5668 C CA . PHE B 1 327 ? 20.031 13.789 -13.625 1 42.5 327 PHE B CA 1
ATOM 5669 C C . PHE B 1 327 ? 20.953 13.516 -12.438 1 42.5 327 PHE B C 1
ATOM 5671 O O . PHE B 1 327 ? 20.562 13.68 -11.289 1 42.5 327 PHE B O 1
ATOM 5678 N N . LYS B 1 328 ? 21.969 12.82 -12.711 1 45 328 LYS B N 1
ATOM 5679 C CA . LYS B 1 328 ? 23.109 12.367 -11.93 1 45 328 LYS B CA 1
ATOM 5680 C C . LYS B 1 328 ? 23.641 13.484 -11.039 1 45 328 LYS B C 1
ATOM 5682 O O . LYS B 1 328 ? 24.109 13.227 -9.922 1 45 328 LYS B O 1
ATOM 5687 N N . ARG B 1 329 ? 23.75 14.625 -11.703 1 44.22 329 ARG B N 1
ATOM 5688 C CA . ARG B 1 329 ? 24.578 15.477 -10.859 1 44.22 329 ARG B CA 1
ATOM 5689 C C . ARG B 1 329 ? 23.859 15.812 -9.555 1 44.22 329 ARG B C 1
ATOM 5691 O O . ARG B 1 329 ? 24.484 16.266 -8.594 1 44.22 329 ARG B O 1
ATOM 5698 N N . SER B 1 330 ? 22.484 15.695 -9.5 1 52.41 330 SER B N 1
ATOM 5699 C CA . SER B 1 330 ? 21.984 16.422 -8.344 1 52.41 330 SER B CA 1
ATOM 5700 C C . SER B 1 330 ? 21.406 15.477 -7.297 1 52.41 330 SER B C 1
ATOM 5702 O O . SER B 1 330 ? 21.266 15.836 -6.125 1 52.41 330 SER B O 1
ATOM 5704 N N . ILE B 1 331 ? 21.078 14.164 -7.766 1 64.06 331 ILE B N 1
ATOM 5705 C CA . ILE B 1 331 ? 20.5 13.375 -6.68 1 64.06 331 ILE B CA 1
ATOM 5706 C C . ILE B 1 331 ? 21.375 12.141 -6.422 1 64.06 331 ILE B C 1
ATOM 5708 O O . ILE B 1 331 ? 21.562 11.312 -7.312 1 64.06 331 ILE B O 1
ATOM 5712 N N . SER B 1 332 ? 22.031 12.078 -5.293 1 69.06 332 SER B N 1
ATOM 5713 C CA . SER B 1 332 ? 22.938 10.992 -4.895 1 69.06 332 SER B CA 1
ATOM 5714 C C . SER B 1 332 ? 22.188 9.672 -4.801 1 69.06 332 SER B C 1
ATOM 5716 O O . SER B 1 332 ? 20.984 9.648 -4.535 1 69.06 332 SER B O 1
ATOM 5718 N N . GLU B 1 333 ? 22.766 8.594 -5.133 1 71.38 333 GLU B N 1
ATOM 5719 C CA . GLU B 1 333 ? 22.219 7.242 -5.027 1 71.38 333 GLU B CA 1
ATOM 5720 C C . GLU B 1 333 ? 21.75 6.953 -3.607 1 71.38 333 GLU B C 1
ATOM 5722 O O . GLU B 1 333 ? 20.766 6.227 -3.414 1 71.38 333 GLU B O 1
ATOM 5727 N N . GLU B 1 334 ? 22.359 7.617 -2.768 1 72.81 334 GLU B N 1
ATOM 5728 C CA . GLU B 1 334 ? 21.984 7.434 -1.366 1 72.81 334 GLU B CA 1
ATOM 5729 C C . GLU B 1 334 ? 20.609 8.031 -1.077 1 72.81 334 GLU B C 1
ATOM 5731 O O . GLU B 1 334 ? 19.812 7.426 -0.367 1 72.81 334 GLU B O 1
ATOM 5736 N N . ASN B 1 335 ? 20.391 9.195 -1.693 1 75.06 335 ASN B N 1
ATOM 5737 C CA . ASN B 1 335 ? 19.094 9.852 -1.502 1 75.06 335 ASN B CA 1
ATOM 5738 C C . ASN B 1 335 ? 17.969 9.07 -2.164 1 75.06 335 ASN B C 1
ATOM 5740 O O . ASN B 1 335 ? 16.844 9.016 -1.645 1 75.06 335 ASN B O 1
ATOM 5744 N N . ILE B 1 336 ? 18.375 8.453 -3.186 1 81.94 336 ILE B N 1
ATOM 5745 C CA . ILE B 1 336 ? 17.375 7.652 -3.898 1 81.94 336 ILE B CA 1
ATOM 5746 C C . ILE B 1 336 ? 17 6.43 -3.066 1 81.94 336 ILE B C 1
ATOM 5748 O O . ILE B 1 336 ? 15.828 6.148 -2.857 1 81.94 336 ILE B O 1
ATOM 5752 N N . SER B 1 337 ? 18 5.766 -2.535 1 82.44 337 SER B N 1
ATOM 5753 C CA . SER B 1 337 ? 17.766 4.578 -1.723 1 82.44 337 SER B CA 1
ATOM 5754 C C . SER B 1 337 ? 16.969 4.922 -0.466 1 82.44 337 SER B C 1
ATOM 5756 O O . SER B 1 337 ? 16.047 4.199 -0.093 1 82.44 337 SER B O 1
ATOM 5758 N N . LYS B 1 338 ? 17.266 6.02 0.072 1 82.69 338 LYS B N 1
ATOM 5759 C CA . LYS B 1 338 ? 16.594 6.449 1.292 1 82.69 338 LYS B CA 1
ATOM 5760 C C . LYS B 1 338 ? 15.125 6.777 1.02 1 82.69 338 LYS B C 1
ATOM 5762 O O . LYS B 1 338 ? 14.258 6.48 1.84 1 82.69 338 LYS B O 1
ATOM 5767 N N . ALA B 1 339 ? 14.93 7.395 -0.1 1 87.06 339 ALA B N 1
ATOM 5768 C CA . ALA B 1 339 ? 13.562 7.758 -0.476 1 87.06 339 ALA B CA 1
ATOM 5769 C C . ALA B 1 339 ? 12.68 6.52 -0.596 1 87.06 339 ALA B C 1
ATOM 5771 O O . ALA B 1 339 ? 11.562 6.496 -0.074 1 87.06 339 ALA B O 1
ATOM 5772 N N . PHE B 1 340 ? 13.227 5.543 -1.156 1 89.56 340 PHE B N 1
ATOM 5773 C CA . PHE B 1 340 ? 12.469 4.312 -1.337 1 89.56 340 PHE B CA 1
ATOM 5774 C C . PHE B 1 340 ? 12.297 3.58 -0.011 1 89.56 340 PHE B C 1
ATOM 5776 O O . PHE B 1 340 ? 11.234 3.012 0.26 1 89.56 340 PHE B O 1
ATOM 5783 N N . MET B 1 341 ? 13.289 3.631 0.768 1 88.19 341 MET B N 1
ATOM 5784 C CA . MET B 1 341 ? 13.25 2.953 2.061 1 88.19 341 MET B CA 1
ATOM 5785 C C . MET B 1 341 ? 12.18 3.559 2.959 1 88.19 341 MET B C 1
ATOM 5787 O O . MET B 1 341 ? 11.398 2.832 3.574 1 88.19 341 MET B O 1
ATOM 5791 N N . ILE B 1 342 ? 12.133 4.836 2.98 1 87.81 342 ILE B N 1
ATOM 5792 C CA . ILE B 1 342 ? 11.164 5.535 3.826 1 87.81 342 ILE B CA 1
ATOM 5793 C C . ILE B 1 342 ? 9.75 5.223 3.355 1 87.81 342 ILE B C 1
ATOM 5795 O O . ILE B 1 342 ? 8.852 5 4.172 1 87.81 342 ILE B O 1
ATOM 5799 N N . THR B 1 343 ? 9.602 5.176 2.098 1 91.81 343 THR B N 1
ATOM 5800 C CA . THR B 1 343 ? 8.289 4.926 1.524 1 91.81 343 THR B CA 1
ATOM 5801 C C . THR B 1 343 ? 7.82 3.508 1.843 1 91.81 343 THR B C 1
ATOM 5803 O O . THR B 1 343 ? 6.672 3.301 2.244 1 91.81 343 THR B O 1
ATOM 5806 N N . VAL B 1 344 ? 8.68 2.561 1.729 1 92.94 344 VAL B N 1
ATOM 5807 C CA . VAL B 1 344 ? 8.336 1.168 1.988 1 92.94 344 VAL B CA 1
ATOM 5808 C C . VAL B 1 344 ? 8.078 0.969 3.48 1 92.94 344 VAL B C 1
ATOM 5810 O O . VAL B 1 344 ? 7.16 0.243 3.867 1 92.94 344 VAL B O 1
ATOM 5813 N N . LEU B 1 345 ? 8.859 1.626 4.242 1 91.38 345 LEU B N 1
ATOM 5814 C CA . LEU B 1 345 ? 8.664 1.542 5.688 1 91.38 345 LEU B CA 1
ATOM 5815 C C . LEU B 1 345 ? 7.309 2.111 6.086 1 91.38 345 LEU B C 1
ATOM 5817 O O . LEU B 1 345 ? 6.574 1.493 6.863 1 91.38 345 LEU B O 1
ATOM 5821 N N . SER B 1 346 ? 7.016 3.254 5.559 1 93.94 346 SER B N 1
ATOM 5822 C CA . SER B 1 346 ? 5.73 3.879 5.855 1 93.94 346 SER B CA 1
ATOM 5823 C C . SER B 1 346 ? 4.57 3.012 5.375 1 93.94 346 SER B C 1
ATOM 5825 O O . SER B 1 346 ? 3.57 2.863 6.078 1 93.94 346 SER B O 1
ATOM 5827 N N . ALA B 1 347 ? 4.719 2.457 4.234 1 94.88 347 ALA B N 1
ATOM 5828 C CA . ALA B 1 347 ? 3.686 1.568 3.705 1 94.88 347 ALA B CA 1
ATOM 5829 C C . ALA B 1 347 ? 3.543 0.319 4.57 1 94.88 347 ALA B C 1
ATOM 5831 O O . ALA B 1 347 ? 2.434 -0.176 4.777 1 94.88 347 ALA B O 1
ATOM 5832 N N . GLY B 1 348 ? 4.656 -0.189 5.027 1 94.88 348 GLY B N 1
ATOM 5833 C CA . GLY B 1 348 ? 4.629 -1.342 5.91 1 94.88 348 GLY B CA 1
ATOM 5834 C C . GLY B 1 348 ? 3.896 -1.078 7.211 1 94.88 348 GLY B C 1
ATOM 5835 O O . GLY B 1 348 ? 3.09 -1.9 7.652 1 94.88 348 GLY B O 1
ATOM 5836 N N . ILE B 1 349 ? 4.176 0.073 7.781 1 95.81 349 ILE B N 1
ATOM 5837 C CA . ILE B 1 349 ? 3.498 0.453 9.016 1 95.81 349 ILE B CA 1
ATOM 5838 C C . ILE B 1 349 ? 2.002 0.603 8.758 1 95.81 349 ILE B C 1
ATOM 5840 O O . ILE B 1 349 ? 1.178 0.165 9.562 1 95.81 349 ILE B O 1
ATOM 5844 N N . LEU B 1 350 ? 1.715 1.221 7.652 1 97.31 350 LEU B N 1
ATOM 5845 C CA . LEU B 1 350 ? 0.317 1.391 7.27 1 97.31 350 LEU B CA 1
ATOM 5846 C C . LEU B 1 350 ? -0.385 0.041 7.164 1 97.31 350 LEU B C 1
ATOM 5848 O O . LEU B 1 350 ? -1.506 -0.121 7.648 1 97.31 350 LEU B O 1
ATOM 5852 N N . CYS B 1 351 ? 0.255 -0.949 6.586 1 96.88 351 CYS B N 1
ATOM 5853 C CA . CYS B 1 351 ? -0.327 -2.273 6.398 1 96.88 351 CYS B CA 1
ATOM 5854 C C . CYS B 1 351 ? -0.521 -2.975 7.738 1 96.88 351 CYS B C 1
ATOM 5856 O O . CYS B 1 351 ? -1.594 -3.516 8.008 1 96.88 351 CYS B O 1
ATOM 5858 N N . VAL B 1 352 ? 0.457 -2.93 8.562 1 96.81 352 VAL B N 1
ATOM 5859 C CA . VAL B 1 352 ? 0.382 -3.6 9.859 1 96.81 352 VAL B CA 1
ATOM 5860 C C . VAL B 1 352 ? -0.7 -2.949 10.711 1 96.81 352 VAL B C 1
ATOM 5862 O O . VAL B 1 352 ? -1.496 -3.643 11.352 1 96.81 352 VAL B O 1
ATOM 5865 N N . ALA B 1 353 ? -0.69 -1.643 10.719 1 98.31 353 ALA B N 1
ATOM 5866 C CA . ALA B 1 353 ? -1.686 -0.917 11.5 1 98.31 353 ALA B CA 1
ATOM 5867 C C . ALA B 1 353 ? -3.098 -1.199 10.992 1 98.31 353 ALA B C 1
ATOM 5869 O O . ALA B 1 353 ? -4.031 -1.332 11.789 1 98.31 353 ALA B O 1
ATOM 5870 N N . THR B 1 354 ? -3.23 -1.228 9.672 1 98.31 354 THR B N 1
ATOM 5871 C CA . THR B 1 354 ? -4.535 -1.533 9.102 1 98.31 354 THR B CA 1
ATOM 5872 C C . THR B 1 354 ? -4.992 -2.932 9.508 1 98.31 354 THR B C 1
ATOM 5874 O O . THR B 1 354 ? -6.156 -3.131 9.859 1 98.31 354 THR B O 1
ATOM 5877 N N . PHE B 1 355 ? -4.074 -3.887 9.508 1 97.75 355 PHE B N 1
ATOM 5878 C CA . PHE B 1 355 ? -4.391 -5.246 9.93 1 97.75 355 PHE B CA 1
ATOM 5879 C C . PHE B 1 355 ? -4.855 -5.262 11.383 1 97.75 355 PHE B C 1
ATOM 5881 O O . PHE B 1 355 ? -5.887 -5.855 11.703 1 97.75 355 PHE B O 1
ATOM 5888 N N . LEU B 1 356 ? -4.129 -4.617 12.219 1 97.88 356 LEU B N 1
ATOM 5889 C CA . LEU B 1 356 ? -4.473 -4.586 13.641 1 97.88 356 LEU B CA 1
ATOM 5890 C C . LEU B 1 356 ? -5.824 -3.914 13.852 1 97.88 356 LEU B C 1
ATOM 5892 O O . LEU B 1 356 ? -6.629 -4.375 14.664 1 97.88 356 LEU B O 1
ATOM 5896 N N . MET B 1 357 ? -6.043 -2.82 13.133 1 98.19 357 MET B N 1
ATOM 5897 C CA . MET B 1 357 ? -7.312 -2.111 13.25 1 98.19 357 MET B CA 1
ATOM 5898 C C . MET B 1 357 ? -8.477 -2.998 12.828 1 98.19 357 MET B C 1
ATOM 5900 O O . MET B 1 357 ? -9.57 -2.906 13.383 1 98.19 357 MET B O 1
ATOM 5904 N N . CYS B 1 358 ? -8.25 -3.855 11.781 1 97.38 358 CYS B N 1
ATOM 5905 C CA . CYS B 1 358 ? -9.289 -4.789 11.352 1 97.38 358 CYS B CA 1
ATOM 5906 C C . CYS B 1 358 ? -9.609 -5.789 12.461 1 97.38 358 CYS B C 1
ATOM 5908 O O . CYS B 1 358 ? -10.758 -6.223 12.594 1 97.38 358 CYS B O 1
ATOM 5910 N N . VAL B 1 359 ? -8.609 -6.184 13.219 1 96.38 359 VAL B N 1
ATOM 5911 C CA . VAL B 1 359 ? -8.797 -7.141 14.305 1 96.38 359 VAL B CA 1
ATOM 5912 C C . VAL B 1 359 ? -9.516 -6.465 15.469 1 96.38 359 VAL B C 1
ATOM 5914 O O . VAL B 1 359 ? -10.43 -7.051 16.062 1 96.38 359 VAL B O 1
ATOM 5917 N N . PHE B 1 360 ? -9.164 -5.164 15.742 1 96.81 360 PHE B N 1
ATOM 5918 C CA . PHE B 1 360 ? -9.734 -4.438 16.875 1 96.81 360 PHE B CA 1
ATOM 5919 C C . PHE B 1 360 ? -11.172 -4.02 16.578 1 96.81 360 PHE B C 1
ATOM 5921 O O . PHE B 1 360 ? -12.016 -4.02 17.484 1 96.81 360 PHE B O 1
ATOM 5928 N N . GLU B 1 361 ? -11.398 -3.557 15.336 1 96.94 361 GLU B N 1
ATOM 5929 C CA . GLU B 1 361 ? -12.688 -2.992 14.961 1 96.94 361 GLU B CA 1
ATOM 5930 C C . GLU B 1 361 ? -13.273 -3.709 13.742 1 96.94 361 GLU B C 1
ATOM 5932 O O . GLU B 1 361 ? -13.43 -3.105 12.68 1 96.94 361 GLU B O 1
ATOM 5937 N N . PRO B 1 362 ? -13.758 -4.953 13.906 1 94.81 362 PRO B N 1
ATOM 5938 C CA . PRO B 1 362 ? -14.242 -5.734 12.766 1 94.81 362 PRO B CA 1
ATOM 5939 C C . PRO B 1 362 ? -15.578 -5.23 12.234 1 94.81 362 PRO B C 1
ATOM 5941 O O . PRO B 1 362 ? -15.984 -5.598 11.125 1 94.81 362 PRO B O 1
ATOM 5944 N N . GLU B 1 363 ? -16.25 -4.398 12.891 1 95.19 363 GLU B N 1
ATOM 5945 C CA . GLU B 1 363 ? -17.594 -3.971 12.523 1 95.19 363 GLU B CA 1
ATOM 5946 C C . GLU B 1 363 ? -17.547 -2.908 11.422 1 95.19 363 GLU B C 1
ATOM 5948 O O . GLU B 1 363 ? -18.531 -2.725 10.695 1 95.19 363 GLU B O 1
ATOM 5953 N N . TYR B 1 364 ? -16.453 -2.215 11.273 1 96.31 364 TYR B N 1
ATOM 5954 C CA . TYR B 1 364 ? -16.359 -1.13 10.305 1 96.31 364 TYR B CA 1
ATOM 5955 C C . TYR B 1 364 ? -15.945 -1.653 8.938 1 96.31 364 TYR B C 1
ATOM 5957 O O . TYR B 1 364 ? -15.289 -2.695 8.836 1 96.31 364 TYR B O 1
ATOM 5965 N N . ASP B 1 365 ? -16.297 -0.916 7.91 1 96.31 365 ASP B N 1
ATOM 5966 C CA . ASP B 1 365 ? -15.883 -1.254 6.551 1 96.31 365 ASP B CA 1
ATOM 5967 C C . ASP B 1 365 ? -14.383 -1.078 6.379 1 96.31 365 ASP B C 1
ATOM 5969 O O . ASP B 1 365 ? -13.781 -0.193 6.992 1 96.31 365 ASP B O 1
ATOM 5973 N N . PHE B 1 366 ? -13.82 -1.894 5.508 1 97.31 366 PHE B N 1
ATOM 5974 C CA . PHE B 1 366 ? -12.375 -1.885 5.324 1 97.31 366 PHE B CA 1
ATOM 5975 C C . PHE B 1 366 ? -11.898 -0.519 4.848 1 97.31 366 PHE B C 1
ATOM 5977 O O . PHE B 1 366 ? -10.836 -0.049 5.254 1 97.31 366 PHE B O 1
ATOM 5984 N N . ILE B 1 367 ? -12.672 0.092 3.977 1 97.12 367 ILE B N 1
ATOM 5985 C CA . ILE B 1 367 ? -12.273 1.384 3.428 1 97.12 367 ILE B CA 1
ATOM 5986 C C . ILE B 1 367 ? -12.227 2.426 4.543 1 97.12 367 ILE B C 1
ATOM 5988 O O . ILE B 1 367 ? -11.375 3.318 4.531 1 97.12 367 ILE B O 1
ATOM 5992 N N . GLN B 1 368 ? -13.125 2.348 5.516 1 97.5 368 GLN B N 1
ATOM 5993 C CA . GLN B 1 368 ? -13.125 3.262 6.652 1 97.5 368 GLN B CA 1
ATOM 5994 C C . GLN B 1 368 ? -11.891 3.049 7.527 1 97.5 368 GLN B C 1
ATOM 5996 O O . GLN B 1 368 ? -11.281 4.012 7.992 1 97.5 368 GLN B O 1
ATOM 6001 N N . ILE B 1 369 ? -11.539 1.812 7.656 1 97.69 369 ILE B N 1
ATOM 6002 C CA . ILE B 1 369 ? -10.414 1.445 8.508 1 97.69 369 ILE B CA 1
ATOM 6003 C C . ILE B 1 369 ? -9.117 1.95 7.891 1 97.69 369 ILE B C 1
ATOM 6005 O O . ILE B 1 369 ? -8.336 2.648 8.547 1 97.69 369 ILE B O 1
ATOM 6009 N N . ILE B 1 370 ? -8.922 1.598 6.625 1 97.81 370 ILE B N 1
ATOM 6010 C CA . ILE B 1 370 ? -7.672 1.988 5.992 1 97.81 370 ILE B CA 1
ATOM 6011 C C . ILE B 1 370 ? -7.598 3.51 5.887 1 97.81 370 ILE B C 1
ATOM 6013 O O . ILE B 1 370 ? -6.516 4.094 5.988 1 97.81 370 ILE B O 1
ATOM 6017 N N . PHE B 1 371 ? -8.727 4.188 5.723 1 98 371 PHE B N 1
ATOM 6018 C CA . PHE B 1 371 ? -8.781 5.645 5.645 1 98 371 PHE B CA 1
ATOM 6019 C C . PHE B 1 371 ? -8.32 6.273 6.953 1 98 371 PHE B C 1
ATOM 6021 O O . PHE B 1 371 ? -7.477 7.176 6.945 1 98 371 PHE B O 1
ATOM 6028 N N . GLU B 1 372 ? -8.828 5.77 8.086 1 98.06 372 GLU B N 1
ATOM 6029 C CA . GLU B 1 372 ? -8.477 6.305 9.398 1 98.06 372 GLU B CA 1
ATOM 6030 C C . GLU B 1 372 ? -6.996 6.074 9.703 1 98.06 372 GLU B C 1
ATOM 6032 O O . GLU B 1 372 ? -6.332 6.945 10.273 1 98.06 372 GLU B O 1
ATOM 6037 N N . VAL B 1 373 ? -6.496 4.93 9.344 1 98.12 373 VAL B N 1
ATOM 6038 C CA . VAL B 1 373 ? -5.102 4.586 9.594 1 98.12 373 VAL B CA 1
ATOM 6039 C C . VAL B 1 373 ? -4.188 5.469 8.742 1 98.12 373 VAL B C 1
ATOM 6041 O O . VAL B 1 373 ? -3.193 6.004 9.234 1 98.12 373 VAL B O 1
ATOM 6044 N N . ALA B 1 374 ? -4.551 5.594 7.457 1 97.56 374 ALA B N 1
ATOM 6045 C CA . ALA B 1 374 ? -3.768 6.445 6.566 1 97.56 374 ALA B CA 1
ATOM 6046 C C . ALA B 1 374 ? -3.779 7.895 7.039 1 97.56 374 ALA B C 1
ATOM 6048 O O . ALA B 1 374 ? -2.756 8.578 6.984 1 97.56 374 ALA B O 1
ATOM 6049 N N . SER B 1 375 ? -4.914 8.352 7.508 1 97.5 375 SER B N 1
ATOM 6050 C CA . SER B 1 375 ? -5.066 9.711 8.008 1 97.5 375 SER B CA 1
ATOM 6051 C C . SER B 1 375 ? -4.207 9.945 9.242 1 97.5 375 SER B C 1
ATOM 6053 O O . SER B 1 375 ? -3.547 10.984 9.359 1 97.5 375 SER B O 1
ATOM 6055 N N . ALA B 1 376 ? -4.18 8.992 10.125 1 97.5 376 ALA B N 1
ATOM 6056 C CA . ALA B 1 376 ? -3.404 9.109 11.352 1 97.5 376 ALA B CA 1
ATOM 6057 C C . ALA B 1 376 ? -1.907 9.055 11.062 1 97.5 376 ALA B C 1
ATOM 6059 O O . ALA B 1 376 ? -1.146 9.898 11.555 1 97.5 376 ALA B O 1
ATOM 6060 N N . LEU B 1 377 ? -1.514 8.141 10.227 1 96.31 377 LEU B N 1
ATOM 6061 C CA . LEU B 1 377 ? -0.094 7.957 9.938 1 96.31 377 LEU B CA 1
ATOM 6062 C C . LEU B 1 377 ? 0.467 9.156 9.188 1 96.31 377 LEU B C 1
ATOM 6064 O O . LEU B 1 377 ? 1.613 9.555 9.406 1 96.31 377 LEU B O 1
ATOM 6068 N N . SER B 1 378 ? -0.324 9.695 8.305 1 95.38 378 SER B N 1
ATOM 6069 C CA . SER B 1 378 ? 0.123 10.836 7.52 1 95.38 378 SER B CA 1
ATOM 6070 C C . SER B 1 378 ? -0.184 12.148 8.234 1 95.38 378 SER B C 1
ATOM 6072 O O . SER B 1 378 ? 0.113 13.227 7.715 1 95.38 378 SER B O 1
ATOM 6074 N N . THR B 1 379 ? -0.877 12.094 9.352 1 94.75 379 THR B N 1
ATOM 6075 C CA . THR B 1 379 ? -1.304 13.242 10.141 1 94.75 379 THR B CA 1
ATOM 6076 C C . THR B 1 379 ? -2.201 14.164 9.32 1 94.75 379 THR B C 1
ATOM 6078 O O . THR B 1 379 ? -2.102 15.391 9.422 1 94.75 379 THR B O 1
ATOM 6081 N N . ALA B 1 380 ? -2.986 13.555 8.445 1 95 380 ALA B N 1
ATOM 6082 C CA . ALA B 1 380 ? -3.91 14.336 7.625 1 95 380 ALA B CA 1
ATOM 6083 C C . ALA B 1 380 ? -5.133 14.766 8.43 1 95 380 ALA B C 1
ATOM 6085 O O . ALA B 1 380 ? -5.703 15.828 8.188 1 95 380 ALA B O 1
ATOM 6086 N N . GLY B 1 381 ? -5.656 13.922 9.32 1 94.94 381 GLY B N 1
ATOM 6087 C CA . GLY B 1 381 ? -6.684 14.297 10.273 1 94.94 381 GLY B CA 1
ATOM 6088 C C . GLY B 1 381 ? -8.094 14.172 9.727 1 94.94 381 GLY B C 1
ATOM 6089 O O . GLY B 1 381 ? -9.055 14.578 10.375 1 94.94 381 GLY B O 1
ATOM 6090 N N . LEU B 1 382 ? -8.219 13.672 8.539 1 95.69 382 LEU B N 1
ATOM 6091 C CA . LEU B 1 382 ? -9.547 13.43 7.98 1 95.69 382 LEU B CA 1
ATOM 6092 C C . LEU B 1 382 ? -10.117 12.117 8.5 1 95.69 382 LEU B C 1
ATOM 6094 O O . LEU B 1 382 ? -9.383 11.156 8.719 1 95.69 382 LEU B O 1
ATOM 6098 N N . SER B 1 383 ? -11.391 12.109 8.695 1 96 383 SER B N 1
ATOM 6099 C CA . SER B 1 383 ? -12.062 10.93 9.234 1 96 383 SER B CA 1
ATOM 6100 C C . SER B 1 383 ? -13.359 10.648 8.492 1 96 383 SER B C 1
ATOM 6102 O O . SER B 1 383 ? -14.016 11.57 8 1 96 383 SER B O 1
ATOM 6104 N N . THR B 1 384 ? -13.664 9.422 8.406 1 95.88 384 THR B N 1
ATOM 6105 C CA . THR B 1 384 ? -14.953 9.023 7.848 1 95.88 384 THR B CA 1
ATOM 6106 C C . THR B 1 384 ? -16.031 9.031 8.93 1 95.88 384 THR B C 1
ATOM 6108 O O . THR B 1 384 ? -17.156 8.578 8.695 1 95.88 384 THR B O 1
ATOM 6111 N N . GLY B 1 385 ? -15.664 9.453 10.117 1 93.75 385 GLY B N 1
ATOM 6112 C CA . GLY B 1 385 ? -16.641 9.609 11.188 1 93.75 385 GLY B CA 1
ATOM 6113 C C . GLY B 1 385 ? -16.531 8.523 12.242 1 93.75 385 GLY B C 1
ATOM 6114 O O . GLY B 1 385 ? -17.266 8.547 13.234 1 93.75 385 GLY B O 1
ATOM 6115 N N . ILE B 1 386 ? -15.547 7.633 12.141 1 94.81 386 ILE B N 1
ATOM 6116 C CA . ILE B 1 386 ? -15.547 6.484 13.047 1 94.81 386 ILE B CA 1
ATOM 6117 C C . ILE B 1 386 ? -14.578 6.746 14.203 1 94.81 386 ILE B C 1
ATOM 6119 O O . ILE B 1 386 ? -14.602 6.031 15.211 1 94.81 386 ILE B O 1
ATOM 6123 N N . THR B 1 387 ? -13.742 7.758 14.203 1 94.62 387 THR B N 1
ATOM 6124 C CA . THR B 1 387 ? -12.672 8.008 15.156 1 94.62 387 THR B CA 1
ATOM 6125 C C . THR B 1 387 ? -13.227 8.117 16.578 1 94.62 387 THR B C 1
ATOM 6127 O O . THR B 1 387 ? -12.703 7.492 17.5 1 94.62 387 THR B O 1
ATOM 6130 N N . PRO B 1 388 ? -14.352 8.859 16.797 1 93.75 388 PRO B N 1
ATOM 6131 C CA . PRO B 1 388 ? -14.859 9 18.156 1 93.75 388 PRO B CA 1
ATOM 6132 C C . PRO B 1 388 ? -15.438 7.695 18.703 1 93.75 388 PRO B C 1
ATOM 6134 O O . PRO B 1 388 ? -15.562 7.543 19.922 1 93.75 388 PRO B O 1
ATOM 6137 N N . GLU B 1 389 ? -15.742 6.746 17.859 1 94.94 389 GLU B N 1
ATOM 6138 C CA . GLU B 1 389 ? -16.422 5.523 18.281 1 94.94 389 GLU B CA 1
ATOM 6139 C C . GLU B 1 389 ? -15.453 4.359 18.406 1 94.94 389 GLU B C 1
ATOM 6141 O O . GLU B 1 389 ? -15.844 3.246 18.766 1 94.94 389 GLU B O 1
ATOM 6146 N N . LEU B 1 390 ? -14.219 4.641 18.188 1 96.19 390 LEU B N 1
ATOM 6147 C CA . LEU B 1 390 ? -13.227 3.578 18.234 1 96.19 390 LEU B CA 1
ATOM 6148 C C . LEU B 1 390 ? -13.031 3.07 19.656 1 96.19 390 LEU B C 1
ATOM 6150 O O . LEU B 1 390 ? -13.188 3.828 20.609 1 96.19 390 LEU B O 1
ATOM 6154 N N . GLY B 1 391 ? -12.719 1.818 19.781 1 96.69 391 GLY B N 1
ATOM 6155 C CA . GLY B 1 391 ? -12.414 1.225 21.062 1 96.69 391 GLY B CA 1
ATOM 6156 C C . GLY B 1 391 ? -11.078 1.667 21.625 1 96.69 391 GLY B C 1
ATOM 6157 O O . GLY B 1 391 ? -10.359 2.445 21 1 96.69 391 GLY B O 1
ATOM 6158 N N . VAL B 1 392 ? -10.695 1.176 22.812 1 97.31 392 VAL B N 1
ATOM 6159 C CA . VAL B 1 392 ? -9.508 1.596 23.547 1 97.31 392 VAL B CA 1
ATOM 6160 C C . VAL B 1 392 ? -8.25 1.192 22.781 1 97.31 392 VAL B C 1
ATOM 6162 O O . VAL B 1 392 ? -7.371 2.02 22.547 1 97.31 392 VAL B O 1
ATOM 6165 N N . ALA B 1 393 ? -8.211 -0.062 22.328 1 97.62 393 ALA B N 1
ATOM 6166 C CA . ALA B 1 393 ? -7.039 -0.556 21.625 1 97.62 393 ALA B CA 1
ATOM 6167 C C . ALA B 1 393 ? -6.828 0.201 20.312 1 97.62 393 ALA B C 1
ATOM 6169 O O . ALA B 1 393 ? -5.695 0.549 19.969 1 97.62 393 ALA B O 1
ATOM 6170 N N . ALA B 1 394 ? -7.902 0.43 19.625 1 98 394 ALA B N 1
ATOM 6171 C CA . ALA B 1 394 ? -7.84 1.161 18.359 1 98 394 ALA B CA 1
ATOM 6172 C C . ALA B 1 394 ? -7.387 2.602 18.578 1 98 394 ALA B C 1
ATOM 6174 O O . ALA B 1 394 ? -6.598 3.137 17.797 1 98 394 ALA B O 1
ATOM 6175 N N . ARG B 1 395 ? -7.852 3.258 19.672 1 97.94 395 ARG B N 1
ATOM 6176 C CA . ARG B 1 395 ? -7.465 4.633 19.969 1 97.94 395 ARG B CA 1
ATOM 6177 C C . ARG B 1 395 ? -5.98 4.715 20.312 1 97.94 395 ARG B C 1
ATOM 6179 O O . ARG B 1 395 ? -5.293 5.648 19.891 1 97.94 395 ARG B O 1
ATOM 6186 N N . ILE B 1 396 ? -5.492 3.779 21.016 1 98.06 396 ILE B N 1
ATOM 6187 C CA . ILE B 1 396 ? -4.074 3.748 21.344 1 98.06 396 ILE B CA 1
ATOM 6188 C C . ILE B 1 396 ? -3.244 3.592 20.078 1 98.06 396 ILE B C 1
ATOM 6190 O O . ILE B 1 396 ? -2.219 4.258 19.906 1 98.06 396 ILE B O 1
ATOM 6194 N N . LEU B 1 397 ? -3.73 2.732 19.203 1 98.19 397 LEU B N 1
ATOM 6195 C CA . LEU B 1 397 ? -3.035 2.523 17.938 1 98.19 397 LEU B CA 1
ATOM 6196 C C . LEU B 1 397 ? -2.992 3.812 17.125 1 98.19 397 LEU B C 1
ATOM 6198 O O . LEU B 1 397 ? -1.953 4.16 16.562 1 98.19 397 LEU B O 1
ATOM 6202 N N . ILE B 1 398 ? -4.09 4.496 17.062 1 98.31 398 ILE B N 1
ATOM 6203 C CA . ILE B 1 398 ? -4.164 5.738 16.297 1 98.31 398 ILE B CA 1
ATOM 6204 C C . ILE B 1 398 ? -3.227 6.777 16.922 1 98.31 398 ILE B C 1
ATOM 6206 O O . ILE B 1 398 ? -2.564 7.527 16.203 1 98.31 398 ILE B O 1
ATOM 6210 N N . ILE B 1 399 ? -3.115 6.812 18.234 1 98.12 399 ILE B N 1
ATOM 6211 C CA . ILE B 1 399 ? -2.211 7.719 18.938 1 98.12 399 ILE B CA 1
ATOM 6212 C C . ILE B 1 399 ? -0.771 7.438 18.516 1 98.12 399 ILE B C 1
ATOM 6214 O O . ILE B 1 399 ? -0.028 8.359 18.172 1 98.12 399 ILE B O 1
ATOM 6218 N N . LEU B 1 400 ? -0.45 6.188 18.5 1 97.25 400 LEU B N 1
ATOM 6219 C CA . LEU B 1 400 ? 0.907 5.785 18.141 1 97.25 400 LEU B CA 1
ATOM 6220 C C . LEU B 1 400 ? 1.201 6.113 16.672 1 97.25 400 LEU B C 1
ATOM 6222 O O . LEU B 1 400 ? 2.324 6.488 16.344 1 97.25 400 LEU B O 1
ATOM 6226 N N . LEU B 1 401 ? 0.208 5.941 15.867 1 97.5 401 LEU B N 1
ATOM 6227 C CA . LEU B 1 401 ? 0.373 6.227 14.445 1 97.5 401 LEU B CA 1
ATOM 6228 C C . LEU B 1 401 ? 0.599 7.719 14.219 1 97.5 401 LEU B C 1
ATOM 6230 O O . LEU B 1 401 ? 1.464 8.102 13.43 1 97.5 401 LEU B O 1
ATOM 6234 N N . MET B 1 402 ? -0.213 8.555 14.898 1 97.06 402 MET B N 1
ATOM 6235 C CA . MET B 1 402 ? -0.025 9.992 14.766 1 97.06 402 MET B CA 1
ATOM 6236 C C . MET B 1 402 ? 1.376 10.406 15.203 1 97.06 402 MET B C 1
ATOM 6238 O O . MET B 1 402 ? 2.037 11.195 14.531 1 97.06 402 MET B O 1
ATOM 6242 N N . PHE B 1 403 ? 1.778 9.828 16.266 1 95.12 403 PHE B N 1
ATOM 6243 C CA . PHE B 1 403 ? 3.105 10.117 16.797 1 95.12 403 PHE B CA 1
ATOM 6244 C C . PHE B 1 403 ? 4.188 9.688 15.805 1 95.12 403 PHE B C 1
ATOM 6246 O O . PHE B 1 403 ? 5.125 10.438 15.539 1 95.12 403 PHE B O 1
ATOM 6253 N N . THR B 1 404 ? 4.031 8.508 15.273 1 93.56 404 THR B N 1
ATOM 6254 C CA . THR B 1 404 ? 4.984 7.98 14.297 1 93.56 404 THR B CA 1
ATOM 6255 C C . THR B 1 404 ? 5 8.844 13.039 1 93.56 404 THR B C 1
ATOM 6257 O O . THR B 1 404 ? 6.059 9.07 12.453 1 93.56 404 THR B O 1
ATOM 6260 N N . GLY B 1 405 ? 3.875 9.266 12.648 1 92.12 405 GLY B N 1
ATOM 6261 C CA . GLY B 1 405 ? 3.781 10.117 11.469 1 92.12 405 GLY B CA 1
ATOM 6262 C C . GLY B 1 405 ? 4.496 11.445 11.633 1 92.12 405 GLY B C 1
ATOM 6263 O O . GLY B 1 405 ? 5.133 11.93 10.695 1 92.12 405 GLY B O 1
ATOM 6264 N N . ARG B 1 406 ? 4.434 11.961 12.758 1 89.12 406 ARG B N 1
ATOM 6265 C CA . ARG B 1 406 ? 5.02 13.273 13.016 1 89.12 406 ARG B CA 1
ATOM 6266 C C . ARG B 1 406 ? 6.535 13.18 13.164 1 89.12 406 ARG B C 1
ATOM 6268 O O . ARG B 1 406 ? 7.27 13.961 12.562 1 89.12 406 ARG B O 1
ATOM 6275 N N . VAL B 1 407 ? 6.941 12.25 13.938 1 85.69 407 VAL B N 1
ATOM 6276 C CA . VAL B 1 407 ? 8.367 12.117 14.227 1 85.69 407 VAL B CA 1
ATOM 6277 C C . VAL B 1 407 ? 9.086 11.492 13.031 1 85.69 407 VAL B C 1
ATOM 6279 O O . VAL B 1 407 ? 10.242 11.812 12.758 1 85.69 407 VAL B O 1
ATOM 6282 N N . GLY B 1 408 ? 8.383 10.688 12.359 1 84 408 GLY B N 1
ATOM 6283 C CA . GLY B 1 408 ? 8.977 9.969 11.25 1 84 408 GLY B CA 1
ATOM 6284 C C . GLY B 1 408 ? 9.344 8.539 11.594 1 84 408 GLY B C 1
ATOM 6285 O O . GLY B 1 408 ? 9.953 8.273 12.633 1 84 408 GLY B O 1
ATOM 6286 N N . ALA B 1 409 ? 8.914 7.711 10.711 1 80.12 409 ALA B N 1
ATOM 6287 C CA . ALA B 1 409 ? 9.156 6.289 10.938 1 80.12 409 ALA B CA 1
ATOM 6288 C C . ALA B 1 409 ? 10.648 5.984 10.992 1 80.12 409 ALA B C 1
ATOM 6290 O O . ALA B 1 409 ? 11.102 5.184 11.812 1 80.12 409 ALA B O 1
ATOM 6291 N N . PHE B 1 410 ? 11.359 6.652 10.203 1 72.69 410 PHE B N 1
ATOM 6292 C CA . PHE B 1 410 ? 12.797 6.43 10.133 1 72.69 410 PHE B CA 1
ATOM 6293 C C . PHE B 1 410 ? 13.484 6.914 11.406 1 72.69 410 PHE B C 1
ATOM 6295 O O . PHE B 1 410 ? 14.414 6.27 11.898 1 72.69 410 PHE B O 1
ATOM 6302 N N . THR B 1 411 ? 13.031 8.016 11.891 1 72.88 411 THR B N 1
ATOM 6303 C CA . THR B 1 411 ? 13.594 8.57 13.117 1 72.88 411 THR B CA 1
ATOM 6304 C C . THR B 1 411 ? 13.328 7.648 14.297 1 72.88 411 THR B C 1
ATOM 6306 O O . THR B 1 411 ? 14.211 7.43 15.133 1 72.88 411 THR B O 1
ATOM 6309 N N . LEU B 1 412 ? 12.219 7.082 14.266 1 76.5 412 LEU B N 1
ATOM 6310 C CA . LEU B 1 412 ? 11.859 6.199 15.375 1 76.5 412 LEU B CA 1
ATOM 6311 C C . LEU B 1 412 ? 12.656 4.898 15.305 1 76.5 412 LEU B C 1
ATOM 6313 O O . LEU B 1 412 ? 12.969 4.305 16.344 1 76.5 412 LEU B O 1
ATOM 6317 N N . LEU B 1 413 ? 12.891 4.5 14.078 1 71.94 413 LEU B N 1
ATOM 6318 C CA . LEU B 1 413 ? 13.695 3.295 13.922 1 71.94 413 LEU B CA 1
ATOM 6319 C C . LEU B 1 413 ? 15.133 3.545 14.367 1 71.94 413 LEU B C 1
ATOM 6321 O O . LEU B 1 413 ? 15.797 2.645 14.883 1 71.94 413 LEU B O 1
ATOM 6325 N N . SER B 1 414 ? 15.648 4.703 14.203 1 66.31 414 SER B N 1
ATOM 6326 C CA . SER B 1 414 ? 17.031 5.051 14.508 1 66.31 414 SER B CA 1
ATOM 6327 C C . SER B 1 414 ? 17.219 5.293 16 1 66.31 414 SER B C 1
ATOM 6329 O O . SER B 1 414 ? 18.344 5.262 16.5 1 66.31 414 SER B O 1
ATOM 6331 N N . VAL B 1 415 ? 16.156 5.625 16.625 1 63.53 415 VAL B N 1
ATOM 6332 C CA . VAL B 1 415 ? 16.234 5.875 18.062 1 63.53 415 VAL B CA 1
ATOM 6333 C C . VAL B 1 415 ? 16.672 4.605 18.781 1 63.53 415 VAL B C 1
ATOM 6335 O O . VAL B 1 415 ? 17.359 4.672 19.797 1 63.53 415 VAL B O 1
ATOM 6338 N N . TRP B 1 416 ? 16.297 3.525 18.156 1 57.94 416 TRP B N 1
ATOM 6339 C CA . TRP B 1 416 ? 16.594 2.26 18.812 1 57.94 416 TRP B CA 1
ATOM 6340 C C . TRP B 1 416 ? 18 1.777 18.453 1 57.94 416 TRP B C 1
ATOM 6342 O O . TRP B 1 416 ? 18.516 0.841 19.062 1 57.94 416 TRP B O 1
ATOM 6352 N N . GLY B 1 417 ? 18.547 2.324 17.344 1 55.94 417 GLY B N 1
ATOM 6353 C CA . GLY B 1 417 ? 19.875 1.894 16.938 1 55.94 417 GLY B CA 1
ATOM 6354 C C . GLY B 1 417 ? 20.984 2.613 17.688 1 55.94 417 GLY B C 1
ATOM 6355 O O . GLY B 1 417 ? 20.812 3.762 18.109 1 55.94 417 GLY B O 1
ATOM 6356 N N . LYS B 1 418 ? 21.812 1.934 18.297 1 47.81 418 LYS B N 1
ATOM 6357 C CA . LYS B 1 418 ? 22.969 2.451 19.031 1 47.81 418 LYS B CA 1
ATOM 6358 C C . LYS B 1 418 ? 23.891 3.256 18.109 1 47.81 418 LYS B C 1
ATOM 6360 O O . LYS B 1 418 ? 24.172 2.832 16.984 1 47.81 418 LYS B O 1
ATOM 6365 N N . ASP B 1 419 ? 24.047 4.578 18.281 1 43.09 419 ASP B N 1
ATOM 6366 C CA . ASP B 1 419 ? 24.703 5.711 17.656 1 43.09 419 ASP B CA 1
ATOM 6367 C C . ASP B 1 419 ? 26.156 5.367 17.297 1 43.09 419 ASP B C 1
ATOM 6369 O O . ASP B 1 419 ? 26.969 6.258 17.031 1 43.09 419 ASP B O 1
ATOM 6373 N N . SER B 1 420 ? 26.844 4.262 17.219 1 39 420 SER B N 1
ATOM 6374 C CA . SER B 1 420 ? 28.219 4.723 17.391 1 39 420 SER B CA 1
ATOM 6375 C C . SER B 1 420 ? 28.672 5.617 16.25 1 39 420 SER B C 1
ATOM 6377 O O . SER B 1 420 ? 29.469 6.527 16.438 1 39 420 SER B O 1
ATOM 6379 N N . THR B 1 421 ? 28.984 5.094 15.016 1 38.31 421 THR B N 1
ATOM 6380 C CA . THR B 1 421 ? 30.062 5.715 14.25 1 38.31 421 THR B CA 1
ATOM 6381 C C . THR B 1 421 ? 29.516 6.855 13.383 1 38.31 421 THR B C 1
ATOM 6383 O O . THR B 1 421 ? 28.453 6.73 12.781 1 38.31 421 THR B O 1
ATOM 6386 N N . PRO B 1 422 ? 30.125 8.062 13.5 1 36.94 422 PRO B N 1
ATOM 6387 C CA . PRO B 1 422 ? 29.891 9.352 12.844 1 36.94 422 PRO B CA 1
ATOM 6388 C C . PRO B 1 422 ? 29.812 9.242 11.328 1 36.94 422 PRO B C 1
ATOM 6390 O O . PRO B 1 422 ? 30.656 8.586 10.711 1 36.94 422 PRO B O 1
ATOM 6393 N N . ASN B 1 423 ? 28.75 9.234 10.758 1 36.28 423 ASN B N 1
ATOM 6394 C CA . ASN B 1 423 ? 28.547 9.258 9.312 1 36.28 423 ASN B CA 1
ATOM 6395 C C . ASN B 1 423 ? 29.312 10.406 8.664 1 36.28 423 ASN B C 1
ATOM 6397 O O . ASN B 1 423 ? 29.156 11.562 9.062 1 36.28 423 ASN B O 1
ATOM 6401 N N . ALA B 1 424 ? 30.5 10.219 8.016 1 30.8 424 ALA B N 1
ATOM 6402 C CA . ALA B 1 424 ? 31.172 11.18 7.148 1 30.8 424 ALA B CA 1
ATOM 6403 C C . ALA B 1 424 ? 30.219 11.727 6.09 1 30.8 424 ALA B C 1
ATOM 6405 O O . ALA B 1 424 ? 29.703 10.977 5.254 1 30.8 424 ALA B O 1
ATOM 6406 N N . ARG B 1 425 ? 29.562 12.938 6.234 1 34.25 425 ARG B N 1
ATOM 6407 C CA . ARG B 1 425 ? 28.547 13.727 5.539 1 34.25 425 ARG B CA 1
ATOM 6408 C C . ARG B 1 425 ? 29.062 14.234 4.199 1 34.25 425 ARG B C 1
ATOM 6410 O O . ARG B 1 425 ? 29.938 15.102 4.16 1 34.25 425 ARG B O 1
ATOM 6417 N N . TYR B 1 426 ? 29.125 13.547 3.127 1 28.36 426 TYR B N 1
ATOM 6418 C CA . TYR B 1 426 ? 29.484 14.266 1.915 1 28.36 426 TYR B CA 1
ATOM 6419 C C . TYR B 1 426 ? 28.391 15.234 1.503 1 28.36 426 TYR B C 1
ATOM 6421 O O . TYR B 1 426 ? 27.203 14.922 1.633 1 28.36 426 TYR B O 1
ATOM 6429 N N . SER B 1 427 ? 28.562 16.641 1.334 1 28.92 427 SER B N 1
ATOM 6430 C CA . SER B 1 427 ? 27.859 17.891 1.109 1 28.92 427 SER B CA 1
ATOM 6431 C C . SER B 1 427 ? 27.125 17.875 -0.221 1 28.92 427 SER B C 1
ATOM 6433 O O . SER B 1 427 ? 26.844 18.938 -0.791 1 28.92 427 SER B O 1
ATOM 6435 N N . GLU B 1 428 ? 26.719 16.938 -0.979 1 30.83 428 GLU B N 1
ATOM 6436 C CA . GLU B 1 428 ? 26.031 17.234 -2.229 1 30.83 428 GLU B CA 1
ATOM 6437 C C . GLU B 1 428 ? 24.656 17.844 -1.966 1 30.83 428 GLU B C 1
ATOM 6439 O O . GLU B 1 428 ? 24.062 17.625 -0.913 1 30.83 428 GLU B O 1
ATOM 6444 N N . GLU B 1 429 ? 24.328 18.984 -2.602 1 31.66 429 GLU B N 1
ATOM 6445 C CA . GLU B 1 429 ? 23.031 19.641 -2.533 1 31.66 429 GLU B CA 1
ATOM 6446 C C . GLU B 1 429 ? 21.891 18.609 -2.412 1 31.66 429 GLU B C 1
ATOM 6448 O O . GLU B 1 429 ? 21.656 17.828 -3.332 1 31.66 429 GLU B O 1
ATOM 6453 N N . MET B 1 430 ? 21.719 18.141 -1.279 1 38.59 430 MET B N 1
ATOM 6454 C CA . MET B 1 430 ? 20.953 16.938 -0.983 1 38.59 430 MET B CA 1
ATOM 6455 C C . MET B 1 430 ? 19.469 17.266 -0.862 1 38.59 430 MET B C 1
ATOM 6457 O O . MET B 1 430 ? 19.094 18.219 -0.194 1 38.59 430 MET B O 1
ATOM 6461 N N . ILE B 1 431 ? 18.703 17.125 -1.975 1 30.84 431 ILE B N 1
ATOM 6462 C CA . ILE B 1 431 ? 17.25 17.156 -1.844 1 30.84 431 ILE B CA 1
ATOM 6463 C C . ILE B 1 431 ? 16.828 16.438 -0.562 1 30.84 431 ILE B C 1
ATOM 6465 O O . ILE B 1 431 ? 17.234 15.297 -0.319 1 30.84 431 ILE B O 1
ATOM 6469 N N . SER B 1 432 ? 16.328 17.234 0.361 1 30.67 432 SER B N 1
ATOM 6470 C CA . SER B 1 432 ? 15.898 16.656 1.628 1 30.67 432 SER B CA 1
ATOM 6471 C C . SER B 1 432 ? 14.859 15.562 1.412 1 30.67 432 SER B C 1
ATOM 6473 O O . SER B 1 432 ? 13.875 15.766 0.691 1 30.67 432 SER B O 1
ATOM 6475 N N . ILE B 1 433 ? 15.258 14.172 1.58 1 33.69 433 ILE B N 1
ATOM 6476 C CA . ILE B 1 433 ? 14.375 13.008 1.484 1 33.69 433 ILE B CA 1
ATOM 6477 C C . ILE B 1 433 ? 13.781 12.703 2.855 1 33.69 433 ILE B C 1
ATOM 6479 O O . ILE B 1 433 ? 14.445 12.875 3.881 1 33.69 433 ILE B O 1
ATOM 6483 N N . GLY B 1 434 ? 12.484 12.812 3.377 1 36.91 434 GLY B N 1
ATOM 6484 C CA . GLY B 1 434 ? 11.82 12.508 4.633 1 36.91 434 GLY B CA 1
ATOM 6485 C C . GLY B 1 434 ? 10.711 11.477 4.488 1 36.91 434 GLY B C 1
ATOM 6486 O O . GLY B 1 434 ? 10.172 11.297 3.396 1 36.91 434 GLY B O 1
#

pLDDT: mean 85.44, std 16.38, range [28.34, 98.31]

Organism: NCBI:txid39488